Protein 9KQG (pdb70)

Foldseek 3Di:
DVVVVVCVVPPFFWKFFLDKAKFFDDQPFFAAPVNVLVLVCQQPVVDVVLSVLLQVCQQQFLAARAAGAFVQVNDRNGDQDPVSLVVLLCNAQVRRVVLVCVVNVDQLQQAAEEEEEEAQDADPVGSQVVVCVVRVYDPNHHYYYDYNPWQQVLLVRVVVVSVVPRVPDFGKYKYKYFYRCSSAAWSDRDNFQCSCVSFAGGMIMITIMGSDPVSQLSGFWIWDDKFKDFPQVDPCQQLQWDWDADPVGTTGTGGDPCNLVSQLVQVVVRCVVCCVVFPDVVQCVRQPCVRADAEQEQLPTPSNLVVCCVSNVDDPVRCLLSSQLCHNHGRRGNCSSVSSVLLCLAVFPQAAQGKYWYWIATHSRMIMITIIGGHHRHHHDQSHSCNPPSVVDDDDRDSGHDD/DVVCVVDVVPDFFWKFQLDKAKFAPDQPFWQALVNLLVLVCLLPVVCVVLSVLLQVLQQQFLAARRAGAQPQCNDSQRDQDPVSLVVLLCVRQVRGVVVVCVVNVDALAQAAEEEEEEAPDADPVGSQVVVCVVRVHDPNHHYYYHYNPWLQVLLVQVVVVSVVCRVDAFHKYKYKYFYRCSRQQWSDRDNQFCSCVSFEGGMIMIIIMGSDPVSLQSGFWIWDDKFKDFPLVDVVQQLQFDWDADPPGITGTGHDPCNQVSQVVQVVVRCVVVVVVQPCVCLPSFDAEQEQLPTVVNLVVVCVVSVHDCVRSQLSSVLCHNHGRRGNCSSVSSVLLCLQVQNQAAQGKYKYWTATHSRMIMITIIGGSHRHHHDCNHNCNDVSVCPPDDRDSGDD/DKDKDFAFAPDQPPFDKAAQPPVLQQAQLKKKKKKFKFAQLLCVPPDVCLLRVLVNNLCVLQLLQQFFWDADPVDPQHGIITTSRRNGEMEMEAEAADDASVRLVPDFDDCSCCVVADADWCDPPRRNHRQWYWYWYAYPNRMIMTMIIGRCSQADVQQVLLSVQQSLCVSVPDDAPLLDLKDFDAAPHSTSYDDAPFQKGKGKDAADPVVQVVQVVVPVSLVSVVVVVVVQLVCSQKEKEAQPDDDSDYRYYGIAIPVGDDPPPDDSPHHIHRAQSANYEYEYEDGCQQVGGRSHTGTQAMDMDMHRHDAAWYWYWYVGNIMIMTIHGDCVVVRSQVVCCVPVVHD/DLLPLWPDKDKDFAWAPDFPDQDWADFDLVLLQQQAKKKKKKFWFDALLCPPPDPCLLRVLQRVLCVLQLQQQFFWDAPVHDTITGSGRNGAMEMEIERLPDDPVCLVVDFPFCRCCNVADADHQDPPRRNHRQWYWYWYAYNVGITMTIIIGRCSQAHVLLVLQSVQSSLCVSVPDDALDLKDFDDDPRRGSHADPPADWTKGKWKFFPVRQVVQCVVPVSLLSVVVVLVVLQVCAKEWEKDFDNPDHSHHHYYGIDIDIFRVSVSVVHDCPRPGNTHIGRAQSNAYAYEDQSHPNQVRARSNDTTQDMDMDMHRHDQAKYWYWYWARPVSIMIMIIIIGGPVSVVSSQVVCCVRVNID

Radius of gyration: 40.28 Å; Cα contacts (8 Å, |Δi|>4): 3483; chains: 4; bounding box: 106×97×115 Å

Solvent-accessible surface area: 59334 Å² total; per-residue (Å²): 171,117,140,45,15,45,124,139,83,73,92,92,106,55,4,8,0,4,19,4,1,12,9,80,9,62,76,56,9,14,14,0,20,7,9,13,1,3,19,5,91,71,39,20,149,132,50,96,115,0,12,69,49,2,34,103,34,15,23,118,8,6,20,14,62,44,1,3,7,0,61,5,11,37,27,23,88,9,73,41,57,37,146,32,1,27,37,5,0,74,84,1,0,23,44,1,0,70,36,0,28,128,57,10,57,10,117,50,132,19,0,23,1,0,0,0,1,1,7,44,7,20,2,5,0,0,2,0,0,8,0,0,20,105,22,107,3,81,54,84,2,35,0,0,1,0,1,0,0,8,20,0,1,2,1,0,0,0,1,0,0,48,5,0,0,46,35,46,80,96,4,0,0,0,0,0,0,1,9,1,5,2,45,32,36,6,76,4,46,55,126,39,9,2,48,14,8,0,23,35,4,4,2,0,0,0,0,0,0,0,5,35,111,133,0,120,91,90,0,20,0,58,10,41,44,11,14,18,6,8,54,0,35,77,85,118,5,6,118,0,23,15,16,64,55,22,194,113,47,69,63,8,27,17,52,40,217,59,24,81,75,11,1,13,98,0,5,127,26,0,35,89,68,0,4,82,87,28,16,54,95,109,60,131,199,66,56,14,65,102,1,9,70,24,2,0,0,2,0,18,11,34,53,9,0,44,35,2,39,155,92,18,129,5,49,68,126,42,0,18,2,0,46,11,0,3,35,17,3,0,4,0,2,2,0,0,1,2,0,0,0,6,0,6,9,12,77,34,66,2,111,154,32,18,78,0,0,0,0,0,13,7,5,0,5,2,0,1,0,0,2,0,51,0,24,77,75,16,178,86,53,124,70,6,7,0,28,117,13,15,132,152,11,72,47,162,26,51,117,96,45,160,42,175,117,142,35,10,46,113,144,89,71,80,96,95,75,3,12,0,2,21,6,0,12,8,61,6,60,97,45,11,13,14,1,20,18,10,16,7,3,22,7,72,54,65,8,162,136,46,98,140,5,5,73,48,5,46,109,43,11,10,98,7,8,22,12,50,48,1,3,14,0,82,13,11,47,35,26,60,11,69,39,60,28,139,29,2,17,36,7,0,68,77,1,0,31,42,1,0,71,25,0,24,127,70,9,55,23,124,41,139,34,0,29,1,0,0,0,1,2,9,41,9,20,1,5,0,0,0,0,0,7,0,0,14,103,21,110,6,69,43,78,2,36,0,0,0,1,1,0,0,8,20,0,4,2,1,0,0,0,0,0,0,53,0,0,0,30,37,48,81,80,7,2,0,0,0,1,1,2,8,0,4,0,51,16,36,4,63,10,44,57,90,37,7,3,27,7,6,0,21,33,4,4,2,0,1,0,0,1,0,0,11,39,198,151,8,170,84,106,0,26,0,68,8,36,51,16,13,17,8,4,42,0,30,77,84,86,1,15,122,0,25,20,12,48,59,19,194,116,50,84,56,5,17,21,49,27,210,76,35,78,73,15,3,18,90,0,5,117,29,0,21,81,70,0,11,97,95,19,119,141,126,22,112,102,17,4,87,25,2,0,0,4,0,23,8,50,51,13,0,56,66,3,41,156,77,13,122,10,55,75,134,47,0,15,4,0,49,11,0,3,23,15,3,0,6,1,1,2,0,0,1,3,0,0,0,5,1,9,8,13,59,32,84,1,113,140,28,20,66,0,0,0,1,0,14,7,4,1,4,2,0,1,0,0,0,0,87,2,26,82,57,13,160,88,63,122,61,18,4,0,40,90,11,20,117,118,5,69,34,159,23,56,126,84,47,150,118,94,104,26,1,14,1,6,0,25,157,44,22,64,84,91,82,69,104,7,133,63,56,13,16,4,14,15,4,0,8,0,28,2,0,5,0,15,49,134,86,0,12,173,71,36,67,22,112,77,6,15,119,2,0,22,85,1,0,53,50,3,67,10,1,1,0,2,2,44,59,42,159,131,55,74,92,20,72,15,19,0,51,2,12,8,0,0,0,8,2,0,36,16,150,23,106,96,70,29,14,62,74,34,53,90,84,73,23,96,64,28,11,74,82,2,1,96,19,54,42,1,14,102,57,16,31,31,9,13,3,0,10,3,6,10,9,18,5,112,29,23,0,22,0,12,0,5,4,0,2,1,0,6,0,0,1,14,6,0,9,9,3,5,21,22,11,6,37,7,37,68,58,140,128,72,80,121,97,94,2,28,51,124,27,121,93,33,53,75,62,2,78,52,102,91,149,63,91,33,75,54,28,28,9,111,18,91,149,141,49,26,99,85,45,43,101,121,103,96,55,45,100,8,4,34,24,29,9,147,93,27,36,68,178,84,59,7,34,0,94,35,90,68,133,68,129,116,81,64,11,54,28,46,24,48,12,40,149,98,18,102,84,180,54,38,66,88,96,20,18,5,1,4,0,0,1,16,35,0,6,0,9,10,67,146,19,67,2,54,45,11,77,8,84,44,48,119,8,68,26,0,12,3,23,9,51,19,13,2,87,88,0,1,0,5,0,2,38,44,39,2,16,0,7,7,17,2,8,104,118,52,22,90,101,10,48,93,74,8,55,138,122,44,125,29,81,110,27,106,104,65,20,97,55,62,68,17,0,13,2,7,0,26,130,22,32,54,58,88,91,66,119,1,110,70,37,9,12,1,2,14,1,1,8,1,19,1,1,0,0,0,42,58,86,0,30,165,69,41,83,70,132,43,14,22,102,1,0,25,78,0,0,56,29,1,58,2,0,0,0,3,2,55,89,118,125,28,75,5,34,0,47,0,6,5,0,0,0,12,0,0,6,1,96,1,102,98,25,31,9,67,90,0,71,93,27,77,45,69,41,7,25,89,20,0,0,86,19,61,50,2,16,105,66,11,27,48,8,9,2,0,7,4,1,9,0,42,12,123,85,20,2,10,0,3,0,1,3,0,3,1,1,8,0,0,1,9,2,0,6,25,2,2,32,9,4,1,57,17,24,76,52,91,133,64,159,153,29,18,63,165,24,116,113,31,50,61,72,1,68,29,78,110,129,57,88,36,83,56,18,17,5,78,2,60,91,128,34,11,78,102,11,32,102,106,58,92,82,14,47,22,2,0,0,15,4,30,90,41,20,78,180,85,11,2,1,4,0,99,7,67,22,152,40,133,68,88,51,4,41,6,56,24,75,56,43,73,10,146,81,28,98,56,5,67,135,172,189,40,24,88,123,88,23,20,8,0,1,0,0,8,15,30,0,1,0,4,1,44,85,27,98,3,12,34,3,88,3,103,62,53,66,0,65,21,0,10,3,27,7,42,21,20,2,99,55,1,1,0,3,4,2,16,0,41,64,169,93,80,8,5,3,2,10,0,12,1,21,42,86,56,0,86,101,1,32,105,43,2,66,139,78,45,121,32,94

Sequence (1506 aa):
IFIATVYFMSKPRHVYLVDYACYKPPVTCRVPFATFMEHSRLILKNNPKSVEFQMRILERSGLGEETCLPPAIHYIPPTPTMEAARGEAELVIFSAMDSLLQKTGLKPKDIDILIVNCSLFSPTPSLSAMVINKYKLRSNIKSFNLSGMGCSAGLISIDLARDLLQVHPNSNAVVVSTEIITPNYYQGNERAMLLPNCLFRMGGAAILLSNRRRNRSRAKYRLVHVVRTHKGADDKAYRCVFEEEDKEGKVGISLSKDLMAIAGEALKSNITTIGPLVLPASEQIPDFKQAFEHFCIHAGGRAVIDELQKNLQLSAEQVEASRMTLHRFGNTSSSSLWYEMSYIEEKGRMKKGDRVWQIAFGSGFKCNSAVWKCNKTIKTTTDNPWSDCIDRYPVHIPEIVKLIFIATVYFMSKPRHVYLVDYACYKPPVTCRVPFATFMEHSRLILKNNPKSVEFQMRILERSGLGEETCLPPAIHYIPPTPTMEAARGEAELVIFSAMDSLLQKTGLKPKDIDILIVNCSLFSPTPSLSAMVINKYKLRSNIKSFNLSGMGCSAGLISIDLARDLLQVHPNSNAVVVSTEIITPNYYQGNERAMLLPNCLFRMGGAAILLSNRRRNRSRAKYRLVHVVRTHKGADDKAYRCVFEEEDKEGKVGISLSKDLMAIAGEALKSNITTIGPLVLPDFKQAFEHFCIHAGGRAVIDELQKNLQLSAEQVEASRMTLHRFGNTSSSSLWYEMSYIEEKGRMKKGDRVWQIAFGSGFKCNSAVWKCNKTIKTTTDNPWSDCIDRYPVHIPEIVKGIKLSSVVPAKATGNQDYELKNIDLAMKLHYIKGVYFFNREAVRGLTIFDLKRPMFQLLDIFYTASGRIRRPETAGAGRPFIKCNDGGVRIVEAFCDDQTIAEWLAMDHESRDDCLAYGSELGPDLAFSPLVFVQFTSFKCGGMSLGLSWAHVLGDPFSASAFVSMWAQIMAGRVPGNLYPIKRVDPVGDHWQFPNNCNMKTHTFQFTKKQLDQMASNLSHFEVISATIWKLLAKVVTICRYNGQRENETASNDMVLSKDVDEKVLSESSDFIMYGANLTFVDMEEADVYGLKLQGQKPVDVNYSINGVGEQGVVLVLAGGSTVTVVLPENQLEKLMNELNQEWNLANPENRVSGIKLSSVVPAKATGNQDYELKNIDLAMKLHYIKGVYFFNREAVRGLTIFDLKRPMFQLLDIFYTASGRIRRPAGRPFIKCNDGGVRIVEAFCDDQTIAEWLAMDHESRDDCLAYGSELGPDLAFSPLVFVQFTSFKCGGMSLGLSWAHVLGDPFSASAFVSMWAQIMAGRVPLYPIKRVDPVGDHWQFPNNCNMKTHTFQFTKKQLDQMASNLSHFEVISATIWKLLAKGVVTICRYNGQRENETASNDMVLSTAELSTLIADEKVLSESSDFIMYGANLTFVDMEEADVYGLKLQGQKPVDVNYSINGVGEQGVVLVLAGPEEDRGSTVTVVLPENQLEKLMNELNQEWNLA

Organism: Citrus sinensis (NCBI:txid2711)

InterPro domains:
  IPR012392 Very-long-chain 3-ketoacyl-CoA synthase [PIRSF036417] (8-492)
  IPR012392 Very-long-chain 3-ketoacyl-CoA synthase [PTHR31561] (37-489)
  IPR013601 FAE1/Type III polyketide synthase-like protein [PF08392] (80-368)
  IPR013747 Beta-ketoacyl-[acyl-carrier-protein] synthase III, C-terminal [PF08541] (386-466)
  IPR016039 Thiolase-like [G3DSA:3.40.47.10] (114-466)
  IPR016039 Thiolase-like [SSF53901] (74-291)
  IPR016039 Thiolase-like [SSF53901] (297-467)

B-factor: mean 92.41, std 48.66, range [20.07, 189.42]

Secondary structure (DSSP, 8-state):
-HHHHHHHHHSPPPPEEEEEEE----TTSB--HHHHHHHHHHHT-S-HHHHHHHHHHHHTS---S--B--TTTTEES----HHHHHHHHHHHHHHHHHHHHHHHT--GGGEEEEEEE-SS---SS-HHHHHHHHHT--TT-EEEEE-S--TTHHHHHHHHHHHHHTTSSS-EEEEEEE--SGGG---S--TTSSHHHHHB---EEEEEEE--SGGGTS-SEEEEEEEEEETTSSHHHHHSEEEEE-TTS-EEEEE-TTHHHHHHHHHHHHHHHHHHHHS-TTT----GGGT-SEEEE--S-HHHHHHHHHHS---TTTSHHHHHHHHHH-B-GGGHHHHHHHHHHHTT---TT-EEEEEEE-GGGEEEEEEEEE-SPPPP-SSSTTTTTTTTPSP---SS---/--HHHHHTTTPPPPEEEEEEEE----TT-B--HHHHHHHHHHHTTT-HHHHHHHHHHHHTS---S--B--SGGGBSS----HHHHHHHHHHHHHHHHHHHHHHH---GGG--EEEEE-SS---SS-HHHHHHHHHT--TT-EEEEE-S--TTHHHHHHHHHHHHHHHSSS-EEEEEEE---TTT---S--GGGSHHHHHB---EEEEEEE--GGGTTT-SEEEEEEEEEEGGGSHHHHSSEEEEE-TTS-EEEEE-TTHHHHHHHHHHHHHHHSHHHH----TTT-SEEEE--S-HHHHHHHHHHHT--TTTTTHHHHHHHHH-B-GGGHHHHHHHHHHHTT---TT-EEEEEEEEGGGEEEEEEEEESSPPPP-SSSTTTTTTTT-S----SS--/--EEEEE--SS---SEEEE--HHHHHTTT-EEEEEEEE-STTTSS--HHHHHHHHHHHHHHTGGGG-EEE--TT-TT---EEEE----EEEEEEEESS--HHHHHH--SSSTTTTTS----B-S-GGG--SEEEEEEEESSS-EEEEEEEETTT--HHHHHHHHHHHHHHHHT----TT-SSEEE---TT-B----SS--EEEEEEE-HHHHHHHHHH--HHHHHHHHHHHHHH-----EE--S--SS--S----EE-----S-S--SSSEEE-TTTS-B--EEES-TTTT--BTTB--S-EEEEEES--SS-EEEEEE--EEEEEEESSTHHHHHHHHHHHHT---/-GGGSS--EEEEEE--SS---S---B--HHHHHTTT-EEEEEEEE-TGGGTT--HHHHHHHHHHHHHHSTTTT-EEE------EEE-----EEEEEEEETT--HHHHHHS-STTSGGGTS----S-SSGGG--SEEEEEEEESS--EEEEEEEETTT--HHHHHHHHHHHHHHHHT-----SSEEE---TTS------S--EEEEEEE-HHHHHHHTTT--HHHHHHHHHHHHH----EEEE-------S--------EEEE--HHHHH------SS-EEE-TTTS-B--B-TTS-GGG--SSS---SEEEEEEES--SS-EEEEEE-------EEEEEEE-HHHHHHHHHHHHHHH---

Nearest PDB structures (foldseek):
  5wx5-assembly1_A  TM=8.052E-01  e=3.288E-25  Tetradium ruticarpum
  1xes-assembly2_C  TM=7.998E-01  e=2.725E-25  Pinus sylvestris
  6dx9-assembly1_B  TM=7.888E-01  e=6.248E-24  Equisetum arvense
  1ted-assembly2_D  TM=8.311E-01  e=1.411E-23  Mycobacterium tuberculosis H37Rv
  7d41-assembly1_B  TM=7.893E-01  e=1.115E-22  Mycobacterium marinum M

Structure (mmCIF, N/CA/C/O backbone):
data_9KQG
#
_entry.id   9KQG
#
_cell.length_a   1.00
_cell.length_b   1.00
_cell.length_c   1.00
_cell.angle_alpha   90.00
_cell.angle_beta   90.00
_cell.angle_gamma   90.00
#
_symmetry.space_group_name_H-M   'P 1'
#
loop_
_entity.id
_entity.type
_entity.pdbx_description
1 polymer '3-ketoacyl-CoA synthase'
2 polymer CsCER2
3 non-polymer DODECANE
#
loop_
_atom_site.group_PDB
_atom_site.id
_atom_site.type_symbol
_atom_site.label_atom_id
_atom_site.label_alt_id
_atom_site.label_comp_id
_atom_site.label_asym_id
_atom_site.label_entity_id
_atom_site.label_seq_id
_atom_site.pdbx_PDB_ins_code
_atom_site.Cartn_x
_atom_site.Cartn_y
_atom_site.Cartn_z
_atom_site.occupancy
_atom_site.B_iso_or_equiv
_atom_site.auth_seq_id
_atom_site.auth_comp_id
_atom_site.auth_asym_id
_atom_site.auth_atom_id
_atom_site.pdbx_PDB_model_num
ATOM 1 N N . ILE A 1 1 ? 140.374 153.503 184.138 1.00 126.38 74 ILE A N 1
ATOM 2 C CA . ILE A 1 1 ? 139.779 153.824 182.848 1.00 130.14 74 ILE A CA 1
ATOM 3 C C . ILE A 1 1 ? 140.871 154.077 181.814 1.00 132.59 74 ILE A C 1
ATOM 4 O O . ILE A 1 1 ? 140.644 153.932 180.616 1.00 131.92 74 ILE A O 1
ATOM 19 N N . PHE A 1 2 ? 142.061 154.456 182.285 1.00 134.03 75 PHE A N 1
ATOM 20 C CA . PHE A 1 2 ? 143.152 154.780 181.371 1.00 133.78 75 PHE A CA 1
ATOM 21 C C . PHE A 1 2 ? 143.558 153.565 180.543 1.00 133.59 75 PHE A C 1
ATOM 22 O O . PHE A 1 2 ? 143.614 153.629 179.307 1.00 131.66 75 PHE A O 1
ATOM 39 N N . ILE A 1 3 ? 143.841 152.444 181.209 1.00 131.51 76 ILE A N 1
ATOM 40 C CA . ILE A 1 3 ? 144.307 151.258 180.497 1.00 132.54 76 ILE A CA 1
ATOM 41 C C . ILE A 1 3 ? 143.218 150.728 179.574 1.00 131.98 76 ILE A C 1
ATOM 42 O O . ILE A 1 3 ? 143.499 150.279 178.456 1.00 127.95 76 ILE A O 1
ATOM 58 N N . ALA A 1 4 ? 141.963 150.757 180.026 1.00 132.03 77 ALA A N 1
ATOM 59 C CA . ALA A 1 4 ? 140.868 150.296 179.181 1.00 130.23 77 ALA A CA 1
ATOM 60 C C . ALA A 1 4 ? 140.761 151.138 177.918 1.00 129.33 77 ALA A C 1
ATOM 61 O O . ALA A 1 4 ? 140.575 150.602 176.819 1.00 127.76 77 ALA A O 1
ATOM 68 N N . THR A 1 5 ? 140.876 152.461 178.054 1.00 130.41 78 THR A N 1
ATOM 69 C CA . THR A 1 5 ? 140.812 153.331 176.885 1.00 129.50 78 THR A CA 1
ATOM 70 C C . THR A 1 5 ? 141.981 153.070 175.946 1.00 127.30 78 THR A C 1
ATOM 71 O O . THR A 1 5 ? 141.806 153.023 174.723 1.00 126.37 78 THR A O 1
ATOM 82 N N . VAL A 1 6 ? 143.183 152.901 176.498 1.00 125.80 79 VAL A N 1
ATOM 83 C CA . VAL A 1 6 ? 144.340 152.610 175.657 1.00 126.62 79 VAL A CA 1
ATOM 84 C C . VAL A 1 6 ? 144.108 151.324 174.875 1.00 126.63 79 VAL A C 1
ATOM 85 O O . VAL A 1 6 ? 144.330 151.264 173.659 1.00 124.25 79 VAL A O 1
ATOM 98 N N . TYR A 1 7 ? 143.640 150.278 175.560 1.00 125.40 80 TYR A N 1
ATOM 99 C CA . TYR A 1 7 ? 143.415 149.001 174.893 1.00 121.60 80 TYR A CA 1
ATOM 100 C C . TYR A 1 7 ? 142.348 149.123 173.813 1.00 119.91 80 TYR A C 1
ATOM 101 O O . TYR A 1 7 ? 142.509 148.589 172.710 1.00 119.29 80 TYR A O 1
ATOM 119 N N . PHE A 1 8 ? 141.250 149.821 174.110 1.00 119.32 81 PHE A N 1
ATOM 120 C CA . PHE A 1 8 ? 140.173 149.944 173.133 1.00 120.04 81 PHE A CA 1
ATOM 121 C C . PHE A 1 8 ? 140.625 150.722 171.904 1.00 120.25 81 PHE A C 1
ATOM 122 O O . PHE A 1 8 ? 140.297 150.349 170.772 1.00 120.77 81 PHE A O 1
ATOM 139 N N . MET A 1 9 ? 141.378 151.806 172.100 1.00 120.71 82 MET A N 1
ATOM 140 C CA . MET A 1 9 ? 141.850 152.576 170.957 1.00 119.73 82 MET A CA 1
ATOM 141 C C . MET A 1 9 ? 142.965 151.866 170.201 1.00 117.71 82 MET A C 1
ATOM 142 O O . MET A 1 9 ? 143.186 152.171 169.024 1.00 115.69 82 MET A O 1
ATOM 156 N N . SER A 1 10 ? 143.669 150.929 170.839 1.00 115.07 83 SER A N 1
ATOM 157 C CA . SER A 1 10 ? 144.757 150.212 170.188 1.00 112.45 83 SER A CA 1
ATOM 158 C C . SER A 1 10 ? 144.337 148.866 169.614 1.00 108.48 83 SER A C 1
ATOM 159 O O . SER A 1 10 ? 145.105 148.273 168.850 1.00 105.08 83 SER A O 1
ATOM 167 N N . LYS A 1 11 ? 143.155 148.372 169.952 1.00 108.72 84 LYS A N 1
ATOM 168 C CA . LYS A 1 11 ? 142.723 147.070 169.457 1.00 99.86 84 LYS A CA 1
ATOM 169 C C . LYS A 1 11 ? 142.310 147.181 167.993 1.00 92.86 84 LYS A C 1
ATOM 170 O O . LYS A 1 11 ? 141.592 148.117 167.629 1.00 91.73 84 LYS A O 1
ATOM 189 N N . PRO A 1 12 ? 142.739 146.262 167.129 1.00 85.93 85 PRO A N 1
ATOM 190 C CA . PRO A 1 12 ? 142.305 146.317 165.730 1.00 75.43 85 PRO A CA 1
ATOM 191 C C . PRO A 1 12 ? 140.820 146.025 165.593 1.00 67.37 85 PRO A C 1
ATOM 192 O O . PRO A 1 12 ? 140.221 145.325 166.412 1.00 69.21 85 PRO A O 1
ATOM 203 N N . ARG A 1 13 ? 140.227 146.576 164.539 1.00 60.60 86 ARG A N 1
ATOM 204 C CA . ARG A 1 13 ? 138.822 146.328 164.267 1.00 54.90 86 ARG A CA 1
ATOM 205 C C . ARG A 1 13 ? 138.617 144.893 163.798 1.00 55.58 86 ARG A C 1
ATOM 206 O O . ARG A 1 13 ? 139.531 144.234 163.294 1.00 55.16 86 ARG A O 1
ATOM 227 N N . HIS A 1 14 ? 137.393 144.408 163.973 1.00 52.25 87 HIS A N 1
ATOM 228 C CA . HIS A 1 14 ? 137.027 143.068 163.546 1.00 48.00 87 HIS A CA 1
ATOM 229 C C . HIS A 1 14 ? 136.412 143.131 162.157 1.00 46.08 87 HIS A C 1
ATOM 230 O O . HIS A 1 14 ? 135.461 143.884 161.926 1.00 46.26 87 HIS A O 1
ATOM 244 N N . VAL A 1 15 ? 136.959 142.344 161.237 1.00 41.12 88 VAL A N 1
ATOM 245 C CA . VAL A 1 15 ? 136.448 142.240 159.877 1.00 32.80 88 VAL A CA 1
ATOM 246 C C . VAL A 1 15 ? 135.653 140.949 159.777 1.00 34.10 88 VAL A C 1
ATOM 247 O O . VAL A 1 15 ? 136.127 139.884 160.188 1.00 37.25 88 VAL A O 1
ATOM 260 N N . TYR A 1 16 ? 134.440 141.044 159.244 1.00 32.12 89 TYR A N 1
ATOM 261 C CA . TYR A 1 16 ? 133.495 139.939 159.209 1.00 30.22 89 TYR A CA 1
ATOM 262 C C . TYR A 1 16 ? 133.127 139.629 157.769 1.00 36.23 89 TYR A C 1
ATOM 263 O O . TYR A 1 16 ? 132.795 140.537 157.003 1.00 36.33 89 TYR A O 1
ATOM 281 N N . LEU A 1 17 ? 133.173 138.351 157.408 1.00 35.19 90 LEU A N 1
ATOM 282 C CA . LEU A 1 17 ? 132.672 137.892 156.115 1.00 30.50 90 LEU A CA 1
ATOM 283 C C . LEU A 1 17 ? 131.172 137.684 156.256 1.00 31.39 90 LEU A C 1
ATOM 284 O O . LEU A 1 17 ? 130.699 136.598 156.586 1.00 36.53 90 LEU A O 1
ATOM 300 N N . VAL A 1 18 ? 130.413 138.749 155.997 1.00 30.53 91 VAL A N 1
ATOM 301 C CA . VAL A 1 18 ? 128.972 138.707 156.220 1.00 28.68 91 VAL A CA 1
ATOM 302 C C . VAL A 1 18 ? 128.326 137.631 155.358 1.00 30.14 91 VAL A C 1
ATOM 303 O O . VAL A 1 18 ? 127.461 136.881 155.824 1.00 34.29 91 VAL A O 1
ATOM 316 N N . ASP A 1 19 ? 128.720 137.544 154.094 1.00 33.74 92 ASP A N 1
ATOM 317 C CA . ASP A 1 19 ? 128.188 136.533 153.187 1.00 33.26 92 ASP A CA 1
ATOM 318 C C . ASP A 1 19 ? 128.970 136.600 151.882 1.00 32.91 92 ASP A C 1
ATOM 319 O O . ASP A 1 19 ? 129.871 137.425 151.711 1.00 34.90 92 ASP A O 1
ATOM 328 N N . TYR A 1 20 ? 128.615 135.712 150.958 1.00 35.49 93 TYR A N 1
ATOM 329 C CA . TYR A 1 20 ? 129.265 135.651 149.658 1.00 35.54 93 TYR A CA 1
ATOM 330 C C . TYR A 1 20 ? 128.420 134.804 148.720 1.00 35.13 93 TYR A C 1
ATOM 331 O O . TYR A 1 20 ? 127.797 133.830 149.148 1.00 38.84 93 TYR A O 1
ATOM 349 N N . ALA A 1 21 ? 128.406 135.188 147.449 1.00 31.04 94 ALA A N 1
ATOM 350 C CA . ALA A 1 21 ? 127.662 134.498 146.407 1.00 32.29 94 ALA A CA 1
ATOM 351 C C . ALA A 1 21 ? 128.622 134.027 145.327 1.00 33.14 94 ALA A C 1
ATOM 352 O O . ALA A 1 21 ? 129.466 134.798 144.861 1.00 36.62 94 ALA A O 1
ATOM 359 N N . CYS A 1 22 ? 128.483 132.770 144.925 1.00 37.25 95 CYS A N 1
ATOM 360 C CA . CYS A 1 22 ? 129.285 132.194 143.859 1.00 33.07 95 CYS A CA 1
ATOM 361 C C . CYS A 1 22 ? 128.470 132.105 142.577 1.00 34.66 95 CYS A C 1
ATOM 362 O O . CYS A 1 22 ? 127.257 131.887 142.603 1.00 36.81 95 CYS A O 1
ATOM 370 N N . TYR A 1 23 ? 129.152 132.280 141.451 1.00 34.53 96 TYR A N 1
ATOM 371 C CA . TYR A 1 23 ? 128.503 132.133 140.158 1.00 35.37 96 TYR A CA 1
ATOM 372 C C . TYR A 1 23 ? 128.205 130.663 139.896 1.00 37.87 96 TYR A C 1
ATOM 373 O O . TYR A 1 23 ? 129.071 129.803 140.072 1.00 36.32 96 TYR A O 1
ATOM 391 N N . LYS A 1 24 ? 126.973 130.376 139.486 1.00 44.01 97 LYS A N 1
ATOM 392 C CA . LYS A 1 24 ? 126.571 129.024 139.116 1.00 43.74 97 LYS A CA 1
ATOM 393 C C . LYS A 1 24 ? 126.383 128.976 137.607 1.00 47.27 97 LYS A C 1
ATOM 394 O O . LYS A 1 24 ? 125.369 129.475 137.095 1.00 46.39 97 LYS A O 1
ATOM 413 N N . PRO A 1 25 ? 127.313 128.402 136.851 1.00 48.14 98 PRO A N 1
ATOM 414 C CA . PRO A 1 25 ? 127.165 128.380 135.400 1.00 52.79 98 PRO A CA 1
ATOM 415 C C . PRO A 1 25 ? 125.877 127.686 134.998 1.00 58.91 98 PRO A C 1
ATOM 416 O O . PRO A 1 25 ? 125.497 126.673 135.603 1.00 60.27 98 PRO A O 1
ATOM 427 N N . PRO A 1 26 ? 125.178 128.191 133.987 1.00 66.86 99 PRO A N 1
ATOM 428 C CA . PRO A 1 26 ? 123.957 127.519 133.538 1.00 69.12 99 PRO A CA 1
ATOM 429 C C . PRO A 1 26 ? 124.297 126.195 132.881 1.00 74.13 99 PRO A C 1
ATOM 430 O O . PRO A 1 26 ? 125.413 125.982 132.405 1.00 76.13 99 PRO A O 1
ATOM 441 N N . VAL A 1 27 ? 123.321 125.289 132.855 1.00 76.02 100 VAL A N 1
ATOM 442 C CA . VAL A 1 27 ? 123.573 124.024 132.179 1.00 78.30 100 VAL A CA 1
ATOM 443 C C . VAL A 1 27 ? 123.216 124.224 130.714 1.00 75.88 100 VAL A C 1
ATOM 444 O O . VAL A 1 27 ? 122.214 123.699 130.217 1.00 73.51 100 VAL A O 1
ATOM 457 N N . THR A 1 28 ? 124.057 124.989 130.021 1.00 74.49 101 THR A N 1
ATOM 458 C CA . THR A 1 28 ? 124.080 125.080 128.566 1.00 83.57 101 THR A CA 1
ATOM 459 C C . THR A 1 28 ? 125.486 125.194 128.005 1.00 81.40 101 THR A C 1
ATOM 460 O O . THR A 1 28 ? 125.656 125.059 126.789 1.00 85.23 101 THR A O 1
ATOM 471 N N . CYS A 1 29 ? 126.491 125.464 128.836 1.00 73.37 102 CYS A N 1
ATOM 472 C CA . CYS A 1 29 ? 127.855 125.729 128.406 1.00 72.60 102 CYS A CA 1
ATOM 473 C C . CYS A 1 29 ? 128.820 124.613 128.778 1.00 69.86 102 CYS A C 1
ATOM 474 O O . CYS A 1 29 ? 130.015 124.727 128.492 1.00 63.71 102 CYS A O 1
ATOM 481 N N . ARG A 1 30 ? 128.336 123.544 129.406 1.00 63.23 103 ARG A N 1
ATOM 482 C CA . ARG A 1 30 ? 129.229 122.506 129.897 1.00 58.08 103 ARG A CA 1
ATOM 483 C C . ARG A 1 30 ? 129.999 121.874 128.745 1.00 62.37 103 ARG A C 1
ATOM 484 O O . ARG A 1 30 ? 129.487 121.743 127.631 1.00 70.02 103 ARG A O 1
ATOM 505 N N . VAL A 1 31 ? 131.237 121.481 129.021 1.00 60.17 104 VAL A N 1
ATOM 506 C CA . VAL A 1 31 ? 132.157 121.001 127.994 1.00 62.67 104 VAL A CA 1
ATOM 507 C C . VAL A 1 31 ? 132.650 119.609 128.368 1.00 64.22 104 VAL A C 1
ATOM 508 O O . VAL A 1 31 ? 133.677 119.477 129.047 1.00 66.05 104 VAL A O 1
ATOM 521 N N . PRO A 1 32 ? 131.961 118.546 127.958 1.00 61.78 105 PRO A N 1
ATOM 522 C CA . PRO A 1 32 ? 132.454 117.197 128.250 1.00 64.18 105 PRO A CA 1
ATOM 523 C C . PRO A 1 32 ? 133.836 116.978 127.657 1.00 67.92 105 PRO A C 1
ATOM 524 O O . PRO A 1 32 ? 134.319 117.735 126.814 1.00 69.80 105 PRO A O 1
ATOM 535 N N . PHE A 1 33 ? 134.486 115.913 128.126 1.00 69.32 106 PHE A N 1
ATOM 536 C CA . PHE A 1 33 ? 135.839 115.614 127.672 1.00 68.12 106 PHE A CA 1
ATOM 537 C C . PHE A 1 33 ? 135.869 115.338 126.174 1.00 67.25 106 PHE A C 1
ATOM 538 O O . PHE A 1 33 ? 136.737 115.848 125.454 1.00 70.19 106 PHE A O 1
ATOM 555 N N . ALA A 1 34 ? 134.917 114.542 125.683 1.00 63.96 107 ALA A N 1
ATOM 556 C CA . ALA A 1 34 ? 134.918 114.165 124.275 1.00 66.13 107 ALA A CA 1
ATOM 557 C C . ALA A 1 34 ? 134.738 115.378 123.374 1.00 67.22 107 ALA A C 1
ATOM 558 O O . ALA A 1 34 ? 135.408 115.498 122.344 1.00 70.91 107 ALA A O 1
ATOM 565 N N . THR A 1 35 ? 133.826 116.283 123.734 1.00 68.98 108 THR A N 1
ATOM 566 C CA . THR A 1 35 ? 133.607 117.471 122.916 1.00 66.15 108 THR A CA 1
ATOM 567 C C . THR A 1 35 ? 134.845 118.358 122.893 1.00 63.10 108 THR A C 1
ATOM 568 O O . THR A 1 35 ? 135.217 118.895 121.842 1.00 70.68 108 THR A O 1
ATOM 579 N N . PHE A 1 36 ? 135.496 118.522 124.044 1.00 61.86 109 PHE A N 1
ATOM 580 C CA . PHE A 1 36 ? 136.721 119.312 124.098 1.00 63.26 109 PHE A CA 1
ATOM 581 C C . PHE A 1 36 ? 137.794 118.706 123.203 1.00 66.56 109 PHE A C 1
ATOM 582 O O . PHE A 1 36 ? 138.463 119.418 122.446 1.00 68.00 109 PHE A O 1
ATOM 599 N N . MET A 1 37 ? 137.966 117.385 123.268 1.00 66.78 110 MET A N 1
ATOM 600 C CA . MET A 1 37 ? 138.987 116.744 122.446 1.00 66.22 110 MET A CA 1
ATOM 601 C C . MET A 1 37 ? 138.647 116.845 120.965 1.00 70.02 110 MET A C 1
ATOM 602 O O . MET A 1 37 ? 139.540 117.017 120.128 1.00 75.48 110 MET A O 1
ATOM 616 N N . GLU A 1 38 ? 137.366 116.726 120.617 1.00 71.88 111 GLU A N 1
ATOM 617 C CA . GLU A 1 38 ? 136.968 116.839 119.219 1.00 71.24 111 GLU A CA 1
ATOM 618 C C . GLU A 1 38 ? 137.237 118.238 118.682 1.00 70.26 111 GLU A C 1
ATOM 619 O O . GLU A 1 38 ? 137.757 118.397 117.570 1.00 73.95 111 GLU A O 1
ATOM 631 N N . HIS A 1 39 ? 136.894 119.268 119.460 1.00 66.31 112 HIS A N 1
ATOM 632 C CA . HIS A 1 39 ? 137.194 120.632 119.037 1.00 64.63 112 HIS A CA 1
ATOM 633 C C . HIS A 1 39 ? 138.696 120.855 118.934 1.00 69.97 112 HIS A C 1
ATOM 634 O O . HIS A 1 39 ? 139.165 121.560 118.035 1.00 73.86 112 HIS A O 1
ATOM 648 N N . SER A 1 40 ? 139.467 120.270 119.853 1.00 68.96 113 SER A N 1
ATOM 649 C CA . SER A 1 40 ? 140.918 120.391 119.779 1.00 64.49 113 SER A CA 1
ATOM 650 C C . SER A 1 40 ? 141.455 119.761 118.502 1.00 68.46 113 SER A C 1
ATOM 651 O O . SER A 1 40 ? 142.315 120.339 117.830 1.00 74.48 113 SER A O 1
ATOM 659 N N . ARG A 1 41 ? 140.966 118.572 118.154 1.00 69.02 114 ARG A N 1
ATOM 660 C CA . ARG A 1 41 ? 141.406 117.928 116.922 1.00 67.27 114 ARG A CA 1
ATOM 661 C C . ARG A 1 41 ? 141.040 118.769 115.707 1.00 69.16 114 ARG A C 1
ATOM 662 O O . ARG A 1 41 ? 141.846 118.924 114.783 1.00 74.54 114 ARG A O 1
ATOM 683 N N . LEU A 1 42 ? 139.824 119.317 115.686 1.00 70.93 115 LEU A N 1
ATOM 684 C CA . LEU A 1 42 ? 139.413 120.137 114.551 1.00 74.17 115 LEU A CA 1
ATOM 685 C C . LEU A 1 42 ? 140.267 121.393 114.433 1.00 76.49 115 LEU A C 1
ATOM 686 O O . LEU A 1 42 ? 140.649 121.789 113.326 1.00 79.50 115 LEU A O 1
ATOM 702 N N . ILE A 1 43 ? 140.578 122.034 115.559 1.00 72.60 116 ILE A N 1
ATOM 703 C CA . ILE A 1 43 ? 141.309 123.299 115.523 1.00 73.92 116 ILE A CA 1
ATOM 704 C C . ILE A 1 43 ? 142.782 123.063 115.213 1.00 75.08 116 ILE A C 1
ATOM 705 O O . ILE A 1 43 ? 143.309 123.545 114.204 1.00 75.05 116 ILE A O 1
ATOM 721 N N . LEU A 1 44 ? 143.469 122.322 116.080 1.00 74.74 117 LEU A N 1
ATOM 722 C CA . LEU A 1 44 ? 144.891 122.057 115.909 1.00 73.57 117 LEU A CA 1
ATOM 723 C C . LEU A 1 44 ? 145.115 120.861 114.994 1.00 78.00 117 LEU A C 1
ATOM 724 O O . LEU A 1 44 ? 145.825 119.917 115.356 1.00 80.23 117 LEU A O 1
ATOM 740 N N . LYS A 1 45 ? 144.512 120.892 113.806 1.00 82.31 118 LYS A N 1
ATOM 741 C CA . LYS A 1 45 ? 144.703 119.803 112.851 1.00 85.05 118 LYS A CA 1
ATOM 742 C C . LYS A 1 45 ? 146.150 119.730 112.381 1.00 87.88 118 LYS A C 1
ATOM 743 O O . LYS A 1 45 ? 146.696 118.635 112.200 1.00 87.40 118 LYS A O 1
ATOM 762 N N . ASN A 1 46 ? 146.787 120.885 112.179 1.00 88.87 119 ASN A N 1
ATOM 763 C CA . ASN A 1 46 ? 148.113 120.907 111.569 1.00 92.16 119 ASN A CA 1
ATOM 764 C C . ASN A 1 46 ? 149.142 120.185 112.431 1.00 93.57 119 ASN A C 1
ATOM 765 O O . ASN A 1 46 ? 150.026 119.499 111.905 1.00 94.98 119 ASN A O 1
ATOM 776 N N . ASN A 1 47 ? 149.055 120.331 113.755 1.00 87.96 120 ASN A N 1
ATOM 777 C CA . ASN A 1 47 ? 150.049 119.787 114.680 1.00 86.91 120 ASN A CA 1
ATOM 778 C C . ASN A 1 47 ? 149.408 118.696 115.529 1.00 88.48 120 ASN A C 1
ATOM 779 O O . ASN A 1 47 ? 148.793 118.985 116.568 1.00 87.16 120 ASN A O 1
ATOM 790 N N . PRO A 1 48 ? 149.522 117.428 115.128 1.00 91.15 121 PRO A N 1
ATOM 791 C CA . PRO A 1 48 ? 148.971 116.349 115.963 1.00 86.75 121 PRO A CA 1
ATOM 792 C C . PRO A 1 48 ? 149.588 116.272 117.348 1.00 85.02 121 PRO A C 1
ATOM 793 O O . PRO A 1 48 ? 148.894 115.906 118.305 1.00 87.78 121 PRO A O 1
ATOM 804 N N . LYS A 1 49 ? 150.876 116.593 117.485 1.00 83.99 122 LYS A N 1
ATOM 805 C CA . LYS A 1 49 ? 151.542 116.419 118.771 1.00 88.88 122 LYS A CA 1
ATOM 806 C C . LYS A 1 49 ? 150.925 117.312 119.839 1.00 87.53 122 LYS A C 1
ATOM 807 O O . LYS A 1 49 ? 150.818 116.912 121.003 1.00 85.77 122 LYS A O 1
ATOM 826 N N . SER A 1 50 ? 150.521 118.528 119.469 1.00 83.97 123 SER A N 1
ATOM 827 C CA . SER A 1 50 ? 149.868 119.403 120.437 1.00 80.27 123 SER A CA 1
ATOM 828 C C . SER A 1 50 ? 148.540 118.814 120.898 1.00 79.12 123 SER A C 1
ATOM 829 O O . SER A 1 50 ? 148.192 118.895 122.081 1.00 80.21 123 SER A O 1
ATOM 837 N N . VAL A 1 51 ? 147.786 118.212 119.976 1.00 82.44 124 VAL A N 1
ATOM 838 C CA . VAL A 1 51 ? 146.526 117.576 120.348 1.00 78.87 124 VAL A CA 1
ATOM 839 C C . VAL A 1 51 ? 146.780 116.403 121.286 1.00 80.97 124 VAL A C 1
ATOM 840 O O . VAL A 1 51 ? 146.052 116.202 122.267 1.00 82.13 124 VAL A O 1
ATOM 853 N N . GLU A 1 52 ? 147.801 115.598 120.990 1.00 81.81 125 GLU A N 1
ATOM 854 C CA . GLU A 1 52 ? 148.123 114.475 121.864 1.00 83.35 125 GLU A CA 1
ATOM 855 C C . GLU A 1 52 ? 148.544 114.962 123.244 1.00 82.19 125 GLU A C 1
ATOM 856 O O . GLU A 1 52 ? 148.180 114.361 124.261 1.00 84.55 125 GLU A O 1
ATOM 868 N N . PHE A 1 53 ? 149.314 116.050 123.301 1.00 80.65 126 PHE A N 1
ATOM 869 C CA . PHE A 1 53 ? 149.681 116.636 124.585 1.00 82.52 126 PHE A CA 1
ATOM 870 C C . PHE A 1 53 ? 148.449 117.091 125.355 1.00 81.57 126 PHE A C 1
ATOM 871 O O . PHE A 1 53 ? 148.338 116.855 126.565 1.00 84.75 126 PHE A O 1
ATOM 888 N N . GLN A 1 54 ? 147.518 117.758 124.673 1.00 79.74 127 GLN A N 1
ATOM 889 C CA . GLN A 1 54 ? 146.304 118.209 125.341 1.00 74.55 127 GLN A CA 1
ATOM 890 C C . GLN A 1 54 ? 145.514 117.029 125.884 1.00 74.57 127 GLN A C 1
ATOM 891 O O . GLN A 1 54 ? 145.028 117.067 127.019 1.00 76.74 127 GLN A O 1
ATOM 905 N N . MET A 1 55 ? 145.385 115.963 125.094 1.00 78.06 128 MET A N 1
ATOM 906 C CA . MET A 1 55 ? 144.677 114.781 125.575 1.00 79.75 128 MET A CA 1
ATOM 907 C C . MET A 1 55 ? 145.380 114.176 126.782 1.00 80.10 128 MET A C 1
ATOM 908 O O . MET A 1 55 ? 144.730 113.787 127.758 1.00 78.74 128 MET A O 1
ATOM 922 N N . ARG A 1 56 ? 146.711 114.089 126.732 1.00 83.29 129 ARG A N 1
ATOM 923 C CA . ARG A 1 56 ? 147.456 113.481 127.829 1.00 82.74 129 ARG A CA 1
ATOM 924 C C . ARG A 1 56 ? 147.291 114.275 129.116 1.00 79.39 129 ARG A C 1
ATOM 925 O O . ARG A 1 56 ? 147.137 113.692 130.195 1.00 79.04 129 ARG A O 1
ATOM 946 N N . ILE A 1 57 ? 147.325 115.608 129.029 1.00 77.73 130 ILE A N 1
ATOM 947 C CA . ILE A 1 57 ? 147.227 116.429 130.235 1.00 76.42 130 ILE A CA 1
ATOM 948 C C . ILE A 1 57 ? 145.791 116.732 130.637 1.00 74.59 130 ILE A C 1
ATOM 949 O O . ILE A 1 57 ? 145.574 117.319 131.708 1.00 74.05 130 ILE A O 1
ATOM 965 N N . LEU A 1 58 ? 144.803 116.361 129.820 1.00 73.47 131 LEU A N 1
ATOM 966 C CA . LEU A 1 58 ? 143.407 116.527 130.200 1.00 67.51 131 LEU A CA 1
ATOM 967 C C . LEU A 1 58 ? 142.750 115.234 130.658 1.00 69.36 131 LEU A C 1
ATOM 968 O O . LEU A 1 58 ? 141.760 115.293 131.394 1.00 67.51 131 LEU A O 1
ATOM 984 N N . GLU A 1 59 ? 143.269 114.075 130.250 1.00 76.38 132 GLU A N 1
ATOM 985 C CA . GLU A 1 59 ? 142.708 112.815 130.717 1.00 79.15 132 GLU A CA 1
ATOM 986 C C . GLU A 1 59 ? 143.094 112.516 132.158 1.00 78.68 132 GLU A C 1
ATOM 987 O O . GLU A 1 59 ? 142.404 111.736 132.821 1.00 82.40 132 GLU A O 1
ATOM 999 N N . ARG A 1 60 ? 144.174 113.116 132.657 1.00 76.92 133 ARG A N 1
ATOM 1000 C CA . ARG A 1 60 ? 144.584 112.975 134.048 1.00 74.11 133 ARG A CA 1
ATOM 1001 C C . ARG A 1 60 ? 144.578 114.324 134.759 1.00 71.32 133 ARG A C 1
ATOM 1002 O O . ARG A 1 60 ? 145.367 114.555 135.676 1.00 74.63 133 ARG A O 1
ATOM 1023 N N . SER A 1 61 ? 143.693 115.226 134.335 1.00 67.06 134 SER A N 1
ATOM 1024 C CA . SER A 1 61 ? 143.568 116.535 134.960 1.00 62.48 134 SER A CA 1
ATOM 1025 C C . SER A 1 61 ? 142.639 116.535 136.163 1.00 58.68 134 SER A C 1
ATOM 1026 O O . SER A 1 61 ? 142.677 117.484 136.954 1.00 55.94 134 SER A O 1
ATOM 1034 N N . GLY A 1 62 ? 141.812 115.506 136.321 1.00 59.75 135 GLY A N 1
ATOM 1035 C CA . GLY A 1 62 ? 140.895 115.444 137.437 1.00 58.87 135 GLY A CA 1
ATOM 1036 C C . GLY A 1 62 ? 139.645 116.278 137.290 1.00 51.79 135 GLY A C 1
ATOM 1037 O O . GLY A 1 62 ? 138.953 116.500 138.289 1.00 49.02 135 GLY A O 1
ATOM 1041 N N . LEU A 1 63 ? 139.333 116.752 136.088 1.00 50.10 136 LEU A N 1
ATOM 1042 C CA . LEU A 1 63 ? 138.112 117.511 135.868 1.00 47.54 136 LEU A CA 1
ATOM 1043 C C . LEU A 1 63 ? 136.941 116.558 135.651 1.00 50.86 136 LEU A C 1
ATOM 1044 O O . LEU A 1 63 ? 137.072 115.334 135.731 1.00 52.10 136 LEU A O 1
ATOM 1060 N N . GLY A 1 64 ? 135.775 117.132 135.370 1.00 52.30 137 GLY A N 1
ATOM 1061 C CA . GLY A 1 64 ? 134.582 116.348 135.128 1.00 53.16 137 GLY A CA 1
ATOM 1062 C C . GLY A 1 64 ? 133.898 116.731 133.835 1.00 61.26 137 GLY A C 1
ATOM 1063 O O . GLY A 1 64 ? 134.505 117.364 132.967 1.00 62.05 137 GLY A O 1
ATOM 1067 N N . GLU A 1 65 ? 132.629 116.354 133.696 1.00 62.51 138 GLU A N 1
ATOM 1068 C CA . GLU A 1 65 ? 131.863 116.616 132.487 1.00 60.15 138 GLU A CA 1
ATOM 1069 C C . GLU A 1 65 ? 130.923 117.803 132.633 1.00 59.14 138 GLU A C 1
ATOM 1070 O O . GLU A 1 65 ? 130.149 118.077 131.714 1.00 67.50 138 GLU A O 1
ATOM 1082 N N . GLU A 1 66 ? 130.971 118.515 133.757 1.00 52.08 139 GLU A N 1
ATOM 1083 C CA . GLU A 1 66 ? 130.075 119.634 134.008 1.00 51.78 139 GLU A CA 1
ATOM 1084 C C . GLU A 1 66 ? 130.783 120.980 134.015 1.00 49.46 139 GLU A C 1
ATOM 1085 O O . GLU A 1 66 ? 130.127 122.007 134.211 1.00 47.93 139 GLU A O 1
ATOM 1097 N N . THR A 1 67 ? 132.095 121.008 133.806 1.00 44.27 140 THR A N 1
ATOM 1098 C CA . THR A 1 67 ? 132.809 122.273 133.750 1.00 43.82 140 THR A CA 1
ATOM 1099 C C . THR A 1 67 ? 132.302 123.103 132.577 1.00 47.18 140 THR A C 1
ATOM 1100 O O . THR A 1 67 ? 131.863 122.569 131.560 1.00 59.21 140 THR A O 1
ATOM 1111 N N . CYS A 1 68 ? 132.361 124.424 132.723 1.00 41.90 141 CYS A N 1
ATOM 1112 C CA . CYS A 1 68 ? 131.750 125.340 131.771 1.00 44.57 141 CYS A CA 1
ATOM 1113 C C . CYS A 1 68 ? 132.788 126.280 131.172 1.00 47.12 141 CYS A C 1
ATOM 1114 O O . CYS A 1 68 ? 133.765 126.652 131.825 1.00 48.56 141 CYS A O 1
ATOM 1121 N N . LEU A 1 69 ? 132.563 126.655 129.919 1.00 50.67 142 LEU A N 1
ATOM 1122 C CA . LEU A 1 69 ? 133.365 127.617 129.181 1.00 45.12 142 LEU A CA 1
ATOM 1123 C C . LEU A 1 69 ? 132.443 128.665 128.582 1.00 52.48 142 LEU A C 1
ATOM 1124 O O . LEU A 1 69 ? 131.253 128.407 128.374 1.00 64.20 142 LEU A O 1
ATOM 1140 N N . PRO A 1 70 ? 132.954 129.859 128.291 1.00 49.69 143 PRO A N 1
ATOM 1141 C CA . PRO A 1 70 ? 132.088 130.937 127.796 1.00 50.14 143 PRO A CA 1
ATOM 1142 C C . PRO A 1 70 ? 131.596 130.649 126.390 1.00 50.93 143 PRO A C 1
ATOM 1143 O O . PRO A 1 70 ? 132.126 129.760 125.709 1.00 54.35 143 PRO A O 1
ATOM 1154 N N . PRO A 1 71 ? 130.565 131.381 125.914 1.00 53.27 144 PRO A N 1
ATOM 1155 C CA . PRO A 1 71 ? 129.991 131.139 124.584 1.00 54.45 144 PRO A CA 1
ATOM 1156 C C . PRO A 1 71 ? 130.754 131.814 123.444 1.00 58.15 144 PRO A C 1
ATOM 1157 O O . PRO A 1 71 ? 130.162 132.353 122.509 1.00 63.60 144 PRO A O 1
ATOM 1168 N N . ALA A 1 72 ? 132.065 131.778 123.522 1.00 63.80 145 ALA A N 1
ATOM 1169 C CA . ALA A 1 72 ? 132.952 132.159 122.432 1.00 57.47 145 ALA A CA 1
ATOM 1170 C C . ALA A 1 72 ? 133.934 131.052 122.106 1.00 61.49 145 ALA A C 1
ATOM 1171 O O . ALA A 1 72 ? 134.310 130.891 120.944 1.00 67.06 145 ALA A O 1
ATOM 1178 N N . ILE A 1 73 ? 134.355 130.280 123.111 1.00 64.21 146 ILE A N 1
ATOM 1179 C CA . ILE A 1 73 ? 135.166 129.093 122.878 1.00 60.98 146 ILE A CA 1
ATOM 1180 C C . ILE A 1 73 ? 134.354 127.961 122.278 1.00 62.72 146 ILE A C 1
ATOM 1181 O O . ILE A 1 73 ? 134.932 127.003 121.757 1.00 66.22 146 ILE A O 1
ATOM 1197 N N . HIS A 1 74 ? 133.024 128.053 122.328 1.00 64.64 147 HIS A N 1
ATOM 1198 C CA . HIS A 1 74 ? 132.181 127.015 121.751 1.00 67.45 147 HIS A CA 1
ATOM 1199 C C . HIS A 1 74 ? 132.415 126.853 120.257 1.00 67.06 147 HIS A C 1
ATOM 1200 O O . HIS A 1 74 ? 132.150 125.777 119.712 1.00 69.06 147 HIS A O 1
ATOM 1214 N N . TYR A 1 75 ? 132.906 127.891 119.589 1.00 70.19 148 TYR A N 1
ATOM 1215 C CA . TYR A 1 75 ? 132.998 127.899 118.140 1.00 70.02 148 TYR A CA 1
ATOM 1216 C C . TYR A 1 75 ? 134.285 127.221 117.675 1.00 71.93 148 TYR A C 1
ATOM 1217 O O . TYR A 1 75 ? 135.141 126.828 118.472 1.00 73.27 148 TYR A O 1
ATOM 1235 N N . ILE A 1 76 ? 134.409 127.082 116.359 1.00 74.01 149 ILE A N 1
ATOM 1236 C CA . ILE A 1 76 ? 135.531 126.378 115.745 1.00 72.85 149 ILE A CA 1
ATOM 1237 C C . ILE A 1 76 ? 136.008 127.173 114.534 1.00 75.32 149 ILE A C 1
ATOM 1238 O O . ILE A 1 76 ? 135.376 127.104 113.470 1.00 75.77 149 ILE A O 1
ATOM 1254 N N . PRO A 1 77 ? 137.104 127.937 114.634 1.00 70.94 150 PRO A N 1
ATOM 1255 C CA . PRO A 1 77 ? 137.915 128.221 115.827 1.00 70.19 150 PRO A CA 1
ATOM 1256 C C . PRO A 1 77 ? 137.257 129.268 116.717 1.00 71.35 150 PRO A C 1
ATOM 1257 O O . PRO A 1 77 ? 136.385 130.000 116.262 1.00 74.32 150 PRO A O 1
ATOM 1268 N N . PRO A 1 78 ? 137.648 129.369 117.986 1.00 66.52 151 PRO A N 1
ATOM 1269 C CA . PRO A 1 78 ? 137.096 130.425 118.837 1.00 66.48 151 PRO A CA 1
ATOM 1270 C C . PRO A 1 78 ? 137.411 131.806 118.285 1.00 66.92 151 PRO A C 1
ATOM 1271 O O . PRO A 1 78 ? 138.425 132.017 117.616 1.00 68.17 151 PRO A O 1
ATOM 1282 N N . THR A 1 79 ? 136.522 132.753 118.572 1.00 68.13 152 THR A N 1
ATOM 1283 C CA . THR A 1 79 ? 136.659 134.139 118.127 1.00 70.06 152 THR A CA 1
ATOM 1284 C C . THR A 1 79 ? 136.532 135.059 119.334 1.00 69.33 152 THR A C 1
ATOM 1285 O O . THR A 1 79 ? 135.499 135.709 119.534 1.00 67.46 152 THR A O 1
ATOM 1296 N N . PRO A 1 80 ? 137.570 135.136 120.167 1.00 67.10 153 PRO A N 1
ATOM 1297 C CA . PRO A 1 80 ? 137.498 136.005 121.346 1.00 64.29 153 PRO A CA 1
ATOM 1298 C C . PRO A 1 80 ? 137.623 137.474 120.983 1.00 65.74 153 PRO A C 1
ATOM 1299 O O . PRO A 1 80 ? 138.706 137.941 120.620 1.00 63.86 153 PRO A O 1
ATOM 1310 N N . THR A 1 81 ? 136.522 138.207 121.076 1.00 65.85 154 THR A N 1
ATOM 1311 C CA . THR A 1 81 ? 136.498 139.638 120.820 1.00 63.51 154 THR A CA 1
ATOM 1312 C C . THR A 1 81 ? 136.296 140.389 122.129 1.00 58.59 154 THR A C 1
ATOM 1313 O O . THR A 1 81 ? 135.979 139.807 123.167 1.00 53.98 154 THR A O 1
ATOM 1324 N N . MET A 1 82 ? 136.494 141.706 122.070 1.00 58.55 155 MET A N 1
ATOM 1325 C CA . MET A 1 82 ? 136.269 142.530 123.252 1.00 57.19 155 MET A CA 1
ATOM 1326 C C . MET A 1 82 ? 134.809 142.471 123.681 1.00 56.78 155 MET A C 1
ATOM 1327 O O . MET A 1 82 ? 134.507 142.442 124.879 1.00 54.80 155 MET A O 1
ATOM 1341 N N . GLU A 1 83 ? 133.889 142.460 122.715 1.00 55.55 156 GLU A N 1
ATOM 1342 C CA . GLU A 1 83 ? 132.471 142.400 123.051 1.00 54.71 156 GLU A CA 1
ATOM 1343 C C . GLU A 1 83 ? 132.129 141.105 123.774 1.00 54.37 156 GLU A C 1
ATOM 1344 O O . GLU A 1 83 ? 131.362 141.113 124.741 1.00 54.35 156 GLU A O 1
ATOM 1356 N N . ALA A 1 84 ? 132.680 139.980 123.316 1.00 53.15 157 ALA A N 1
ATOM 1357 C CA . ALA A 1 84 ? 132.420 138.710 123.985 1.00 49.07 157 ALA A CA 1
ATOM 1358 C C . ALA A 1 84 ? 132.968 138.714 125.406 1.00 50.52 157 ALA A C 1
ATOM 1359 O O . ALA A 1 84 ? 132.317 138.217 126.333 1.00 54.84 157 ALA A O 1
ATOM 1366 N N . ALA A 1 85 ? 134.168 139.264 125.596 1.00 50.49 158 ALA A N 1
ATOM 1367 C CA . ALA A 1 85 ? 134.745 139.325 126.934 1.00 44.80 158 ALA A CA 1
ATOM 1368 C C . ALA A 1 85 ? 133.906 140.202 127.853 1.00 44.49 158 ALA A C 1
ATOM 1369 O O . ALA A 1 85 ? 133.662 139.844 129.010 1.00 46.57 158 ALA A O 1
ATOM 1376 N N . ARG A 1 86 ? 133.456 141.356 127.357 1.00 44.39 159 ARG A N 1
ATOM 1377 C CA . ARG A 1 86 ? 132.602 142.217 128.167 1.00 42.08 159 ARG A CA 1
ATOM 1378 C C . ARG A 1 86 ? 131.282 141.532 128.492 1.00 42.36 159 ARG A C 1
ATOM 1379 O O . ARG A 1 86 ? 130.773 141.650 129.612 1.00 43.30 159 ARG A O 1
ATOM 1400 N N . GLY A 1 87 ? 130.710 140.814 127.526 1.00 43.64 160 GLY A N 1
ATOM 1401 C CA . GLY A 1 87 ? 129.472 140.100 127.785 1.00 41.11 160 GLY A CA 1
ATOM 1402 C C . GLY A 1 87 ? 129.634 139.025 128.841 1.00 40.81 160 GLY A C 1
ATOM 1403 O O . GLY A 1 87 ? 128.774 138.858 129.706 1.00 44.54 160 GLY A O 1
ATOM 1407 N N . GLU A 1 88 ? 130.741 138.281 128.786 1.00 38.00 161 GLU A N 1
ATOM 1408 C CA . GLU A 1 88 ? 131.001 137.282 129.817 1.00 37.58 161 GLU A CA 1
ATOM 1409 C C . GLU A 1 88 ? 131.212 137.937 131.175 1.00 40.25 161 GLU A C 1
ATOM 1410 O O . GLU A 1 88 ? 130.741 137.428 132.200 1.00 42.75 161 GLU A O 1
ATOM 1422 N N . ALA A 1 89 ? 131.936 139.056 131.207 1.00 41.75 162 ALA A N 1
ATOM 1423 C CA . ALA A 1 89 ? 132.142 139.760 132.466 1.00 36.47 162 ALA A CA 1
ATOM 1424 C C . ALA A 1 89 ? 130.812 140.183 133.067 1.00 36.63 162 ALA A C 1
ATOM 1425 O O . ALA A 1 89 ? 130.575 140.003 134.265 1.00 39.48 162 ALA A O 1
ATOM 1432 N N . GLU A 1 90 ? 129.925 140.747 132.248 1.00 37.24 163 GLU A N 1
ATOM 1433 C CA . GLU A 1 90 ? 128.596 141.088 132.741 1.00 35.03 163 GLU A CA 1
ATOM 1434 C C . GLU A 1 90 ? 127.886 139.846 133.261 1.00 38.07 163 GLU A C 1
ATOM 1435 O O . GLU A 1 90 ? 127.445 139.806 134.414 1.00 43.95 163 GLU A O 1
ATOM 1447 N N . LEU A 1 91 ? 127.823 138.797 132.440 1.00 38.02 164 LEU A N 1
ATOM 1448 C CA . LEU A 1 91 ? 127.079 137.599 132.807 1.00 36.08 164 LEU A CA 1
ATOM 1449 C C . LEU A 1 91 ? 127.527 137.054 134.155 1.00 36.02 164 LEU A C 1
ATOM 1450 O O . LEU A 1 91 ? 126.696 136.683 134.990 1.00 39.82 164 LEU A O 1
ATOM 1466 N N . VAL A 1 92 ? 128.835 137.000 134.388 1.00 36.31 165 VAL A N 1
ATOM 1467 C CA . VAL A 1 92 ? 129.347 136.410 135.622 1.00 36.00 165 VAL A CA 1
ATOM 1468 C C . VAL A 1 92 ? 129.199 137.379 136.790 1.00 37.05 165 VAL A C 1
ATOM 1469 O O . VAL A 1 92 ? 128.617 137.045 137.831 1.00 38.78 165 VAL A O 1
ATOM 1482 N N . ILE A 1 93 ? 129.737 138.591 136.640 1.00 37.64 166 ILE A N 1
ATOM 1483 C CA . ILE A 1 93 ? 129.842 139.503 137.769 1.00 32.43 166 ILE A CA 1
ATOM 1484 C C . ILE A 1 93 ? 128.467 139.977 138.214 1.00 36.30 166 ILE A C 1
ATOM 1485 O O . ILE A 1 93 ? 128.193 140.055 139.415 1.00 41.48 166 ILE A O 1
ATOM 1501 N N . PHE A 1 94 ? 127.587 140.328 137.273 1.00 37.17 167 PHE A N 1
ATOM 1502 C CA . PHE A 1 94 ? 126.267 140.797 137.670 1.00 34.56 167 PHE A CA 1
ATOM 1503 C C . PHE A 1 94 ? 125.462 139.681 138.318 1.00 34.38 167 PHE A C 1
ATOM 1504 O O . PHE A 1 94 ? 124.721 139.925 139.273 1.00 41.16 167 PHE A O 1
ATOM 1521 N N . SER A 1 95 ? 125.598 138.450 137.827 1.00 33.47 168 SER A N 1
ATOM 1522 C CA . SER A 1 95 ? 124.919 137.328 138.466 1.00 34.76 168 SER A CA 1
ATOM 1523 C C . SER A 1 95 ? 125.393 137.150 139.902 1.00 37.33 168 SER A C 1
ATOM 1524 O O . SER A 1 95 ? 124.582 137.027 140.829 1.00 43.31 168 SER A O 1
ATOM 1532 N N . ALA A 1 96 ? 126.713 137.143 140.107 1.00 34.89 169 ALA A N 1
ATOM 1533 C CA . ALA A 1 96 ? 127.244 136.968 141.456 1.00 31.78 169 ALA A CA 1
ATOM 1534 C C . ALA A 1 96 ? 126.828 138.116 142.367 1.00 36.19 169 ALA A C 1
ATOM 1535 O O . ALA A 1 96 ? 126.459 137.897 143.527 1.00 42.51 169 ALA A O 1
ATOM 1542 N N . MET A 1 97 ? 126.883 139.350 141.863 1.00 38.84 170 MET A N 1
ATOM 1543 C CA . MET A 1 97 ? 126.508 140.505 142.671 1.00 37.54 170 MET A CA 1
ATOM 1544 C C . MET A 1 97 ? 125.027 140.480 143.023 1.00 40.64 170 MET A C 1
ATOM 1545 O O . MET A 1 97 ? 124.648 140.826 144.145 1.00 44.18 170 MET A O 1
ATOM 1559 N N . ASP A 1 98 ? 124.171 140.096 142.075 1.00 37.93 171 ASP A N 1
ATOM 1560 C CA . ASP A 1 98 ? 122.748 139.982 142.370 1.00 37.70 171 ASP A CA 1
ATOM 1561 C C . ASP A 1 98 ? 122.498 138.923 143.431 1.00 46.27 171 ASP A C 1
ATOM 1562 O O . ASP A 1 98 ? 121.696 139.130 144.351 1.00 54.17 171 ASP A O 1
ATOM 1571 N N . SER A 1 99 ? 123.178 137.781 143.327 1.00 40.52 172 SER A N 1
ATOM 1572 C CA . SER A 1 99 ? 123.033 136.756 144.353 1.00 41.53 172 SER A CA 1
ATOM 1573 C C . SER A 1 99 ? 123.471 137.282 145.712 1.00 42.09 172 SER A C 1
ATOM 1574 O O . SER A 1 99 ? 122.806 137.036 146.723 1.00 48.23 172 SER A O 1
ATOM 1582 N N . LEU A 1 100 ? 124.585 138.014 145.757 1.00 41.02 173 LEU A N 1
ATOM 1583 C CA . LEU A 1 100 ? 125.061 138.567 147.022 1.00 37.74 173 LEU A CA 1
ATOM 1584 C C . LEU A 1 100 ? 124.052 139.543 147.611 1.00 38.44 173 LEU A C 1
ATOM 1585 O O . LEU A 1 100 ? 123.728 139.479 148.803 1.00 40.90 173 LEU A O 1
ATOM 1601 N N . LEU A 1 101 ? 123.544 140.461 146.787 1.00 42.34 174 LEU A N 1
ATOM 1602 C CA . LEU A 1 101 ? 122.618 141.472 147.285 1.00 41.68 174 LEU A CA 1
ATOM 1603 C C . LEU A 1 101 ? 121.302 140.856 147.731 1.00 43.69 174 LEU A C 1
ATOM 1604 O O . LEU A 1 101 ? 120.664 141.370 148.655 1.00 47.11 174 LEU A O 1
ATOM 1620 N N . GLN A 1 102 ? 120.871 139.768 147.091 1.00 46.58 175 GLN A N 1
ATOM 1621 C CA . GLN A 1 102 ? 119.653 139.100 147.535 1.00 50.76 175 GLN A CA 1
ATOM 1622 C C . GLN A 1 102 ? 119.885 138.280 148.798 1.00 46.68 175 GLN A C 1
ATOM 1623 O O . GLN A 1 102 ? 118.993 138.198 149.649 1.00 43.67 175 GLN A O 1
ATOM 1637 N N . LYS A 1 103 ? 121.065 137.673 148.942 1.00 45.76 176 LYS A N 1
ATOM 1638 C CA . LYS A 1 103 ? 121.363 136.903 150.144 1.00 44.09 176 LYS A CA 1
ATOM 1639 C C . LYS A 1 103 ? 121.469 137.807 151.365 1.00 46.32 176 LYS A C 1
ATOM 1640 O O . LYS A 1 103 ? 120.883 137.519 152.415 1.00 47.37 176 LYS A O 1
ATOM 1659 N N . THR A 1 104 ? 122.216 138.903 151.248 1.00 46.06 177 THR A N 1
ATOM 1660 C CA . THR A 1 104 ? 122.519 139.746 152.396 1.00 40.82 177 THR A CA 1
ATOM 1661 C C . THR A 1 104 ? 121.530 140.886 152.591 1.00 42.14 177 THR A C 1
ATOM 1662 O O . THR A 1 104 ? 121.553 141.525 153.646 1.00 45.66 177 THR A O 1
ATOM 1673 N N . GLY A 1 105 ? 120.666 141.155 151.618 1.00 44.27 178 GLY A N 1
ATOM 1674 C CA . GLY A 1 105 ? 119.795 142.312 151.720 1.00 44.84 178 GLY A CA 1
ATOM 1675 C C . GLY A 1 105 ? 120.552 143.617 151.786 1.00 44.30 178 GLY A C 1
ATOM 1676 O O . GLY A 1 105 ? 120.127 144.542 152.485 1.00 46.89 178 GLY A O 1
ATOM 1680 N N . LEU A 1 106 ? 121.668 143.715 151.070 1.00 46.63 179 LEU A N 1
ATOM 1681 C CA . LEU A 1 106 ? 122.536 144.880 151.151 1.00 48.54 179 LEU A CA 1
ATOM 1682 C C . LEU A 1 106 ? 122.108 145.930 150.136 1.00 53.38 179 LEU A C 1
ATOM 1683 O O . LEU A 1 106 ? 122.012 145.645 148.939 1.00 54.02 179 LEU A O 1
ATOM 1699 N N . LYS A 1 107 ? 121.849 147.141 150.615 1.00 55.99 180 LYS A N 1
ATOM 1700 C CA . LYS A 1 107 ? 121.529 148.234 149.713 1.00 56.70 180 LYS A CA 1
ATOM 1701 C C . LYS A 1 107 ? 122.792 148.686 148.981 1.00 55.04 180 LYS A C 1
ATOM 1702 O O . LYS A 1 107 ? 123.872 148.725 149.577 1.00 53.75 180 LYS A O 1
ATOM 1721 N N . PRO A 1 108 ? 122.697 149.026 147.693 1.00 56.68 181 PRO A N 1
ATOM 1722 C CA . PRO A 1 108 ? 123.905 149.474 146.982 1.00 44.32 181 PRO A CA 1
ATOM 1723 C C . PRO A 1 108 ? 124.573 150.675 147.626 1.00 52.16 181 PRO A C 1
ATOM 1724 O O . PRO A 1 108 ? 125.806 150.771 147.616 1.00 53.24 181 PRO A O 1
ATOM 1735 N N . LYS A 1 109 ? 123.794 151.600 148.188 1.00 58.26 182 LYS A N 1
ATOM 1736 C CA . LYS A 1 109 ? 124.382 152.781 148.809 1.00 56.62 182 LYS A CA 1
ATOM 1737 C C . LYS A 1 109 ? 125.230 152.434 150.024 1.00 52.51 182 LYS A C 1
ATOM 1738 O O . LYS A 1 109 ? 126.118 153.213 150.385 1.00 56.59 182 LYS A O 1
ATOM 1757 N N . ASP A 1 110 ? 124.982 151.290 150.659 1.00 48.46 183 ASP A N 1
ATOM 1758 C CA . ASP A 1 110 ? 125.739 150.891 151.837 1.00 51.33 183 ASP A CA 1
ATOM 1759 C C . ASP A 1 110 ? 127.128 150.367 151.501 1.00 55.08 183 ASP A C 1
ATOM 1760 O O . ASP A 1 110 ? 127.916 150.127 152.420 1.00 57.72 183 ASP A O 1
ATOM 1769 N N . ILE A 1 111 ? 127.445 150.181 150.225 1.00 48.99 184 ILE A N 1
ATOM 1770 C CA . ILE A 1 111 ? 128.763 149.697 149.828 1.00 40.77 184 ILE A CA 1
ATOM 1771 C C . ILE A 1 111 ? 129.732 150.871 149.847 1.00 41.59 184 ILE A C 1
ATOM 1772 O O . ILE A 1 111 ? 129.536 151.864 149.140 1.00 44.67 184 ILE A O 1
ATOM 1788 N N . ASP A 1 112 ? 130.778 150.756 150.659 1.00 42.58 185 ASP A N 1
ATOM 1789 C CA . ASP A 1 112 ? 131.780 151.802 150.811 1.00 38.04 185 ASP A CA 1
ATOM 1790 C C . ASP A 1 112 ? 133.072 151.503 150.072 1.00 34.10 185 ASP A C 1
ATOM 1791 O O . ASP A 1 112 ? 133.749 152.435 149.632 1.00 36.74 185 ASP A O 1
ATOM 1800 N N . ILE A 1 113 ? 133.429 150.230 149.930 1.00 30.46 186 ILE A N 1
ATOM 1801 C CA . ILE A 1 113 ? 134.649 149.808 149.256 1.00 27.07 186 ILE A CA 1
ATOM 1802 C C . ILE A 1 113 ? 134.276 148.738 148.243 1.00 26.69 186 ILE A C 1
ATOM 1803 O O . ILE A 1 113 ? 133.397 147.911 148.502 1.00 29.85 186 ILE A O 1
ATOM 1819 N N . LEU A 1 114 ? 134.936 148.754 147.088 1.00 27.97 187 LEU A N 1
ATOM 1820 C CA . LEU A 1 114 ? 134.661 147.791 146.023 1.00 29.10 187 LEU A CA 1
ATOM 1821 C C . LEU A 1 114 ? 135.978 147.397 145.376 1.00 27.50 187 LEU A C 1
ATOM 1822 O O . LEU A 1 114 ? 136.567 148.192 144.641 1.00 33.63 187 LEU A O 1
ATOM 1838 N N . ILE A 1 115 ? 136.423 146.171 145.618 1.00 25.62 188 ILE A N 1
ATOM 1839 C CA . ILE A 1 115 ? 137.680 145.668 145.076 1.00 26.49 188 ILE A CA 1
ATOM 1840 C C . ILE A 1 115 ? 137.344 144.571 144.078 1.00 26.25 188 ILE A C 1
ATOM 1841 O O . ILE A 1 115 ? 136.824 143.516 144.455 1.00 28.14 188 ILE A O 1
ATOM 1857 N N . VAL A 1 116 ? 137.652 144.805 142.807 1.00 29.68 189 VAL A N 1
ATOM 1858 C CA . VAL A 1 116 ? 137.423 143.816 141.761 1.00 28.54 189 VAL A CA 1
ATOM 1859 C C . VAL A 1 116 ? 138.764 143.231 141.353 1.00 33.83 189 VAL A C 1
ATOM 1860 O O . VAL A 1 116 ? 139.804 143.892 141.420 1.00 32.67 189 VAL A O 1
ATOM 1873 N N . ASN A 1 117 ? 138.739 141.964 140.947 1.00 40.19 190 ASN A N 1
ATOM 1874 C CA . ASN A 1 117 ? 139.950 141.187 140.724 1.00 36.88 190 ASN A CA 1
ATOM 1875 C C . ASN A 1 117 ? 139.734 140.319 139.493 1.00 42.76 190 ASN A C 1
ATOM 1876 O O . ASN A 1 117 ? 138.821 139.485 139.467 1.00 46.61 190 ASN A O 1
ATOM 1887 N N . CYS A 1 118 ? 140.565 140.531 138.475 1.00 37.01 191 CYS A N 1
ATOM 1888 C CA . CYS A 1 118 ? 140.552 139.711 137.267 1.00 41.01 191 CYS A CA 1
ATOM 1889 C C . CYS A 1 118 ? 141.931 139.810 136.638 1.00 48.52 191 CYS A C 1
ATOM 1890 O O . CYS A 1 118 ? 142.420 140.917 136.397 1.00 50.34 191 CYS A O 1
ATOM 1898 N N . SER A 1 119 ? 142.554 138.663 136.368 1.00 50.20 192 SER A N 1
ATOM 1899 C CA . SER A 1 119 ? 143.966 138.660 136.000 1.00 48.22 192 SER A CA 1
ATOM 1900 C C . SER A 1 119 ? 144.191 139.246 134.611 1.00 51.04 192 SER A C 1
ATOM 1901 O O . SER A 1 119 ? 144.856 140.278 134.465 1.00 52.44 192 SER A O 1
ATOM 1909 N N . LEU A 1 120 ? 143.643 138.611 133.574 1.00 53.34 193 LEU A N 1
ATOM 1910 C CA . LEU A 1 120 ? 144.011 138.943 132.205 1.00 55.07 193 LEU A CA 1
ATOM 1911 C C . LEU A 1 120 ? 143.000 139.816 131.476 1.00 51.38 193 LEU A C 1
ATOM 1912 O O . LEU A 1 120 ? 143.284 140.238 130.350 1.00 55.26 193 LEU A O 1
ATOM 1928 N N . PHE A 1 121 ? 141.840 140.096 132.063 1.00 43.62 194 PHE A N 1
ATOM 1929 C CA . PHE A 1 121 ? 140.860 140.988 131.454 1.00 40.43 194 PHE A CA 1
ATOM 1930 C C . PHE A 1 121 ? 140.848 142.295 132.237 1.00 44.71 194 PHE A C 1
ATOM 1931 O O . PHE A 1 121 ? 140.394 142.337 133.384 1.00 46.84 194 PHE A O 1
ATOM 1948 N N . SER A 1 122 ? 141.344 143.359 131.610 1.00 45.12 195 SER A N 1
ATOM 1949 C CA . SER A 1 122 ? 141.433 144.683 132.223 1.00 47.13 195 SER A CA 1
ATOM 1950 C C . SER A 1 122 ? 140.862 145.712 131.257 1.00 47.66 195 SER A C 1
ATOM 1951 O O . SER A 1 122 ? 141.602 146.501 130.658 1.00 49.66 195 SER A O 1
ATOM 1959 N N . PRO A 1 123 ? 139.546 145.730 131.081 1.00 39.91 196 PRO A N 1
ATOM 1960 C CA . PRO A 1 123 ? 138.936 146.726 130.198 1.00 42.52 196 PRO A CA 1
ATOM 1961 C C . PRO A 1 123 ? 139.115 148.131 130.748 1.00 44.64 196 PRO A C 1
ATOM 1962 O O . PRO A 1 123 ? 139.619 148.348 131.851 1.00 47.57 196 PRO A O 1
ATOM 1973 N N . THR A 1 124 ? 138.692 149.102 129.943 1.00 40.81 197 THR A N 1
ATOM 1974 C CA . THR A 1 124 ? 138.665 150.503 130.345 1.00 40.28 197 THR A CA 1
ATOM 1975 C C . THR A 1 124 ? 137.313 151.055 129.917 1.00 40.63 197 THR A C 1
ATOM 1976 O O . THR A 1 124 ? 136.970 150.977 128.723 1.00 47.55 197 THR A O 1
ATOM 1987 N N . PRO A 1 125 ? 136.496 151.588 130.833 1.00 38.11 198 PRO A N 1
ATOM 1988 C CA . PRO A 1 125 ? 136.697 151.716 132.282 1.00 40.72 198 PRO A CA 1
ATOM 1989 C C . PRO A 1 125 ? 136.733 150.358 132.971 1.00 42.62 198 PRO A C 1
ATOM 1990 O O . PRO A 1 125 ? 136.235 149.370 132.445 1.00 45.11 198 PRO A O 1
ATOM 2001 N N . SER A 1 126 ? 137.314 150.295 134.165 1.00 39.04 199 SER A N 1
ATOM 2002 C CA . SER A 1 126 ? 137.570 149.025 134.820 1.00 35.34 199 SER A CA 1
ATOM 2003 C C . SER A 1 126 ? 136.268 148.268 135.070 1.00 34.71 199 SER A C 1
ATOM 2004 O O . SER A 1 126 ? 135.165 148.772 134.854 1.00 34.29 199 SER A O 1
ATOM 2012 N N . LEU A 1 127 ? 136.418 147.019 135.513 1.00 35.34 200 LEU A N 1
ATOM 2013 C CA . LEU A 1 127 ? 135.259 146.224 135.898 1.00 35.00 200 LEU A CA 1
ATOM 2014 C C . LEU A 1 127 ? 134.574 146.803 137.128 1.00 30.73 200 LEU A C 1
ATOM 2015 O O . LEU A 1 127 ? 133.355 146.667 137.284 1.00 33.75 200 LEU A O 1
ATOM 2031 N N . SER A 1 128 ? 135.336 147.454 138.009 1.00 33.22 201 SER A N 1
ATOM 2032 C CA . SER A 1 128 ? 134.729 148.118 139.155 1.00 32.86 201 SER A CA 1
ATOM 2033 C C . SER A 1 128 ? 133.814 149.248 138.705 1.00 31.41 201 SER A C 1
ATOM 2034 O O . SER A 1 128 ? 132.738 149.451 139.278 1.00 35.30 201 SER A O 1
ATOM 2042 N N . ALA A 1 129 ? 134.222 149.996 137.679 1.00 34.54 202 ALA A N 1
ATOM 2043 C CA . ALA A 1 129 ? 133.342 151.015 137.118 1.00 29.80 202 ALA A CA 1
ATOM 2044 C C . ALA A 1 129 ? 132.107 150.382 136.495 1.00 33.59 202 ALA A C 1
ATOM 2045 O O . ALA A 1 129 ? 131.014 150.955 136.545 1.00 38.48 202 ALA A O 1
ATOM 2052 N N . MET A 1 130 ? 132.264 149.199 135.900 1.00 36.04 203 MET A N 1
ATOM 2053 C CA . MET A 1 130 ? 131.115 148.481 135.359 1.00 33.99 203 MET A CA 1
ATOM 2054 C C . MET A 1 130 ? 130.116 148.156 136.460 1.00 35.22 203 MET A C 1
ATOM 2055 O O . MET A 1 130 ? 128.908 148.370 136.306 1.00 38.83 203 MET A O 1
ATOM 2069 N N . VAL A 1 131 ? 130.610 147.657 137.595 1.00 37.58 204 VAL A N 1
ATOM 2070 C CA . VAL A 1 131 ? 129.734 147.361 138.726 1.00 34.69 204 VAL A CA 1
ATOM 2071 C C . VAL A 1 131 ? 129.079 148.635 139.241 1.00 33.86 204 VAL A C 1
ATOM 2072 O O . VAL A 1 131 ? 127.886 148.654 139.566 1.00 36.41 204 VAL A O 1
ATOM 2085 N N . ILE A 1 132 ? 129.853 149.717 139.336 1.00 34.98 205 ILE A N 1
ATOM 2086 C CA . ILE A 1 132 ? 129.327 150.966 139.878 1.00 33.54 205 ILE A CA 1
ATOM 2087 C C . ILE A 1 132 ? 128.220 151.507 138.985 1.00 39.48 205 ILE A C 1
ATOM 2088 O O . ILE A 1 132 ? 127.207 152.022 139.471 1.00 41.08 205 ILE A O 1
ATOM 2104 N N . ASN A 1 133 ? 128.397 151.410 137.667 1.00 39.32 206 ASN A N 1
ATOM 2105 C CA . ASN A 1 133 ? 127.336 151.819 136.754 1.00 40.67 206 ASN A CA 1
ATOM 2106 C C . ASN A 1 133 ? 126.119 150.914 136.884 1.00 44.96 206 ASN A C 1
ATOM 2107 O O . ASN A 1 133 ? 124.980 151.394 136.903 1.00 45.77 206 ASN A O 1
ATOM 2118 N N . LYS A 1 134 ? 126.337 149.600 136.977 1.00 41.92 207 LYS A N 1
ATOM 2119 C CA . LYS A 1 134 ? 125.214 148.670 137.012 1.00 39.25 207 LYS A CA 1
ATOM 2120 C C . LYS A 1 134 ? 124.352 148.887 138.249 1.00 42.74 207 LYS A C 1
ATOM 2121 O O . LYS A 1 134 ? 123.124 148.989 138.151 1.00 45.00 207 LYS A O 1
ATOM 2140 N N . TYR A 1 135 ? 124.975 148.963 139.424 1.00 42.17 208 TYR A N 1
ATOM 2141 C CA . TYR A 1 135 ? 124.244 149.049 140.682 1.00 38.94 208 TYR A CA 1
ATOM 2142 C C . TYR A 1 135 ? 124.180 150.465 141.239 1.00 43.38 208 TYR A C 1
ATOM 2143 O O . TYR A 1 135 ? 123.680 150.658 142.350 1.00 45.45 208 TYR A O 1
ATOM 2161 N N . LYS A 1 136 ? 124.664 151.455 140.494 1.00 43.65 209 LYS A N 1
ATOM 2162 C CA . LYS A 1 136 ? 124.549 152.861 140.875 1.00 44.69 209 LYS A CA 1
ATOM 2163 C C . LYS A 1 136 ? 125.133 153.113 142.263 1.00 43.66 209 LYS A C 1
ATOM 2164 O O . LYS A 1 136 ? 124.526 153.768 143.112 1.00 48.33 209 LYS A O 1
ATOM 2183 N N . LEU A 1 137 ? 126.334 152.591 142.493 1.00 40.21 210 LEU A N 1
ATOM 2184 C CA . LEU A 1 137 ? 127.017 152.849 143.749 1.00 38.02 210 LEU A CA 1
ATOM 2185 C C . LEU A 1 137 ? 127.328 154.341 143.880 1.00 42.97 210 LEU A C 1
ATOM 2186 O O . LEU A 1 137 ? 127.142 155.130 142.952 1.00 45.63 210 LEU A O 1
ATOM 2202 N N . ARG A 1 138 ? 127.809 154.722 145.060 1.00 41.78 211 ARG A N 1
ATOM 2203 C CA . ARG A 1 138 ? 128.007 156.127 145.377 1.00 38.28 211 ARG A CA 1
ATOM 2204 C C . ARG A 1 138 ? 129.217 156.690 144.635 1.00 42.27 211 ARG A C 1
ATOM 2205 O O . ARG A 1 138 ? 130.057 155.960 144.103 1.00 41.80 211 ARG A O 1
ATOM 2226 N N . SER A 1 139 ? 129.303 158.022 144.618 1.00 44.20 212 SER A N 1
ATOM 2227 C CA . SER A 1 139 ? 130.387 158.711 143.933 1.00 41.70 212 SER A CA 1
ATOM 2228 C C . SER A 1 139 ? 131.628 158.886 144.797 1.00 37.39 212 SER A C 1
ATOM 2229 O O . SER A 1 139 ? 132.649 159.357 144.290 1.00 44.39 212 SER A O 1
ATOM 2237 N N . ASN A 1 140 ? 131.575 158.529 146.078 1.00 34.27 213 ASN A N 1
ATOM 2238 C CA . ASN A 1 140 ? 132.754 158.527 146.936 1.00 40.41 213 ASN A CA 1
ATOM 2239 C C . ASN A 1 140 ? 133.116 157.114 147.376 1.00 42.37 213 ASN A C 1
ATOM 2240 O O . ASN A 1 140 ? 133.627 156.908 148.479 1.00 43.80 213 ASN A O 1
ATOM 2251 N N . ILE A 1 141 ? 132.855 156.137 146.518 1.00 39.90 214 ILE A N 1
ATOM 2252 C CA . ILE A 1 141 ? 133.201 154.749 146.790 1.00 35.66 214 ILE A CA 1
ATOM 2253 C C . ILE A 1 141 ? 134.692 154.549 146.563 1.00 36.24 214 ILE A C 1
ATOM 2254 O O . ILE A 1 141 ? 135.262 155.049 145.587 1.00 40.19 214 ILE A O 1
ATOM 2270 N N . LYS A 1 142 ? 135.331 153.819 147.473 1.00 31.99 215 LYS A N 1
ATOM 2271 C CA . LYS A 1 142 ? 136.734 153.438 147.326 1.00 29.21 215 LYS A CA 1
ATOM 2272 C C . LYS A 1 142 ? 136.783 152.219 146.417 1.00 32.80 215 LYS A C 1
ATOM 2273 O O . LYS A 1 142 ? 136.652 151.078 146.855 1.00 32.90 215 LYS A O 1
ATOM 2292 N N . SER A 1 143 ? 136.960 152.469 145.125 1.00 36.58 216 SER A N 1
ATOM 2293 C CA . SER A 1 143 ? 136.922 151.430 144.108 1.00 29.34 216 SER A CA 1
ATOM 2294 C C . SER A 1 143 ? 138.333 151.126 143.630 1.00 29.97 216 SER A C 1
ATOM 2295 O O . SER A 1 143 ? 139.090 152.041 143.293 1.00 31.73 216 SER A O 1
ATOM 2303 N N . PHE A 1 144 ? 138.684 149.843 143.613 1.00 27.37 217 PHE A N 1
ATOM 2304 C CA . PHE A 1 144 ? 139.981 149.385 143.141 1.00 25.24 217 PHE A CA 1
ATOM 2305 C C . PHE A 1 144 ? 139.774 148.208 142.202 1.00 26.84 217 PHE A C 1
ATOM 2306 O O . PHE A 1 144 ? 138.824 147.436 142.352 1.00 32.97 217 PHE A O 1
ATOM 2323 N N . ASN A 1 145 ? 140.670 148.081 141.228 1.00 28.00 218 ASN A N 1
ATOM 2324 C CA . ASN A 1 145 ? 140.630 146.996 140.250 1.00 30.39 218 ASN A CA 1
ATOM 2325 C C . ASN A 1 145 ? 142.036 146.417 140.135 1.00 35.07 218 ASN A C 1
ATOM 2326 O O . ASN A 1 145 ? 142.905 147.005 139.487 1.00 39.33 218 ASN A O 1
ATOM 2337 N N . LEU A 1 146 ? 142.255 145.266 140.762 1.00 36.98 219 LEU A N 1
ATOM 2338 C CA . LEU A 1 146 ? 143.541 144.586 140.719 1.00 38.30 219 LEU A CA 1
ATOM 2339 C C . LEU A 1 146 ? 143.565 143.620 139.543 1.00 39.57 219 LEU A C 1
ATOM 2340 O O . LEU A 1 146 ? 142.629 142.837 139.358 1.00 48.15 219 LEU A O 1
ATOM 2356 N N . SER A 1 147 ? 144.635 143.672 138.756 1.00 35.55 220 SER A N 1
ATOM 2357 C CA . SER A 1 147 ? 144.746 142.825 137.580 1.00 41.88 220 SER A CA 1
ATOM 2358 C C . SER A 1 147 ? 146.202 142.449 137.360 1.00 42.35 220 SER A C 1
ATOM 2359 O O . SER A 1 147 ? 147.114 143.162 137.783 1.00 46.63 220 SER A O 1
ATOM 2367 N N . GLY A 1 148 ? 146.406 141.320 136.690 1.00 39.78 221 GLY A N 1
ATOM 2368 C CA . GLY A 1 148 ? 147.732 140.813 136.425 1.00 38.10 221 GLY A CA 1
ATOM 2369 C C . GLY A 1 148 ? 148.353 140.048 137.568 1.00 37.66 221 GLY A C 1
ATOM 2370 O O . GLY A 1 148 ? 149.471 139.543 137.417 1.00 40.92 221 GLY A O 1
ATOM 2374 N N . MET A 1 149 ? 147.661 139.929 138.699 1.00 36.76 222 MET A N 1
ATOM 2375 C CA . MET A 1 149 ? 148.219 139.342 139.907 1.00 32.76 222 MET A CA 1
ATOM 2376 C C . MET A 1 149 ? 147.926 137.853 140.034 1.00 36.31 222 MET A C 1
ATOM 2377 O O . MET A 1 149 ? 148.248 137.256 141.064 1.00 38.49 222 MET A O 1
ATOM 2391 N N . GLY A 1 150 ? 147.325 137.244 139.019 1.00 38.87 223 GLY A N 1
ATOM 2392 C CA . GLY A 1 150 ? 147.232 135.799 138.969 1.00 42.64 223 GLY A CA 1
ATOM 2393 C C . GLY A 1 150 ? 146.129 135.219 139.837 1.00 34.51 223 GLY A C 1
ATOM 2394 O O . GLY A 1 150 ? 145.150 135.877 140.199 1.00 33.64 223 GLY A O 1
ATOM 2398 N N . CYS A 1 151 ? 146.307 133.937 140.164 1.00 34.13 224 CYS A N 1
ATOM 2399 C CA . CYS A 1 151 ? 145.270 133.192 140.868 1.00 30.49 224 CYS A CA 1
ATOM 2400 C C . CYS A 1 151 ? 145.204 133.558 142.344 1.00 35.73 224 CYS A C 1
ATOM 2401 O O . CYS A 1 151 ? 144.119 133.547 142.933 1.00 39.55 224 CYS A O 1
ATOM 2409 N N . SER A 1 152 ? 146.342 133.879 142.958 1.00 42.15 225 SER A N 1
ATOM 2410 C CA . SER A 1 152 ? 146.352 134.252 144.366 1.00 36.58 225 SER A CA 1
ATOM 2411 C C . SER A 1 152 ? 145.732 135.617 144.616 1.00 34.19 225 SER A C 1
ATOM 2412 O O . SER A 1 152 ? 145.502 135.969 145.778 1.00 35.63 225 SER A O 1
ATOM 2420 N N . ALA A 1 153 ? 145.440 136.382 143.561 1.00 35.32 226 ALA A N 1
ATOM 2421 C CA . ALA A 1 153 ? 144.897 137.721 143.746 1.00 31.35 226 ALA A CA 1
ATOM 2422 C C . ALA A 1 153 ? 143.613 137.697 144.556 1.00 33.19 226 ALA A C 1
ATOM 2423 O O . ALA A 1 153 ? 143.278 138.687 145.210 1.00 36.39 226 ALA A O 1
ATOM 2430 N N . GLY A 1 154 ? 142.888 136.579 144.537 1.00 35.00 227 GLY A N 1
ATOM 2431 C CA . GLY A 1 154 ? 141.672 136.489 145.327 1.00 33.67 227 GLY A CA 1
ATOM 2432 C C . GLY A 1 154 ? 141.918 136.740 146.801 1.00 27.83 227 GLY A C 1
ATOM 2433 O O . GLY A 1 154 ? 141.112 137.387 147.471 1.00 26.68 227 GLY A O 1
ATOM 2437 N N . LEU A 1 155 ? 143.030 136.227 147.329 1.00 28.60 228 LEU A N 1
ATOM 2438 C CA . LEU A 1 155 ? 143.380 136.493 148.717 1.00 30.48 228 LEU A CA 1
ATOM 2439 C C . LEU A 1 155 ? 144.112 137.813 148.888 1.00 30.24 228 LEU A C 1
ATOM 2440 O O . LEU A 1 155 ? 144.231 138.296 150.018 1.00 33.02 228 LEU A O 1
ATOM 2456 N N . ILE A 1 156 ? 144.615 138.404 147.804 1.00 32.17 229 ILE A N 1
ATOM 2457 C CA . ILE A 1 156 ? 145.126 139.767 147.890 1.00 29.05 229 ILE A CA 1
ATOM 2458 C C . ILE A 1 156 ? 143.976 140.736 148.103 1.00 27.07 229 ILE A C 1
ATOM 2459 O O . ILE A 1 156 ? 144.004 141.567 149.017 1.00 33.62 229 ILE A O 1
ATOM 2475 N N . SER A 1 157 ? 142.919 140.601 147.300 1.00 28.83 230 SER A N 1
ATOM 2476 C CA . SER A 1 157 ? 141.820 141.556 147.347 1.00 28.73 230 SER A CA 1
ATOM 2477 C C . SER A 1 157 ? 141.236 141.639 148.747 1.00 28.44 230 SER A C 1
ATOM 2478 O O . SER A 1 157 ? 141.188 142.719 149.345 1.00 29.05 230 SER A O 1
ATOM 2486 N N . ILE A 1 158 ? 140.841 140.497 149.312 1.00 31.11 231 ILE A N 1
ATOM 2487 C CA . ILE A 1 158 ? 140.267 140.516 150.652 1.00 31.01 231 ILE A CA 1
ATOM 2488 C C . ILE A 1 158 ? 141.255 141.132 151.628 1.00 29.52 231 ILE A C 1
ATOM 2489 O O . ILE A 1 158 ? 140.877 141.930 152.491 1.00 33.87 231 ILE A O 1
ATOM 2505 N N . ASP A 1 159 ? 142.542 140.807 151.484 1.00 31.75 232 ASP A N 1
ATOM 2506 C CA . ASP A 1 159 ? 143.543 141.409 152.353 1.00 32.07 232 ASP A CA 1
ATOM 2507 C C . ASP A 1 159 ? 143.439 142.924 152.301 1.00 30.94 232 ASP A C 1
ATOM 2508 O O . ASP A 1 159 ? 143.290 143.587 153.334 1.00 37.07 232 ASP A O 1
ATOM 2517 N N . LEU A 1 160 ? 143.451 143.485 151.091 1.00 26.95 233 LEU A N 1
ATOM 2518 C CA . LEU A 1 160 ? 143.313 144.926 150.952 1.00 26.55 233 LEU A CA 1
ATOM 2519 C C . LEU A 1 160 ? 142.047 145.409 151.642 1.00 27.32 233 LEU A C 1
ATOM 2520 O O . LEU A 1 160 ? 142.075 146.395 152.387 1.00 30.11 233 LEU A O 1
ATOM 2536 N N . ALA A 1 161 ? 140.940 144.689 151.454 1.00 28.78 234 ALA A N 1
ATOM 2537 C CA . ALA A 1 161 ? 139.688 145.093 152.078 1.00 25.29 234 ALA A CA 1
ATOM 2538 C C . ALA A 1 161 ? 139.865 145.217 153.580 1.00 27.58 234 ALA A C 1
ATOM 2539 O O . ALA A 1 161 ? 139.449 146.208 154.188 1.00 33.88 234 ALA A O 1
ATOM 2546 N N . ARG A 1 162 ? 140.522 144.231 154.194 1.00 29.30 235 ARG A N 1
ATOM 2547 C CA . ARG A 1 162 ? 140.772 144.305 155.626 1.00 30.57 235 ARG A CA 1
ATOM 2548 C C . ARG A 1 162 ? 141.530 145.579 155.963 1.00 34.03 235 ARG A C 1
ATOM 2549 O O . ARG A 1 162 ? 141.111 146.357 156.829 1.00 38.92 235 ARG A O 1
ATOM 2570 N N . ASP A 1 163 ? 142.616 145.846 155.234 1.00 32.29 236 ASP A N 1
ATOM 2571 C CA . ASP A 1 163 ? 143.411 147.035 155.499 1.00 29.25 236 ASP A CA 1
ATOM 2572 C C . ASP A 1 163 ? 142.615 148.310 155.285 1.00 29.70 236 ASP A C 1
ATOM 2573 O O . ASP A 1 163 ? 142.982 149.353 155.833 1.00 34.78 236 ASP A O 1
ATOM 2582 N N . LEU A 1 164 ? 141.540 148.258 154.502 1.00 29.76 237 LEU A N 1
ATOM 2583 C CA . LEU A 1 164 ? 140.707 149.432 154.297 1.00 26.09 237 LEU A CA 1
ATOM 2584 C C . LEU A 1 164 ? 139.563 149.514 155.289 1.00 29.75 237 LEU A C 1
ATOM 2585 O O . LEU A 1 164 ? 139.025 150.603 155.503 1.00 34.54 237 LEU A O 1
ATOM 2601 N N . LEU A 1 165 ? 139.181 148.394 155.902 1.00 31.78 238 LEU A N 1
ATOM 2602 C CA . LEU A 1 165 ? 138.116 148.435 156.892 1.00 32.17 238 LEU A CA 1
ATOM 2603 C C . LEU A 1 165 ? 138.637 148.908 158.239 1.00 35.54 238 LEU A C 1
ATOM 2604 O O . LEU A 1 165 ? 137.899 149.546 158.996 1.00 39.42 238 LEU A O 1
ATOM 2620 N N . GLN A 1 166 ? 139.905 148.635 158.538 1.00 37.43 239 GLN A N 1
ATOM 2621 C CA . GLN A 1 166 ? 140.507 149.093 159.780 1.00 37.86 239 GLN A CA 1
ATOM 2622 C C . GLN A 1 166 ? 140.831 150.580 159.764 1.00 38.31 239 GLN A C 1
ATOM 2623 O O . GLN A 1 166 ? 141.226 151.117 160.803 1.00 44.64 239 GLN A O 1
ATOM 2637 N N . VAL A 1 167 ? 140.679 151.253 158.625 1.00 39.21 240 VAL A N 1
ATOM 2638 C CA . VAL A 1 167 ? 140.916 152.689 158.538 1.00 37.91 240 VAL A CA 1
ATOM 2639 C C . VAL A 1 167 ? 139.580 153.418 158.516 1.00 43.13 240 VAL A C 1
ATOM 2640 O O . VAL A 1 167 ? 139.476 154.555 158.988 1.00 43.96 240 VAL A O 1
ATOM 2653 N N . HIS A 1 168 ? 138.550 152.772 157.971 1.00 43.02 241 HIS A N 1
ATOM 2654 C CA . HIS A 1 168 ? 137.229 153.377 157.832 1.00 40.82 241 HIS A CA 1
ATOM 2655 C C . HIS A 1 168 ? 136.224 152.630 158.700 1.00 39.81 241 HIS A C 1
ATOM 2656 O O . HIS A 1 168 ? 135.826 151.507 158.357 1.00 41.15 241 HIS A O 1
ATOM 2670 N N . PRO A 1 169 ? 135.789 153.191 159.826 1.00 44.19 242 PRO A N 1
ATOM 2671 C CA . PRO A 1 169 ? 134.837 152.473 160.679 1.00 43.17 242 PRO A CA 1
ATOM 2672 C C . PRO A 1 169 ? 133.450 152.407 160.064 1.00 46.36 242 PRO A C 1
ATOM 2673 O O . PRO A 1 169 ? 133.036 153.285 159.304 1.00 46.42 242 PRO A O 1
ATOM 2684 N N . ASN A 1 170 ? 132.727 151.346 160.413 1.00 46.41 243 ASN A N 1
ATOM 2685 C CA . ASN A 1 170 ? 131.337 151.163 160.007 1.00 44.62 243 ASN A CA 1
ATOM 2686 C C . ASN A 1 170 ? 131.191 151.272 158.490 1.00 47.52 243 ASN A C 1
ATOM 2687 O O . ASN A 1 170 ? 130.560 152.186 157.958 1.00 54.05 243 ASN A O 1
ATOM 2698 N N . SER A 1 171 ? 131.798 150.317 157.789 1.00 40.11 244 SER A N 1
ATOM 2699 C CA . SER A 1 171 ? 131.799 150.333 156.336 1.00 42.68 244 SER A CA 1
ATOM 2700 C C . SER A 1 171 ? 131.714 148.914 155.795 1.00 37.80 244 SER A C 1
ATOM 2701 O O . SER A 1 171 ? 132.099 147.948 156.455 1.00 37.05 244 SER A O 1
ATOM 2709 N N . ASN A 1 172 ? 131.206 148.809 154.570 1.00 39.31 245 ASN A N 1
ATOM 2710 C CA . ASN A 1 172 ? 131.087 147.548 153.854 1.00 33.51 245 ASN A CA 1
ATOM 2711 C C . ASN A 1 172 ? 132.046 147.536 152.672 1.00 30.47 245 ASN A C 1
ATOM 2712 O O . ASN A 1 172 ? 132.212 148.547 151.984 1.00 35.04 245 ASN A O 1
ATOM 2723 N N . ALA A 1 173 ? 132.680 146.390 152.443 1.00 28.22 246 ALA A N 1
ATOM 2724 C CA . ALA A 1 173 ? 133.601 146.202 151.331 1.00 23.07 246 ALA A CA 1
ATOM 2725 C C . ALA A 1 173 ? 133.152 144.991 150.532 1.00 26.09 246 ALA A C 1
ATOM 2726 O O . ALA A 1 173 ? 133.083 143.883 151.069 1.00 31.44 246 ALA A O 1
ATOM 2733 N N . VAL A 1 174 ? 132.856 145.194 149.256 1.00 27.54 247 VAL A N 1
ATOM 2734 C CA . VAL A 1 174 ? 132.490 144.108 148.359 1.00 25.81 247 VAL A CA 1
ATOM 2735 C C . VAL A 1 174 ? 133.711 143.760 147.521 1.00 24.91 247 VAL A C 1
ATOM 2736 O O . VAL A 1 174 ? 134.279 144.624 146.843 1.00 29.53 247 VAL A O 1
ATOM 2749 N N . VAL A 1 175 ? 134.116 142.497 147.574 1.00 24.94 248 VAL A N 1
ATOM 2750 C CA . VAL A 1 175 ? 135.255 141.988 146.823 1.00 23.29 248 VAL A CA 1
ATOM 2751 C C . VAL A 1 175 ? 134.726 141.017 145.780 1.00 27.30 248 VAL A C 1
ATOM 2752 O O . VAL A 1 175 ? 134.154 139.978 146.124 1.00 31.62 248 VAL A O 1
ATOM 2765 N N . VAL A 1 176 ? 134.915 141.352 144.511 1.00 32.35 249 VAL A N 1
ATOM 2766 C CA . VAL A 1 176 ? 134.560 140.478 143.400 1.00 27.96 249 VAL A CA 1
ATOM 2767 C C . VAL A 1 176 ? 135.843 139.887 142.842 1.00 28.29 249 VAL A C 1
ATOM 2768 O O . VAL A 1 176 ? 136.798 140.618 142.562 1.00 32.88 249 VAL A O 1
ATOM 2781 N N . SER A 1 177 ? 135.881 138.566 142.705 1.00 30.11 250 SER A N 1
ATOM 2782 C CA . SER A 1 177 ? 137.041 137.869 142.164 1.00 37.79 250 SER A CA 1
ATOM 2783 C C . SER A 1 177 ? 136.569 136.943 141.057 1.00 38.00 250 SER A C 1
ATOM 2784 O O . SER A 1 177 ? 135.686 136.107 141.279 1.00 38.57 250 SER A O 1
ATOM 2792 N N . THR A 1 178 ? 137.149 137.091 139.867 1.00 39.50 251 THR A N 1
ATOM 2793 C CA . THR A 1 178 ? 136.739 136.297 138.718 1.00 41.75 251 THR A CA 1
ATOM 2794 C C . THR A 1 178 ? 137.949 136.056 137.825 1.00 42.56 251 THR A C 1
ATOM 2795 O O . THR A 1 178 ? 139.076 136.442 138.146 1.00 43.35 251 THR A O 1
ATOM 2806 N N . GLU A 1 179 ? 137.701 135.396 136.695 1.00 42.55 252 GLU A N 1
ATOM 2807 C CA . GLU A 1 179 ? 138.711 135.223 135.654 1.00 43.05 252 GLU A CA 1
ATOM 2808 C C . GLU A 1 179 ? 137.952 135.033 134.345 1.00 46.79 252 GLU A C 1
ATOM 2809 O O . GLU A 1 179 ? 137.439 133.944 134.077 1.00 49.44 252 GLU A O 1
ATOM 2821 N N . ILE A 1 180 ? 137.881 136.093 133.543 1.00 47.11 253 ILE A N 1
ATOM 2822 C CA . ILE A 1 180 ? 137.156 136.030 132.281 1.00 46.06 253 ILE A CA 1
ATOM 2823 C C . ILE A 1 180 ? 137.970 135.195 131.302 1.00 47.47 253 ILE A C 1
ATOM 2824 O O . ILE A 1 180 ? 139.122 135.521 130.992 1.00 47.51 253 ILE A O 1
ATOM 2840 N N . ILE A 1 181 ? 137.370 134.111 130.809 1.00 46.91 254 ILE A N 1
ATOM 2841 C CA . ILE A 1 181 ? 138.104 133.137 130.012 1.00 48.82 254 ILE A CA 1
ATOM 2842 C C . ILE A 1 181 ? 138.199 133.514 128.539 1.00 50.51 254 ILE A C 1
ATOM 2843 O O . ILE A 1 181 ? 139.115 133.044 127.850 1.00 52.15 254 ILE A O 1
ATOM 2859 N N . THR A 1 182 ? 137.287 134.341 128.032 1.00 48.80 255 THR A N 1
ATOM 2860 C CA . THR A 1 182 ? 137.339 134.699 126.617 1.00 45.93 255 THR A CA 1
ATOM 2861 C C . THR A 1 182 ? 138.653 135.371 126.250 1.00 53.14 255 THR A C 1
ATOM 2862 O O . THR A 1 182 ? 139.292 134.937 125.276 1.00 56.59 255 THR A O 1
ATOM 2873 N N . PRO A 1 183 ? 139.125 136.401 126.964 1.00 55.68 256 PRO A N 1
ATOM 2874 C CA . PRO A 1 183 ? 140.470 136.923 126.694 1.00 53.32 256 PRO A CA 1
ATOM 2875 C C . PRO A 1 183 ? 141.540 136.129 127.423 1.00 56.31 256 PRO A C 1
ATOM 2876 O O . PRO A 1 183 ? 142.447 136.693 128.040 1.00 58.52 256 PRO A O 1
ATOM 2887 N N . ASN A 1 184 ? 141.433 134.806 127.348 1.00 57.73 257 ASN A N 1
ATOM 2888 C CA . ASN A 1 184 ? 142.338 133.912 128.053 1.00 54.25 257 ASN A CA 1
ATOM 2889 C C . ASN A 1 184 ? 142.687 132.681 127.235 1.00 59.11 257 ASN A C 1
ATOM 2890 O O . ASN A 1 184 ? 143.469 131.850 127.707 1.00 61.39 257 ASN A O 1
ATOM 2901 N N . TYR A 1 185 ? 142.134 132.536 126.037 1.00 60.85 258 TYR A N 1
ATOM 2902 C CA . TYR A 1 185 ? 142.284 131.325 125.249 1.00 57.67 258 TYR A CA 1
ATOM 2903 C C . TYR A 1 185 ? 143.497 131.444 124.338 1.00 58.72 258 TYR A C 1
ATOM 2904 O O . TYR A 1 185 ? 143.610 132.398 123.562 1.00 67.62 258 TYR A O 1
ATOM 2922 N N . TYR A 1 186 ? 144.401 130.477 124.442 1.00 53.70 259 TYR A N 1
ATOM 2923 C CA . TYR A 1 186 ? 145.547 130.415 123.548 1.00 59.53 259 TYR A CA 1
ATOM 2924 C C . TYR A 1 186 ? 145.103 129.943 122.171 1.00 66.09 259 TYR A C 1
ATOM 2925 O O . TYR A 1 186 ? 144.443 128.909 122.042 1.00 66.74 259 TYR A O 1
ATOM 2943 N N . GLN A 1 187 ? 145.472 130.698 121.139 1.00 66.08 260 GLN A N 1
ATOM 2944 C CA . GLN A 1 187 ? 145.086 130.386 119.771 1.00 63.95 260 GLN A CA 1
ATOM 2945 C C . GLN A 1 187 ? 146.211 129.745 118.970 1.00 67.53 260 GLN A C 1
ATOM 2946 O O . GLN A 1 187 ? 146.049 129.522 117.767 1.00 71.03 260 GLN A O 1
ATOM 2960 N N . GLY A 1 188 ? 147.340 129.443 119.602 1.00 71.50 261 GLY A N 1
ATOM 2961 C CA . GLY A 1 188 ? 148.450 128.789 118.950 1.00 74.38 261 GLY A CA 1
ATOM 2962 C C . GLY A 1 188 ? 148.420 127.287 119.139 1.00 74.92 261 GLY A C 1
ATOM 2963 O O . GLY A 1 188 ? 147.388 126.694 119.471 1.00 77.11 261 GLY A O 1
ATOM 2967 N N . ASN A 1 189 ? 149.581 126.659 118.926 1.00 74.98 262 ASN A N 1
ATOM 2968 C CA . ASN A 1 189 ? 149.676 125.209 119.041 1.00 74.25 262 ASN A CA 1
ATOM 2969 C C . ASN A 1 189 ? 150.942 124.758 119.762 1.00 72.86 262 ASN A C 1
ATOM 2970 O O . ASN A 1 189 ? 151.285 123.571 119.702 1.00 75.97 262 ASN A O 1
ATOM 2981 N N . GLU A 1 190 ? 151.645 125.660 120.438 1.00 71.42 263 GLU A N 1
ATOM 2982 C CA . GLU A 1 190 ? 152.836 125.281 121.184 1.00 75.29 263 GLU A CA 1
ATOM 2983 C C . GLU A 1 190 ? 152.441 124.507 122.433 1.00 77.17 263 GLU A C 1
ATOM 2984 O O . GLU A 1 190 ? 151.466 124.847 123.107 1.00 79.36 263 GLU A O 1
ATOM 2996 N N . ARG A 1 191 ? 153.206 123.464 122.746 1.00 79.46 264 ARG A N 1
ATOM 2997 C CA . ARG A 1 191 ? 152.923 122.649 123.925 1.00 78.89 264 ARG A CA 1
ATOM 2998 C C . ARG A 1 191 ? 153.480 123.259 125.201 1.00 79.81 264 ARG A C 1
ATOM 2999 O O . ARG A 1 191 ? 154.155 122.582 125.979 1.00 89.50 264 ARG A O 1
ATOM 3020 N N . ALA A 1 192 ? 153.212 124.541 125.433 1.00 71.98 265 ALA A N 1
ATOM 3021 C CA . ALA A 1 192 ? 153.536 125.192 126.693 1.00 73.55 265 ALA A CA 1
ATOM 3022 C C . ALA A 1 192 ? 152.460 126.146 127.173 1.00 68.23 265 ALA A C 1
ATOM 3023 O O . ALA A 1 192 ? 152.386 126.400 128.381 1.00 69.22 265 ALA A O 1
ATOM 3030 N N . MET A 1 193 ? 151.625 126.678 126.281 1.00 65.02 266 MET A N 1
ATOM 3031 C CA . MET A 1 193 ? 150.549 127.588 126.650 1.00 64.36 266 MET A CA 1
ATOM 3032 C C . MET A 1 193 ? 149.181 126.967 126.393 1.00 64.99 266 MET A C 1
ATOM 3033 O O . MET A 1 193 ? 148.181 127.687 126.319 1.00 62.58 266 MET A O 1
ATOM 3047 N N . LEU A 1 194 ? 149.120 125.642 126.249 1.00 65.91 267 LEU A N 1
ATOM 3048 C CA . LEU A 1 194 ? 147.860 124.940 126.051 1.00 66.08 267 LEU A CA 1
ATOM 3049 C C . LEU A 1 194 ? 147.280 124.385 127.342 1.00 64.84 267 LEU A C 1
ATOM 3050 O O . LEU A 1 194 ? 146.061 124.201 127.426 1.00 66.88 267 LEU A O 1
ATOM 3066 N N . LEU A 1 195 ? 148.111 124.107 128.342 1.00 61.28 268 LEU A N 1
ATOM 3067 C CA . LEU A 1 195 ? 147.601 123.639 129.629 1.00 62.86 268 LEU A CA 1
ATOM 3068 C C . LEU A 1 195 ? 146.572 124.586 130.230 1.00 61.39 268 LEU A C 1
ATOM 3069 O O . LEU A 1 195 ? 145.524 124.108 130.697 1.00 61.14 268 LEU A O 1
ATOM 3085 N N . PRO A 1 196 ? 146.791 125.903 130.261 1.00 58.66 269 PRO A N 1
ATOM 3086 C CA . PRO A 1 196 ? 145.730 126.799 130.745 1.00 58.59 269 PRO A CA 1
ATOM 3087 C C . PRO A 1 196 ? 144.442 126.694 129.952 1.00 56.90 269 PRO A C 1
ATOM 3088 O O . PRO A 1 196 ? 143.367 126.944 130.507 1.00 57.78 269 PRO A O 1
ATOM 3099 N N . ASN A 1 197 ? 144.510 126.347 128.665 1.00 54.83 270 ASN A N 1
ATOM 3100 C CA . ASN A 1 197 ? 143.283 126.087 127.920 1.00 52.52 270 ASN A CA 1
ATOM 3101 C C . ASN A 1 197 ? 142.554 124.877 128.482 1.00 52.60 270 ASN A C 1
ATOM 3102 O O . ASN A 1 197 ? 141.329 124.897 128.643 1.00 53.73 270 ASN A O 1
ATOM 3113 N N . CYS A 1 198 ? 143.295 123.814 128.788 1.00 54.24 271 CYS A N 1
ATOM 3114 C CA . CYS A 1 198 ? 142.683 122.584 129.271 1.00 54.34 271 CYS A CA 1
ATOM 3115 C C . CYS A 1 198 ? 142.100 122.736 130.667 1.00 55.72 271 CYS A C 1
ATOM 3116 O O . CYS A 1 198 ? 141.051 122.153 130.958 1.00 56.69 271 CYS A O 1
ATOM 3124 N N . LEU A 1 199 ? 142.750 123.507 131.539 1.00 57.52 272 LEU A N 1
ATOM 3125 C CA . LEU A 1 199 ? 142.339 123.540 132.938 1.00 51.05 272 LEU A CA 1
ATOM 3126 C C . LEU A 1 199 ? 141.321 124.636 133.240 1.00 47.39 272 LEU A C 1
ATOM 3127 O O . LEU A 1 199 ? 140.352 124.396 133.964 1.00 45.04 272 LEU A O 1
ATOM 3143 N N . PHE A 1 200 ? 141.517 125.836 132.702 1.00 46.22 273 PHE A N 1
ATOM 3144 C CA . PHE A 1 200 ? 140.755 126.989 133.167 1.00 46.97 273 PHE A CA 1
ATOM 3145 C C . PHE A 1 200 ? 139.316 126.942 132.674 1.00 47.61 273 PHE A C 1
ATOM 3146 O O . PHE A 1 200 ? 139.056 126.704 131.492 1.00 54.45 273 PHE A O 1
ATOM 3163 N N . ARG A 1 201 ? 138.383 127.188 133.591 1.00 43.02 274 ARG A N 1
ATOM 3164 C CA . ARG A 1 201 ? 136.959 127.216 133.302 1.00 39.78 274 ARG A CA 1
ATOM 3165 C C . ARG A 1 201 ? 136.357 128.455 133.949 1.00 40.27 274 ARG A C 1
ATOM 3166 O O . ARG A 1 201 ? 136.968 129.077 134.820 1.00 40.51 274 ARG A O 1
ATOM 3187 N N . MET A 1 202 ? 135.152 128.821 133.518 1.00 41.14 275 MET A N 1
ATOM 3188 C CA . MET A 1 202 ? 134.576 130.093 133.929 1.00 40.36 275 MET A CA 1
ATOM 3189 C C . MET A 1 202 ? 133.880 129.979 135.280 1.00 38.59 275 MET A C 1
ATOM 3190 O O . MET A 1 202 ? 133.203 128.991 135.571 1.00 40.74 275 MET A O 1
ATOM 3204 N N . GLY A 1 203 ? 134.058 131.010 136.099 1.00 39.44 276 GLY A N 1
ATOM 3205 C CA . GLY A 1 203 ? 133.459 131.078 137.420 1.00 30.44 276 GLY A CA 1
ATOM 3206 C C . GLY A 1 203 ? 133.750 132.429 138.032 1.00 31.59 276 GLY A C 1
ATOM 3207 O O . GLY A 1 203 ? 134.501 133.236 137.481 1.00 36.43 276 GLY A O 1
ATOM 3211 N N . GLY A 1 204 ? 133.146 132.666 139.190 1.00 31.28 277 GLY A N 1
ATOM 3212 C CA . GLY A 1 204 ? 133.340 133.936 139.867 1.00 32.03 277 GLY A CA 1
ATOM 3213 C C . GLY A 1 204 ? 132.819 133.880 141.284 1.00 32.47 277 GLY A C 1
ATOM 3214 O O . GLY A 1 204 ? 132.205 132.898 141.706 1.00 36.72 277 GLY A O 1
ATOM 3218 N N . ALA A 1 205 ? 133.086 134.956 142.022 1.00 31.05 278 ALA A N 1
ATOM 3219 C CA . ALA A 1 205 ? 132.591 135.060 143.387 1.00 28.79 278 ALA A CA 1
ATOM 3220 C C . ALA A 1 205 ? 132.514 136.524 143.790 1.00 30.78 278 ALA A C 1
ATOM 3221 O O . ALA A 1 205 ? 133.343 137.339 143.380 1.00 39.05 278 ALA A O 1
ATOM 3228 N N . ALA A 1 206 ? 131.501 136.846 144.593 1.00 29.46 279 ALA A N 1
ATOM 3229 C CA . ALA A 1 206 ? 131.359 138.153 145.218 1.00 30.16 279 ALA A CA 1
ATOM 3230 C C . ALA A 1 206 ? 131.246 137.951 146.719 1.00 30.20 279 ALA A C 1
ATOM 3231 O O . ALA A 1 206 ? 130.574 137.025 147.175 1.00 37.09 279 ALA A O 1
ATOM 3238 N N . ILE A 1 207 ? 131.914 138.805 147.486 1.00 28.87 280 ILE A N 1
ATOM 3239 C CA . ILE A 1 207 ? 132.076 138.622 148.923 1.00 26.45 280 ILE A CA 1
ATOM 3240 C C . ILE A 1 207 ? 131.780 139.945 149.610 1.00 26.87 280 ILE A C 1
ATOM 3241 O O . ILE A 1 207 ? 132.269 140.990 149.175 1.00 29.66 280 ILE A O 1
ATOM 3257 N N . LEU A 1 208 ? 130.988 139.908 150.679 1.00 28.21 281 LEU A N 1
ATOM 3258 C CA . LEU A 1 208 ? 130.688 141.092 151.476 1.00 28.47 281 LEU A CA 1
ATOM 3259 C C . LEU A 1 208 ? 131.444 140.981 152.793 1.00 29.06 281 LEU A C 1
ATOM 3260 O O . LEU A 1 208 ? 131.171 140.084 153.594 1.00 36.40 281 LEU A O 1
ATOM 3276 N N . LEU A 1 209 ? 132.394 141.883 153.009 1.00 25.60 282 LEU A N 1
ATOM 3277 C CA . LEU A 1 209 ? 133.084 142.024 154.277 1.00 28.58 282 LEU A CA 1
ATOM 3278 C C . LEU A 1 209 ? 132.594 143.295 154.955 1.00 33.67 282 LEU A C 1
ATOM 3279 O O . LEU A 1 209 ? 132.176 144.244 154.291 1.00 39.16 282 LEU A O 1
ATOM 3295 N N . SER A 1 210 ? 132.637 143.312 156.282 1.00 31.83 283 SER A N 1
ATOM 3296 C CA . SER A 1 210 ? 132.104 144.449 157.014 1.00 29.25 283 SER A CA 1
ATOM 3297 C C . SER A 1 210 ? 132.633 144.428 158.436 1.00 31.75 283 SER A C 1
ATOM 3298 O O . SER A 1 210 ? 132.756 143.363 159.042 1.00 41.14 283 SER A O 1
ATOM 3306 N N . ASN A 1 211 ? 132.931 145.611 158.962 1.00 33.08 284 ASN A N 1
ATOM 3307 C CA . ASN A 1 211 ? 133.317 145.775 160.354 1.00 34.63 284 ASN A CA 1
ATOM 3308 C C . ASN A 1 211 ? 132.204 146.383 161.195 1.00 40.32 284 ASN A C 1
ATOM 3309 O O . ASN A 1 211 ? 132.437 146.728 162.356 1.00 49.00 284 ASN A O 1
ATOM 3320 N N . ARG A 1 212 ? 131.003 146.522 160.637 1.00 39.89 285 ARG A N 1
ATOM 3321 C CA . ARG A 1 212 ? 129.876 147.043 161.392 1.00 42.91 285 ARG A CA 1
ATOM 3322 C C . ARG A 1 212 ? 129.475 146.070 162.493 1.00 53.69 285 ARG A C 1
ATOM 3323 O O . ARG A 1 212 ? 129.592 144.851 162.350 1.00 51.79 285 ARG A O 1
ATOM 3344 N N . ARG A 1 213 ? 128.995 146.625 163.607 1.00 58.49 286 ARG A N 1
ATOM 3345 C CA . ARG A 1 213 ? 128.568 145.780 164.716 1.00 55.32 286 ARG A CA 1
ATOM 3346 C C . ARG A 1 213 ? 127.242 145.098 164.413 1.00 55.98 286 ARG A C 1
ATOM 3347 O O . ARG A 1 213 ? 126.991 143.992 164.903 1.00 59.06 286 ARG A O 1
ATOM 3368 N N . ARG A 1 214 ? 126.382 145.737 163.617 1.00 50.47 287 ARG A N 1
ATOM 3369 C CA . ARG A 1 214 ? 125.119 145.108 163.247 1.00 52.40 287 ARG A CA 1
ATOM 3370 C C . ARG A 1 214 ? 125.354 143.849 162.416 1.00 55.38 287 ARG A C 1
ATOM 3371 O O . ARG A 1 214 ? 124.636 142.855 162.570 1.00 56.03 287 ARG A O 1
ATOM 3392 N N . ASN A 1 215 ? 126.347 143.873 161.529 1.00 59.29 288 ASN A N 1
ATOM 3393 C CA . ASN A 1 215 ? 126.778 142.684 160.788 1.00 55.49 288 ASN A CA 1
ATOM 3394 C C . ASN A 1 215 ? 127.797 141.879 161.584 1.00 55.15 288 ASN A C 1
ATOM 3395 O O . ASN A 1 215 ? 128.883 141.575 161.096 1.00 60.92 288 ASN A O 1
ATOM 3406 N N . ARG A 1 216 ? 127.455 141.529 162.821 1.00 50.27 289 ARG A N 1
ATOM 3407 C CA . ARG A 1 216 ? 128.347 140.771 163.689 1.00 48.98 289 ARG A CA 1
ATOM 3408 C C . ARG A 1 216 ? 127.748 139.444 164.119 1.00 53.42 289 ARG A C 1
ATOM 3409 O O . ARG A 1 216 ? 128.454 138.430 164.142 1.00 55.28 289 ARG A O 1
ATOM 3430 N N . SER A 1 217 ? 126.464 139.422 164.476 1.00 56.81 290 SER A N 1
ATOM 3431 C CA . SER A 1 217 ? 125.820 138.158 164.814 1.00 56.83 290 SER A CA 1
ATOM 3432 C C . SER A 1 217 ? 125.530 137.340 163.563 1.00 51.87 290 SER A C 1
ATOM 3433 O O . SER A 1 217 ? 125.686 136.114 163.567 1.00 50.85 290 SER A O 1
ATOM 3441 N N . ARG A 1 218 ? 125.110 138.001 162.484 1.00 46.96 291 ARG A N 1
ATOM 3442 C CA . ARG A 1 218 ? 124.769 137.317 161.245 1.00 47.11 291 ARG A CA 1
ATOM 3443 C C . ARG A 1 218 ? 125.982 137.008 160.380 1.00 41.34 291 ARG A C 1
ATOM 3444 O O . ARG A 1 218 ? 125.846 136.274 159.396 1.00 42.58 291 ARG A O 1
ATOM 3465 N N . ALA A 1 219 ? 127.150 137.549 160.709 1.00 38.17 292 ALA A N 1
ATOM 3466 C CA . ALA A 1 219 ? 128.338 137.281 159.915 1.00 36.97 292 ALA A CA 1
ATOM 3467 C C . ALA A 1 219 ? 128.616 135.786 159.863 1.00 38.97 292 ALA A C 1
ATOM 3468 O O . ALA A 1 219 ? 128.472 135.076 160.860 1.00 42.50 292 ALA A O 1
ATOM 3475 N N . LYS A 1 220 ? 128.997 135.307 158.679 1.00 36.64 293 LYS A N 1
ATOM 3476 C CA . LYS A 1 220 ? 129.313 133.894 158.513 1.00 34.66 293 LYS A CA 1
ATOM 3477 C C . LYS A 1 220 ? 130.668 133.541 159.111 1.00 37.49 293 LYS A C 1
ATOM 3478 O O . LYS A 1 220 ? 130.810 132.492 159.746 1.00 42.12 293 LYS A O 1
ATOM 3497 N N . TYR A 1 221 ? 131.676 134.388 158.905 1.00 35.49 294 TYR A N 1
ATOM 3498 C CA . TYR A 1 221 ? 133.030 134.124 159.372 1.00 32.54 294 TYR A CA 1
ATOM 3499 C C . TYR A 1 221 ? 133.635 135.410 159.912 1.00 35.29 294 TYR A C 1
ATOM 3500 O O . TYR A 1 221 ? 133.129 136.508 159.679 1.00 39.70 294 TYR A O 1
ATOM 3518 N N . ARG A 1 222 ? 134.734 135.257 160.644 1.00 32.62 295 ARG A N 1
ATOM 3519 C CA . ARG A 1 222 ? 135.553 136.372 161.099 1.00 32.61 295 ARG A CA 1
ATOM 3520 C C . ARG A 1 222 ? 136.952 136.162 160.548 1.00 32.44 295 ARG A C 1
ATOM 3521 O O . ARG A 1 222 ? 137.544 135.097 160.748 1.00 36.29 295 ARG A O 1
ATOM 3542 N N . LEU A 1 223 ? 137.478 137.164 159.856 1.00 30.35 296 LEU A N 1
ATOM 3543 C CA . LEU A 1 223 ? 138.799 137.041 159.254 1.00 30.75 296 LEU A CA 1
ATOM 3544 C C . LEU A 1 223 ? 139.855 137.067 160.350 1.00 35.50 296 LEU A C 1
ATOM 3545 O O . LEU A 1 223 ? 140.081 138.103 160.983 1.00 38.61 296 LEU A O 1
ATOM 3561 N N . VAL A 1 224 ? 140.501 135.927 160.578 1.00 36.00 297 VAL A N 1
ATOM 3562 C CA . VAL A 1 224 ? 141.560 135.852 161.579 1.00 28.33 297 VAL A CA 1
ATOM 3563 C C . VAL A 1 224 ? 142.872 136.376 161.010 1.00 30.08 297 VAL A C 1
ATOM 3564 O O . VAL A 1 224 ? 143.429 137.364 161.500 1.00 33.58 297 VAL A O 1
ATOM 3577 N N . HIS A 1 225 ? 143.379 135.731 159.960 1.00 35.20 298 HIS A N 1
ATOM 3578 C CA . HIS A 1 225 ? 144.719 136.018 159.462 1.00 34.14 298 HIS A CA 1
ATOM 3579 C C . HIS A 1 225 ? 144.730 136.091 157.943 1.00 30.91 298 HIS A C 1
ATOM 3580 O O . HIS A 1 225 ? 143.918 135.456 157.272 1.00 35.76 298 HIS A O 1
ATOM 3594 N N . VAL A 1 226 ? 145.680 136.861 157.412 1.00 31.75 299 VAL A N 1
ATOM 3595 C CA . VAL A 1 226 ? 146.034 136.839 155.995 1.00 32.96 299 VAL A CA 1
ATOM 3596 C C . VAL A 1 226 ? 147.547 136.976 155.900 1.00 37.29 299 VAL A C 1
ATOM 3597 O O . VAL A 1 226 ? 148.108 137.987 156.336 1.00 40.39 299 VAL A O 1
ATOM 3610 N N . VAL A 1 227 ? 148.206 135.972 155.328 1.00 35.09 300 VAL A N 1
ATOM 3611 C CA . VAL A 1 227 ? 149.659 135.921 155.224 1.00 34.00 300 VAL A CA 1
ATOM 3612 C C . VAL A 1 227 ? 150.033 135.851 153.751 1.00 35.35 300 VAL A C 1
ATOM 3613 O O . VAL A 1 227 ? 149.600 134.939 153.042 1.00 37.99 300 VAL A O 1
ATOM 3626 N N . ARG A 1 228 ? 150.853 136.792 153.299 1.00 35.61 301 ARG A N 1
ATOM 3627 C CA . ARG A 1 228 ? 151.238 136.887 151.899 1.00 31.91 301 ARG A CA 1
ATOM 3628 C C . ARG A 1 228 ? 152.713 136.555 151.729 1.00 32.44 301 ARG A C 1
ATOM 3629 O O . ARG A 1 228 ? 153.544 136.936 152.558 1.00 39.39 301 ARG A O 1
ATOM 3650 N N . THR A 1 229 ? 153.032 135.846 150.649 1.00 32.24 302 THR A N 1
ATOM 3651 C CA . THR A 1 229 ? 154.403 135.550 150.272 1.00 34.22 302 THR A CA 1
ATOM 3652 C C . THR A 1 229 ? 154.553 135.820 148.784 1.00 40.15 302 THR A C 1
ATOM 3653 O O . THR A 1 229 ? 153.636 135.548 148.005 1.00 44.02 302 THR A O 1
ATOM 3664 N N . HIS A 1 230 ? 155.709 136.351 148.391 1.00 34.47 303 HIS A N 1
ATOM 3665 C CA . HIS A 1 230 ? 155.969 136.718 146.997 1.00 36.53 303 HIS A CA 1
ATOM 3666 C C . HIS A 1 230 ? 157.382 136.258 146.649 1.00 41.02 303 HIS A C 1
ATOM 3667 O O . HIS A 1 230 ? 158.352 136.984 146.876 1.00 48.33 303 HIS A O 1
ATOM 3681 N N . LYS A 1 231 ? 157.494 135.045 146.107 1.00 39.43 304 LYS A N 1
ATOM 3682 C CA . LYS A 1 231 ? 158.764 134.549 145.583 1.00 38.08 304 LYS A CA 1
ATOM 3683 C C . LYS A 1 231 ? 158.981 135.160 144.200 1.00 41.19 304 LYS A C 1
ATOM 3684 O O . LYS A 1 231 ? 158.852 134.514 143.158 1.00 47.55 304 LYS A O 1
ATOM 3703 N N . GLY A 1 232 ? 159.288 136.453 144.208 1.00 40.67 305 GLY A N 1
ATOM 3704 C CA . GLY A 1 232 ? 159.490 137.203 142.987 1.00 38.34 305 GLY A CA 1
ATOM 3705 C C . GLY A 1 232 ? 160.935 137.611 142.816 1.00 44.37 305 GLY A C 1
ATOM 3706 O O . GLY A 1 232 ? 161.395 137.840 141.695 1.00 48.10 305 GLY A O 1
ATOM 3710 N N . ALA A 1 233 ? 161.665 137.700 143.928 1.00 46.59 306 ALA A N 1
ATOM 3711 C CA . ALA A 1 233 ? 163.083 138.030 143.854 1.00 46.74 306 ALA A CA 1
ATOM 3712 C C . ALA A 1 233 ? 163.844 136.984 143.053 1.00 50.48 306 ALA A C 1
ATOM 3713 O O . ALA A 1 233 ? 164.742 137.320 142.274 1.00 52.20 306 ALA A O 1
ATOM 3720 N N . ASP A 1 234 ? 163.508 135.711 143.237 1.00 49.55 307 ASP A N 1
ATOM 3721 C CA . ASP A 1 234 ? 164.113 134.656 142.438 1.00 51.87 307 ASP A CA 1
ATOM 3722 C C . ASP A 1 234 ? 163.667 134.775 140.988 1.00 50.36 307 ASP A C 1
ATOM 3723 O O . ASP A 1 234 ? 162.491 135.010 140.701 1.00 53.42 307 ASP A O 1
ATOM 3732 N N . ASP A 1 235 ? 164.617 134.616 140.066 1.00 49.41 308 ASP A N 1
ATOM 3733 C CA . ASP A 1 235 ? 164.280 134.687 138.648 1.00 50.37 308 ASP A CA 1
ATOM 3734 C C . ASP A 1 235 ? 163.464 133.477 138.215 1.00 50.21 308 ASP A C 1
ATOM 3735 O O . ASP A 1 235 ? 162.513 133.607 137.435 1.00 51.86 308 ASP A O 1
ATOM 3744 N N . LYS A 1 236 ? 163.825 132.289 138.704 1.00 52.43 309 LYS A N 1
ATOM 3745 C CA . LYS A 1 236 ? 163.079 131.088 138.344 1.00 55.56 309 LYS A CA 1
ATOM 3746 C C . LYS A 1 236 ? 161.644 131.165 138.843 1.00 52.36 309 LYS A C 1
ATOM 3747 O O . LYS A 1 236 ? 160.706 130.819 138.116 1.00 55.59 309 LYS A O 1
ATOM 3766 N N . ALA A 1 237 ? 161.450 131.616 140.082 1.00 49.92 310 ALA A N 1
ATOM 3767 C CA . ALA A 1 237 ? 160.105 131.767 140.615 1.00 46.83 310 ALA A CA 1
ATOM 3768 C C . ALA A 1 237 ? 159.334 132.877 139.921 1.00 44.23 310 ALA A C 1
ATOM 3769 O O . ALA A 1 237 ? 158.101 132.858 139.933 1.00 48.64 310 ALA A O 1
ATOM 3776 N N . TYR A 1 238 ? 160.027 133.845 139.328 1.00 42.16 311 TYR A N 1
ATOM 3777 C CA . TYR A 1 238 ? 159.366 134.919 138.601 1.00 41.26 311 TYR A CA 1
ATOM 3778 C C . TYR A 1 238 ? 158.928 134.479 137.208 1.00 48.89 311 TYR A C 1
ATOM 3779 O O . TYR A 1 238 ? 157.848 134.864 136.749 1.00 50.37 311 TYR A O 1
ATOM 3797 N N . ARG A 1 239 ? 159.737 133.665 136.535 1.00 51.25 312 ARG A N 1
ATOM 3798 C CA . ARG A 1 239 ? 159.466 133.238 135.169 1.00 44.46 312 ARG A CA 1
ATOM 3799 C C . ARG A 1 239 ? 158.652 131.953 135.086 1.00 52.22 312 ARG A C 1
ATOM 3800 O O . ARG A 1 239 ? 158.364 131.495 133.976 1.00 55.26 312 ARG A O 1
ATOM 3821 N N . CYS A 1 240 ? 158.274 131.360 136.220 1.00 54.91 313 CYS A N 1
ATOM 3822 C CA . CYS A 1 240 ? 157.628 130.050 136.186 1.00 51.34 313 CYS A CA 1
ATOM 3823 C C . CYS A 1 240 ? 156.316 130.096 135.413 1.00 55.38 313 CYS A C 1
ATOM 3824 O O . CYS A 1 240 ? 156.019 129.186 134.632 1.00 60.08 313 CYS A O 1
ATOM 3832 N N . VAL A 1 241 ? 155.517 131.138 135.616 1.00 55.18 314 VAL A N 1
ATOM 3833 C CA . VAL A 1 241 ? 154.253 131.324 134.909 1.00 50.40 314 VAL A CA 1
ATOM 3834 C C . VAL A 1 241 ? 154.348 132.677 134.219 1.00 50.33 314 VAL A C 1
ATOM 3835 O O . VAL A 1 241 ? 154.080 133.714 134.836 1.00 48.62 314 VAL A O 1
ATOM 3848 N N . PHE A 1 242 ? 154.723 132.680 132.941 1.00 52.77 315 PHE A N 1
ATOM 3849 C CA . PHE A 1 242 ? 155.046 133.912 132.231 1.00 49.55 315 PHE A CA 1
ATOM 3850 C C . PHE A 1 242 ? 154.139 134.077 131.022 1.00 46.81 315 PHE A C 1
ATOM 3851 O O . PHE A 1 242 ? 153.979 133.147 130.232 1.00 53.00 315 PHE A O 1
ATOM 3868 N N . GLU A 1 243 ? 153.579 135.270 130.864 1.00 49.64 316 GLU A N 1
ATOM 3869 C CA . GLU A 1 243 ? 152.716 135.581 129.733 1.00 53.42 316 GLU A CA 1
ATOM 3870 C C . GLU A 1 243 ? 153.573 136.150 128.612 1.00 53.49 316 GLU A C 1
ATOM 3871 O O . GLU A 1 243 ? 154.255 137.163 128.800 1.00 55.58 316 GLU A O 1
ATOM 3883 N N . GLU A 1 244 ? 153.536 135.507 127.451 1.00 53.72 317 GLU A N 1
ATOM 3884 C CA . GLU A 1 244 ? 154.416 135.893 126.358 1.00 57.35 317 GLU A CA 1
ATOM 3885 C C . GLU A 1 244 ? 153.836 135.391 125.045 1.00 61.36 317 GLU A C 1
ATOM 3886 O O . GLU A 1 244 ? 152.916 134.572 125.019 1.00 61.56 317 GLU A O 1
ATOM 3898 N N . GLU A 1 245 ? 154.388 135.907 123.952 1.00 65.77 318 GLU A N 1
ATOM 3899 C CA . GLU A 1 245 ? 153.995 135.501 122.613 1.00 68.01 318 GLU A CA 1
ATOM 3900 C C . GLU A 1 245 ? 154.805 134.290 122.167 1.00 70.74 318 GLU A C 1
ATOM 3901 O O . GLU A 1 245 ? 155.943 134.088 122.596 1.00 68.92 318 GLU A O 1
ATOM 3913 N N . ASP A 1 246 ? 154.203 133.483 121.300 1.00 73.19 319 ASP A N 1
ATOM 3914 C CA . ASP A 1 246 ? 154.871 132.315 120.749 1.00 76.98 319 ASP A CA 1
ATOM 3915 C C . ASP A 1 246 ? 155.579 132.700 119.451 1.00 81.25 319 ASP A C 1
ATOM 3916 O O . ASP A 1 246 ? 155.723 133.879 119.117 1.00 77.65 319 ASP A O 1
ATOM 3925 N N . LYS A 1 247 ? 156.026 131.695 118.698 1.00 84.03 320 LYS A N 1
ATOM 3926 C CA . LYS A 1 247 ? 156.732 131.935 117.448 1.00 83.38 320 LYS A CA 1
ATOM 3927 C C . LYS A 1 247 ? 155.836 132.506 116.357 1.00 82.82 320 LYS A C 1
ATOM 3928 O O . LYS A 1 247 ? 156.359 132.989 115.347 1.00 87.73 320 LYS A O 1
ATOM 3947 N N . GLU A 1 248 ? 154.514 132.469 116.530 1.00 80.68 321 GLU A N 1
ATOM 3948 C CA . GLU A 1 248 ? 153.586 132.933 115.509 1.00 79.89 321 GLU A CA 1
ATOM 3949 C C . GLU A 1 248 ? 152.923 134.263 115.847 1.00 81.28 321 GLU A C 1
ATOM 3950 O O . GLU A 1 248 ? 152.317 134.872 114.958 1.00 84.27 321 GLU A O 1
ATOM 3962 N N . GLY A 1 249 ? 153.033 134.740 117.084 1.00 77.67 322 GLY A N 1
ATOM 3963 C CA . GLY A 1 249 ? 152.451 136.015 117.457 1.00 74.62 322 GLY A CA 1
ATOM 3964 C C . GLY A 1 249 ? 151.149 135.887 118.221 1.00 74.94 322 GLY A C 1
ATOM 3965 O O . GLY A 1 249 ? 150.224 136.680 118.024 1.00 74.54 322 GLY A O 1
ATOM 3969 N N . LYS A 1 250 ? 151.070 134.891 119.099 1.00 74.86 323 LYS A N 1
ATOM 3970 C CA . LYS A 1 250 ? 149.895 134.631 119.919 1.00 70.90 323 LYS A CA 1
ATOM 3971 C C . LYS A 1 250 ? 150.306 134.652 121.381 1.00 69.88 323 LYS A C 1
ATOM 3972 O O . LYS A 1 250 ? 151.258 133.969 121.770 1.00 70.52 323 LYS A O 1
ATOM 3991 N N . VAL A 1 251 ? 149.582 135.417 122.187 1.00 68.90 324 VAL A N 1
ATOM 3992 C CA . VAL A 1 251 ? 149.903 135.548 123.603 1.00 64.58 324 VAL A CA 1
ATOM 3993 C C . VAL A 1 251 ? 149.333 134.358 124.360 1.00 60.83 324 VAL A C 1
ATOM 3994 O O . VAL A 1 251 ? 148.196 133.933 124.126 1.00 62.69 324 VAL A O 1
ATOM 4007 N N . GLY A 1 252 ? 150.133 133.812 125.270 1.00 55.90 325 GLY A N 1
ATOM 4008 C CA . GLY A 1 252 ? 149.703 132.709 126.105 1.00 52.88 325 GLY A CA 1
ATOM 4009 C C . GLY A 1 252 ? 150.527 132.681 127.372 1.00 50.90 325 GLY A C 1
ATOM 4010 O O . GLY A 1 252 ? 151.414 133.510 127.582 1.00 60.27 325 GLY A O 1
ATOM 4014 N N . ILE A 1 253 ? 150.221 131.710 128.224 1.00 49.06 326 ILE A N 1
ATOM 4015 C CA . ILE A 1 253 ? 150.856 131.576 129.528 1.00 50.97 326 ILE A CA 1
ATOM 4016 C C . ILE A 1 253 ? 151.774 130.363 129.458 1.00 52.93 326 ILE A C 1
ATOM 4017 O O . ILE A 1 253 ? 151.319 129.217 129.531 1.00 61.82 326 ILE A O 1
ATOM 4033 N N . SER A 1 254 ? 153.072 130.610 129.317 1.00 49.90 327 SER A N 1
ATOM 4034 C CA . SER A 1 254 ? 154.059 129.546 129.343 1.00 55.82 327 SER A CA 1
ATOM 4035 C C . SER A 1 254 ? 154.373 129.156 130.779 1.00 59.28 327 SER A C 1
ATOM 4036 O O . SER A 1 254 ? 154.566 130.014 131.649 1.00 62.18 327 SER A O 1
ATOM 4044 N N . LEU A 1 255 ? 154.423 127.849 131.017 1.00 58.51 328 LEU A N 1
ATOM 4045 C CA . LEU A 1 255 ? 154.734 127.279 132.318 1.00 59.77 328 LEU A CA 1
ATOM 4046 C C . LEU A 1 255 ? 156.059 126.539 132.225 1.00 63.08 328 LEU A C 1
ATOM 4047 O O . LEU A 1 255 ? 156.243 125.697 131.340 1.00 65.51 328 LEU A O 1
ATOM 4063 N N . SER A 1 256 ? 156.977 126.854 133.133 1.00 61.67 329 SER A N 1
ATOM 4064 C CA . SER A 1 256 ? 158.290 126.232 133.114 1.00 61.60 329 SER A CA 1
ATOM 4065 C C . SER A 1 256 ? 158.204 124.792 133.601 1.00 67.86 329 SER A C 1
ATOM 4066 O O . SER A 1 256 ? 157.290 124.412 134.335 1.00 68.42 329 SER A O 1
ATOM 4074 N N . LYS A 1 257 ? 159.173 123.981 133.176 1.00 73.06 330 LYS A N 1
ATOM 4075 C CA . LYS A 1 257 ? 159.207 122.592 133.616 1.00 77.36 330 LYS A CA 1
ATOM 4076 C C . LYS A 1 257 ? 159.403 122.504 135.123 1.00 78.25 330 LYS A C 1
ATOM 4077 O O . LYS A 1 257 ? 158.809 121.646 135.787 1.00 82.34 330 LYS A O 1
ATOM 4096 N N . ASP A 1 258 ? 160.229 123.383 135.680 1.00 76.66 331 ASP A N 1
ATOM 4097 C CA . ASP A 1 258 ? 160.482 123.416 137.120 1.00 78.14 331 ASP A CA 1
ATOM 4098 C C . ASP A 1 258 ? 159.479 124.310 137.840 1.00 75.79 331 ASP A C 1
ATOM 4099 O O . ASP A 1 258 ? 159.843 125.222 138.579 1.00 72.73 331 ASP A O 1
ATOM 4108 N N . LEU A 1 259 ? 158.192 124.047 137.618 1.00 72.71 332 LEU A N 1
ATOM 4109 C CA . LEU A 1 259 ? 157.133 124.808 138.267 1.00 68.20 332 LEU A CA 1
ATOM 4110 C C . LEU A 1 259 ? 156.640 124.123 139.532 1.00 69.42 332 LEU A C 1
ATOM 4111 O O . LEU A 1 259 ? 156.293 124.799 140.504 1.00 70.79 332 LEU A O 1
ATOM 4127 N N . MET A 1 260 ? 156.609 122.790 139.546 1.00 72.27 333 MET A N 1
ATOM 4128 C CA . MET A 1 260 ? 156.173 122.083 140.744 1.00 74.03 333 MET A CA 1
ATOM 4129 C C . MET A 1 260 ? 157.102 122.375 141.914 1.00 70.59 333 MET A C 1
ATOM 4130 O O . MET A 1 260 ? 156.643 122.602 143.038 1.00 69.65 333 MET A O 1
ATOM 4144 N N . ALA A 1 261 ? 158.413 122.382 141.669 1.00 68.38 334 ALA A N 1
ATOM 4145 C CA . ALA A 1 261 ? 159.360 122.684 142.737 1.00 71.30 334 ALA A CA 1
ATOM 4146 C C . ALA A 1 261 ? 159.177 124.105 143.254 1.00 67.13 334 ALA A C 1
ATOM 4147 O O . ALA A 1 261 ? 159.211 124.343 144.467 1.00 67.76 334 ALA A O 1
ATOM 4154 N N . ILE A 1 262 ? 158.983 125.064 142.349 1.00 65.34 335 ILE A N 1
ATOM 4155 C CA . ILE A 1 262 ? 158.811 126.455 142.759 1.00 63.67 335 ILE A CA 1
ATOM 4156 C C . ILE A 1 262 ? 157.539 126.614 143.583 1.00 65.77 335 ILE A C 1
ATOM 4157 O O . ILE A 1 262 ? 157.528 127.287 144.621 1.00 66.14 335 ILE A O 1
ATOM 4173 N N . ALA A 1 263 ? 156.442 126.010 143.122 1.00 65.00 336 ALA A N 1
ATOM 4174 C CA . ALA A 1 263 ? 155.190 126.093 143.864 1.00 60.17 336 ALA A CA 1
ATOM 4175 C C . ALA A 1 263 ? 155.319 125.427 145.226 1.00 63.32 336 ALA A C 1
ATOM 4176 O O . ALA A 1 263 ? 154.792 125.930 146.224 1.00 65.25 336 ALA A O 1
ATOM 4183 N N . GLY A 1 264 ? 156.015 124.291 145.289 1.00 64.46 337 GLY A N 1
ATOM 4184 C CA . GLY A 1 264 ? 156.229 123.643 146.570 1.00 62.20 337 GLY A CA 1
ATOM 4185 C C . GLY A 1 264 ? 157.032 124.503 147.523 1.00 58.74 337 GLY A C 1
ATOM 4186 O O . GLY A 1 264 ? 156.716 124.590 148.710 1.00 58.54 337 GLY A O 1
ATOM 4190 N N . GLU A 1 265 ? 158.081 125.154 147.017 1.00 60.86 338 GLU A N 1
ATOM 4191 C CA . GLU A 1 265 ? 158.874 126.042 147.861 1.00 61.01 338 GLU A CA 1
ATOM 4192 C C . GLU A 1 265 ? 158.043 127.219 148.353 1.00 60.54 338 GLU A C 1
ATOM 4193 O O . GLU A 1 265 ? 158.148 127.618 149.520 1.00 62.00 338 GLU A O 1
ATOM 4205 N N . ALA A 1 266 ? 157.217 127.795 147.477 1.00 57.27 339 ALA A N 1
ATOM 4206 C CA . ALA A 1 266 ? 156.377 128.915 147.888 1.00 53.77 339 ALA A CA 1
ATOM 4207 C C . ALA A 1 266 ? 155.374 128.488 148.952 1.00 54.61 339 ALA A C 1
ATOM 4208 O O . ALA A 1 266 ? 155.170 129.194 149.947 1.00 54.48 339 ALA A O 1
ATOM 4215 N N . LEU A 1 267 ? 154.745 127.326 148.766 1.00 54.50 340 LEU A N 1
ATOM 4216 C CA . LEU A 1 267 ? 153.821 126.819 149.774 1.00 52.13 340 LEU A CA 1
ATOM 4217 C C . LEU A 1 267 ? 154.542 126.555 151.088 1.00 52.99 340 LEU A C 1
ATOM 4218 O O . LEU A 1 267 ? 154.012 126.848 152.164 1.00 53.75 340 LEU A O 1
ATOM 4234 N N . LYS A 1 268 ? 155.751 125.995 151.022 1.00 56.06 341 LYS A N 1
ATOM 4235 C CA . LYS A 1 268 ? 156.502 125.707 152.237 1.00 55.17 341 LYS A CA 1
ATOM 4236 C C . LYS A 1 268 ? 156.825 126.987 152.993 1.00 53.13 341 LYS A C 1
ATOM 4237 O O . LYS A 1 268 ? 156.657 127.060 154.215 1.00 55.02 341 LYS A O 1
ATOM 4256 N N . SER A 1 269 ? 157.284 128.015 152.279 1.00 53.03 342 SER A N 1
ATOM 4257 C CA . SER A 1 269 ? 157.602 129.275 152.941 1.00 55.10 342 SER A CA 1
ATOM 4258 C C . SER A 1 269 ? 156.350 129.912 153.532 1.00 53.25 342 SER A C 1
ATOM 4259 O O . SER A 1 269 ? 156.387 130.459 154.640 1.00 55.71 342 SER A O 1
ATOM 4267 N N . ASN A 1 270 ? 155.228 129.843 152.815 1.00 49.94 343 ASN A N 1
ATOM 4268 C CA . ASN A 1 270 ? 153.996 130.430 153.331 1.00 46.83 343 ASN A CA 1
ATOM 4269 C C . ASN A 1 270 ? 153.531 129.716 154.595 1.00 51.06 343 ASN A C 1
ATOM 4270 O O . ASN A 1 270 ? 153.147 130.358 155.580 1.00 56.52 343 ASN A O 1
ATOM 4281 N N . ILE A 1 271 ? 153.553 128.381 154.588 1.00 50.77 344 ILE A N 1
ATOM 4282 C CA . ILE A 1 271 ? 153.104 127.656 155.771 1.00 50.03 344 ILE A CA 1
ATOM 4283 C C . ILE A 1 271 ? 154.076 127.865 156.923 1.00 52.53 344 ILE A C 1
ATOM 4284 O O . ILE A 1 271 ? 153.664 127.910 158.084 1.00 56.50 344 ILE A O 1
ATOM 4300 N N . THR A 1 272 ? 155.370 128.007 156.637 1.00 55.17 345 THR A N 1
ATOM 4301 C CA . THR A 1 272 ? 156.317 128.331 157.697 1.00 59.03 345 THR A CA 1
ATOM 4302 C C . THR A 1 272 ? 156.009 129.693 158.304 1.00 59.12 345 THR A C 1
ATOM 4303 O O . THR A 1 272 ? 156.076 129.868 159.525 1.00 61.94 345 THR A O 1
ATOM 4314 N N . THR A 1 273 ? 155.670 130.673 157.464 1.00 56.04 346 THR A N 1
ATOM 4315 C CA . THR A 1 273 ? 155.367 132.004 157.977 1.00 57.33 346 THR A CA 1
ATOM 4316 C C . THR A 1 273 ? 154.059 132.027 158.755 1.00 56.23 346 THR A C 1
ATOM 4317 O O . THR A 1 273 ? 153.903 132.839 159.673 1.00 58.30 346 THR A O 1
ATOM 4328 N N . ILE A 1 274 ? 153.107 131.158 158.402 1.00 58.04 347 ILE A N 1
ATOM 4329 C CA . ILE A 1 274 ? 151.807 131.155 159.073 1.00 55.49 347 ILE A CA 1
ATOM 4330 C C . ILE A 1 274 ? 151.741 130.205 160.261 1.00 57.20 347 ILE A C 1
ATOM 4331 O O . ILE A 1 274 ? 150.804 130.308 161.066 1.00 59.65 347 ILE A O 1
ATOM 4347 N N . GLY A 1 275 ? 152.694 129.288 160.401 1.00 57.70 348 GLY A N 1
ATOM 4348 C CA . GLY A 1 275 ? 152.667 128.318 161.469 1.00 60.35 348 GLY A CA 1
ATOM 4349 C C . GLY A 1 275 ? 152.668 128.934 162.852 1.00 62.61 348 GLY A C 1
ATOM 4350 O O . GLY A 1 275 ? 151.880 128.550 163.720 1.00 68.13 348 GLY A O 1
ATOM 4354 N N . PRO A 1 276 ? 153.557 129.898 163.093 1.00 63.65 349 PRO A N 1
ATOM 4355 C CA . PRO A 1 276 ? 153.589 130.530 164.420 1.00 63.55 349 PRO A CA 1
ATOM 4356 C C . PRO A 1 276 ? 152.266 131.148 164.825 1.00 64.32 349 PRO A C 1
ATOM 4357 O O . PRO A 1 276 ? 151.939 131.165 166.018 1.00 71.42 349 PRO A O 1
ATOM 4368 N N . LEU A 1 277 ? 151.491 131.656 163.868 1.00 62.55 350 LEU A N 1
ATOM 4369 C CA . LEU A 1 277 ? 150.298 132.428 164.186 1.00 59.95 350 LEU A CA 1
ATOM 4370 C C . LEU A 1 277 ? 149.100 131.569 164.567 1.00 60.69 350 LEU A C 1
ATOM 4371 O O . LEU A 1 277 ? 148.187 132.074 165.228 1.00 60.93 350 LEU A O 1
ATOM 4387 N N . VAL A 1 278 ? 149.071 130.295 164.174 1.00 63.77 351 VAL A N 1
ATOM 4388 C CA . VAL A 1 278 ? 147.856 129.495 164.311 1.00 65.91 351 VAL A CA 1
ATOM 4389 C C . VAL A 1 278 ? 148.108 128.221 165.107 1.00 74.81 351 VAL A C 1
ATOM 4390 O O . VAL A 1 278 ? 147.193 127.690 165.746 1.00 79.12 351 VAL A O 1
ATOM 4403 N N . LEU A 1 279 ? 149.336 127.723 165.081 1.00 79.16 352 LEU A N 1
ATOM 4404 C CA . LEU A 1 279 ? 149.614 126.447 165.722 1.00 83.52 352 LEU A CA 1
ATOM 4405 C C . LEU A 1 279 ? 149.453 126.574 167.236 1.00 87.77 352 LEU A C 1
ATOM 4406 O O . LEU A 1 279 ? 149.895 127.563 167.827 1.00 88.75 352 LEU A O 1
ATOM 4422 N N . PRO A 1 280 ? 148.826 125.599 167.890 1.00 95.92 353 PRO A N 1
ATOM 4423 C CA . PRO A 1 280 ? 148.706 125.655 169.349 1.00 99.46 353 PRO A CA 1
ATOM 4424 C C . PRO A 1 280 ? 150.056 125.466 170.023 1.00 105.67 353 PRO A C 1
ATOM 4425 O O . PRO A 1 280 ? 151.005 124.932 169.445 1.00 107.43 353 PRO A O 1
ATOM 4436 N N . ALA A 1 281 ? 150.128 125.917 171.276 1.00 107.11 354 ALA A N 1
ATOM 4437 C CA . ALA A 1 281 ? 151.384 125.844 172.013 1.00 111.47 354 ALA A CA 1
ATOM 4438 C C . ALA A 1 281 ? 151.902 124.415 172.102 1.00 113.74 354 ALA A C 1
ATOM 4439 O O . ALA A 1 281 ? 153.110 124.202 172.255 1.00 109.32 354 ALA A O 1
ATOM 4446 N N . SER A 1 282 ? 151.012 123.425 172.009 1.00 115.98 355 SER A N 1
ATOM 4447 C CA . SER A 1 282 ? 151.446 122.035 172.084 1.00 116.98 355 SER A CA 1
ATOM 4448 C C . SER A 1 282 ? 152.414 121.697 170.957 1.00 114.87 355 SER A C 1
ATOM 4449 O O . SER A 1 282 ? 153.442 121.049 171.184 1.00 111.90 355 SER A O 1
ATOM 4457 N N . GLU A 1 283 ? 152.101 122.126 169.732 1.00 112.60 356 GLU A N 1
ATOM 4458 C CA . GLU A 1 283 ? 152.967 121.812 168.600 1.00 112.17 356 GLU A CA 1
ATOM 4459 C C . GLU A 1 283 ? 154.250 122.633 168.639 1.00 112.87 356 GLU A C 1
ATOM 4460 O O . GLU A 1 283 ? 155.329 122.124 168.311 1.00 111.70 356 GLU A O 1
ATOM 4472 N N . GLN A 1 284 ? 154.156 123.898 169.035 1.00 116.00 357 GLN A N 1
ATOM 4473 C CA . GLN A 1 284 ? 155.324 124.770 169.093 1.00 115.32 357 GLN A CA 1
ATOM 4474 C C . GLN A 1 284 ? 156.210 124.407 170.280 1.00 111.19 357 GLN A C 1
ATOM 4475 O O . GLN A 1 284 ? 157.437 124.402 170.174 1.00 108.10 357 GLN A O 1
ATOM 4489 N N . ILE A 1 305 ? 158.411 118.598 162.754 1.00 113.54 378 ILE A N 1
ATOM 4490 C CA . ILE A 1 305 ? 157.308 118.869 161.842 1.00 120.39 378 ILE A CA 1
ATOM 4491 C C . ILE A 1 305 ? 156.008 119.010 162.629 1.00 118.32 378 ILE A C 1
ATOM 4492 O O . ILE A 1 305 ? 155.275 118.035 162.792 1.00 116.60 378 ILE A O 1
ATOM 4507 N N . PRO A 1 306 ? 155.718 120.211 163.130 1.00 118.69 379 PRO A N 1
ATOM 4508 C CA . PRO A 1 306 ? 154.436 120.417 163.813 1.00 113.81 379 PRO A CA 1
ATOM 4509 C C . PRO A 1 306 ? 153.272 120.159 162.869 1.00 110.11 379 PRO A C 1
ATOM 4510 O O . PRO A 1 306 ? 153.317 120.504 161.687 1.00 103.71 379 PRO A O 1
ATOM 4521 N N . ASP A 1 307 ? 152.221 119.547 163.406 1.00 107.35 380 ASP A N 1
ATOM 4522 C CA . ASP A 1 307 ? 151.089 119.121 162.594 1.00 100.18 380 ASP A CA 1
ATOM 4523 C C . ASP A 1 307 ? 150.177 120.307 162.309 1.00 91.86 380 ASP A C 1
ATOM 4524 O O . ASP A 1 307 ? 149.604 120.895 163.232 1.00 87.66 380 ASP A O 1
ATOM 4533 N N . PHE A 1 308 ? 150.050 120.658 161.028 1.00 86.34 381 PHE A N 1
ATOM 4534 C CA . PHE A 1 308 ? 149.088 121.680 160.634 1.00 81.19 381 PHE A CA 1
ATOM 4535 C C . PHE A 1 308 ? 147.665 121.141 160.665 1.00 75.30 381 PHE A C 1
ATOM 4536 O O . PHE A 1 308 ? 146.717 121.910 160.853 1.00 70.02 381 PHE A O 1
ATOM 4553 N N . LYS A 1 309 ? 147.497 119.831 160.480 1.00 78.88 382 LYS A N 1
ATOM 4554 C CA . LYS A 1 309 ? 146.167 119.238 160.530 1.00 81.46 382 LYS A CA 1
ATOM 4555 C C . LYS A 1 309 ? 145.558 119.298 161.925 1.00 82.31 382 LYS A C 1
ATOM 4556 O O . LYS A 1 309 ? 144.349 119.088 162.068 1.00 78.26 382 LYS A O 1
ATOM 4575 N N . GLN A 1 310 ? 146.359 119.577 162.951 1.00 83.49 383 GLN A N 1
ATOM 4576 C CA . GLN A 1 310 ? 145.865 119.704 164.315 1.00 85.58 383 GLN A CA 1
ATOM 4577 C C . GLN A 1 310 ? 145.587 121.148 164.712 1.00 79.44 383 GLN A C 1
ATOM 4578 O O . GLN A 1 310 ? 145.215 121.396 165.863 1.00 75.30 383 GLN A O 1
ATOM 4592 N N . ALA A 1 311 ? 145.758 122.100 163.793 1.00 74.26 384 ALA A N 1
ATOM 4593 C CA . ALA A 1 311 ? 145.479 123.503 164.062 1.00 69.64 384 ALA A CA 1
ATOM 4594 C C . ALA A 1 311 ? 144.276 124.037 163.304 1.00 66.01 384 ALA A C 1
ATOM 4595 O O . ALA A 1 311 ? 143.758 125.095 163.672 1.00 62.53 384 ALA A O 1
ATOM 4602 N N . PHE A 1 312 ? 143.823 123.340 162.265 1.00 62.29 385 PHE A N 1
ATOM 4603 C CA . PHE A 1 312 ? 142.711 123.783 161.441 1.00 50.98 385 PHE A CA 1
ATOM 4604 C C . PHE A 1 312 ? 141.662 122.688 161.366 1.00 53.56 385 PHE A C 1
ATOM 4605 O O . PHE A 1 312 ? 141.974 121.498 161.456 1.00 59.66 385 PHE A O 1
ATOM 4622 N N . GLU A 1 313 ? 140.410 123.106 161.199 1.00 49.80 386 GLU A N 1
ATOM 4623 C CA . GLU A 1 313 ? 139.315 122.169 160.994 1.00 44.83 386 GLU A CA 1
ATOM 4624 C C . GLU A 1 313 ? 139.074 121.890 159.517 1.00 47.59 386 GLU A C 1
ATOM 4625 O O . GLU A 1 313 ? 138.849 120.736 159.139 1.00 47.62 386 GLU A O 1
ATOM 4637 N N . HIS A 1 314 ? 139.127 122.920 158.672 1.00 45.94 387 HIS A N 1
ATOM 4638 C CA . HIS A 1 314 ? 138.859 122.769 157.250 1.00 40.44 387 HIS A CA 1
ATOM 4639 C C . HIS A 1 314 ? 139.952 123.434 156.426 1.00 41.48 387 HIS A C 1
ATOM 4640 O O . HIS A 1 314 ? 140.517 124.458 156.820 1.00 47.43 387 HIS A O 1
ATOM 4654 N N . PHE A 1 315 ? 140.229 122.841 155.267 1.00 43.24 388 PHE A N 1
ATOM 4655 C CA . PHE A 1 315 ? 141.255 123.311 154.349 1.00 40.79 388 PHE A CA 1
ATOM 4656 C C . PHE A 1 315 ? 140.636 123.583 152.986 1.00 46.69 388 PHE A C 1
ATOM 4657 O O . PHE A 1 315 ? 139.785 122.822 152.517 1.00 49.97 388 PHE A O 1
ATOM 4674 N N . CYS A 1 316 ? 141.069 124.674 152.355 1.00 43.23 389 CYS A N 1
ATOM 4675 C CA . CYS A 1 316 ? 140.635 125.060 151.014 1.00 35.87 389 CYS A CA 1
ATOM 4676 C C . CYS A 1 316 ? 141.901 125.317 150.204 1.00 36.41 389 CYS A C 1
ATOM 4677 O O . CYS A 1 316 ? 142.423 126.436 150.177 1.00 38.05 389 CYS A O 1
ATOM 4685 N N . ILE A 1 317 ? 142.406 124.269 149.567 1.00 37.28 390 ILE A N 1
ATOM 4686 C CA . ILE A 1 317 ? 143.569 124.387 148.700 1.00 37.39 390 ILE A CA 1
ATOM 4687 C C . ILE A 1 317 ? 143.103 124.823 147.320 1.00 39.76 390 ILE A C 1
ATOM 4688 O O . ILE A 1 317 ? 142.131 124.285 146.780 1.00 43.59 390 ILE A O 1
ATOM 4704 N N . HIS A 1 318 ? 143.793 125.804 146.748 1.00 39.59 391 HIS A N 1
ATOM 4705 C CA . HIS A 1 318 ? 143.416 126.317 145.441 1.00 41.00 391 HIS A CA 1
ATOM 4706 C C . HIS A 1 318 ? 143.408 125.191 144.417 1.00 48.01 391 HIS A C 1
ATOM 4707 O O . HIS A 1 318 ? 144.300 124.339 144.397 1.00 55.12 391 HIS A O 1
ATOM 4721 N N . ALA A 1 319 ? 142.382 125.185 143.569 1.00 45.89 392 ALA A N 1
ATOM 4722 C CA . ALA A 1 319 ? 142.191 124.120 142.587 1.00 45.53 392 ALA A CA 1
ATOM 4723 C C . ALA A 1 319 ? 142.971 124.424 141.307 1.00 50.84 392 ALA A C 1
ATOM 4724 O O . ALA A 1 319 ? 142.434 124.454 140.202 1.00 49.71 392 ALA A O 1
ATOM 4731 N N . GLY A 1 320 ? 144.274 124.655 141.482 1.00 56.60 393 GLY A N 1
ATOM 4732 C CA . GLY A 1 320 ? 145.136 124.897 140.339 1.00 57.71 393 GLY A CA 1
ATOM 4733 C C . GLY A 1 320 ? 145.449 123.645 139.552 1.00 61.41 393 GLY A C 1
ATOM 4734 O O . GLY A 1 320 ? 145.790 123.726 138.368 1.00 60.52 393 GLY A O 1
ATOM 4738 N N . GLY A 1 321 ? 145.338 122.485 140.182 1.00 58.32 394 GLY A N 1
ATOM 4739 C CA . GLY A 1 321 ? 145.580 121.232 139.497 1.00 58.02 394 GLY A CA 1
ATOM 4740 C C . GLY A 1 321 ? 145.675 120.105 140.496 1.00 61.03 394 GLY A C 1
ATOM 4741 O O . GLY A 1 321 ? 145.730 120.314 141.710 1.00 67.12 394 GLY A O 1
ATOM 4745 N N . ARG A 1 322 ? 145.690 118.885 139.957 1.00 56.39 395 ARG A N 1
ATOM 4746 C CA . ARG A 1 322 ? 145.809 117.711 140.812 1.00 62.11 395 ARG A CA 1
ATOM 4747 C C . ARG A 1 322 ? 147.204 117.587 141.409 1.00 69.38 395 ARG A C 1
ATOM 4748 O O . ARG A 1 322 ? 147.354 117.088 142.530 1.00 73.14 395 ARG A O 1
ATOM 4769 N N . ALA A 1 323 ? 148.232 118.029 140.684 1.00 69.05 396 ALA A N 1
ATOM 4770 C CA . ALA A 1 323 ? 149.599 117.875 141.169 1.00 69.96 396 ALA A CA 1
ATOM 4771 C C . ALA A 1 323 ? 149.806 118.624 142.479 1.00 69.74 396 ALA A C 1
ATOM 4772 O O . ALA A 1 323 ? 150.393 118.090 143.426 1.00 71.13 396 ALA A O 1
ATOM 4779 N N . VAL A 1 324 ? 149.326 119.866 142.555 1.00 67.78 397 VAL A N 1
ATOM 4780 C CA . VAL A 1 324 ? 149.556 120.664 143.755 1.00 70.91 397 VAL A CA 1
ATOM 4781 C C . VAL A 1 324 ? 148.771 120.101 144.930 1.00 64.33 397 VAL A C 1
ATOM 4782 O O . VAL A 1 324 ? 149.254 120.092 146.068 1.00 68.12 397 VAL A O 1
ATOM 4795 N N . ILE A 1 325 ? 147.544 119.638 144.686 1.00 59.25 398 ILE A N 1
ATOM 4796 C CA . ILE A 1 325 ? 146.757 119.051 145.765 1.00 64.21 398 ILE A CA 1
ATOM 4797 C C . ILE A 1 325 ? 147.434 117.789 146.282 1.00 66.52 398 ILE A C 1
ATOM 4798 O O . ILE A 1 325 ? 147.504 117.558 147.495 1.00 70.65 398 ILE A O 1
ATOM 4814 N N . ASP A 1 326 ? 147.945 116.953 145.376 1.00 65.35 399 ASP A N 1
ATOM 4815 C CA . ASP A 1 326 ? 148.677 115.767 145.809 1.00 68.23 399 ASP A CA 1
ATOM 4816 C C . ASP A 1 326 ? 149.909 116.152 146.616 1.00 69.90 399 ASP A C 1
ATOM 4817 O O . ASP A 1 326 ? 150.203 115.538 147.649 1.00 71.41 399 ASP A O 1
ATOM 4826 N N . GLU A 1 327 ? 150.643 117.168 146.159 1.00 70.48 400 GLU A N 1
ATOM 4827 C CA . GLU A 1 327 ? 151.844 117.596 146.868 1.00 71.34 400 GLU A CA 1
ATOM 4828 C C . GLU A 1 327 ? 151.508 118.069 148.276 1.00 67.91 400 GLU A C 1
ATOM 4829 O O . GLU A 1 327 ? 152.185 117.707 149.244 1.00 66.66 400 GLU A O 1
ATOM 4841 N N . LEU A 1 328 ? 150.463 118.887 148.409 1.00 62.15 401 LEU A N 1
ATOM 4842 C CA . LEU A 1 328 ? 150.085 119.384 149.728 1.00 61.59 401 LEU A CA 1
ATOM 4843 C C . LEU A 1 328 ? 149.587 118.256 150.620 1.00 62.09 401 LEU A C 1
ATOM 4844 O O . LEU A 1 328 ? 149.894 118.226 151.816 1.00 67.64 401 LEU A O 1
ATOM 4860 N N . GLN A 1 329 ? 148.819 117.318 150.065 1.00 62.19 402 GLN A N 1
ATOM 4861 C CA . GLN A 1 329 ? 148.343 116.200 150.871 1.00 63.47 402 GLN A CA 1
ATOM 4862 C C . GLN A 1 329 ? 149.503 115.335 151.341 1.00 68.02 402 GLN A C 1
ATOM 4863 O O . GLN A 1 329 ? 149.460 114.768 152.439 1.00 68.74 402 GLN A O 1
ATOM 4877 N N . LYS A 1 330 ? 150.548 115.214 150.520 1.00 74.38 403 LYS A N 1
ATOM 4878 C CA . LYS A 1 330 ? 151.698 114.404 150.909 1.00 72.15 403 LYS A CA 1
ATOM 4879 C C . LYS A 1 330 ? 152.565 115.127 151.933 1.00 70.02 403 LYS A C 1
ATOM 4880 O O . LYS A 1 330 ? 153.113 114.497 152.845 1.00 69.63 403 LYS A O 1
ATOM 4899 N N . ASN A 1 331 ? 152.702 116.447 151.802 1.00 67.09 404 ASN A N 1
ATOM 4900 C CA . ASN A 1 331 ? 153.536 117.207 152.728 1.00 69.87 404 ASN A CA 1
ATOM 4901 C C . ASN A 1 331 ? 152.843 117.390 154.074 1.00 68.52 404 ASN A C 1
ATOM 4902 O O . ASN A 1 331 ? 153.339 116.931 155.108 1.00 68.67 404 ASN A O 1
ATOM 4913 N N . LEU A 1 332 ? 151.687 118.054 154.078 1.00 62.88 405 LEU A N 1
ATOM 4914 C CA . LEU A 1 332 ? 150.959 118.296 155.316 1.00 56.74 405 LEU A CA 1
ATOM 4915 C C . LEU A 1 332 ? 150.333 117.032 155.884 1.00 62.78 405 LEU A C 1
ATOM 4916 O O . LEU A 1 332 ? 149.800 117.076 156.997 1.00 69.66 405 LEU A O 1
ATOM 4932 N N . GLN A 1 333 ? 150.373 115.921 155.150 1.00 67.84 406 GLN A N 1
ATOM 4933 C CA . GLN A 1 333 ? 149.777 114.662 155.591 1.00 70.34 406 GLN A CA 1
ATOM 4934 C C . GLN A 1 333 ? 148.267 114.788 155.760 1.00 66.20 406 GLN A C 1
ATOM 4935 O O . GLN A 1 333 ? 147.663 114.097 156.582 1.00 68.57 406 GLN A O 1
ATOM 4949 N N . LEU A 1 334 ? 147.648 115.673 154.983 1.00 64.04 407 LEU A N 1
ATOM 4950 C CA . LEU A 1 334 ? 146.202 115.822 155.036 1.00 61.92 407 LEU A CA 1
ATOM 4951 C C . LEU A 1 334 ? 145.527 114.511 154.660 1.00 65.33 407 LEU A C 1
ATOM 4952 O O . LEU A 1 334 ? 145.919 113.843 153.701 1.00 69.60 407 LEU A O 1
ATOM 4968 N N . SER A 1 335 ? 144.511 114.137 155.430 1.00 65.99 408 SER A N 1
ATOM 4969 C CA . SER A 1 335 ? 143.742 112.949 155.106 1.00 68.16 408 SER A CA 1
ATOM 4970 C C . SER A 1 335 ? 142.904 113.192 153.855 1.00 67.85 408 SER A C 1
ATOM 4971 O O . SER A 1 335 ? 142.686 114.329 153.430 1.00 69.48 408 SER A O 1
ATOM 4979 N N . ALA A 1 336 ? 142.434 112.096 153.259 1.00 69.65 409 ALA A N 1
ATOM 4980 C CA . ALA A 1 336 ? 141.626 112.207 152.052 1.00 68.06 409 ALA A CA 1
ATOM 4981 C C . ALA A 1 336 ? 140.320 112.945 152.306 1.00 64.28 409 ALA A C 1
ATOM 4982 O O . ALA A 1 336 ? 139.685 113.403 151.351 1.00 59.68 409 ALA A O 1
ATOM 4989 N N . GLU A 1 337 ? 139.907 113.071 153.565 1.00 64.75 410 GLU A N 1
ATOM 4990 C CA . GLU A 1 337 ? 138.662 113.737 153.903 1.00 65.51 410 GLU A CA 1
ATOM 4991 C C . GLU A 1 337 ? 138.823 115.241 154.082 1.00 62.82 410 GLU A C 1
ATOM 4992 O O . GLU A 1 337 ? 137.813 115.949 154.160 1.00 59.46 410 GLU A O 1
ATOM 5004 N N . GLN A 1 338 ? 140.056 115.747 154.143 1.00 61.83 411 GLN A N 1
ATOM 5005 C CA . GLN A 1 338 ? 140.299 117.173 154.305 1.00 58.66 411 GLN A CA 1
ATOM 5006 C C . GLN A 1 338 ? 140.644 117.872 153.000 1.00 55.61 411 GLN A C 1
ATOM 5007 O O . GLN A 1 338 ? 140.490 119.095 152.914 1.00 54.39 411 GLN A O 1
ATOM 5021 N N . VAL A 1 339 ? 141.103 117.134 151.991 1.00 53.46 412 VAL A N 1
ATOM 5022 C CA . VAL A 1 339 ? 141.323 117.697 150.665 1.00 50.49 412 VAL A CA 1
ATOM 5023 C C . VAL A 1 339 ? 140.115 117.383 149.795 1.00 49.38 412 VAL A C 1
ATOM 5024 O O . VAL A 1 339 ? 140.164 117.533 148.570 1.00 51.15 412 VAL A O 1
ATOM 5037 N N . GLU A 1 340 ? 139.021 116.942 150.419 1.00 49.34 413 GLU A N 1
ATOM 5038 C CA . GLU A 1 340 ? 137.836 116.570 149.655 1.00 41.85 413 GLU A CA 1
ATOM 5039 C C . GLU A 1 340 ? 137.231 117.776 148.952 1.00 38.51 413 GLU A C 1
ATOM 5040 O O . GLU A 1 340 ? 136.825 117.684 147.789 1.00 45.91 413 GLU A O 1
ATOM 5052 N N . ALA A 1 341 ? 137.158 118.916 149.638 1.00 36.26 414 ALA A N 1
ATOM 5053 C CA . ALA A 1 341 ? 136.590 120.106 149.016 1.00 33.34 414 ALA A CA 1
ATOM 5054 C C . ALA A 1 341 ? 137.398 120.528 147.798 1.00 33.16 414 ALA A C 1
ATOM 5055 O O . ALA A 1 341 ? 136.829 120.863 146.755 1.00 39.07 414 ALA A O 1
ATOM 5062 N N . SER A 1 342 ? 138.728 120.507 147.906 1.00 35.54 415 SER A N 1
ATOM 5063 C CA . SER A 1 342 ? 139.573 120.910 146.786 1.00 35.04 415 SER A CA 1
ATOM 5064 C C . SER A 1 342 ? 139.376 119.989 145.589 1.00 38.97 415 SER A C 1
ATOM 5065 O O . SER A 1 342 ? 139.150 120.449 144.464 1.00 43.68 415 SER A O 1
ATOM 5073 N N . ARG A 1 343 ? 139.464 118.676 145.816 1.00 38.93 416 ARG A N 1
ATOM 5074 C CA . ARG A 1 343 ? 139.316 117.722 144.724 1.00 40.38 416 ARG A CA 1
ATOM 5075 C C . ARG A 1 343 ? 137.941 117.828 144.085 1.00 39.77 416 ARG A C 1
ATOM 5076 O O . ARG A 1 343 ? 137.812 117.795 142.856 1.00 43.14 416 ARG A O 1
ATOM 5097 N N . MET A 1 344 ? 136.898 117.946 144.903 1.00 33.23 417 MET A N 1
ATOM 5098 C CA . MET A 1 344 ? 135.548 117.960 144.361 1.00 33.42 417 MET A CA 1
ATOM 5099 C C . MET A 1 344 ? 135.266 119.258 143.621 1.00 35.93 417 MET A C 1
ATOM 5100 O O . MET A 1 344 ? 134.566 119.251 142.605 1.00 45.76 417 MET A O 1
ATOM 5114 N N . THR A 1 345 ? 135.804 120.383 144.097 1.00 29.82 418 THR A N 1
ATOM 5115 C CA . THR A 1 345 ? 135.654 121.625 143.348 1.00 28.51 418 THR A CA 1
ATOM 5116 C C . THR A 1 345 ? 136.397 121.553 142.023 1.00 34.74 418 THR A C 1
ATOM 5117 O O . THR A 1 345 ? 135.881 121.990 140.990 1.00 42.62 418 THR A O 1
ATOM 5128 N N . LEU A 1 346 ? 137.607 120.991 142.028 1.00 37.92 419 LEU A N 1
ATOM 5129 C CA . LEU A 1 346 ? 138.334 120.814 140.777 1.00 35.94 419 LEU A CA 1
ATOM 5130 C C . LEU A 1 346 ? 137.533 119.965 139.801 1.00 36.92 419 LEU A C 1
ATOM 5131 O O . LEU A 1 346 ? 137.419 120.302 138.618 1.00 43.27 419 LEU A O 1
ATOM 5147 N N . HIS A 1 347 ? 136.961 118.861 140.283 1.00 40.00 420 HIS A N 1
ATOM 5148 C CA . HIS A 1 347 ? 136.172 117.994 139.415 1.00 41.38 420 HIS A CA 1
ATOM 5149 C C . HIS A 1 347 ? 134.939 118.711 138.880 1.00 40.24 420 HIS A C 1
ATOM 5150 O O . HIS A 1 347 ? 134.647 118.646 137.681 1.00 42.86 420 HIS A O 1
ATOM 5164 N N . ARG A 1 348 ? 134.209 119.410 139.747 1.00 36.91 421 ARG A N 1
ATOM 5165 C CA . ARG A 1 348 ? 132.916 119.959 139.358 1.00 35.14 421 ARG A CA 1
ATOM 5166 C C . ARG A 1 348 ? 133.073 121.207 138.498 1.00 41.91 421 ARG A C 1
ATOM 5167 O O . ARG A 1 348 ? 132.584 121.257 137.366 1.00 46.78 421 ARG A O 1
ATOM 5188 N N . PHE A 1 349 ? 133.753 122.228 139.018 1.00 40.36 422 PHE A N 1
ATOM 5189 C CA . PHE A 1 349 ? 133.840 123.513 138.340 1.00 33.56 422 PHE A CA 1
ATOM 5190 C C . PHE A 1 349 ? 135.148 123.718 137.594 1.00 33.49 422 PHE A C 1
ATOM 5191 O O . PHE A 1 349 ? 135.245 124.656 136.798 1.00 42.98 422 PHE A O 1
ATOM 5208 N N . GLY A 1 350 ? 136.143 122.877 137.822 1.00 33.49 423 GLY A N 1
ATOM 5209 C CA . GLY A 1 350 ? 137.416 123.053 137.164 1.00 35.63 423 GLY A CA 1
ATOM 5210 C C . GLY A 1 350 ? 138.265 124.113 137.841 1.00 37.56 423 GLY A C 1
ATOM 5211 O O . GLY A 1 350 ? 138.080 124.458 139.011 1.00 41.93 423 GLY A O 1
ATOM 5215 N N . ASN A 1 351 ? 139.221 124.634 137.075 1.00 37.24 424 ASN A N 1
ATOM 5216 C CA . ASN A 1 351 ? 140.153 125.640 137.578 1.00 37.00 424 ASN A CA 1
ATOM 5217 C C . ASN A 1 351 ? 139.555 127.020 137.325 1.00 36.38 424 ASN A C 1
ATOM 5218 O O . ASN A 1 351 ? 139.862 127.703 136.348 1.00 43.74 424 ASN A O 1
ATOM 5229 N N . THR A 1 352 ? 138.681 127.433 138.237 1.00 36.93 425 THR A N 1
ATOM 5230 C CA . THR A 1 352 ? 138.023 128.729 138.156 1.00 35.94 425 THR A CA 1
ATOM 5231 C C . THR A 1 352 ? 138.908 129.875 138.632 1.00 38.58 425 THR A C 1
ATOM 5232 O O . THR A 1 352 ? 138.405 130.990 138.805 1.00 39.04 425 THR A O 1
ATOM 5243 N N . SER A 1 353 ? 140.201 129.627 138.845 1.00 41.98 426 SER A N 1
ATOM 5244 C CA . SER A 1 353 ? 141.155 130.671 139.205 1.00 38.98 426 SER A CA 1
ATOM 5245 C C . SER A 1 353 ? 140.925 131.178 140.626 1.00 36.52 426 SER A C 1
ATOM 5246 O O . SER A 1 353 ? 140.647 130.387 141.531 1.00 35.01 426 SER A O 1
ATOM 5254 N N . SER A 1 354 ? 141.042 132.492 140.834 1.00 34.58 427 SER A N 1
ATOM 5255 C CA . SER A 1 354 ? 141.040 133.036 142.188 1.00 34.98 427 SER A CA 1
ATOM 5256 C C . SER A 1 354 ? 139.759 132.704 142.941 1.00 38.87 427 SER A C 1
ATOM 5257 O O . SER A 1 354 ? 139.786 132.550 144.167 1.00 43.18 427 SER A O 1
ATOM 5265 N N . SER A 1 355 ? 138.632 132.599 142.239 1.00 37.47 428 SER A N 1
ATOM 5266 C CA . SER A 1 355 ? 137.360 132.328 142.894 1.00 30.18 428 SER A CA 1
ATOM 5267 C C . SER A 1 355 ? 137.207 130.875 143.318 1.00 32.22 428 SER A C 1
ATOM 5268 O O . SER A 1 355 ? 136.246 130.556 144.026 1.00 38.43 428 SER A O 1
ATOM 5276 N N . SER A 1 356 ? 138.126 129.994 142.917 1.00 33.88 429 SER A N 1
ATOM 5277 C CA . SER A 1 356 ? 137.983 128.582 143.248 1.00 30.51 429 SER A CA 1
ATOM 5278 C C . SER A 1 356 ? 137.823 128.385 144.747 1.00 31.14 429 SER A C 1
ATOM 5279 O O . SER A 1 356 ? 136.979 127.600 145.188 1.00 36.34 429 SER A O 1
ATOM 5287 N N . LEU A 1 357 ? 138.612 129.105 145.546 1.00 31.57 430 LEU A N 1
ATOM 5288 C CA . LEU A 1 357 ? 138.511 128.977 146.996 1.00 27.45 430 LEU A CA 1
ATOM 5289 C C . LEU A 1 357 ? 137.078 129.165 147.465 1.00 28.95 430 LEU A C 1
ATOM 5290 O O . LEU A 1 357 ? 136.584 128.400 148.299 1.00 32.71 430 LEU A O 1
ATOM 5306 N N . TRP A 1 358 ? 136.385 130.165 146.921 1.00 31.75 431 TRP A N 1
ATOM 5307 C CA . TRP A 1 358 ? 135.038 130.468 147.382 1.00 29.63 431 TRP A CA 1
ATOM 5308 C C . TRP A 1 358 ? 134.026 129.425 146.938 1.00 27.28 431 TRP A C 1
ATOM 5309 O O . TRP A 1 358 ? 132.941 129.349 147.520 1.00 34.40 431 TRP A O 1
ATOM 5330 N N . TYR A 1 359 ? 134.350 128.624 145.922 1.00 27.10 432 TYR A N 1
ATOM 5331 C CA . TYR A 1 359 ? 133.555 127.431 145.657 1.00 29.54 432 TYR A CA 1
ATOM 5332 C C . TYR A 1 359 ? 133.835 126.362 146.701 1.00 31.19 432 TYR A C 1
ATOM 5333 O O . TYR A 1 359 ? 132.909 125.717 147.205 1.00 35.07 432 TYR A O 1
ATOM 5351 N N . GLU A 1 360 ? 135.107 126.189 147.064 1.00 33.67 433 GLU A N 1
ATOM 5352 C CA . GLU A 1 360 ? 135.479 125.133 147.998 1.00 30.95 433 GLU A CA 1
ATOM 5353 C C . GLU A 1 360 ? 134.817 125.341 149.350 1.00 32.28 433 GLU A C 1
ATOM 5354 O O . GLU A 1 360 ? 134.305 124.391 149.951 1.00 37.02 433 GLU A O 1
ATOM 5366 N N . MET A 1 361 ? 134.806 126.580 149.840 1.00 34.38 434 MET A N 1
ATOM 5367 C CA . MET A 1 361 ? 134.063 126.882 151.056 1.00 33.15 434 MET A CA 1
ATOM 5368 C C . MET A 1 361 ? 132.620 126.420 150.927 1.00 34.21 434 MET A C 1
ATOM 5369 O O . MET A 1 361 ? 132.086 125.752 151.817 1.00 44.78 434 MET A O 1
ATOM 5383 N N . SER A 1 362 ? 131.979 126.743 149.804 1.00 33.61 435 SER A N 1
ATOM 5384 C CA . SER A 1 362 ? 130.580 126.380 149.642 1.00 35.91 435 SER A CA 1
ATOM 5385 C C . SER A 1 362 ? 130.387 124.872 149.620 1.00 37.25 435 SER A C 1
ATOM 5386 O O . SER A 1 362 ? 129.260 124.401 149.800 1.00 45.36 435 SER A O 1
ATOM 5394 N N . TYR A 1 363 ? 131.453 124.104 149.394 1.00 34.41 436 TYR A N 1
ATOM 5395 C CA . TYR A 1 363 ? 131.328 122.655 149.471 1.00 34.90 436 TYR A CA 1
ATOM 5396 C C . TYR A 1 363 ? 131.276 122.186 150.918 1.00 40.69 436 TYR A C 1
ATOM 5397 O O . TYR A 1 363 ? 130.540 121.248 151.242 1.00 47.87 436 TYR A O 1
ATOM 5415 N N . ILE A 1 364 ? 132.048 122.824 151.802 1.00 44.49 437 ILE A N 1
ATOM 5416 C CA . ILE A 1 364 ? 132.062 122.423 153.207 1.00 38.18 437 ILE A CA 1
ATOM 5417 C C . ILE A 1 364 ? 130.916 123.031 153.995 1.00 40.08 437 ILE A C 1
ATOM 5418 O O . ILE A 1 364 ? 130.712 122.659 155.155 1.00 51.53 437 ILE A O 1
ATOM 5434 N N . GLU A 1 365 ? 130.164 123.956 153.401 1.00 38.76 438 GLU A N 1
ATOM 5435 C CA . GLU A 1 365 ? 128.959 124.483 154.024 1.00 38.54 438 GLU A CA 1
ATOM 5436 C C . GLU A 1 365 ? 127.705 123.731 153.612 1.00 44.73 438 GLU A C 1
ATOM 5437 O O . GLU A 1 365 ? 126.686 123.833 154.303 1.00 50.59 438 GLU A O 1
ATOM 5449 N N . GLU A 1 366 ? 127.751 122.985 152.510 1.00 49.00 439 GLU A N 1
ATOM 5450 C CA . GLU A 1 366 ? 126.578 122.315 151.964 1.00 48.91 439 GLU A CA 1
ATOM 5451 C C . GLU A 1 366 ? 126.486 120.851 152.364 1.00 51.40 439 GLU A C 1
ATOM 5452 O O . GLU A 1 366 ? 125.403 120.385 152.726 1.00 53.46 439 GLU A O 1
ATOM 5464 N N . LYS A 1 367 ? 127.590 120.106 152.304 1.00 46.79 440 LYS A N 1
ATOM 5465 C CA . LYS A 1 367 ? 127.604 118.795 152.940 1.00 48.92 440 LYS A CA 1
ATOM 5466 C C . LYS A 1 367 ? 127.214 118.931 154.402 1.00 49.66 440 LYS A C 1
ATOM 5467 O O . LYS A 1 367 ? 126.553 118.056 154.972 1.00 56.21 440 LYS A O 1
ATOM 5486 N N . GLY A 1 368 ? 127.628 120.029 155.017 1.00 48.56 441 GLY A N 1
ATOM 5487 C CA . GLY A 1 368 ? 127.280 120.407 156.368 1.00 48.08 441 GLY A CA 1
ATOM 5488 C C . GLY A 1 368 ? 128.421 120.055 157.290 1.00 49.96 441 GLY A C 1
ATOM 5489 O O . GLY A 1 368 ? 128.471 118.957 157.850 1.00 59.19 441 GLY A O 1
ATOM 5493 N N . ARG A 1 369 ? 129.339 120.991 157.453 1.00 48.00 442 ARG A N 1
ATOM 5494 C CA . ARG A 1 369 ? 130.461 120.803 158.360 1.00 49.01 442 ARG A CA 1
ATOM 5495 C C . ARG A 1 369 ? 130.891 122.094 159.034 1.00 50.44 442 ARG A C 1
ATOM 5496 O O . ARG A 1 369 ? 131.873 122.074 159.779 1.00 52.09 442 ARG A O 1
ATOM 5517 N N . MET A 1 370 ? 130.205 123.210 158.801 1.00 48.35 443 MET A N 1
ATOM 5518 C CA . MET A 1 370 ? 130.631 124.508 159.314 1.00 47.35 443 MET A CA 1
ATOM 5519 C C . MET A 1 370 ? 130.009 124.697 160.689 1.00 54.02 443 MET A C 1
ATOM 5520 O O . MET A 1 370 ? 128.899 125.210 160.832 1.00 58.42 443 MET A O 1
ATOM 5534 N N . LYS A 1 371 ? 130.732 124.265 161.714 1.00 47.55 444 LYS A N 1
ATOM 5535 C CA . LYS A 1 371 ? 130.310 124.464 163.088 1.00 50.56 444 LYS A CA 1
ATOM 5536 C C . LYS A 1 371 ? 130.901 125.762 163.620 1.00 50.83 444 LYS A C 1
ATOM 5537 O O . LYS A 1 371 ? 131.924 126.246 163.131 1.00 48.54 444 LYS A O 1
ATOM 5556 N N . LYS A 1 372 ? 130.241 126.328 164.625 1.00 54.08 445 LYS A N 1
ATOM 5557 C CA . LYS A 1 372 ? 130.743 127.549 165.237 1.00 47.92 445 LYS A CA 1
ATOM 5558 C C . LYS A 1 372 ? 132.101 127.293 165.875 1.00 47.29 445 LYS A C 1
ATOM 5559 O O . LYS A 1 372 ? 132.309 126.284 166.554 1.00 48.96 445 LYS A O 1
ATOM 5578 N N . GLY A 1 373 ? 133.033 128.216 165.650 1.00 48.92 446 GLY A N 1
ATOM 5579 C CA . GLY A 1 373 ? 134.375 128.099 166.169 1.00 50.44 446 GLY A CA 1
ATOM 5580 C C . GLY A 1 373 ? 135.336 127.329 165.292 1.00 48.98 446 GLY A C 1
ATOM 5581 O O . GLY A 1 373 ? 136.525 127.257 165.623 1.00 49.14 446 GLY A O 1
ATOM 5585 N N . ASP A 1 374 ? 134.866 126.751 164.191 1.00 49.56 447 ASP A N 1
ATOM 5586 C CA . ASP A 1 374 ? 135.752 126.044 163.280 1.00 48.18 447 ASP A CA 1
ATOM 5587 C C . ASP A 1 374 ? 136.728 127.018 162.632 1.00 47.45 447 ASP A C 1
ATOM 5588 O O . ASP A 1 374 ? 136.463 128.216 162.527 1.00 46.87 447 ASP A O 1
ATOM 5597 N N . ARG A 1 375 ? 137.871 126.494 162.206 1.00 46.27 448 ARG A N 1
ATOM 5598 C CA . ARG A 1 375 ? 138.903 127.286 161.551 1.00 40.68 448 ARG A CA 1
ATOM 5599 C C . ARG A 1 375 ? 139.088 126.799 160.122 1.00 38.74 448 ARG A C 1
ATOM 5600 O O . ARG A 1 375 ? 139.214 125.594 159.880 1.00 40.62 448 ARG A O 1
ATOM 5621 N N . VAL A 1 376 ? 139.100 127.741 159.184 1.00 35.70 449 VAL A N 1
ATOM 5622 C CA . VAL A 1 376 ? 139.238 127.457 157.761 1.00 35.63 449 VAL A CA 1
ATOM 5623 C C . VAL A 1 376 ? 140.550 128.057 157.286 1.00 36.79 449 VAL A C 1
ATOM 5624 O O . VAL A 1 376 ? 140.817 129.239 157.526 1.00 41.14 449 VAL A O 1
ATOM 5637 N N . TRP A 1 377 ? 141.361 127.249 156.612 1.00 34.45 450 TRP A N 1
ATOM 5638 C CA . TRP A 1 377 ? 142.639 127.689 156.063 1.00 30.73 450 TRP A CA 1
ATOM 5639 C C . TRP A 1 377 ? 142.561 127.623 154.545 1.00 33.32 450 TRP A C 1
ATOM 5640 O O . TRP A 1 377 ? 142.519 126.531 153.973 1.00 40.38 450 TRP A O 1
ATOM 5661 N N . GLN A 1 378 ? 142.557 128.782 153.894 1.00 30.82 451 GLN A N 1
ATOM 5662 C CA . GLN A 1 378 ? 142.532 128.877 152.441 1.00 29.10 451 GLN A CA 1
ATOM 5663 C C . GLN A 1 378 ? 143.927 129.214 151.940 1.00 26.98 451 GLN A C 1
ATOM 5664 O O . GLN A 1 378 ? 144.525 130.193 152.389 1.00 35.83 451 GLN A O 1
ATOM 5678 N N . ILE A 1 379 ? 144.440 128.416 151.008 1.00 30.31 452 ILE A N 1
ATOM 5679 C CA . ILE A 1 379 ? 145.774 128.622 150.451 1.00 34.34 452 ILE A CA 1
ATOM 5680 C C . ILE A 1 379 ? 145.644 128.768 148.943 1.00 33.85 452 ILE A C 1
ATOM 5681 O O . ILE A 1 379 ? 145.144 127.862 148.269 1.00 39.38 452 ILE A O 1
ATOM 5697 N N . ALA A 1 380 ? 146.097 129.905 148.413 1.00 31.59 453 ALA A N 1
ATOM 5698 C CA . ALA A 1 380 ? 145.999 130.204 146.990 1.00 31.96 453 ALA A CA 1
ATOM 5699 C C . ALA A 1 380 ? 147.377 130.549 146.452 1.00 34.73 453 ALA A C 1
ATOM 5700 O O . ALA A 1 380 ? 148.032 131.464 146.957 1.00 44.57 453 ALA A O 1
ATOM 5707 N N . PHE A 1 381 ? 147.796 129.841 145.414 1.00 35.69 454 PHE A N 1
ATOM 5708 C CA . PHE A 1 381 ? 149.067 130.071 144.749 1.00 37.37 454 PHE A CA 1
ATOM 5709 C C . PHE A 1 381 ? 148.808 130.652 143.367 1.00 36.82 454 PHE A C 1
ATOM 5710 O O . PHE A 1 381 ? 147.716 130.509 142.813 1.00 42.02 454 PHE A O 1
ATOM 5727 N N . GLY A 1 382 ? 149.813 131.313 142.814 1.00 38.06 455 GLY A N 1
ATOM 5728 C CA . GLY A 1 382 ? 149.637 131.925 141.517 1.00 40.35 455 GLY A CA 1
ATOM 5729 C C . GLY A 1 382 ? 150.925 132.523 141.007 1.00 40.13 455 GLY A C 1
ATOM 5730 O O . GLY A 1 382 ? 151.998 132.311 141.568 1.00 45.38 455 GLY A O 1
ATOM 5734 N N . SER A 1 383 ? 150.796 133.285 139.928 1.00 39.95 456 SER A N 1
ATOM 5735 C CA . SER A 1 383 ? 151.952 133.871 139.274 1.00 39.53 456 SER A CA 1
ATOM 5736 C C . SER A 1 383 ? 152.599 134.927 140.163 1.00 44.21 456 SER A C 1
ATOM 5737 O O . SER A 1 383 ? 151.955 135.539 141.018 1.00 45.18 456 SER A O 1
ATOM 5745 N N . GLY A 1 384 ? 153.893 135.150 139.935 1.00 42.19 457 GLY A N 1
ATOM 5746 C CA . GLY A 1 384 ? 154.626 136.186 140.638 1.00 36.22 457 GLY A CA 1
ATOM 5747 C C . GLY A 1 384 ? 155.995 135.857 141.208 1.00 39.52 457 GLY A C 1
ATOM 5748 O O . GLY A 1 384 ? 156.882 136.702 141.078 1.00 48.12 457 GLY A O 1
ATOM 5752 N N . PHE A 1 385 ? 156.236 134.694 141.819 1.00 37.93 458 PHE A N 1
ATOM 5753 C CA . PHE A 1 385 ? 155.241 133.693 142.192 1.00 37.03 458 PHE A CA 1
ATOM 5754 C C . PHE A 1 385 ? 154.616 134.040 143.539 1.00 42.51 458 PHE A C 1
ATOM 5755 O O . PHE A 1 385 ? 155.281 133.988 144.568 1.00 44.92 458 PHE A O 1
ATOM 5772 N N . LYS A 1 386 ? 153.342 134.412 143.531 1.00 41.65 459 LYS A N 1
ATOM 5773 C CA . LYS A 1 386 ? 152.637 134.761 144.752 1.00 33.55 459 LYS A CA 1
ATOM 5774 C C . LYS A 1 386 ? 152.074 133.513 145.420 1.00 33.79 459 LYS A C 1
ATOM 5775 O O . LYS A 1 386 ? 151.791 132.509 144.765 1.00 40.28 459 LYS A O 1
ATOM 5794 N N . CYS A 1 387 ? 151.922 133.585 146.739 1.00 34.58 460 CYS A N 1
ATOM 5795 C CA . CYS A 1 387 ? 151.284 132.519 147.506 1.00 34.67 460 CYS A CA 1
ATOM 5796 C C . CYS A 1 387 ? 150.713 133.127 148.775 1.00 35.00 460 CYS A C 1
ATOM 5797 O O . CYS A 1 387 ? 151.463 133.647 149.605 1.00 40.85 460 CYS A O 1
ATOM 5805 N N . ASN A 1 388 ? 149.396 133.066 148.931 1.00 28.27 461 ASN A N 1
ATOM 5806 C CA . ASN A 1 388 ? 148.722 133.747 150.022 1.00 29.41 461 ASN A CA 1
ATOM 5807 C C . ASN A 1 388 ? 147.821 132.781 150.773 1.00 30.35 461 ASN A C 1
ATOM 5808 O O . ASN A 1 388 ? 147.116 131.969 150.170 1.00 39.57 461 ASN A O 1
ATOM 5819 N N . SER A 1 389 ? 147.853 132.881 152.094 1.00 28.54 462 SER A N 1
ATOM 5820 C CA . SER A 1 389 ? 147.005 132.105 152.977 1.00 27.33 462 SER A CA 1
ATOM 5821 C C . SER A 1 389 ? 146.063 133.040 153.714 1.00 29.35 462 SER A C 1
ATOM 5822 O O . SER A 1 389 ? 146.395 134.194 153.987 1.00 35.23 462 SER A O 1
ATOM 5830 N N . ALA A 1 390 ? 144.880 132.533 154.019 1.00 27.48 463 ALA A N 1
ATOM 5831 C CA . ALA A 1 390 ? 143.923 133.220 154.866 1.00 21.88 463 ALA A CA 1
ATOM 5832 C C . ALA A 1 390 ? 143.380 132.222 155.869 1.00 24.15 463 ALA A C 1
ATOM 5833 O O . ALA A 1 390 ? 143.181 131.050 155.546 1.00 30.19 463 ALA A O 1
ATOM 5840 N N . VAL A 1 391 ? 143.166 132.683 157.092 1.00 29.76 464 VAL A N 1
ATOM 5841 C CA . VAL A 1 391 ? 142.567 131.878 158.144 1.00 29.02 464 VAL A CA 1
ATOM 5842 C C . VAL A 1 391 ? 141.310 132.596 158.595 1.00 30.67 464 VAL A C 1
ATOM 5843 O O . VAL A 1 391 ? 141.375 133.753 159.027 1.00 35.60 464 VAL A O 1
ATOM 5856 N N . TRP A 1 392 ? 140.176 131.914 158.474 1.00 30.82 465 TRP A N 1
ATOM 5857 C CA . TRP A 1 392 ? 138.883 132.387 158.938 1.00 27.83 465 TRP A CA 1
ATOM 5858 C C . TRP A 1 392 ? 138.434 131.548 160.124 1.00 30.48 465 TRP A C 1
ATOM 5859 O O . TRP A 1 392 ? 138.874 130.410 160.307 1.00 36.20 465 TRP A O 1
ATOM 5880 N N . LYS A 1 393 ? 137.534 132.115 160.921 1.00 28.99 466 LYS A N 1
ATOM 5881 C CA . LYS A 1 393 ? 136.911 131.410 162.032 1.00 33.11 466 LYS A CA 1
ATOM 5882 C C . LYS A 1 393 ? 135.403 131.485 161.864 1.00 38.28 466 LYS A C 1
ATOM 5883 O O . LYS A 1 393 ? 134.831 132.579 161.858 1.00 45.33 466 LYS A O 1
ATOM 5902 N N . CYS A 1 394 ? 134.762 130.327 161.730 1.00 42.09 467 CYS A N 1
ATOM 5903 C CA . CYS A 1 394 ? 133.316 130.269 161.578 1.00 42.35 467 CYS A CA 1
ATOM 5904 C C . CYS A 1 394 ? 132.622 131.031 162.699 1.00 40.13 467 CYS A C 1
ATOM 5905 O O . CYS A 1 394 ? 132.680 130.634 163.866 1.00 43.98 467 CYS A O 1
ATOM 5913 N N . ASN A 1 395 ? 131.965 132.135 162.347 1.00 39.61 468 ASN A N 1
ATOM 5914 C CA . ASN A 1 395 ? 131.268 132.939 163.343 1.00 38.61 468 ASN A CA 1
ATOM 5915 C C . ASN A 1 395 ? 130.020 132.232 163.855 1.00 40.34 468 ASN A C 1
ATOM 5916 O O . ASN A 1 395 ? 129.780 132.186 165.066 1.00 47.70 468 ASN A O 1
ATOM 5927 N N . LYS A 1 396 ? 129.214 131.681 162.950 1.00 45.29 469 LYS A N 1
ATOM 5928 C CA . LYS A 1 396 ? 127.972 131.013 163.303 1.00 46.52 469 LYS A CA 1
ATOM 5929 C C . LYS A 1 396 ? 127.878 129.701 162.543 1.00 48.51 469 LYS A C 1
ATOM 5930 O O . LYS A 1 396 ? 128.340 129.596 161.405 1.00 48.12 469 LYS A O 1
ATOM 5949 N N . THR A 1 397 ? 127.258 128.704 163.169 1.00 47.59 470 THR A N 1
ATOM 5950 C CA . THR A 1 397 ? 126.978 127.462 162.463 1.00 50.92 470 THR A CA 1
ATOM 5951 C C . THR A 1 397 ? 126.131 127.760 161.234 1.00 52.01 470 THR A C 1
ATOM 5952 O O . THR A 1 397 ? 125.080 128.400 161.329 1.00 52.65 470 THR A O 1
ATOM 5963 N N . ILE A 1 398 ? 126.588 127.291 160.077 1.00 54.31 471 ILE A N 1
ATOM 5964 C CA . ILE A 1 398 ? 125.992 127.640 158.794 1.00 52.93 471 ILE A CA 1
ATOM 5965 C C . ILE A 1 398 ? 125.100 126.495 158.342 1.00 59.30 471 ILE A C 1
ATOM 5966 O O . ILE A 1 398 ? 125.513 125.329 158.359 1.00 61.79 471 ILE A O 1
ATOM 5982 N N . LYS A 1 399 ? 123.881 126.830 157.936 1.00 63.15 472 LYS A N 1
ATOM 5983 C CA . LYS A 1 399 ? 122.877 125.855 157.546 1.00 64.93 472 LYS A CA 1
ATOM 5984 C C . LYS A 1 399 ? 122.837 125.710 156.030 1.00 65.79 472 LYS A C 1
ATOM 5985 O O . LYS A 1 399 ? 123.089 126.662 155.288 1.00 63.78 472 LYS A O 1
ATOM 6004 N N . THR A 1 400 ? 122.513 124.502 155.577 1.00 68.78 473 THR A N 1
ATOM 6005 C CA . THR A 1 400 ? 122.446 124.232 154.148 1.00 69.56 473 THR A CA 1
ATOM 6006 C C . THR A 1 400 ? 121.359 125.077 153.493 1.00 70.74 473 THR A C 1
ATOM 6007 O O . THR A 1 400 ? 120.320 125.368 154.090 1.00 68.79 473 THR A O 1
ATOM 6018 N N . THR A 1 401 ? 121.612 125.472 152.247 1.00 72.37 474 THR A N 1
ATOM 6019 C CA . THR A 1 401 ? 120.687 126.291 151.477 1.00 75.09 474 THR A CA 1
ATOM 6020 C C . THR A 1 401 ? 120.598 125.727 150.065 1.00 73.34 474 THR A C 1
ATOM 6021 O O . THR A 1 401 ? 121.323 124.796 149.700 1.00 72.89 474 THR A O 1
ATOM 6032 N N . THR A 1 402 ? 119.695 126.293 149.264 1.00 74.19 475 THR A N 1
ATOM 6033 C CA . THR A 1 402 ? 119.480 125.848 147.891 1.00 77.19 475 THR A CA 1
ATOM 6034 C C . THR A 1 402 ? 119.819 126.923 146.865 1.00 75.50 475 THR A C 1
ATOM 6035 O O . THR A 1 402 ? 119.458 126.778 145.691 1.00 71.72 475 THR A O 1
ATOM 6046 N N . ASP A 1 403 ? 120.501 127.991 147.270 1.00 72.31 476 ASP A N 1
ATOM 6047 C CA . ASP A 1 403 ? 120.921 129.060 146.370 1.00 72.48 476 ASP A CA 1
ATOM 6048 C C . ASP A 1 403 ? 122.441 129.122 146.264 1.00 69.89 476 ASP A C 1
ATOM 6049 O O . ASP A 1 403 ? 123.041 130.198 146.245 1.00 68.98 476 ASP A O 1
ATOM 6058 N N . ASN A 1 404 ? 123.071 127.959 146.180 1.00 63.23 477 ASN A N 1
ATOM 6059 C CA . ASN A 1 404 ? 124.513 127.804 146.148 1.00 55.44 477 ASN A CA 1
ATOM 6060 C C . ASN A 1 404 ? 124.938 127.187 144.822 1.00 52.03 477 ASN A C 1
ATOM 6061 O O . ASN A 1 404 ? 124.120 126.585 144.117 1.00 56.24 477 ASN A O 1
ATOM 6072 N N . PRO A 1 405 ? 126.210 127.325 144.444 1.00 43.56 478 PRO A N 1
ATOM 6073 C CA . PRO A 1 405 ? 126.672 126.692 143.201 1.00 42.27 478 PRO A CA 1
ATOM 6074 C C . PRO A 1 405 ? 126.592 125.176 143.223 1.00 46.47 478 PRO A C 1
ATOM 6075 O O . PRO A 1 405 ? 126.609 124.555 142.154 1.00 42.72 478 PRO A O 1
ATOM 6086 N N . TRP A 1 406 ? 126.508 124.560 144.401 1.00 46.53 479 TRP A N 1
ATOM 6087 C CA . TRP A 1 406 ? 126.472 123.111 144.540 1.00 38.68 479 TRP A CA 1
ATOM 6088 C C . TRP A 1 406 ? 125.061 122.571 144.721 1.00 53.76 479 TRP A C 1
ATOM 6089 O O . TRP A 1 406 ? 124.899 121.387 145.025 1.00 64.27 479 TRP A O 1
ATOM 6110 N N . SER A 1 407 ? 124.038 123.406 144.535 1.00 61.07 480 SER A N 1
ATOM 6111 C CA . SER A 1 407 ? 122.693 123.038 144.965 1.00 59.60 480 SER A CA 1
ATOM 6112 C C . SER A 1 407 ? 122.205 121.767 144.281 1.00 58.64 480 SER A C 1
ATOM 6113 O O . SER A 1 407 ? 121.635 120.885 144.932 1.00 63.63 480 SER A O 1
ATOM 6121 N N . ASP A 1 408 ? 122.418 121.652 142.974 1.00 61.18 481 ASP A N 1
ATOM 6122 C CA . ASP A 1 408 ? 121.827 120.574 142.192 1.00 66.55 481 ASP A CA 1
ATOM 6123 C C . ASP A 1 408 ? 122.693 119.322 142.127 1.00 68.73 481 ASP A C 1
ATOM 6124 O O . ASP A 1 408 ? 122.260 118.327 141.537 1.00 71.44 481 ASP A O 1
ATOM 6133 N N . CYS A 1 409 ? 123.892 119.336 142.710 1.00 66.62 482 CYS A N 1
ATOM 6134 C CA . CYS A 1 409 ? 124.796 118.199 142.588 1.00 65.96 482 CYS A CA 1
ATOM 6135 C C . CYS A 1 409 ? 125.491 117.812 143.885 1.00 61.86 482 CYS A C 1
ATOM 6136 O O . CYS A 1 409 ? 126.261 116.846 143.878 1.00 61.09 482 CYS A O 1
ATOM 6144 N N . ILE A 1 410 ? 125.251 118.516 144.992 1.00 60.44 483 ILE A N 1
ATOM 6145 C CA . ILE A 1 410 ? 125.964 118.203 146.227 1.00 59.85 483 ILE A CA 1
ATOM 6146 C C . ILE A 1 410 ? 125.562 116.834 146.755 1.00 63.64 483 ILE A C 1
ATOM 6147 O O . ILE A 1 410 ? 126.323 116.199 147.494 1.00 64.82 483 ILE A O 1
ATOM 6163 N N . ASP A 1 411 ? 124.369 116.355 146.398 1.00 67.01 484 ASP A N 1
ATOM 6164 C CA . ASP A 1 411 ? 123.923 115.055 146.887 1.00 66.88 484 ASP A CA 1
ATOM 6165 C C . ASP A 1 411 ? 124.743 113.917 146.295 1.00 62.81 484 ASP A C 1
ATOM 6166 O O . ASP A 1 411 ? 124.979 112.910 146.971 1.00 61.86 484 ASP A O 1
ATOM 6175 N N . ARG A 1 412 ? 125.182 114.053 145.044 1.00 63.09 485 ARG A N 1
ATOM 6176 C CA . ARG A 1 412 ? 125.945 113.002 144.385 1.00 67.57 485 ARG A CA 1
ATOM 6177 C C . ARG A 1 412 ? 127.408 112.973 144.805 1.00 64.06 485 ARG A C 1
ATOM 6178 O O . ARG A 1 412 ? 128.091 111.980 144.534 1.00 59.32 485 ARG A O 1
ATOM 6199 N N . TYR A 1 413 ? 127.902 114.023 145.452 1.00 61.57 486 TYR A N 1
ATOM 6200 C CA . TYR A 1 413 ? 129.294 114.102 145.861 1.00 56.16 486 TYR A CA 1
ATOM 6201 C C . TYR A 1 413 ? 129.466 113.577 147.278 1.00 56.86 486 TYR A C 1
ATOM 6202 O O . TYR A 1 413 ? 128.515 113.550 148.063 1.00 61.01 486 TYR A O 1
ATOM 6220 N N . PRO A 1 414 ? 130.681 113.146 147.643 1.00 59.74 487 PRO A N 1
ATOM 6221 C CA . PRO A 1 414 ? 131.907 113.107 146.837 1.00 54.74 487 PRO A CA 1
ATOM 6222 C C . PRO A 1 414 ? 131.916 111.958 145.841 1.00 58.52 487 PRO A C 1
ATOM 6223 O O . PRO A 1 414 ? 131.413 110.875 146.124 1.00 61.99 487 PRO A O 1
ATOM 6234 N N . VAL A 1 415 ? 132.496 112.172 144.666 1.00 60.82 488 VAL A N 1
ATOM 6235 C CA . VAL A 1 415 ? 132.576 111.152 143.633 1.00 60.93 488 VAL A CA 1
ATOM 6236 C C . VAL A 1 415 ? 133.978 110.561 143.645 1.00 65.15 488 VAL A C 1
ATOM 6237 O O . VAL A 1 415 ? 134.921 111.131 144.201 1.00 69.91 488 VAL A O 1
ATOM 6250 N N . HIS A 1 416 ? 134.109 109.393 143.023 1.00 69.93 489 HIS A N 1
ATOM 6251 C CA . HIS A 1 416 ? 135.404 108.742 142.862 1.00 74.27 489 HIS A CA 1
ATOM 6252 C C . HIS A 1 416 ? 136.049 109.276 141.590 1.00 74.75 489 HIS A C 1
ATOM 6253 O O . HIS A 1 416 ? 135.565 109.014 140.484 1.00 78.15 489 HIS A O 1
ATOM 6267 N N . ILE A 1 417 ? 137.138 110.022 141.745 1.00 69.14 490 ILE A N 1
ATOM 6268 C CA . ILE A 1 417 ? 137.846 110.621 140.617 1.00 69.81 490 ILE A CA 1
ATOM 6269 C C . ILE A 1 417 ? 138.867 109.598 140.120 1.00 77.22 490 ILE A C 1
ATOM 6270 O O . ILE A 1 417 ? 139.839 109.316 140.840 1.00 79.61 490 ILE A O 1
ATOM 6286 N N . PRO A 1 418 ? 138.693 109.028 138.930 1.00 80.38 491 PRO A N 1
ATOM 6287 C CA . PRO A 1 418 ? 139.667 108.045 138.446 1.00 80.14 491 PRO A CA 1
ATOM 6288 C C . PRO A 1 418 ? 140.979 108.702 138.057 1.00 80.28 491 PRO A C 1
ATOM 6289 O O . PRO A 1 418 ? 141.028 109.875 137.677 1.00 79.71 491 PRO A O 1
ATOM 6300 N N . GLU A 1 419 ? 142.058 107.923 138.157 1.00 79.78 492 GLU A N 1
ATOM 6301 C CA . GLU A 1 419 ? 143.372 108.438 137.789 1.00 84.44 492 GLU A CA 1
ATOM 6302 C C . GLU A 1 419 ? 143.423 108.804 136.312 1.00 84.59 492 GLU A C 1
ATOM 6303 O O . GLU A 1 419 ? 143.971 109.849 135.943 1.00 82.23 492 GLU A O 1
ATOM 6315 N N . ILE A 1 420 ? 142.859 107.958 135.453 1.00 85.41 493 ILE A N 1
ATOM 6316 C CA . ILE A 1 420 ? 142.835 108.180 134.013 1.00 81.93 493 ILE A CA 1
ATOM 6317 C C . ILE A 1 420 ? 141.390 108.112 133.544 1.00 81.86 493 ILE A C 1
ATOM 6318 O O . ILE A 1 420 ? 140.661 107.180 133.901 1.00 86.82 493 ILE A O 1
ATOM 6334 N N . VAL A 1 421 ? 140.981 109.091 132.742 1.00 82.55 494 VAL A N 1
ATOM 6335 C CA . VAL A 1 421 ? 139.638 109.151 132.176 1.00 84.24 494 VAL A CA 1
ATOM 6336 C C . VAL A 1 421 ? 139.753 108.850 130.689 1.00 89.05 494 VAL A C 1
ATOM 6337 O O . VAL A 1 421 ? 140.362 109.620 129.937 1.00 88.92 494 VAL A O 1
ATOM 6350 N N . LYS A 1 422 ? 139.169 107.734 130.265 1.00 94.08 495 LYS A N 1
ATOM 6351 C CA . LYS A 1 422 ? 139.244 107.340 128.867 1.00 96.39 495 LYS A CA 1
ATOM 6352 C C . LYS A 1 422 ? 138.482 108.329 127.994 1.00 94.98 495 LYS A C 1
ATOM 6353 O O . LYS A 1 422 ? 137.429 108.842 128.381 1.00 91.35 495 LYS A O 1
ATOM 6372 N N . LEU A 1 423 ? 139.023 108.596 126.811 1.00 92.03 496 LEU A N 1
ATOM 6373 C CA . LEU A 1 423 ? 138.394 109.520 125.876 1.00 90.58 496 LEU A CA 1
ATOM 6374 C C . LEU A 1 423 ? 137.274 108.830 125.108 1.00 92.75 496 LEU A C 1
ATOM 6375 O O . LEU A 1 423 ? 137.207 107.603 125.048 1.00 94.10 496 LEU A O 1
ATOM 6392 N N . ILE B 1 1 ? 144.351 162.208 183.046 1.00 122.48 74 ILE B N 1
ATOM 6393 C CA . ILE B 1 1 ? 144.511 162.523 181.633 1.00 125.05 74 ILE B CA 1
ATOM 6394 C C . ILE B 1 1 ? 143.598 161.628 180.804 1.00 126.24 74 ILE B C 1
ATOM 6395 O O . ILE B 1 1 ? 143.768 160.409 180.775 1.00 125.20 74 ILE B O 1
ATOM 6410 N N . PHE B 1 2 ? 142.627 162.243 180.131 1.00 127.14 75 PHE B N 1
ATOM 6411 C CA . PHE B 1 2 ? 141.692 161.507 179.289 1.00 128.57 75 PHE B CA 1
ATOM 6412 C C . PHE B 1 2 ? 141.648 162.108 177.890 1.00 128.89 75 PHE B C 1
ATOM 6413 O O . PHE B 1 2 ? 141.385 161.402 176.912 1.00 127.51 75 PHE B O 1
ATOM 6430 N N . ILE B 1 3 ? 141.902 163.414 177.788 1.00 128.50 76 ILE B N 1
ATOM 6431 C CA . ILE B 1 3 ? 141.904 164.068 176.482 1.00 127.60 76 ILE B CA 1
ATOM 6432 C C . ILE B 1 3 ? 143.027 163.517 175.613 1.00 126.80 76 ILE B C 1
ATOM 6433 O O . ILE B 1 3 ? 142.834 163.240 174.423 1.00 126.30 76 ILE B O 1
ATOM 6449 N N . ALA B 1 4 ? 144.221 163.356 176.189 1.00 126.10 77 ALA B N 1
ATOM 6450 C CA . ALA B 1 4 ? 145.336 162.804 175.429 1.00 124.92 77 ALA B CA 1
ATOM 6451 C C . ALA B 1 4 ? 145.063 161.363 175.016 1.00 125.09 77 ALA B C 1
ATOM 6452 O O . ALA B 1 4 ? 145.375 160.962 173.889 1.00 120.83 77 ALA B O 1
ATOM 6459 N N . THR B 1 5 ? 144.479 160.570 175.916 1.00 127.51 78 THR B N 1
ATOM 6460 C CA . THR B 1 5 ? 144.221 159.167 175.614 1.00 126.48 78 THR B CA 1
ATOM 6461 C C . THR B 1 5 ? 143.207 158.994 174.493 1.00 125.39 78 THR B C 1
ATOM 6462 O O . THR B 1 5 ? 143.153 157.920 173.884 1.00 124.14 78 THR B O 1
ATOM 6473 N N . VAL B 1 6 ? 142.400 160.018 174.210 1.00 123.80 79 VAL B N 1
ATOM 6474 C CA . VAL B 1 6 ? 141.425 159.950 173.126 1.00 124.56 79 VAL B CA 1
ATOM 6475 C C . VAL B 1 6 ? 141.858 160.741 171.901 1.00 121.99 79 VAL B C 1
ATOM 6476 O O . VAL B 1 6 ? 141.257 160.572 170.828 1.00 117.17 79 VAL B O 1
ATOM 6489 N N . TYR B 1 7 ? 142.870 161.600 172.022 1.00 121.66 80 TYR B N 1
ATOM 6490 C CA . TYR B 1 7 ? 143.344 162.402 170.899 1.00 117.89 80 TYR B CA 1
ATOM 6491 C C . TYR B 1 7 ? 144.520 161.743 170.184 1.00 115.04 80 TYR B C 1
ATOM 6492 O O . TYR B 1 7 ? 144.430 161.426 168.995 1.00 113.31 80 TYR B O 1
ATOM 6510 N N . PHE B 1 8 ? 145.627 161.520 170.897 1.00 115.83 81 PHE B N 1
ATOM 6511 C CA . PHE B 1 8 ? 146.812 160.954 170.260 1.00 116.05 81 PHE B CA 1
ATOM 6512 C C . PHE B 1 8 ? 146.559 159.532 169.777 1.00 115.28 81 PHE B C 1
ATOM 6513 O O . PHE B 1 8 ? 147.020 159.148 168.695 1.00 114.30 81 PHE B O 1
ATOM 6530 N N . MET B 1 9 ? 145.835 158.733 170.563 1.00 114.05 82 MET B N 1
ATOM 6531 C CA . MET B 1 9 ? 145.598 157.343 170.183 1.00 112.73 82 MET B CA 1
ATOM 6532 C C . MET B 1 9 ? 144.804 157.252 168.886 1.00 110.09 82 MET B C 1
ATOM 6533 O O . MET B 1 9 ? 145.089 156.401 168.035 1.00 107.83 82 MET B O 1
ATOM 6547 N N . SER B 1 10 ? 143.805 158.119 168.715 1.00 109.02 83 SER B N 1
ATOM 6548 C CA . SER B 1 10 ? 142.931 158.094 167.549 1.00 108.24 83 SER B CA 1
ATOM 6549 C C . SER B 1 10 ? 143.265 159.195 166.549 1.00 104.82 83 SER B C 1
ATOM 6550 O O . SER B 1 10 ? 142.394 159.626 165.787 1.00 98.75 83 SER B O 1
ATOM 6558 N N . LYS B 1 11 ? 144.511 159.663 166.537 1.00 103.68 84 LYS B N 1
ATOM 6559 C CA . LYS B 1 11 ? 144.930 160.687 165.590 1.00 95.09 84 LYS B CA 1
ATOM 6560 C C . LYS B 1 11 ? 145.439 160.032 164.317 1.00 88.56 84 LYS B C 1
ATOM 6561 O O . LYS B 1 11 ? 146.242 159.092 164.398 1.00 84.80 84 LYS B O 1
ATOM 6580 N N . PRO B 1 12 ? 145.008 160.469 163.133 1.00 81.26 85 PRO B N 1
ATOM 6581 C CA . PRO B 1 12 ? 145.544 159.875 161.903 1.00 67.89 85 PRO B CA 1
ATOM 6582 C C . PRO B 1 12 ? 147.040 160.117 161.778 1.00 58.78 85 PRO B C 1
ATOM 6583 O O . PRO B 1 12 ? 147.555 161.162 162.178 1.00 61.05 85 PRO B O 1
ATOM 6594 N N . ARG B 1 13 ? 147.738 159.133 161.221 1.00 49.35 86 ARG B N 1
ATOM 6595 C CA . ARG B 1 13 ? 149.162 159.282 160.973 1.00 47.61 86 ARG B CA 1
ATOM 6596 C C . ARG B 1 13 ? 149.402 160.275 159.844 1.00 50.54 86 ARG B C 1
ATOM 6597 O O . ARG B 1 13 ? 148.547 160.491 158.982 1.00 49.14 86 ARG B O 1
ATOM 6618 N N . HIS B 1 14 ? 150.581 160.888 159.857 1.00 46.96 87 HIS B N 1
ATOM 6619 C CA . HIS B 1 14 ? 150.976 161.815 158.809 1.00 44.31 87 HIS B CA 1
ATOM 6620 C C . HIS B 1 14 ? 151.719 161.057 157.720 1.00 40.55 87 HIS B C 1
ATOM 6621 O O . HIS B 1 14 ? 152.666 160.320 158.006 1.00 42.61 87 HIS B O 1
ATOM 6635 N N . VAL B 1 15 ? 151.284 161.237 156.478 1.00 37.77 88 VAL B N 1
ATOM 6636 C CA . VAL B 1 15 ? 151.889 160.583 155.325 1.00 34.75 88 VAL B CA 1
ATOM 6637 C C . VAL B 1 15 ? 152.700 161.622 154.568 1.00 34.13 88 VAL B C 1
ATOM 6638 O O . VAL B 1 15 ? 152.180 162.683 154.204 1.00 31.94 88 VAL B O 1
ATOM 6651 N N . TYR B 1 16 ? 153.971 161.317 154.337 1.00 32.73 89 TYR B N 1
ATOM 6652 C CA . TYR B 1 16 ? 154.932 162.253 153.778 1.00 31.38 89 TYR B CA 1
ATOM 6653 C C . TYR B 1 16 ? 155.332 161.813 152.380 1.00 33.89 89 TYR B C 1
ATOM 6654 O O . TYR B 1 16 ? 155.581 160.629 152.143 1.00 35.46 89 TYR B O 1
ATOM 6672 N N . LEU B 1 17 ? 155.395 162.769 151.457 1.00 31.76 90 LEU B N 1
ATOM 6673 C CA . LEU B 1 17 ? 155.942 162.522 150.125 1.00 32.66 90 LEU B CA 1
ATOM 6674 C C . LEU B 1 17 ? 157.447 162.719 150.218 1.00 33.80 90 LEU B C 1
ATOM 6675 O O . LEU B 1 17 ? 157.969 163.813 150.010 1.00 39.45 90 LEU B O 1
ATOM 6691 N N . VAL B 1 18 ? 158.156 161.637 150.539 1.00 33.47 91 VAL B N 1
ATOM 6692 C CA . VAL B 1 18 ? 159.586 161.742 150.812 1.00 34.22 91 VAL B CA 1
ATOM 6693 C C . VAL B 1 18 ? 160.325 162.257 149.585 1.00 34.81 91 VAL B C 1
ATOM 6694 O O . VAL B 1 18 ? 161.179 163.145 149.680 1.00 39.19 91 VAL B O 1
ATOM 6707 N N . ASP B 1 19 ? 160.010 161.712 148.417 1.00 35.40 92 ASP B N 1
ATOM 6708 C CA . ASP B 1 19 ? 160.652 162.122 147.173 1.00 35.72 92 ASP B CA 1
ATOM 6709 C C . ASP B 1 19 ? 159.917 161.453 146.019 1.00 33.96 92 ASP B C 1
ATOM 6710 O O . ASP B 1 19 ? 159.003 160.648 146.219 1.00 35.09 92 ASP B O 1
ATOM 6719 N N . TYR B 1 20 ? 160.319 161.804 144.803 1.00 35.41 93 TYR B N 1
ATOM 6720 C CA . TYR B 1 20 ? 159.786 161.159 143.615 1.00 40.06 93 TYR B CA 1
ATOM 6721 C C . TYR B 1 20 ? 160.742 161.409 142.462 1.00 41.39 93 TYR B C 1
ATOM 6722 O O . TYR B 1 20 ? 161.458 162.412 142.435 1.00 45.84 93 TYR B O 1
ATOM 6740 N N . ALA B 1 21 ? 160.744 160.478 141.515 1.00 34.29 94 ALA B N 1
ATOM 6741 C CA . ALA B 1 21 ? 161.573 160.557 140.324 1.00 33.63 94 ALA B CA 1
ATOM 6742 C C . ALA B 1 21 ? 160.678 160.424 139.106 1.00 37.19 94 ALA B C 1
ATOM 6743 O O . ALA B 1 21 ? 159.958 159.430 138.969 1.00 36.94 94 ALA B O 1
ATOM 6750 N N . CYS B 1 22 ? 160.722 161.422 138.231 1.00 38.38 95 CYS B N 1
ATOM 6751 C CA . CYS B 1 22 ? 160.029 161.365 136.957 1.00 28.98 95 CYS B CA 1
ATOM 6752 C C . CYS B 1 22 ? 160.965 160.815 135.889 1.00 34.65 95 CYS B C 1
ATOM 6753 O O . CYS B 1 22 ? 162.159 161.122 135.873 1.00 36.26 95 CYS B O 1
ATOM 6761 N N . TYR B 1 23 ? 160.414 159.989 135.008 1.00 37.35 96 TYR B N 1
ATOM 6762 C CA . TYR B 1 23 ? 161.180 159.451 133.894 1.00 33.85 96 TYR B CA 1
ATOM 6763 C C . TYR B 1 23 ? 161.513 160.560 132.905 1.00 35.77 96 TYR B C 1
ATOM 6764 O O . TYR B 1 23 ? 160.659 161.387 132.575 1.00 34.66 96 TYR B O 1
ATOM 6782 N N . LYS B 1 24 ? 162.758 160.584 132.440 1.00 42.50 97 LYS B N 1
ATOM 6783 C CA . LYS B 1 24 ? 163.177 161.529 131.411 1.00 40.45 97 LYS B CA 1
ATOM 6784 C C . LYS B 1 24 ? 163.346 160.770 130.104 1.00 42.94 97 LYS B C 1
ATOM 6785 O O . LYS B 1 24 ? 164.314 160.007 129.962 1.00 42.32 97 LYS B O 1
ATOM 6804 N N . PRO B 1 25 ? 162.453 160.935 129.130 1.00 45.71 98 PRO B N 1
ATOM 6805 C CA . PRO B 1 25 ? 162.583 160.172 127.896 1.00 43.47 98 PRO B CA 1
ATOM 6806 C C . PRO B 1 25 ? 163.888 160.499 127.202 1.00 49.01 98 PRO B C 1
ATOM 6807 O O . PRO B 1 25 ? 164.419 161.618 127.335 1.00 51.35 98 PRO B O 1
ATOM 6818 N N . PRO B 1 26 ? 164.449 159.552 126.450 1.00 58.14 99 PRO B N 1
ATOM 6819 C CA . PRO B 1 26 ? 165.742 159.805 125.805 1.00 56.75 99 PRO B CA 1
ATOM 6820 C C . PRO B 1 26 ? 165.682 161.035 124.913 1.00 66.50 99 PRO B C 1
ATOM 6821 O O . PRO B 1 26 ? 164.680 161.294 124.244 1.00 68.51 99 PRO B O 1
ATOM 6832 N N . VAL B 1 27 ? 166.778 161.791 124.902 1.00 70.33 100 VAL B N 1
ATOM 6833 C CA . VAL B 1 27 ? 166.864 163.030 124.136 1.00 71.62 100 VAL B CA 1
ATOM 6834 C C . VAL B 1 27 ? 166.919 162.726 122.643 1.00 74.33 100 VAL B C 1
ATOM 6835 O O . VAL B 1 27 ? 166.957 163.643 121.815 1.00 72.94 100 VAL B O 1
ATOM 6848 N N . THR B 1 28 ? 166.929 161.443 122.290 1.00 74.27 101 THR B N 1
ATOM 6849 C CA . THR B 1 28 ? 166.953 160.988 120.908 1.00 71.26 101 THR B CA 1
ATOM 6850 C C . THR B 1 28 ? 165.682 160.217 120.570 1.00 64.33 101 THR B C 1
ATOM 6851 O O . THR B 1 28 ? 165.720 159.176 119.913 1.00 72.98 101 THR B O 1
ATOM 6862 N N . CYS B 1 29 ? 164.534 160.722 121.024 1.00 52.84 102 CYS B N 1
ATOM 6863 C CA . CYS B 1 29 ? 163.255 160.069 120.782 1.00 60.70 102 CYS B CA 1
ATOM 6864 C C . CYS B 1 29 ? 162.160 161.018 120.316 1.00 57.50 102 CYS B C 1
ATOM 6865 O O . CYS B 1 29 ? 161.095 160.542 119.910 1.00 52.22 102 CYS B O 1
ATOM 6872 N N . ARG B 1 30 ? 162.396 162.328 120.321 1.00 50.24 103 ARG B N 1
ATOM 6873 C CA . ARG B 1 30 ? 161.335 163.286 120.043 1.00 43.89 103 ARG B CA 1
ATOM 6874 C C . ARG B 1 30 ? 160.566 162.903 118.786 1.00 43.44 103 ARG B C 1
ATOM 6875 O O . ARG B 1 30 ? 161.090 162.243 117.886 1.00 48.09 103 ARG B O 1
ATOM 6896 N N . VAL B 1 31 ? 159.305 163.321 118.738 1.00 42.28 104 VAL B N 1
ATOM 6897 C CA . VAL B 1 31 ? 158.412 163.023 117.623 1.00 46.80 104 VAL B CA 1
ATOM 6898 C C . VAL B 1 31 ? 157.855 164.341 117.099 1.00 48.32 104 VAL B C 1
ATOM 6899 O O . VAL B 1 31 ? 156.750 164.744 117.488 1.00 48.47 104 VAL B O 1
ATOM 6912 N N . PRO B 1 32 ? 158.575 165.048 116.231 1.00 45.18 105 PRO B N 1
ATOM 6913 C CA . PRO B 1 32 ? 158.083 166.339 115.745 1.00 48.07 105 PRO B CA 1
ATOM 6914 C C . PRO B 1 32 ? 156.739 166.198 115.048 1.00 51.96 105 PRO B C 1
ATOM 6915 O O . PRO B 1 32 ? 156.282 165.105 114.712 1.00 56.63 105 PRO B O 1
ATOM 6926 N N . PHE B 1 33 ? 156.092 167.345 114.842 1.00 55.06 106 PHE B N 1
ATOM 6927 C CA . PHE B 1 33 ? 154.788 167.353 114.189 1.00 52.10 106 PHE B CA 1
ATOM 6928 C C . PHE B 1 33 ? 154.885 166.832 112.761 1.00 52.91 106 PHE B C 1
ATOM 6929 O O . PHE B 1 33 ? 154.050 166.029 112.323 1.00 56.34 106 PHE B O 1
ATOM 6946 N N . ALA B 1 34 ? 155.902 167.274 112.020 1.00 48.49 107 ALA B N 1
ATOM 6947 C CA . ALA B 1 34 ? 156.025 166.881 110.621 1.00 45.33 107 ALA B CA 1
ATOM 6948 C C . ALA B 1 34 ? 156.233 165.380 110.483 1.00 52.81 107 ALA B C 1
ATOM 6949 O O . ALA B 1 34 ? 155.639 164.745 109.606 1.00 59.18 107 ALA B O 1
ATOM 6956 N N . THR B 1 35 ? 157.085 164.795 111.327 1.00 57.07 108 THR B N 1
ATOM 6957 C CA . THR B 1 35 ? 157.301 163.352 111.275 1.00 53.27 108 THR B CA 1
ATOM 6958 C C . THR B 1 35 ? 156.028 162.596 111.621 1.00 51.71 108 THR B C 1
ATOM 6959 O O . THR B 1 35 ? 155.706 161.580 110.991 1.00 57.77 108 THR B O 1
ATOM 6970 N N . PHE B 1 36 ? 155.295 163.071 112.627 1.00 52.23 109 PHE B N 1
ATOM 6971 C CA . PHE B 1 36 ? 154.032 162.436 112.979 1.00 52.08 109 PHE B CA 1
ATOM 6972 C C . PHE B 1 36 ? 153.074 162.451 111.798 1.00 54.13 109 PHE B C 1
ATOM 6973 O O . PHE B 1 36 ? 152.446 161.434 111.491 1.00 56.34 109 PHE B O 1
ATOM 6990 N N . MET B 1 37 ? 152.962 163.589 111.110 1.00 51.54 110 MET B N 1
ATOM 6991 C CA . MET B 1 37 ? 152.023 163.670 109.995 1.00 53.45 110 MET B CA 1
ATOM 6992 C C . MET B 1 37 ? 152.493 162.839 108.807 1.00 59.10 110 MET B C 1
ATOM 6993 O O . MET B 1 37 ? 151.675 162.244 108.098 1.00 64.86 110 MET B O 1
ATOM 7007 N N . GLU B 1 38 ? 153.803 162.782 108.571 1.00 58.17 111 GLU B N 1
ATOM 7008 C CA . GLU B 1 38 ? 154.324 161.942 107.499 1.00 59.79 111 GLU B CA 1
ATOM 7009 C C . GLU B 1 38 ? 154.003 160.476 107.754 1.00 56.61 111 GLU B C 1
ATOM 7010 O O . GLU B 1 38 ? 153.481 159.773 106.877 1.00 60.77 111 GLU B O 1
ATOM 7022 N N . HIS B 1 39 ? 154.293 159.999 108.964 1.00 55.35 112 HIS B N 1
ATOM 7023 C CA . HIS B 1 39 ? 153.958 158.621 109.293 1.00 55.86 112 HIS B CA 1
ATOM 7024 C C . HIS B 1 39 ? 152.457 158.393 109.205 1.00 57.47 112 HIS B C 1
ATOM 7025 O O . HIS B 1 39 ? 152.013 157.362 108.693 1.00 62.45 112 HIS B O 1
ATOM 7039 N N . SER B 1 40 ? 151.657 159.354 109.671 1.00 57.08 113 SER B N 1
ATOM 7040 C CA . SER B 1 40 ? 150.208 159.198 109.624 1.00 54.99 113 SER B CA 1
ATOM 7041 C C . SER B 1 40 ? 149.718 159.057 108.191 1.00 57.30 113 SER B C 1
ATOM 7042 O O . SER B 1 40 ? 148.856 158.221 107.901 1.00 61.20 113 SER B O 1
ATOM 7050 N N . ARG B 1 41 ? 150.251 159.871 107.281 1.00 61.68 114 ARG B N 1
ATOM 7051 C CA . ARG B 1 41 ? 149.916 159.719 105.870 1.00 59.19 114 ARG B CA 1
ATOM 7052 C C . ARG B 1 41 ? 150.332 158.349 105.356 1.00 59.54 114 ARG B C 1
ATOM 7053 O O . ARG B 1 41 ? 149.642 157.755 104.521 1.00 65.25 114 ARG B O 1
ATOM 7074 N N . LEU B 1 42 ? 151.465 157.833 105.835 1.00 62.21 115 LEU B N 1
ATOM 7075 C CA . LEU B 1 42 ? 151.916 156.526 105.365 1.00 62.08 115 LEU B CA 1
ATOM 7076 C C . LEU B 1 42 ? 151.017 155.400 105.875 1.00 66.46 115 LEU B C 1
ATOM 7077 O O . LEU B 1 42 ? 150.764 154.432 105.149 1.00 71.91 115 LEU B O 1
ATOM 7093 N N . ILE B 1 43 ? 150.530 155.496 107.115 1.00 64.62 116 ILE B N 1
ATOM 7094 C CA . ILE B 1 43 ? 149.696 154.424 107.658 1.00 62.72 116 ILE B CA 1
ATOM 7095 C C . ILE B 1 43 ? 148.276 154.503 107.120 1.00 64.83 116 ILE B C 1
ATOM 7096 O O . ILE B 1 43 ? 147.614 153.472 106.958 1.00 69.63 116 ILE B O 1
ATOM 7112 N N . LEU B 1 44 ? 147.785 155.704 106.837 1.00 63.93 117 LEU B N 1
ATOM 7113 C CA . LEU B 1 44 ? 146.378 155.900 106.520 1.00 65.68 117 LEU B CA 1
ATOM 7114 C C . LEU B 1 44 ? 146.237 156.356 105.076 1.00 68.81 117 LEU B C 1
ATOM 7115 O O . LEU B 1 44 ? 145.504 157.304 104.778 1.00 70.49 117 LEU B O 1
ATOM 7131 N N . LYS B 1 45 ? 146.959 155.684 104.177 1.00 71.98 118 LYS B N 1
ATOM 7132 C CA . LYS B 1 45 ? 146.924 156.055 102.765 1.00 74.06 118 LYS B CA 1
ATOM 7133 C C . LYS B 1 45 ? 145.498 156.055 102.233 1.00 77.43 118 LYS B C 1
ATOM 7134 O O . LYS B 1 45 ? 145.095 156.974 101.511 1.00 78.28 118 LYS B O 1
ATOM 7153 N N . ASN B 1 46 ? 144.719 155.035 102.581 1.00 78.26 119 ASN B N 1
ATOM 7154 C CA . ASN B 1 46 ? 143.382 154.847 102.036 1.00 80.55 119 ASN B CA 1
ATOM 7155 C C . ASN B 1 46 ? 142.313 155.630 102.786 1.00 76.21 119 ASN B C 1
ATOM 7156 O O . ASN B 1 46 ? 141.140 155.564 102.405 1.00 76.95 119 ASN B O 1
ATOM 7167 N N . ASN B 1 47 ? 142.681 156.363 103.832 1.00 71.70 120 ASN B N 1
ATOM 7168 C CA . ASN B 1 47 ? 141.734 157.126 104.644 1.00 71.10 120 ASN B CA 1
ATOM 7169 C C . ASN B 1 47 ? 142.235 158.558 104.772 1.00 73.14 120 ASN B C 1
ATOM 7170 O O . ASN B 1 47 ? 142.674 158.986 105.845 1.00 72.61 120 ASN B O 1
ATOM 7181 N N . PRO B 1 48 ? 142.182 159.331 103.686 1.00 77.50 121 PRO B N 1
ATOM 7182 C CA . PRO B 1 48 ? 142.614 160.735 103.776 1.00 79.02 121 PRO B CA 1
ATOM 7183 C C . PRO B 1 48 ? 141.827 161.537 104.795 1.00 73.57 121 PRO B C 1
ATOM 7184 O O . PRO B 1 48 ? 142.383 162.451 105.417 1.00 74.14 121 PRO B O 1
ATOM 7195 N N . LYS B 1 49 ? 140.545 161.224 104.982 1.00 71.28 122 LYS B N 1
ATOM 7196 C CA . LYS B 1 49 ? 139.746 161.948 105.965 1.00 75.25 122 LYS B CA 1
ATOM 7197 C C . LYS B 1 49 ? 140.283 161.726 107.373 1.00 73.73 122 LYS B C 1
ATOM 7198 O O . LYS B 1 49 ? 140.333 162.660 108.183 1.00 72.90 122 LYS B O 1
ATOM 7217 N N . SER B 1 50 ? 140.701 160.496 107.681 1.00 70.44 123 SER B N 1
ATOM 7218 C CA . SER B 1 50 ? 141.306 160.228 108.980 1.00 67.14 123 SER B CA 1
ATOM 7219 C C . SER B 1 50 ? 142.595 161.019 109.156 1.00 66.91 123 SER B C 1
ATOM 7220 O O . SER B 1 50 ? 142.871 161.535 110.243 1.00 69.12 123 SER B O 1
ATOM 7228 N N . VAL B 1 51 ? 143.402 161.117 108.098 1.00 70.10 124 VAL B N 1
ATOM 7229 C CA . VAL B 1 51 ? 144.643 161.883 108.178 1.00 66.23 124 VAL B CA 1
ATOM 7230 C C . VAL B 1 51 ? 144.344 163.350 108.450 1.00 66.46 124 VAL B C 1
ATOM 7231 O O . VAL B 1 51 ? 145.006 163.996 109.271 1.00 67.78 124 VAL B O 1
ATOM 7244 N N . GLU B 1 52 ? 143.359 163.907 107.744 1.00 67.56 125 GLU B N 1
ATOM 7245 C CA . GLU B 1 52 ? 143.008 165.307 107.959 1.00 69.04 125 GLU B CA 1
ATOM 7246 C C . GLU B 1 52 ? 142.497 165.525 109.377 1.00 67.16 125 GLU B C 1
ATOM 7247 O O . GLU B 1 52 ? 142.830 166.528 110.020 1.00 70.41 125 GLU B O 1
ATOM 7259 N N . PHE B 1 53 ? 141.696 164.587 109.888 1.00 64.63 126 PHE B N 1
ATOM 7260 C CA . PHE B 1 53 ? 141.220 164.690 111.263 1.00 64.94 126 PHE B CA 1
ATOM 7261 C C . PHE B 1 53 ? 142.379 164.663 112.248 1.00 64.08 126 PHE B C 1
ATOM 7262 O O . PHE B 1 53 ? 142.414 165.450 113.201 1.00 65.12 126 PHE B O 1
ATOM 7279 N N . GLN B 1 54 ? 143.334 163.755 112.042 1.00 63.18 127 GLN B N 1
ATOM 7280 C CA . GLN B 1 54 ? 144.481 163.672 112.938 1.00 57.02 127 GLN B CA 1
ATOM 7281 C C . GLN B 1 54 ? 145.303 164.950 112.889 1.00 56.48 127 GLN B C 1
ATOM 7282 O O . GLN B 1 54 ? 145.774 165.433 113.923 1.00 61.03 127 GLN B O 1
ATOM 7296 N N . MET B 1 55 ? 145.490 165.510 111.694 1.00 60.18 128 MET B N 1
ATOM 7297 C CA . MET B 1 55 ? 146.237 166.758 111.575 1.00 62.80 128 MET B CA 1
ATOM 7298 C C . MET B 1 55 ? 145.532 167.892 112.308 1.00 64.09 128 MET B C 1
ATOM 7299 O O . MET B 1 55 ? 146.173 168.671 113.022 1.00 64.19 128 MET B O 1
ATOM 7313 N N . ARG B 1 56 ? 144.209 167.995 112.156 1.00 67.61 129 ARG B N 1
ATOM 7314 C CA . ARG B 1 56 ? 143.474 169.043 112.857 1.00 65.79 129 ARG B CA 1
ATOM 7315 C C . ARG B 1 56 ? 143.550 168.854 114.366 1.00 66.09 129 ARG B C 1
ATOM 7316 O O . ARG B 1 56 ? 143.686 169.827 115.115 1.00 68.98 129 ARG B O 1
ATOM 7337 N N . ILE B 1 57 ? 143.455 167.609 114.834 1.00 64.13 130 ILE B N 1
ATOM 7338 C CA . ILE B 1 57 ? 143.479 167.353 116.270 1.00 58.46 130 ILE B CA 1
ATOM 7339 C C . ILE B 1 57 ? 144.860 167.646 116.844 1.00 61.85 130 ILE B C 1
ATOM 7340 O O . ILE B 1 57 ? 144.983 168.141 117.970 1.00 60.09 130 ILE B O 1
ATOM 7356 N N . LEU B 1 58 ? 145.918 167.334 116.094 1.00 60.25 131 LEU B N 1
ATOM 7357 C CA . LEU B 1 58 ? 147.272 167.489 116.607 1.00 56.54 131 LEU B CA 1
ATOM 7358 C C . LEU B 1 58 ? 147.813 168.903 116.452 1.00 61.26 131 LEU B C 1
ATOM 7359 O O . LEU B 1 58 ? 148.724 169.283 117.195 1.00 63.86 131 LEU B O 1
ATOM 7375 N N . GLU B 1 59 ? 147.289 169.690 115.513 1.00 62.73 132 GLU B N 1
ATOM 7376 C CA . GLU B 1 59 ? 147.804 171.039 115.316 1.00 68.58 132 GLU B CA 1
ATOM 7377 C C . GLU B 1 59 ? 147.258 172.036 116.327 1.00 70.48 132 GLU B C 1
ATOM 7378 O O . GLU B 1 59 ? 147.749 173.167 116.378 1.00 76.07 132 GLU B O 1
ATOM 7390 N N . ARG B 1 60 ? 146.260 171.655 117.122 1.00 65.05 133 ARG B N 1
ATOM 7391 C CA . ARG B 1 60 ? 145.701 172.526 118.148 1.00 62.44 133 ARG B CA 1
ATOM 7392 C C . ARG B 1 60 ? 145.695 171.827 119.501 1.00 60.07 133 ARG B C 1
ATOM 7393 O O . ARG B 1 60 ? 144.876 172.141 120.367 1.00 65.01 133 ARG B O 1
ATOM 7414 N N . SER B 1 61 ? 146.604 170.875 119.693 1.00 55.72 134 SER B N 1
ATOM 7415 C CA . SER B 1 61 ? 146.676 170.104 120.925 1.00 53.28 134 SER B CA 1
ATOM 7416 C C . SER B 1 61 ? 147.568 170.738 121.981 1.00 50.17 134 SER B C 1
ATOM 7417 O O . SER B 1 61 ? 147.493 170.340 123.147 1.00 49.03 134 SER B O 1
ATOM 7425 N N . GLY B 1 62 ? 148.404 171.704 121.611 1.00 51.62 135 GLY B N 1
ATOM 7426 C CA . GLY B 1 62 ? 149.317 172.315 122.550 1.00 49.77 135 GLY B CA 1
ATOM 7427 C C . GLY B 1 62 ? 150.599 171.549 122.786 1.00 43.29 135 GLY B C 1
ATOM 7428 O O . GLY B 1 62 ? 151.418 171.991 123.599 1.00 44.57 135 GLY B O 1
ATOM 7432 N N . LEU B 1 63 ? 150.802 170.423 122.109 1.00 40.41 136 LEU B N 1
ATOM 7433 C CA . LEU B 1 63 ? 152.025 169.655 122.272 1.00 39.24 136 LEU B CA 1
ATOM 7434 C C . LEU B 1 63 ? 153.201 170.369 121.612 1.00 44.07 136 LEU B C 1
ATOM 7435 O O . LEU B 1 63 ? 153.035 171.283 120.802 1.00 46.10 136 LEU B O 1
ATOM 7451 N N . GLY B 1 64 ? 154.409 169.933 121.973 1.00 43.73 137 GLY B N 1
ATOM 7452 C CA . GLY B 1 64 ? 155.628 170.491 121.457 1.00 41.98 137 GLY B CA 1
ATOM 7453 C C . GLY B 1 64 ? 156.320 169.576 120.469 1.00 47.83 137 GLY B C 1
ATOM 7454 O O . GLY B 1 64 ? 155.718 168.664 119.887 1.00 52.26 137 GLY B O 1
ATOM 7458 N N . GLU B 1 65 ? 157.615 169.824 120.275 1.00 51.81 138 GLU B N 1
ATOM 7459 C CA . GLU B 1 65 ? 158.436 169.049 119.354 1.00 48.87 138 GLU B CA 1
ATOM 7460 C C . GLU B 1 65 ? 159.397 168.114 120.073 1.00 46.96 138 GLU B C 1
ATOM 7461 O O . GLU B 1 65 ? 160.284 167.544 119.431 1.00 50.63 138 GLU B O 1
ATOM 7473 N N . GLU B 1 66 ? 159.249 167.945 121.386 1.00 40.85 139 GLU B N 1
ATOM 7474 C CA . GLU B 1 66 ? 160.138 167.100 122.169 1.00 38.97 139 GLU B CA 1
ATOM 7475 C C . GLU B 1 66 ? 159.431 165.916 122.808 1.00 37.39 139 GLU B C 1
ATOM 7476 O O . GLU B 1 66 ? 160.062 165.177 123.570 1.00 38.08 139 GLU B O 1
ATOM 7488 N N . THR B 1 67 ? 158.148 165.715 122.526 1.00 34.64 140 THR B N 1
ATOM 7489 C CA . THR B 1 67 ? 157.431 164.574 123.071 1.00 32.71 140 THR B CA 1
ATOM 7490 C C . THR B 1 67 ? 158.008 163.276 122.518 1.00 38.45 140 THR B C 1
ATOM 7491 O O . THR B 1 67 ? 158.492 163.220 121.388 1.00 47.96 140 THR B O 1
ATOM 7502 N N . CYS B 1 68 ? 157.948 162.219 123.324 1.00 35.87 141 CYS B N 1
ATOM 7503 C CA . CYS B 1 68 ? 158.602 160.953 123.019 1.00 40.15 141 CYS B CA 1
ATOM 7504 C C . CYS B 1 68 ? 157.569 159.843 122.872 1.00 36.74 141 CYS B C 1
ATOM 7505 O O . CYS B 1 68 ? 156.552 159.834 123.569 1.00 38.89 141 CYS B O 1
ATOM 7512 N N . LEU B 1 69 ? 157.832 158.921 121.953 1.00 41.13 142 LEU B N 1
ATOM 7513 C CA . LEU B 1 69 ? 157.026 157.734 121.716 1.00 38.74 142 LEU B CA 1
ATOM 7514 C C . LEU B 1 69 ? 157.916 156.506 121.802 1.00 43.27 142 LEU B C 1
ATOM 7515 O O . LEU B 1 69 ? 159.131 156.598 121.604 1.00 52.16 142 LEU B O 1
ATOM 7531 N N . PRO B 1 70 ? 157.346 155.339 122.087 1.00 40.98 143 PRO B N 1
ATOM 7532 C CA . PRO B 1 70 ? 158.163 154.130 122.228 1.00 41.12 143 PRO B CA 1
ATOM 7533 C C . PRO B 1 70 ? 158.876 153.796 120.932 1.00 43.88 143 PRO B C 1
ATOM 7534 O O . PRO B 1 70 ? 158.454 154.233 119.852 1.00 49.48 143 PRO B O 1
ATOM 7545 N N . PRO B 1 71 ? 159.971 153.036 120.995 1.00 44.86 144 PRO B N 1
ATOM 7546 C CA . PRO B 1 71 ? 160.621 152.603 119.749 1.00 44.85 144 PRO B CA 1
ATOM 7547 C C . PRO B 1 71 ? 159.721 151.768 118.858 1.00 51.59 144 PRO B C 1
ATOM 7548 O O . PRO B 1 71 ? 159.807 151.877 117.629 1.00 53.24 144 PRO B O 1
ATOM 7559 N N . ALA B 1 72 ? 158.849 150.940 119.436 1.00 53.74 145 ALA B N 1
ATOM 7560 C CA . ALA B 1 72 ? 157.994 150.086 118.620 1.00 48.39 145 ALA B CA 1
ATOM 7561 C C . ALA B 1 72 ? 157.084 150.904 117.717 1.00 47.14 145 ALA B C 1
ATOM 7562 O O . ALA B 1 72 ? 156.777 150.479 116.598 1.00 50.81 145 ALA B O 1
ATOM 7569 N N . ILE B 1 73 ? 156.641 152.076 118.182 1.00 49.20 146 ILE B N 1
ATOM 7570 C CA . ILE B 1 73 ? 155.772 152.937 117.382 1.00 51.22 146 ILE B CA 1
ATOM 7571 C C . ILE B 1 73 ? 156.541 153.730 116.340 1.00 50.96 146 ILE B C 1
ATOM 7572 O O . ILE B 1 73 ? 155.934 154.510 115.596 1.00 51.53 146 ILE B O 1
ATOM 7588 N N . HIS B 1 74 ? 157.860 153.549 116.251 1.00 52.12 147 HIS B N 1
ATOM 7589 C CA . HIS B 1 74 ? 158.647 154.335 115.308 1.00 54.40 147 HIS B CA 1
ATOM 7590 C C . HIS B 1 74 ? 158.442 153.872 113.873 1.00 55.96 147 HIS B C 1
ATOM 7591 O O . HIS B 1 74 ? 158.482 154.692 112.951 1.00 60.17 147 HIS B O 1
ATOM 7605 N N . TYR B 1 75 ? 158.227 152.577 113.662 1.00 55.25 148 TYR B N 1
ATOM 7606 C CA . TYR B 1 75 ? 158.114 152.051 112.309 1.00 55.19 148 TYR B CA 1
ATOM 7607 C C . TYR B 1 75 ? 156.804 152.495 111.673 1.00 58.54 148 TYR B C 1
ATOM 7608 O O . TYR B 1 75 ? 155.781 152.621 112.350 1.00 61.91 148 TYR B O 1
ATOM 7626 N N . ILE B 1 76 ? 156.831 152.742 110.365 1.00 58.95 149 ILE B N 1
ATOM 7627 C CA . ILE B 1 76 ? 155.667 153.328 109.707 1.00 60.08 149 ILE B CA 1
ATOM 7628 C C . ILE B 1 76 ? 154.539 152.301 109.698 1.00 69.82 149 ILE B C 1
ATOM 7629 O O . ILE B 1 76 ? 153.372 152.706 109.760 1.00 75.50 149 ILE B O 1
ATOM 7645 N N . PRO B 1 77 ? 154.786 150.992 109.624 1.00 68.83 150 PRO B N 1
ATOM 7646 C CA . PRO B 1 77 ? 153.841 150.064 110.237 1.00 61.40 150 PRO B CA 1
ATOM 7647 C C . PRO B 1 77 ? 154.174 149.884 111.705 1.00 63.54 150 PRO B C 1
ATOM 7648 O O . PRO B 1 77 ? 155.130 149.171 112.043 1.00 70.24 150 PRO B O 1
ATOM 7659 N N . PRO B 1 78 ? 153.419 150.492 112.612 1.00 60.82 151 PRO B N 1
ATOM 7660 C CA . PRO B 1 78 ? 153.700 150.301 114.040 1.00 60.02 151 PRO B CA 1
ATOM 7661 C C . PRO B 1 78 ? 153.162 148.960 114.509 1.00 62.44 151 PRO B C 1
ATOM 7662 O O . PRO B 1 78 ? 151.947 148.750 114.578 1.00 64.84 151 PRO B O 1
ATOM 7673 N N . THR B 1 79 ? 154.072 148.035 114.817 1.00 64.15 152 THR B N 1
ATOM 7674 C CA . THR B 1 79 ? 153.717 146.680 115.229 1.00 68.71 152 THR B CA 1
ATOM 7675 C C . THR B 1 79 ? 154.014 146.516 116.713 1.00 70.58 152 THR B C 1
ATOM 7676 O O . THR B 1 79 ? 155.127 146.120 117.090 1.00 68.28 152 THR B O 1
ATOM 7687 N N . PRO B 1 80 ? 153.060 146.804 117.599 1.00 71.09 153 PRO B N 1
ATOM 7688 C CA . PRO B 1 80 ? 153.297 146.641 119.038 1.00 67.92 153 PRO B CA 1
ATOM 7689 C C . PRO B 1 80 ? 153.120 145.191 119.457 1.00 69.42 153 PRO B C 1
ATOM 7690 O O . PRO B 1 80 ? 152.039 144.612 119.312 1.00 72.12 153 PRO B O 1
ATOM 7701 N N . THR B 1 81 ? 154.187 144.597 119.975 1.00 66.99 154 THR B N 1
ATOM 7702 C CA . THR B 1 81 ? 154.168 143.224 120.451 1.00 65.90 154 THR B CA 1
ATOM 7703 C C . THR B 1 81 ? 154.165 143.198 121.975 1.00 59.93 154 THR B C 1
ATOM 7704 O O . THR B 1 81 ? 154.285 144.226 122.643 1.00 54.72 154 THR B O 1
ATOM 7715 N N . MET B 1 82 ? 154.004 141.994 122.526 1.00 60.08 155 MET B N 1
ATOM 7716 C CA . MET B 1 82 ? 154.111 141.829 123.971 1.00 57.64 155 MET B CA 1
ATOM 7717 C C . MET B 1 82 ? 155.528 142.119 124.443 1.00 59.07 155 MET B C 1
ATOM 7718 O O . MET B 1 82 ? 155.729 142.765 125.477 1.00 57.02 155 MET B O 1
ATOM 7732 N N . GLU B 1 83 ? 156.526 141.644 123.695 1.00 60.00 156 GLU B N 1
ATOM 7733 C CA . GLU B 1 83 ? 157.913 141.885 124.073 1.00 58.88 156 GLU B CA 1
ATOM 7734 C C . GLU B 1 83 ? 158.242 143.370 124.038 1.00 55.92 156 GLU B C 1
ATOM 7735 O O . GLU B 1 83 ? 158.943 143.877 124.918 1.00 57.20 156 GLU B O 1
ATOM 7747 N N . ALA B 1 84 ? 157.755 144.085 123.023 1.00 54.48 157 ALA B N 1
ATOM 7748 C CA . ALA B 1 84 ? 158.010 145.520 122.948 1.00 49.56 157 ALA B CA 1
ATOM 7749 C C . ALA B 1 84 ? 157.378 146.255 124.122 1.00 47.01 157 ALA B C 1
ATOM 7750 O O . ALA B 1 84 ? 157.996 147.149 124.712 1.00 52.31 157 ALA B O 1
ATOM 7757 N N . ALA B 1 85 ? 156.139 145.901 124.468 1.00 49.08 158 ALA B N 1
ATOM 7758 C CA . ALA B 1 85 ? 155.481 146.542 125.600 1.00 43.02 158 ALA B CA 1
ATOM 7759 C C . ALA B 1 85 ? 156.222 146.254 126.897 1.00 45.38 158 ALA B C 1
ATOM 7760 O O . ALA B 1 85 ? 156.413 147.153 127.723 1.00 47.93 158 ALA B O 1
ATOM 7767 N N . ARG B 1 86 ? 156.651 145.006 127.093 1.00 48.30 159 ARG B N 1
ATOM 7768 C CA . ARG B 1 86 ? 157.412 144.668 128.291 1.00 43.38 159 ARG B CA 1
ATOM 7769 C C . ARG B 1 86 ? 158.732 145.424 128.333 1.00 45.52 159 ARG B C 1
ATOM 7770 O O . ARG B 1 86 ? 159.171 145.862 129.401 1.00 45.43 159 ARG B O 1
ATOM 7791 N N . GLY B 1 87 ? 159.387 145.577 127.182 1.00 52.33 160 GLY B N 1
ATOM 7792 C CA . GLY B 1 87 ? 160.639 146.314 127.146 1.00 46.71 160 GLY B CA 1
ATOM 7793 C C . GLY B 1 87 ? 160.460 147.780 127.485 1.00 43.19 160 GLY B C 1
ATOM 7794 O O . GLY B 1 87 ? 161.255 148.355 128.230 1.00 46.05 160 GLY B O 1
ATOM 7798 N N . GLU B 1 88 ? 159.414 148.406 126.944 1.00 41.82 161 GLU B N 1
ATOM 7799 C CA . GLU B 1 88 ? 159.131 149.793 127.297 1.00 39.87 161 GLU B CA 1
ATOM 7800 C C . GLU B 1 88 ? 158.795 149.922 128.777 1.00 42.64 161 GLU B C 1
ATOM 7801 O O . GLU B 1 88 ? 159.217 150.880 129.439 1.00 43.64 161 GLU B O 1
ATOM 7813 N N . ALA B 1 89 ? 158.016 148.979 129.310 1.00 42.52 162 ALA B N 1
ATOM 7814 C CA . ALA B 1 89 ? 157.685 149.013 130.729 1.00 39.14 162 ALA B CA 1
ATOM 7815 C C . ALA B 1 89 ? 158.943 148.916 131.576 1.00 39.81 162 ALA B C 1
ATOM 7816 O O . ALA B 1 89 ? 159.136 149.696 132.513 1.00 38.85 162 ALA B O 1
ATOM 7823 N N . GLU B 1 90 ? 159.820 147.965 131.255 1.00 41.28 163 GLU B N 1
ATOM 7824 C CA . GLU B 1 90 ? 161.083 147.860 131.971 1.00 41.06 163 GLU B CA 1
ATOM 7825 C C . GLU B 1 90 ? 161.854 149.166 131.887 1.00 37.87 163 GLU B C 1
ATOM 7826 O O . GLU B 1 90 ? 162.254 149.729 132.908 1.00 40.78 163 GLU B O 1
ATOM 7838 N N . LEU B 1 91 ? 162.046 149.681 130.674 1.00 37.77 164 LEU B N 1
ATOM 7839 C CA . LEU B 1 91 ? 162.765 150.935 130.495 1.00 37.51 164 LEU B CA 1
ATOM 7840 C C . LEU B 1 91 ? 162.239 152.010 131.438 1.00 35.53 164 LEU B C 1
ATOM 7841 O O . LEU B 1 91 ? 162.954 152.484 132.328 1.00 38.56 164 LEU B O 1
ATOM 7857 N N . VAL B 1 92 ? 160.968 152.378 131.276 1.00 35.86 165 VAL B N 1
ATOM 7858 C CA . VAL B 1 92 ? 160.427 153.527 131.999 1.00 34.76 165 VAL B CA 1
ATOM 7859 C C . VAL B 1 92 ? 160.409 153.265 133.500 1.00 33.43 165 VAL B C 1
ATOM 7860 O O . VAL B 1 92 ? 160.880 154.088 134.298 1.00 37.01 165 VAL B O 1
ATOM 7873 N N . ILE B 1 93 ? 159.852 152.123 133.912 1.00 35.50 166 ILE B N 1
ATOM 7874 C CA . ILE B 1 93 ? 159.669 151.857 135.334 1.00 36.46 166 ILE B CA 1
ATOM 7875 C C . ILE B 1 93 ? 161.013 151.752 136.034 1.00 38.50 166 ILE B C 1
ATOM 7876 O O . ILE B 1 93 ? 161.198 152.299 137.126 1.00 42.85 166 ILE B O 1
ATOM 7892 N N . PHE B 1 94 ? 161.970 151.041 135.435 1.00 36.24 167 PHE B N 1
ATOM 7893 C CA . PHE B 1 94 ? 163.263 150.866 136.079 1.00 33.68 167 PHE B CA 1
ATOM 7894 C C . PHE B 1 94 ? 164.053 152.165 136.094 1.00 35.38 167 PHE B C 1
ATOM 7895 O O . PHE B 1 94 ? 164.780 152.431 137.053 1.00 42.47 167 PHE B O 1
ATOM 7912 N N . SER B 1 95 ? 163.917 153.001 135.062 1.00 31.66 168 SER B N 1
ATOM 7913 C CA . SER B 1 95 ? 164.571 154.305 135.106 1.00 33.76 168 SER B CA 1
ATOM 7914 C C . SER B 1 95 ? 164.031 155.142 136.258 1.00 34.74 168 SER B C 1
ATOM 7915 O O . SER B 1 95 ? 164.798 155.694 137.060 1.00 38.96 168 SER B O 1
ATOM 7923 N N . ALA B 1 96 ? 162.703 155.229 136.370 1.00 34.19 169 ALA B N 1
ATOM 7924 C CA . ALA B 1 96 ? 162.115 156.016 137.448 1.00 34.09 169 ALA B CA 1
ATOM 7925 C C . ALA B 1 96 ? 162.486 155.445 138.811 1.00 40.45 169 ALA B C 1
ATOM 7926 O O . ALA B 1 96 ? 162.806 156.193 139.741 1.00 47.56 169 ALA B O 1
ATOM 7933 N N . MET B 1 97 ? 162.457 154.118 138.948 1.00 41.32 170 MET B N 1
ATOM 7934 C CA . MET B 1 97 ? 162.760 153.495 140.229 1.00 37.91 170 MET B CA 1
ATOM 7935 C C . MET B 1 97 ? 164.221 153.690 140.612 1.00 41.14 170 MET B C 1
ATOM 7936 O O . MET B 1 97 ? 164.528 153.944 141.780 1.00 43.03 170 MET B O 1
ATOM 7950 N N . ASP B 1 98 ? 165.138 153.561 139.652 1.00 41.94 171 ASP B N 1
ATOM 7951 C CA . ASP B 1 98 ? 166.547 153.795 139.940 1.00 42.34 171 ASP B CA 1
ATOM 7952 C C . ASP B 1 98 ? 166.782 155.235 140.367 1.00 49.09 171 ASP B C 1
ATOM 7953 O O . ASP B 1 98 ? 167.519 155.496 141.328 1.00 53.94 171 ASP B O 1
ATOM 7962 N N . SER B 1 99 ? 166.160 156.186 139.669 1.00 43.93 172 SER B N 1
ATOM 7963 C CA . SER B 1 99 ? 166.309 157.581 140.063 1.00 43.80 172 SER B CA 1
ATOM 7964 C C . SER B 1 99 ? 165.775 157.807 141.470 1.00 44.92 172 SER B C 1
ATOM 7965 O O . SER B 1 99 ? 166.408 158.492 142.280 1.00 49.15 172 SER B O 1
ATOM 7973 N N . LEU B 1 100 ? 164.615 157.228 141.784 1.00 41.52 173 LEU B N 1
ATOM 7974 C CA . LEU B 1 100 ? 164.046 157.380 143.120 1.00 41.80 173 LEU B CA 1
ATOM 7975 C C . LEU B 1 100 ? 164.968 156.792 144.182 1.00 41.06 173 LEU B C 1
ATOM 7976 O O . LEU B 1 100 ? 165.204 157.408 145.228 1.00 41.18 173 LEU B O 1
ATOM 7992 N N . LEU B 1 101 ? 165.499 155.596 143.927 1.00 43.61 174 LEU B N 1
ATOM 7993 C CA . LEU B 1 101 ? 166.321 154.925 144.926 1.00 43.35 174 LEU B CA 1
ATOM 7994 C C . LEU B 1 101 ? 167.633 155.662 145.146 1.00 45.21 174 LEU B C 1
ATOM 7995 O O . LEU B 1 101 ? 168.154 155.687 146.266 1.00 46.75 174 LEU B O 1
ATOM 8011 N N . GLN B 1 102 ? 168.192 156.263 144.093 1.00 47.76 175 GLN B N 1
ATOM 8012 C CA . GLN B 1 102 ? 169.420 157.030 144.276 1.00 47.43 175 GLN B CA 1
ATOM 8013 C C . GLN B 1 102 ? 169.139 158.358 144.969 1.00 46.03 175 GLN B C 1
ATOM 8014 O O . GLN B 1 102 ? 169.944 158.818 145.785 1.00 46.57 175 GLN B O 1
ATOM 8028 N N . LYS B 1 103 ? 168.003 158.988 144.662 1.00 47.63 176 LYS B N 1
ATOM 8029 C CA . LYS B 1 103 ? 167.654 160.241 145.322 1.00 43.46 176 LYS B CA 1
ATOM 8030 C C . LYS B 1 103 ? 167.458 160.037 146.817 1.00 41.84 176 LYS B C 1
ATOM 8031 O O . LYS B 1 103 ? 168.059 160.739 147.637 1.00 43.94 176 LYS B O 1
ATOM 8050 N N . THR B 1 104 ? 166.621 159.071 147.193 1.00 46.50 177 THR B N 1
ATOM 8051 C CA . THR B 1 104 ? 166.234 158.894 148.585 1.00 45.68 177 THR B CA 1
ATOM 8052 C C . THR B 1 104 ? 167.196 158.021 149.376 1.00 46.08 177 THR B C 1
ATOM 8053 O O . THR B 1 104 ? 167.063 157.938 150.601 1.00 50.57 177 THR B O 1
ATOM 8064 N N . GLY B 1 105 ? 168.150 157.366 148.721 1.00 44.95 178 GLY B N 1
ATOM 8065 C CA . GLY B 1 105 ? 169.012 156.444 149.432 1.00 46.43 178 GLY B CA 1
ATOM 8066 C C . GLY B 1 105 ? 168.273 155.274 150.031 1.00 49.32 178 GLY B C 1
ATOM 8067 O O . GLY B 1 105 ? 168.823 154.569 150.880 1.00 55.23 178 GLY B O 1
ATOM 8071 N N . LEU B 1 106 ? 167.033 155.046 149.608 1.00 50.18 179 LEU B N 1
ATOM 8072 C CA . LEU B 1 106 ? 166.233 153.965 150.158 1.00 53.12 179 LEU B CA 1
ATOM 8073 C C . LEU B 1 106 ? 166.791 152.615 149.734 1.00 55.39 179 LEU B C 1
ATOM 8074 O O . LEU B 1 106 ? 167.200 152.427 148.585 1.00 52.43 179 LEU B O 1
ATOM 8090 N N . LYS B 1 107 ? 166.809 151.688 150.656 1.00 58.85 180 LYS B N 1
ATOM 8091 C CA . LYS B 1 107 ? 167.204 150.334 150.312 1.00 58.01 180 LYS B CA 1
ATOM 8092 C C . LYS B 1 107 ? 165.993 149.538 149.836 1.00 55.94 180 LYS B C 1
ATOM 8093 O O . LYS B 1 107 ? 164.870 149.782 150.283 1.00 58.28 180 LYS B O 1
ATOM 8112 N N . PRO B 1 108 ? 166.175 148.591 148.915 1.00 55.73 181 PRO B N 1
ATOM 8113 C CA . PRO B 1 108 ? 165.029 147.772 148.493 1.00 48.36 181 PRO B CA 1
ATOM 8114 C C . PRO B 1 108 ? 164.381 147.007 149.632 1.00 49.31 181 PRO B C 1
ATOM 8115 O O . PRO B 1 108 ? 163.173 146.747 149.582 1.00 51.65 181 PRO B O 1
ATOM 8126 N N . LYS B 1 109 ? 165.143 146.634 150.660 1.00 55.16 182 LYS B N 1
ATOM 8127 C CA . LYS B 1 109 ? 164.573 145.899 151.781 1.00 57.38 182 LYS B CA 1
ATOM 8128 C C . LYS B 1 109 ? 163.703 146.771 152.676 1.00 54.82 182 LYS B C 1
ATOM 8129 O O . LYS B 1 109 ? 163.028 146.236 153.561 1.00 59.06 182 LYS B O 1
ATOM 8148 N N . ASP B 1 110 ? 163.707 148.086 152.478 1.00 53.17 183 ASP B N 1
ATOM 8149 C CA . ASP B 1 110 ? 162.904 149.004 153.273 1.00 51.52 183 ASP B CA 1
ATOM 8150 C C . ASP B 1 110 ? 161.525 149.262 152.683 1.00 55.44 183 ASP B C 1
ATOM 8151 O O . ASP B 1 110 ? 160.709 149.926 153.326 1.00 57.27 183 ASP B O 1
ATOM 8160 N N . ILE B 1 111 ? 161.241 148.758 151.485 1.00 49.22 184 ILE B N 1
ATOM 8161 C CA . ILE B 1 111 ? 159.974 149.028 150.814 1.00 41.16 184 ILE B CA 1
ATOM 8162 C C . ILE B 1 111 ? 158.936 148.058 151.363 1.00 42.89 184 ILE B C 1
ATOM 8163 O O . ILE B 1 111 ? 159.033 146.848 151.150 1.00 49.51 184 ILE B O 1
ATOM 8179 N N . ASP B 1 112 ? 157.931 148.589 152.059 1.00 38.66 185 ASP B N 1
ATOM 8180 C CA . ASP B 1 112 ? 156.899 147.774 152.686 1.00 36.57 185 ASP B CA 1
ATOM 8181 C C . ASP B 1 112 ? 155.625 147.673 151.861 1.00 35.22 185 ASP B C 1
ATOM 8182 O O . ASP B 1 112 ? 154.939 146.651 151.930 1.00 36.25 185 ASP B O 1
ATOM 8191 N N . ILE B 1 113 ? 155.294 148.705 151.089 1.00 31.20 186 ILE B N 1
ATOM 8192 C CA . ILE B 1 113 ? 154.123 148.723 150.222 1.00 27.78 186 ILE B CA 1
ATOM 8193 C C . ILE B 1 113 ? 154.586 149.107 148.826 1.00 26.83 186 ILE B C 1
ATOM 8194 O O . ILE B 1 113 ? 155.481 149.943 148.671 1.00 31.92 186 ILE B O 1
ATOM 8210 N N . LEU B 1 114 ? 153.980 148.503 147.807 1.00 26.79 187 LEU B N 1
ATOM 8211 C CA . LEU B 1 114 ? 154.360 148.761 146.421 1.00 28.70 187 LEU B CA 1
ATOM 8212 C C . LEU B 1 114 ? 153.102 148.730 145.567 1.00 29.57 187 LEU B C 1
ATOM 8213 O O . LEU B 1 114 ? 152.544 147.658 145.327 1.00 32.94 187 LEU B O 1
ATOM 8229 N N . ILE B 1 115 ? 152.668 149.895 145.095 1.00 26.85 188 ILE B N 1
ATOM 8230 C CA . ILE B 1 115 ? 151.462 150.026 144.287 1.00 28.99 188 ILE B CA 1
ATOM 8231 C C . ILE B 1 115 ? 151.873 150.523 142.910 1.00 29.53 188 ILE B C 1
ATOM 8232 O O . ILE B 1 115 ? 152.438 151.614 142.785 1.00 32.85 188 ILE B O 1
ATOM 8248 N N . VAL B 1 116 ? 151.576 149.738 141.880 1.00 30.84 189 VAL B N 1
ATOM 8249 C CA . VAL B 1 116 ? 151.874 150.097 140.498 1.00 30.69 189 VAL B CA 1
ATOM 8250 C C . VAL B 1 116 ? 150.557 150.289 139.765 1.00 34.38 189 VAL B C 1
ATOM 8251 O O . VAL B 1 116 ? 149.703 149.397 139.774 1.00 37.66 189 VAL B O 1
ATOM 8264 N N . ASN B 1 117 ? 150.390 151.445 139.127 1.00 35.25 190 ASN B N 1
ATOM 8265 C CA . ASN B 1 117 ? 149.207 151.725 138.328 1.00 29.99 190 ASN B CA 1
ATOM 8266 C C . ASN B 1 117 ? 149.618 152.007 136.890 1.00 35.90 190 ASN B C 1
ATOM 8267 O O . ASN B 1 117 ? 150.501 152.839 136.634 1.00 41.92 190 ASN B O 1
ATOM 8278 N N . CYS B 1 118 ? 148.993 151.277 135.969 1.00 36.96 191 CYS B N 1
ATOM 8279 C CA . CYS B 1 118 ? 149.191 151.439 134.533 1.00 34.09 191 CYS B CA 1
ATOM 8280 C C . CYS B 1 118 ? 147.960 150.870 133.851 1.00 40.54 191 CYS B C 1
ATOM 8281 O O . CYS B 1 118 ? 147.697 149.669 133.959 1.00 43.32 191 CYS B O 1
ATOM 8289 N N . SER B 1 119 ? 147.209 151.722 133.154 1.00 41.36 192 SER B N 1
ATOM 8290 C CA . SER B 1 119 ? 145.868 151.347 132.719 1.00 38.87 192 SER B CA 1
ATOM 8291 C C . SER B 1 119 ? 145.899 150.200 131.716 1.00 43.99 192 SER B C 1
ATOM 8292 O O . SER B 1 119 ? 145.355 149.120 131.972 1.00 43.50 192 SER B O 1
ATOM 8300 N N . LEU B 1 120 ? 146.537 150.411 130.564 1.00 46.48 193 LEU B N 1
ATOM 8301 C CA . LEU B 1 120 ? 146.361 149.487 129.448 1.00 43.96 193 LEU B CA 1
ATOM 8302 C C . LEU B 1 120 ? 147.222 148.237 129.585 1.00 43.99 193 LEU B C 1
ATOM 8303 O O . LEU B 1 120 ? 146.739 147.125 129.351 1.00 51.02 193 LEU B O 1
ATOM 8319 N N . PHE B 1 121 ? 148.490 148.386 129.952 1.00 41.19 194 PHE B N 1
ATOM 8320 C CA . PHE B 1 121 ? 149.414 147.258 129.996 1.00 38.66 194 PHE B CA 1
ATOM 8321 C C . PHE B 1 121 ? 149.254 146.549 131.336 1.00 43.09 194 PHE B C 1
ATOM 8322 O O . PHE B 1 121 ? 149.572 147.112 132.387 1.00 45.97 194 PHE B O 1
ATOM 8339 N N . SER B 1 122 ? 148.761 145.314 131.295 1.00 44.47 195 SER B N 1
ATOM 8340 C CA . SER B 1 122 ? 148.514 144.506 132.489 1.00 46.16 195 SER B CA 1
ATOM 8341 C C . SER B 1 122 ? 149.081 143.109 132.270 1.00 46.68 195 SER B C 1
ATOM 8342 O O . SER B 1 122 ? 148.334 142.134 132.130 1.00 52.65 195 SER B O 1
ATOM 8350 N N . PRO B 1 123 ? 150.405 142.976 132.241 1.00 43.84 196 PRO B N 1
ATOM 8351 C CA . PRO B 1 123 ? 151.007 141.666 131.959 1.00 46.14 196 PRO B CA 1
ATOM 8352 C C . PRO B 1 123 ? 150.829 140.676 133.098 1.00 45.48 196 PRO B C 1
ATOM 8353 O O . PRO B 1 123 ? 150.180 140.983 134.102 1.00 50.89 196 PRO B O 1
ATOM 8364 N N . THR B 1 124 ? 151.394 139.482 132.943 1.00 44.61 197 THR B N 1
ATOM 8365 C CA . THR B 1 124 ? 151.377 138.459 133.981 1.00 44.61 197 THR B CA 1
ATOM 8366 C C . THR B 1 124 ? 152.719 137.735 133.986 1.00 43.48 197 THR B C 1
ATOM 8367 O O . THR B 1 124 ? 153.041 137.048 133.013 1.00 49.81 197 THR B O 1
ATOM 8378 N N . PRO B 1 125 ? 153.530 137.845 135.049 1.00 40.90 198 PRO B N 1
ATOM 8379 C CA . PRO B 1 125 ? 153.293 138.527 136.332 1.00 39.96 198 PRO B CA 1
ATOM 8380 C C . PRO B 1 125 ? 153.080 140.028 136.184 1.00 40.33 198 PRO B C 1
ATOM 8381 O O . PRO B 1 125 ? 153.470 140.633 135.192 1.00 46.33 198 PRO B O 1
ATOM 8392 N N . SER B 1 126 ? 152.461 140.651 137.180 1.00 33.83 199 SER B N 1
ATOM 8393 C CA . SER B 1 126 ? 152.101 142.054 137.089 1.00 34.22 199 SER B CA 1
ATOM 8394 C C . SER B 1 126 ? 153.353 142.924 136.990 1.00 37.91 199 SER B C 1
ATOM 8395 O O . SER B 1 126 ? 154.486 142.447 137.051 1.00 38.80 199 SER B O 1
ATOM 8403 N N . LEU B 1 127 ? 153.128 144.227 136.814 1.00 41.25 200 LEU B N 1
ATOM 8404 C CA . LEU B 1 127 ? 154.231 145.179 136.812 1.00 36.33 200 LEU B CA 1
ATOM 8405 C C . LEU B 1 127 ? 154.901 145.276 138.176 1.00 35.91 200 LEU B C 1
ATOM 8406 O O . LEU B 1 127 ? 156.132 145.372 138.253 1.00 37.20 200 LEU B O 1
ATOM 8422 N N . SER B 1 128 ? 154.122 145.247 139.255 1.00 36.62 201 SER B N 1
ATOM 8423 C CA . SER B 1 128 ? 154.715 145.191 140.582 1.00 36.08 201 SER B CA 1
ATOM 8424 C C . SER B 1 128 ? 155.580 143.951 140.752 1.00 36.23 201 SER B C 1
ATOM 8425 O O . SER B 1 128 ? 156.599 144.003 141.447 1.00 36.84 201 SER B O 1
ATOM 8433 N N . ALA B 1 129 ? 155.204 142.839 140.120 1.00 37.95 202 ALA B N 1
ATOM 8434 C CA . ALA B 1 129 ? 156.021 141.634 140.202 1.00 32.46 202 ALA B CA 1
ATOM 8435 C C . ALA B 1 129 ? 157.378 141.841 139.546 1.00 39.14 202 ALA B C 1
ATOM 8436 O O . ALA B 1 129 ? 158.402 141.386 140.068 1.00 42.74 202 ALA B O 1
ATOM 8443 N N . MET B 1 130 ? 157.413 142.525 138.398 1.00 42.53 203 MET B N 1
ATOM 8444 C CA . MET B 1 130 ? 158.697 142.752 137.743 1.00 39.19 203 MET B CA 1
ATOM 8445 C C . MET B 1 130 ? 159.535 143.745 138.533 1.00 38.65 203 MET B C 1
ATOM 8446 O O . MET B 1 130 ? 160.761 143.617 138.587 1.00 43.89 203 MET B O 1
ATOM 8460 N N . VAL B 1 131 ? 158.900 144.731 139.172 1.00 36.87 204 VAL B N 1
ATOM 8461 C CA . VAL B 1 131 ? 159.655 145.626 140.048 1.00 37.34 204 VAL B CA 1
ATOM 8462 C C . VAL B 1 131 ? 160.263 144.844 141.207 1.00 39.61 204 VAL B C 1
ATOM 8463 O O . VAL B 1 131 ? 161.443 145.014 141.547 1.00 42.72 204 VAL B O 1
ATOM 8476 N N . ILE B 1 132 ? 159.471 143.964 141.825 1.00 39.70 205 ILE B N 1
ATOM 8477 C CA . ILE B 1 132 ? 159.963 143.162 142.941 1.00 36.60 205 ILE B CA 1
ATOM 8478 C C . ILE B 1 132 ? 161.132 142.299 142.497 1.00 37.29 205 ILE B C 1
ATOM 8479 O O . ILE B 1 132 ? 162.145 142.190 143.195 1.00 42.58 205 ILE B O 1
ATOM 8495 N N . ASN B 1 133 ? 161.005 141.658 141.337 1.00 37.94 206 ASN B N 1
ATOM 8496 C CA . ASN B 1 133 ? 162.087 140.817 140.842 1.00 44.06 206 ASN B CA 1
ATOM 8497 C C . ASN B 1 133 ? 163.326 141.643 140.531 1.00 46.49 206 ASN B C 1
ATOM 8498 O O . ASN B 1 133 ? 164.454 141.206 140.787 1.00 50.65 206 ASN B O 1
ATOM 8509 N N . LYS B 1 134 ? 163.138 142.838 139.969 1.00 41.02 207 LYS B N 1
ATOM 8510 C CA . LYS B 1 134 ? 164.273 143.677 139.609 1.00 41.47 207 LYS B CA 1
ATOM 8511 C C . LYS B 1 134 ? 165.052 144.108 140.842 1.00 47.30 207 LYS B C 1
ATOM 8512 O O . LYS B 1 134 ? 166.289 144.089 140.839 1.00 49.04 207 LYS B O 1
ATOM 8531 N N . TYR B 1 135 ? 164.352 144.499 141.906 1.00 44.89 208 TYR B N 1
ATOM 8532 C CA . TYR B 1 135 ? 165.001 145.039 143.093 1.00 41.87 208 TYR B CA 1
ATOM 8533 C C . TYR B 1 135 ? 165.042 144.057 144.257 1.00 44.80 208 TYR B C 1
ATOM 8534 O O . TYR B 1 135 ? 165.441 144.442 145.359 1.00 47.43 208 TYR B O 1
ATOM 8552 N N . LYS B 1 136 ? 164.658 142.801 144.038 1.00 42.13 209 LYS B N 1
ATOM 8553 C CA . LYS B 1 136 ? 164.710 141.770 145.073 1.00 41.58 209 LYS B CA 1
ATOM 8554 C C . LYS B 1 136 ? 164.068 142.258 146.370 1.00 43.67 209 LYS B C 1
ATOM 8555 O O . LYS B 1 136 ? 164.672 142.228 147.444 1.00 49.42 209 LYS B O 1
ATOM 8574 N N . LEU B 1 137 ? 162.823 142.712 146.265 1.00 42.19 210 LEU B N 1
ATOM 8575 C CA . LEU B 1 137 ? 162.123 143.230 147.428 1.00 39.83 210 LEU B CA 1
ATOM 8576 C C . LEU B 1 137 ? 161.754 142.091 148.378 1.00 43.77 210 LEU B C 1
ATOM 8577 O O . LEU B 1 137 ? 161.887 140.906 148.060 1.00 46.29 210 LEU B O 1
ATOM 8593 N N . ARG B 1 138 ? 161.287 142.468 149.565 1.00 42.18 211 ARG B N 1
ATOM 8594 C CA . ARG B 1 138 ? 160.999 141.490 150.604 1.00 39.89 211 ARG B CA 1
ATOM 8595 C C . ARG B 1 138 ? 159.859 140.571 150.183 1.00 46.50 211 ARG B C 1
ATOM 8596 O O . ARG B 1 138 ? 158.979 140.948 149.406 1.00 44.06 211 ARG B O 1
ATOM 8617 N N . SER B 1 139 ? 159.882 139.347 150.714 1.00 51.40 212 SER B N 1
ATOM 8618 C CA . SER B 1 139 ? 158.877 138.351 150.366 1.00 46.33 212 SER B CA 1
ATOM 8619 C C . SER B 1 139 ? 157.529 138.615 151.019 1.00 41.19 212 SER B C 1
ATOM 8620 O O . SER B 1 139 ? 156.551 137.954 150.661 1.00 46.68 212 SER B O 1
ATOM 8628 N N . ASN B 1 140 ? 157.447 139.555 151.955 1.00 36.20 213 ASN B N 1
ATOM 8629 C CA . ASN B 1 140 ? 156.196 139.918 152.610 1.00 41.88 213 ASN B CA 1
ATOM 8630 C C . ASN B 1 140 ? 155.812 141.358 152.289 1.00 43.73 213 ASN B C 1
ATOM 8631 O O . ASN B 1 140 ? 155.383 142.117 153.159 1.00 44.92 213 ASN B O 1
ATOM 8642 N N . ILE B 1 141 ? 155.965 141.742 151.032 1.00 44.50 214 ILE B N 1
ATOM 8643 C CA . ILE B 1 141 ? 155.640 143.084 150.565 1.00 42.12 214 ILE B CA 1
ATOM 8644 C C . ILE B 1 141 ? 154.166 143.142 150.194 1.00 40.40 214 ILE B C 1
ATOM 8645 O O . ILE B 1 141 ? 153.602 142.172 149.675 1.00 42.66 214 ILE B O 1
ATOM 8661 N N . LYS B 1 142 ? 153.534 144.282 150.469 1.00 35.53 215 LYS B N 1
ATOM 8662 C CA . LYS B 1 142 ? 152.143 144.524 150.087 1.00 31.11 215 LYS B CA 1
ATOM 8663 C C . LYS B 1 142 ? 152.154 145.056 148.663 1.00 32.59 215 LYS B C 1
ATOM 8664 O O . LYS B 1 142 ? 152.258 146.258 148.427 1.00 34.73 215 LYS B O 1
ATOM 8683 N N . SER B 1 143 ? 152.052 144.146 147.701 1.00 33.69 216 SER B N 1
ATOM 8684 C CA . SER B 1 143 ? 152.194 144.467 146.288 1.00 28.60 216 SER B CA 1
ATOM 8685 C C . SER B 1 143 ? 150.820 144.523 145.631 1.00 30.89 216 SER B C 1
ATOM 8686 O O . SER B 1 143 ? 150.099 143.522 145.605 1.00 36.31 216 SER B O 1
ATOM 8694 N N . PHE B 1 144 ? 150.468 145.687 145.092 1.00 28.41 217 PHE B N 1
ATOM 8695 C CA . PHE B 1 144 ? 149.207 145.889 144.396 1.00 28.87 217 PHE B CA 1
ATOM 8696 C C . PHE B 1 144 ? 149.477 146.418 142.997 1.00 32.74 217 PHE B C 1
ATOM 8697 O O . PHE B 1 144 ? 150.371 147.245 142.796 1.00 40.02 217 PHE B O 1
ATOM 8714 N N . ASN B 1 145 ? 148.704 145.928 142.032 1.00 30.39 218 ASN B N 1
ATOM 8715 C CA . ASN B 1 145 ? 148.801 146.362 140.643 1.00 30.37 218 ASN B CA 1
ATOM 8716 C C . ASN B 1 145 ? 147.404 146.734 140.170 1.00 37.09 218 ASN B C 1
ATOM 8717 O O . ASN B 1 145 ? 146.563 145.856 139.957 1.00 41.04 218 ASN B O 1
ATOM 8728 N N . LEU B 1 146 ? 147.161 148.030 140.010 1.00 36.55 219 LEU B N 1
ATOM 8729 C CA . LEU B 1 146 ? 145.885 148.543 139.534 1.00 34.87 219 LEU B CA 1
ATOM 8730 C C . LEU B 1 146 ? 145.969 148.781 138.034 1.00 37.35 219 LEU B C 1
ATOM 8731 O O . LEU B 1 146 ? 146.955 149.341 137.547 1.00 45.20 219 LEU B O 1
ATOM 8747 N N . SER B 1 147 ? 144.941 148.355 137.304 1.00 32.81 220 SER B N 1
ATOM 8748 C CA . SER B 1 147 ? 144.897 148.570 135.865 1.00 38.92 220 SER B CA 1
ATOM 8749 C C . SER B 1 147 ? 143.460 148.812 135.437 1.00 38.57 220 SER B C 1
ATOM 8750 O O . SER B 1 147 ? 142.513 148.439 136.131 1.00 39.01 220 SER B O 1
ATOM 8758 N N . GLY B 1 148 ? 143.311 149.446 134.278 1.00 41.09 221 GLY B N 1
ATOM 8759 C CA . GLY B 1 148 ? 142.008 149.759 133.738 1.00 37.71 221 GLY B CA 1
ATOM 8760 C C . GLY B 1 148 ? 141.328 150.951 134.366 1.00 34.96 221 GLY B C 1
ATOM 8761 O O . GLY B 1 148 ? 140.183 151.247 134.011 1.00 38.66 221 GLY B O 1
ATOM 8765 N N . MET B 1 149 ? 141.995 151.651 135.278 1.00 31.29 222 MET B N 1
ATOM 8766 C CA . MET B 1 149 ? 141.370 152.700 136.068 1.00 30.69 222 MET B CA 1
ATOM 8767 C C . MET B 1 149 ? 141.642 154.102 135.535 1.00 31.04 222 MET B C 1
ATOM 8768 O O . MET B 1 149 ? 141.240 155.078 136.173 1.00 31.94 222 MET B O 1
ATOM 8782 N N . GLY B 1 150 ? 142.314 154.229 134.399 1.00 30.09 223 GLY B N 1
ATOM 8783 C CA . GLY B 1 150 ? 142.378 155.496 133.700 1.00 32.10 223 GLY B CA 1
ATOM 8784 C C . GLY B 1 150 ? 143.505 156.405 134.145 1.00 30.61 223 GLY B C 1
ATOM 8785 O O . GLY B 1 150 ? 144.460 156.014 134.820 1.00 30.92 223 GLY B O 1
ATOM 8789 N N . CYS B 1 151 ? 143.376 157.668 133.730 1.00 31.60 224 CYS B N 1
ATOM 8790 C CA . CYS B 1 151 ? 144.399 158.669 134.005 1.00 26.55 224 CYS B CA 1
ATOM 8791 C C . CYS B 1 151 ? 144.344 159.175 135.440 1.00 29.38 224 CYS B C 1
ATOM 8792 O O . CYS B 1 151 ? 145.347 159.687 135.946 1.00 34.94 224 CYS B O 1
ATOM 8800 N N . SER B 1 152 ? 143.194 159.062 136.104 1.00 34.12 225 SER B N 1
ATOM 8801 C CA . SER B 1 152 ? 143.104 159.451 137.505 1.00 30.05 225 SER B CA 1
ATOM 8802 C C . SER B 1 152 ? 143.682 158.400 138.436 1.00 28.01 225 SER B C 1
ATOM 8803 O O . SER B 1 152 ? 143.923 158.702 139.610 1.00 29.97 225 SER B O 1
ATOM 8811 N N . ALA B 1 153 ? 143.944 157.192 137.934 1.00 29.23 226 ALA B N 1
ATOM 8812 C CA . ALA B 1 153 ? 144.405 156.116 138.797 1.00 25.90 226 ALA B CA 1
ATOM 8813 C C . ALA B 1 153 ? 145.640 156.522 139.578 1.00 27.12 226 ALA B C 1
ATOM 8814 O O . ALA B 1 153 ? 145.857 156.029 140.687 1.00 32.79 226 ALA B O 1
ATOM 8821 N N . GLY B 1 154 ? 146.454 157.417 139.029 1.00 26.50 227 GLY B N 1
ATOM 8822 C CA . GLY B 1 154 ? 147.586 157.939 139.765 1.00 29.46 227 GLY B CA 1
ATOM 8823 C C . GLY B 1 154 ? 147.186 158.340 141.167 1.00 27.17 227 GLY B C 1
ATOM 8824 O O . GLY B 1 154 ? 147.660 157.756 142.147 1.00 26.59 227 GLY B O 1
ATOM 8828 N N . LEU B 1 155 ? 146.271 159.303 141.277 1.00 28.94 228 LEU B N 1
ATOM 8829 C CA . LEU B 1 155 ? 145.846 159.744 142.599 1.00 27.78 228 LEU B CA 1
ATOM 8830 C C . LEU B 1 155 ? 145.212 158.599 143.375 1.00 26.37 228 LEU B C 1
ATOM 8831 O O . LEU B 1 155 ? 145.402 158.490 144.590 1.00 30.46 228 LEU B O 1
ATOM 8847 N N . ILE B 1 156 ? 144.496 157.704 142.687 1.00 23.60 229 ILE B N 1
ATOM 8848 C CA . ILE B 1 156 ? 143.930 156.548 143.378 1.00 23.90 229 ILE B CA 1
ATOM 8849 C C . ILE B 1 156 ? 145.035 155.806 144.109 1.00 22.80 229 ILE B C 1
ATOM 8850 O O . ILE B 1 156 ? 144.921 155.503 145.301 1.00 30.10 229 ILE B O 1
ATOM 8866 N N . SER B 1 157 ? 146.148 155.554 143.417 1.00 21.73 230 SER B N 1
ATOM 8867 C CA . SER B 1 157 ? 147.260 154.864 144.053 1.00 24.58 230 SER B CA 1
ATOM 8868 C C . SER B 1 157 ? 147.660 155.590 145.322 1.00 26.58 230 SER B C 1
ATOM 8869 O O . SER B 1 157 ? 147.758 154.984 146.392 1.00 28.76 230 SER B O 1
ATOM 8877 N N . ILE B 1 158 ? 147.823 156.912 145.235 1.00 30.20 231 ILE B N 1
ATOM 8878 C CA . ILE B 1 158 ? 148.221 157.674 146.413 1.00 28.22 231 ILE B CA 1
ATOM 8879 C C . ILE B 1 158 ? 147.245 157.397 147.543 1.00 26.57 231 ILE B C 1
ATOM 8880 O O . ILE B 1 158 ? 147.642 157.019 148.650 1.00 31.97 231 ILE B O 1
ATOM 8896 N N . ASP B 1 159 ? 145.947 157.495 147.252 1.00 27.33 232 ASP B N 1
ATOM 8897 C CA . ASP B 1 159 ? 144.944 157.233 148.274 1.00 26.05 232 ASP B CA 1
ATOM 8898 C C . ASP B 1 159 ? 145.194 155.880 148.916 1.00 25.58 232 ASP B C 1
ATOM 8899 O O . ASP B 1 159 ? 145.330 155.773 150.140 1.00 33.75 232 ASP B O 1
ATOM 8908 N N . LEU B 1 160 ? 145.330 154.841 148.092 1.00 24.00 233 LEU B N 1
ATOM 8909 C CA . LEU B 1 160 ? 145.568 153.511 148.628 1.00 23.35 233 LEU B CA 1
ATOM 8910 C C . LEU B 1 160 ? 146.760 153.532 149.568 1.00 27.02 233 LEU B C 1
ATOM 8911 O O . LEU B 1 160 ? 146.656 153.126 150.731 1.00 31.17 233 LEU B O 1
ATOM 8927 N N . ALA B 1 161 ? 147.885 154.080 149.102 1.00 30.88 234 ALA B N 1
ATOM 8928 C CA . ALA B 1 161 ? 149.070 154.136 149.943 1.00 24.97 234 ALA B CA 1
ATOM 8929 C C . ALA B 1 161 ? 148.729 154.763 151.281 1.00 22.94 234 ALA B C 1
ATOM 8930 O O . ALA B 1 161 ? 148.975 154.172 152.336 1.00 28.65 234 ALA B O 1
ATOM 8937 N N . ARG B 1 162 ? 148.081 155.929 151.249 1.00 23.12 235 ARG B N 1
ATOM 8938 C CA . ARG B 1 162 ? 147.744 156.619 152.485 1.00 27.03 235 ARG B CA 1
ATOM 8939 C C . ARG B 1 162 ? 147.018 155.679 153.432 1.00 30.29 235 ARG B C 1
ATOM 8940 O O . ARG B 1 162 ? 147.421 155.508 154.588 1.00 36.68 235 ARG B O 1
ATOM 8961 N N . ASP B 1 163 ? 145.982 155.005 152.935 1.00 25.85 236 ASP B N 1
ATOM 8962 C CA . ASP B 1 163 ? 145.204 154.133 153.802 1.00 26.61 236 ASP B CA 1
ATOM 8963 C C . ASP B 1 163 ? 146.092 153.062 154.412 1.00 28.40 236 ASP B C 1
ATOM 8964 O O . ASP B 1 163 ? 146.077 152.845 155.628 1.00 36.08 236 ASP B O 1
ATOM 8973 N N . LEU B 1 164 ? 146.918 152.419 153.587 1.00 29.76 237 LEU B N 1
ATOM 8974 C CA . LEU B 1 164 ? 147.790 151.376 154.109 1.00 26.83 237 LEU B CA 1
ATOM 8975 C C . LEU B 1 164 ? 148.737 151.947 155.150 1.00 27.36 237 LEU B C 1
ATOM 8976 O O . LEU B 1 164 ? 149.016 151.304 156.168 1.00 34.90 237 LEU B O 1
ATOM 8992 N N . LEU B 1 165 ? 149.207 153.174 154.932 1.00 26.67 238 LEU B N 1
ATOM 8993 C CA . LEU B 1 165 ? 150.141 153.782 155.862 1.00 26.73 238 LEU B CA 1
ATOM 8994 C C . LEU B 1 165 ? 149.479 154.080 157.195 1.00 29.32 238 LEU B C 1
ATOM 8995 O O . LEU B 1 165 ? 150.174 154.198 158.207 1.00 34.28 238 LEU B O 1
ATOM 9011 N N . GLN B 1 166 ? 148.152 154.187 157.225 1.00 32.16 239 GLN B N 1
ATOM 9012 C CA . GLN B 1 166 ? 147.465 154.351 158.496 1.00 29.96 239 GLN B CA 1
ATOM 9013 C C . GLN B 1 166 ? 147.410 153.047 159.276 1.00 32.43 239 GLN B C 1
ATOM 9014 O O . GLN B 1 166 ? 147.331 153.070 160.508 1.00 35.30 239 GLN B O 1
ATOM 9028 N N . VAL B 1 167 ? 147.457 151.910 158.587 1.00 35.02 240 VAL B N 1
ATOM 9029 C CA . VAL B 1 167 ? 147.344 150.619 159.256 1.00 33.71 240 VAL B CA 1
ATOM 9030 C C . VAL B 1 167 ? 148.704 150.106 159.706 1.00 40.90 240 VAL B C 1
ATOM 9031 O O . VAL B 1 167 ? 148.816 149.476 160.759 1.00 46.02 240 VAL B O 1
ATOM 9044 N N . HIS B 1 168 ? 149.746 150.364 158.923 1.00 37.90 241 HIS B N 1
ATOM 9045 C CA . HIS B 1 168 ? 151.078 149.840 159.198 1.00 36.75 241 HIS B CA 1
ATOM 9046 C C . HIS B 1 168 ? 151.990 150.967 159.657 1.00 37.18 241 HIS B C 1
ATOM 9047 O O . HIS B 1 168 ? 152.319 151.852 158.852 1.00 36.68 241 HIS B O 1
ATOM 9061 N N . PRO B 1 169 ? 152.418 150.996 160.917 1.00 42.68 242 PRO B N 1
ATOM 9062 C CA . PRO B 1 169 ? 153.350 152.043 161.346 1.00 45.65 242 PRO B CA 1
ATOM 9063 C C . PRO B 1 169 ? 154.752 151.807 160.809 1.00 45.52 242 PRO B C 1
ATOM 9064 O O . PRO B 1 169 ? 155.165 150.674 160.553 1.00 45.50 242 PRO B O 1
ATOM 9075 N N . ASN B 1 170 ? 155.487 152.905 160.645 1.00 45.79 243 ASN B N 1
ATOM 9076 C CA . ASN B 1 170 ? 156.877 152.874 160.199 1.00 43.90 243 ASN B CA 1
ATOM 9077 C C . ASN B 1 170 ? 157.027 152.038 158.928 1.00 43.48 243 ASN B C 1
ATOM 9078 O O . ASN B 1 170 ? 157.692 151.002 158.902 1.00 44.95 243 ASN B O 1
ATOM 9089 N N . SER B 1 171 ? 156.391 152.514 157.860 1.00 38.34 244 SER B N 1
ATOM 9090 C CA . SER B 1 171 ? 156.390 151.825 156.579 1.00 40.33 244 SER B CA 1
ATOM 9091 C C . SER B 1 171 ? 156.684 152.805 155.454 1.00 38.57 244 SER B C 1
ATOM 9092 O O . SER B 1 171 ? 156.404 154.001 155.559 1.00 35.54 244 SER B O 1
ATOM 9100 N N . ASN B 1 172 ? 157.256 152.277 154.376 1.00 40.08 245 ASN B N 1
ATOM 9101 C CA . ASN B 1 172 ? 157.482 153.013 153.141 1.00 33.40 245 ASN B CA 1
ATOM 9102 C C . ASN B 1 172 ? 156.610 152.427 152.041 1.00 31.23 245 ASN B C 1
ATOM 9103 O O . ASN B 1 172 ? 156.469 151.208 151.936 1.00 35.01 245 ASN B O 1
ATOM 9114 N N . ALA B 1 173 ? 156.026 153.299 151.226 1.00 29.40 246 ALA B N 1
ATOM 9115 C CA . ALA B 1 173 ? 155.171 152.900 150.117 1.00 25.05 246 ALA B CA 1
ATOM 9116 C C . ALA B 1 173 ? 155.716 153.506 148.834 1.00 28.12 246 ALA B C 1
ATOM 9117 O O . ALA B 1 173 ? 155.822 154.729 148.718 1.00 34.93 246 ALA B O 1
ATOM 9124 N N . VAL B 1 174 ? 156.052 152.655 147.874 1.00 32.11 247 VAL B N 1
ATOM 9125 C CA . VAL B 1 174 ? 156.489 153.092 146.555 1.00 29.30 247 VAL B CA 1
ATOM 9126 C C . VAL B 1 174 ? 155.293 153.002 145.619 1.00 28.73 247 VAL B C 1
ATOM 9127 O O . VAL B 1 174 ? 154.651 151.951 145.520 1.00 32.53 247 VAL B O 1
ATOM 9140 N N . VAL B 1 175 ? 154.988 154.103 144.942 1.00 25.89 248 VAL B N 1
ATOM 9141 C CA . VAL B 1 175 ? 153.875 154.182 144.004 1.00 24.86 248 VAL B CA 1
ATOM 9142 C C . VAL B 1 175 ? 154.449 154.474 142.627 1.00 27.26 248 VAL B C 1
ATOM 9143 O O . VAL B 1 175 ? 155.073 155.518 142.420 1.00 32.36 248 VAL B O 1
ATOM 9156 N N . VAL B 1 176 ? 154.231 153.565 141.687 1.00 29.28 249 VAL B N 1
ATOM 9157 C CA . VAL B 1 176 ? 154.750 153.692 140.331 1.00 30.30 249 VAL B CA 1
ATOM 9158 C C . VAL B 1 176 ? 153.573 153.975 139.410 1.00 31.81 249 VAL B C 1
ATOM 9159 O O . VAL B 1 176 ? 152.787 153.073 139.097 1.00 33.33 249 VAL B O 1
ATOM 9172 N N . SER B 1 177 ? 153.454 155.223 138.965 1.00 32.15 250 SER B N 1
ATOM 9173 C CA . SER B 1 177 ? 152.404 155.631 138.042 1.00 35.13 250 SER B CA 1
ATOM 9174 C C . SER B 1 177 ? 152.992 155.684 136.640 1.00 33.95 250 SER B C 1
ATOM 9175 O O . SER B 1 177 ? 154.006 156.353 136.416 1.00 37.44 250 SER B O 1
ATOM 9183 N N . THR B 1 178 ? 152.363 154.989 135.696 1.00 34.57 251 THR B N 1
ATOM 9184 C CA . THR B 1 178 ? 152.880 155.002 134.335 1.00 36.72 251 THR B CA 1
ATOM 9185 C C . THR B 1 178 ? 151.768 154.623 133.371 1.00 37.91 251 THR B C 1
ATOM 9186 O O . THR B 1 178 ? 150.679 154.209 133.773 1.00 38.69 251 THR B O 1
ATOM 9197 N N . GLU B 1 179 ? 152.057 154.792 132.083 1.00 38.14 252 GLU B N 1
ATOM 9198 C CA . GLU B 1 179 ? 151.164 154.362 131.009 1.00 39.13 252 GLU B CA 1
ATOM 9199 C C . GLU B 1 179 ? 152.042 153.885 129.859 1.00 44.22 252 GLU B C 1
ATOM 9200 O O . GLU B 1 179 ? 152.593 154.698 129.113 1.00 46.90 252 GLU B O 1
ATOM 9212 N N . ILE B 1 180 ? 152.175 152.568 129.728 1.00 46.70 253 ILE B N 1
ATOM 9213 C CA . ILE B 1 180 ? 152.907 151.979 128.613 1.00 45.44 253 ILE B CA 1
ATOM 9214 C C . ILE B 1 180 ? 152.045 152.151 127.368 1.00 44.72 253 ILE B C 1
ATOM 9215 O O . ILE B 1 180 ? 150.960 151.571 127.272 1.00 48.00 253 ILE B O 1
ATOM 9231 N N . ILE B 1 181 ? 152.518 152.955 126.414 1.00 41.42 254 ILE B N 1
ATOM 9232 C CA . ILE B 1 181 ? 151.693 153.350 125.282 1.00 47.25 254 ILE B CA 1
ATOM 9233 C C . ILE B 1 181 ? 151.928 152.489 124.052 1.00 47.03 254 ILE B C 1
ATOM 9234 O O . ILE B 1 181 ? 151.298 152.728 123.015 1.00 48.81 254 ILE B O 1
ATOM 9250 N N . THR B 1 182 ? 152.820 151.503 124.123 1.00 45.74 255 THR B N 1
ATOM 9251 C CA . THR B 1 182 ? 152.965 150.577 123.003 1.00 44.94 255 THR B CA 1
ATOM 9252 C C . THR B 1 182 ? 151.699 149.767 122.772 1.00 47.39 255 THR B C 1
ATOM 9253 O O . THR B 1 182 ? 151.219 149.724 121.626 1.00 53.85 255 THR B O 1
ATOM 9264 N N . PRO B 1 183 ? 151.109 149.111 123.777 1.00 49.59 256 PRO B N 1
ATOM 9265 C CA . PRO B 1 183 ? 149.836 148.410 123.549 1.00 53.10 256 PRO B CA 1
ATOM 9266 C C . PRO B 1 183 ? 148.645 149.339 123.403 1.00 52.04 256 PRO B C 1
ATOM 9267 O O . PRO B 1 183 ? 147.595 148.898 122.921 1.00 51.87 256 PRO B O 1
ATOM 9278 N N . ASN B 1 184 ? 148.773 150.602 123.801 1.00 51.24 257 ASN B N 1
ATOM 9279 C CA . ASN B 1 184 ? 147.673 151.553 123.740 1.00 51.97 257 ASN B CA 1
ATOM 9280 C C . ASN B 1 184 ? 147.518 152.182 122.361 1.00 53.16 257 ASN B C 1
ATOM 9281 O O . ASN B 1 184 ? 146.518 152.865 122.117 1.00 58.08 257 ASN B O 1
ATOM 9292 N N . TYR B 1 185 ? 148.454 151.942 121.448 1.00 53.63 258 TYR B N 1
ATOM 9293 C CA . TYR B 1 185 ? 148.351 152.511 120.112 1.00 55.74 258 TYR B CA 1
ATOM 9294 C C . TYR B 1 185 ? 147.221 151.854 119.329 1.00 55.39 258 TYR B C 1
ATOM 9295 O O . TYR B 1 185 ? 147.085 150.628 119.312 1.00 62.72 258 TYR B O 1
ATOM 9313 N N . TYR B 1 186 ? 146.417 152.682 118.668 1.00 49.94 259 TYR B N 1
ATOM 9314 C CA . TYR B 1 186 ? 145.243 152.220 117.939 1.00 53.98 259 TYR B CA 1
ATOM 9315 C C . TYR B 1 186 ? 145.616 151.936 116.489 1.00 62.13 259 TYR B C 1
ATOM 9316 O O . TYR B 1 186 ? 146.017 152.844 115.755 1.00 61.85 259 TYR B O 1
ATOM 9334 N N . GLN B 1 187 ? 145.472 150.680 116.079 1.00 66.45 260 GLN B N 1
ATOM 9335 C CA . GLN B 1 187 ? 145.864 150.232 114.742 1.00 62.03 260 GLN B CA 1
ATOM 9336 C C . GLN B 1 187 ? 144.671 150.262 113.789 1.00 63.52 260 GLN B C 1
ATOM 9337 O O . GLN B 1 187 ? 144.287 149.253 113.202 1.00 69.86 260 GLN B O 1
ATOM 9351 N N . GLY B 1 188 ? 144.084 151.441 113.628 1.00 62.54 261 GLY B N 1
ATOM 9352 C CA . GLY B 1 188 ? 142.912 151.564 112.786 1.00 61.84 261 GLY B CA 1
ATOM 9353 C C . GLY B 1 188 ? 142.721 152.953 112.223 1.00 63.72 261 GLY B C 1
ATOM 9354 O O . GLY B 1 188 ? 143.601 153.808 112.350 1.00 68.59 261 GLY B O 1
ATOM 9358 N N . ASN B 1 189 ? 141.568 153.188 111.596 1.00 61.42 262 ASN B N 1
ATOM 9359 C CA . ASN B 1 189 ? 141.277 154.458 110.945 1.00 59.37 262 ASN B CA 1
ATOM 9360 C C . ASN B 1 189 ? 139.971 155.079 111.421 1.00 59.47 262 ASN B C 1
ATOM 9361 O O . ASN B 1 189 ? 139.526 156.074 110.839 1.00 62.13 262 ASN B O 1
ATOM 9372 N N . GLU B 1 190 ? 139.343 154.527 112.455 1.00 58.93 263 GLU B N 1
ATOM 9373 C CA . GLU B 1 190 ? 138.154 155.152 113.014 1.00 60.24 263 GLU B CA 1
ATOM 9374 C C . GLU B 1 190 ? 138.541 156.469 113.674 1.00 64.76 263 GLU B C 1
ATOM 9375 O O . GLU B 1 190 ? 139.446 156.513 114.512 1.00 67.22 263 GLU B O 1
ATOM 9387 N N . ARG B 1 191 ? 137.848 157.544 113.299 1.00 64.45 264 ARG B N 1
ATOM 9388 C CA . ARG B 1 191 ? 138.254 158.873 113.742 1.00 63.20 264 ARG B CA 1
ATOM 9389 C C . ARG B 1 191 ? 138.157 159.015 115.255 1.00 61.58 264 ARG B C 1
ATOM 9390 O O . ARG B 1 191 ? 139.037 159.610 115.886 1.00 64.68 264 ARG B O 1
ATOM 9411 N N . ALA B 1 192 ? 137.096 158.477 115.856 1.00 64.74 265 ALA B N 1
ATOM 9412 C CA . ALA B 1 192 ? 136.878 158.680 117.285 1.00 63.59 265 ALA B CA 1
ATOM 9413 C C . ALA B 1 192 ? 138.010 158.103 118.122 1.00 58.50 265 ALA B C 1
ATOM 9414 O O . ALA B 1 192 ? 138.307 158.622 119.203 1.00 59.00 265 ALA B O 1
ATOM 9421 N N . MET B 1 193 ? 138.652 157.039 117.646 1.00 55.45 266 MET B N 1
ATOM 9422 C CA . MET B 1 193 ? 139.660 156.320 118.411 1.00 56.87 266 MET B CA 1
ATOM 9423 C C . MET B 1 193 ? 141.086 156.735 118.067 1.00 58.78 266 MET B C 1
ATOM 9424 O O . MET B 1 193 ? 142.032 156.123 118.571 1.00 55.62 266 MET B O 1
ATOM 9438 N N . LEU B 1 194 ? 141.266 157.755 117.230 1.00 62.81 267 LEU B N 1
ATOM 9439 C CA . LEU B 1 194 ? 142.598 158.206 116.848 1.00 57.22 267 LEU B CA 1
ATOM 9440 C C . LEU B 1 194 ? 143.140 159.316 117.742 1.00 55.63 267 LEU B C 1
ATOM 9441 O O . LEU B 1 194 ? 144.315 159.671 117.610 1.00 58.85 267 LEU B O 1
ATOM 9457 N N . LEU B 1 195 ? 142.326 159.870 118.640 1.00 53.01 268 LEU B N 1
ATOM 9458 C CA . LEU B 1 195 ? 142.825 160.888 119.564 1.00 55.76 268 LEU B CA 1
ATOM 9459 C C . LEU B 1 195 ? 143.952 160.372 120.445 1.00 52.10 268 LEU B C 1
ATOM 9460 O O . LEU B 1 195 ? 144.976 161.067 120.576 1.00 53.39 268 LEU B O 1
ATOM 9476 N N . PRO B 1 196 ? 143.839 159.203 121.082 1.00 53.00 269 PRO B N 1
ATOM 9477 C CA . PRO B 1 196 ? 144.952 158.716 121.909 1.00 49.81 269 PRO B CA 1
ATOM 9478 C C . PRO B 1 196 ? 146.261 158.629 121.154 1.00 44.96 269 PRO B C 1
ATOM 9479 O O . PRO B 1 196 ? 147.323 158.844 121.747 1.00 48.44 269 PRO B O 1
ATOM 9490 N N . ASN B 1 197 ? 146.223 158.308 119.862 1.00 44.51 270 ASN B N 1
ATOM 9491 C CA . ASN B 1 197 ? 147.448 158.301 119.075 1.00 46.63 270 ASN B CA 1
ATOM 9492 C C . ASN B 1 197 ? 148.061 159.692 119.009 1.00 48.65 270 ASN B C 1
ATOM 9493 O O . ASN B 1 197 ? 149.280 159.849 119.141 1.00 49.49 270 ASN B O 1
ATOM 9504 N N . CYS B 1 198 ? 147.229 160.714 118.810 1.00 45.56 271 CYS B N 1
ATOM 9505 C CA . CYS B 1 198 ? 147.740 162.071 118.665 1.00 45.51 271 CYS B CA 1
ATOM 9506 C C . CYS B 1 198 ? 148.252 162.636 119.982 1.00 42.94 271 CYS B C 1
ATOM 9507 O O . CYS B 1 198 ? 149.228 163.393 119.987 1.00 43.70 271 CYS B O 1
ATOM 9515 N N . LEU B 1 199 ? 147.618 162.291 121.101 1.00 47.69 272 LEU B N 1
ATOM 9516 C CA . LEU B 1 199 ? 147.846 163.010 122.350 1.00 42.04 272 LEU B CA 1
ATOM 9517 C C . LEU B 1 199 ? 148.757 162.281 123.329 1.00 38.22 272 LEU B C 1
ATOM 9518 O O . LEU B 1 199 ? 149.530 162.930 124.038 1.00 36.96 272 LEU B O 1
ATOM 9534 N N . PHE B 1 200 ? 148.696 160.956 123.395 1.00 36.69 273 PHE B N 1
ATOM 9535 C CA . PHE B 1 200 ? 149.380 160.227 124.454 1.00 36.24 273 PHE B CA 1
ATOM 9536 C C . PHE B 1 200 ? 150.849 160.015 124.120 1.00 40.64 273 PHE B C 1
ATOM 9537 O O . PHE B 1 200 ? 151.200 159.639 122.999 1.00 47.11 273 PHE B O 1
ATOM 9554 N N . ARG B 1 201 ? 151.707 160.252 125.112 1.00 38.27 274 ARG B N 1
ATOM 9555 C CA . ARG B 1 201 ? 153.150 160.156 124.955 1.00 32.72 274 ARG B CA 1
ATOM 9556 C C . ARG B 1 201 ? 153.729 159.424 126.156 1.00 33.36 274 ARG B C 1
ATOM 9557 O O . ARG B 1 201 ? 153.030 159.135 127.128 1.00 33.24 274 ARG B O 1
ATOM 9578 N N . MET B 1 202 ? 155.024 159.127 126.087 1.00 37.15 275 MET B N 1
ATOM 9579 C CA . MET B 1 202 ? 155.662 158.310 127.108 1.00 36.55 275 MET B CA 1
ATOM 9580 C C . MET B 1 202 ? 155.975 159.130 128.354 1.00 34.79 275 MET B C 1
ATOM 9581 O O . MET B 1 202 ? 156.221 160.337 128.290 1.00 33.77 275 MET B O 1
ATOM 9595 N N . GLY B 1 203 ? 155.975 158.450 129.493 1.00 33.87 276 GLY B N 1
ATOM 9596 C CA . GLY B 1 203 ? 156.219 159.099 130.767 1.00 27.77 276 GLY B CA 1
ATOM 9597 C C . GLY B 1 203 ? 156.100 158.091 131.887 1.00 29.98 276 GLY B C 1
ATOM 9598 O O . GLY B 1 203 ? 155.829 156.908 131.665 1.00 38.48 276 GLY B O 1
ATOM 9602 N N . GLY B 1 204 ? 156.303 158.578 133.102 1.00 28.13 277 GLY B N 1
ATOM 9603 C CA . GLY B 1 204 ? 156.236 157.723 134.270 1.00 26.97 277 GLY B CA 1
ATOM 9604 C C . GLY B 1 204 ? 156.773 158.449 135.478 1.00 28.63 277 GLY B C 1
ATOM 9605 O O . GLY B 1 204 ? 157.421 159.492 135.373 1.00 36.75 277 GLY B O 1
ATOM 9609 N N . ALA B 1 205 ? 156.482 157.880 136.647 1.00 29.36 278 ALA B N 1
ATOM 9610 C CA . ALA B 1 205 ? 156.918 158.487 137.897 1.00 27.04 278 ALA B CA 1
ATOM 9611 C C . ALA B 1 205 ? 156.933 157.438 138.995 1.00 31.33 278 ALA B C 1
ATOM 9612 O O . ALA B 1 205 ? 155.999 156.638 139.104 1.00 36.03 278 ALA B O 1
ATOM 9619 N N . ALA B 1 206 ? 157.994 157.441 139.796 1.00 31.09 279 ALA B N 1
ATOM 9620 C CA . ALA B 1 206 ? 158.099 156.605 140.985 1.00 30.04 279 ALA B CA 1
ATOM 9621 C C . ALA B 1 206 ? 158.113 157.517 142.201 1.00 30.84 279 ALA B C 1
ATOM 9622 O O . ALA B 1 206 ? 158.974 158.391 142.310 1.00 41.81 279 ALA B O 1
ATOM 9629 N N . ILE B 1 207 ? 157.177 157.303 143.116 1.00 29.74 280 ILE B N 1
ATOM 9630 C CA . ILE B 1 207 ? 156.954 158.172 144.261 1.00 29.97 280 ILE B CA 1
ATOM 9631 C C . ILE B 1 207 ? 157.231 157.372 145.523 1.00 27.25 280 ILE B C 1
ATOM 9632 O O . ILE B 1 207 ? 156.872 156.194 145.605 1.00 29.05 280 ILE B O 1
ATOM 9648 N N . LEU B 1 208 ? 157.871 158.003 146.501 1.00 27.60 281 LEU B N 1
ATOM 9649 C CA . LEU B 1 208 ? 158.111 157.400 147.803 1.00 29.22 281 LEU B CA 1
ATOM 9650 C C . LEU B 1 208 ? 157.271 158.130 148.839 1.00 30.88 281 LEU B C 1
ATOM 9651 O O . LEU B 1 208 ? 157.322 159.360 148.927 1.00 39.10 281 LEU B O 1
ATOM 9667 N N . LEU B 1 209 ? 156.497 157.375 149.609 1.00 27.07 282 LEU B N 1
ATOM 9668 C CA . LEU B 1 209 ? 155.683 157.908 150.685 1.00 26.56 282 LEU B CA 1
ATOM 9669 C C . LEU B 1 209 ? 156.064 157.190 151.969 1.00 28.29 282 LEU B C 1
ATOM 9670 O O . LEU B 1 209 ? 156.503 156.041 151.940 1.00 35.24 282 LEU B O 1
ATOM 9686 N N . SER B 1 210 ? 155.900 157.866 153.101 1.00 28.76 283 SER B N 1
ATOM 9687 C CA . SER B 1 210 ? 156.327 157.277 154.359 1.00 28.64 283 SER B CA 1
ATOM 9688 C C . SER B 1 210 ? 155.710 158.034 155.520 1.00 30.65 283 SER B C 1
ATOM 9689 O O . SER B 1 210 ? 155.647 159.263 155.505 1.00 38.15 283 SER B O 1
ATOM 9697 N N . ASN B 1 211 ? 155.269 157.289 156.525 1.00 30.89 284 ASN B N 1
ATOM 9698 C CA . ASN B 1 211 ? 154.810 157.860 157.782 1.00 33.89 284 ASN B CA 1
ATOM 9699 C C . ASN B 1 211 ? 155.899 157.883 158.845 1.00 37.84 284 ASN B C 1
ATOM 9700 O O . ASN B 1 211 ? 155.650 158.364 159.955 1.00 45.06 284 ASN B O 1
ATOM 9711 N N . ARG B 1 212 ? 157.091 157.380 158.532 1.00 37.29 285 ARG B N 1
ATOM 9712 C CA . ARG B 1 212 ? 158.179 157.362 159.498 1.00 40.46 285 ARG B CA 1
ATOM 9713 C C . ARG B 1 212 ? 158.476 158.771 159.993 1.00 49.09 285 ARG B C 1
ATOM 9714 O O . ARG B 1 212 ? 158.507 159.727 159.215 1.00 50.45 285 ARG B O 1
ATOM 9735 N N . ARG B 1 213 ? 158.695 158.896 161.303 1.00 51.13 286 ARG B N 1
ATOM 9736 C CA . ARG B 1 213 ? 158.999 160.199 161.881 1.00 53.88 286 ARG B CA 1
ATOM 9737 C C . ARG B 1 213 ? 160.393 160.683 161.510 1.00 54.19 286 ARG B C 1
ATOM 9738 O O . ARG B 1 213 ? 160.651 161.889 161.570 1.00 55.51 286 ARG B O 1
ATOM 9759 N N . ARG B 1 214 ? 161.294 159.777 161.127 1.00 54.03 287 ARG B N 1
ATOM 9760 C CA . ARG B 1 214 ? 162.622 160.184 160.687 1.00 54.82 287 ARG B CA 1
ATOM 9761 C C . ARG B 1 214 ? 162.591 160.942 159.369 1.00 57.47 287 ARG B C 1
ATOM 9762 O O . ARG B 1 214 ? 163.608 161.532 158.990 1.00 59.58 287 ARG B O 1
ATOM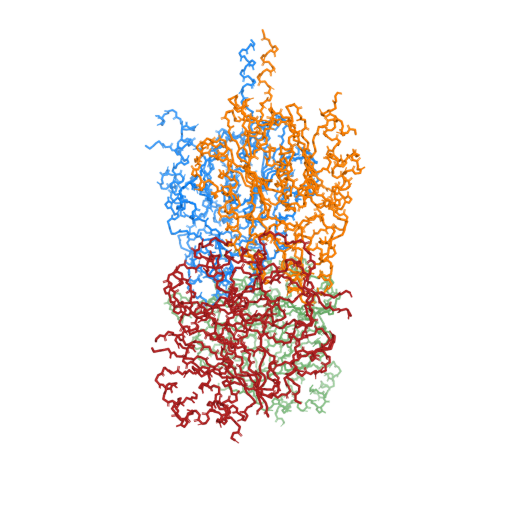 9783 N N . ASN B 1 215 ? 161.461 160.938 158.665 1.00 58.16 288 ASN B N 1
ATOM 9784 C CA . ASN B 1 215 ? 161.307 161.647 157.404 1.00 56.22 288 ASN B CA 1
ATOM 9785 C C . ASN B 1 215 ? 160.561 162.965 157.563 1.00 53.90 288 ASN B C 1
ATOM 9786 O O . ASN B 1 215 ? 160.178 163.572 156.561 1.00 57.93 288 ASN B O 1
ATOM 9797 N N . ARG B 1 216 ? 160.346 163.421 158.796 1.00 51.89 289 ARG B N 1
ATOM 9798 C CA . ARG B 1 216 ? 159.668 164.691 159.008 1.00 53.88 289 ARG B CA 1
ATOM 9799 C C . ARG B 1 216 ? 160.522 165.883 158.602 1.00 56.55 289 ARG B C 1
ATOM 9800 O O . ARG B 1 216 ? 160.007 167.004 158.560 1.00 63.85 289 ARG B O 1
ATOM 9821 N N . SER B 1 217 ? 161.807 165.676 158.318 1.00 55.77 290 SER B N 1
ATOM 9822 C CA . SER B 1 217 ? 162.681 166.735 157.831 1.00 59.05 290 SER B CA 1
ATOM 9823 C C . SER B 1 217 ? 163.139 166.525 156.398 1.00 59.31 290 SER B C 1
ATOM 9824 O O . SER B 1 217 ? 163.322 167.505 155.674 1.00 60.94 290 SER B O 1
ATOM 9832 N N . ARG B 1 218 ? 163.331 165.275 155.976 1.00 56.28 291 ARG B N 1
ATOM 9833 C CA . ARG B 1 218 ? 163.702 164.994 154.595 1.00 52.72 291 ARG B CA 1
ATOM 9834 C C . ARG B 1 218 ? 162.527 165.149 153.642 1.00 49.99 291 ARG B C 1
ATOM 9835 O O . ARG B 1 218 ? 162.729 165.459 152.464 1.00 54.57 291 ARG B O 1
ATOM 9856 N N . ALA B 1 219 ? 161.307 164.938 154.126 1.00 43.55 292 ALA B N 1
ATOM 9857 C CA . ALA B 1 219 ? 160.152 164.878 153.245 1.00 39.51 292 ALA B CA 1
ATOM 9858 C C . ALA B 1 219 ? 159.982 166.178 152.473 1.00 43.69 292 ALA B C 1
ATOM 9859 O O . ALA B 1 219 ? 160.210 167.269 153.000 1.00 47.34 292 ALA B O 1
ATOM 9866 N N . LYS B 1 220 ? 159.590 166.049 151.205 1.00 38.39 293 LYS B N 1
ATOM 9867 C CA . LYS B 1 220 ? 159.311 167.225 150.390 1.00 34.89 293 LYS B CA 1
ATOM 9868 C C . LYS B 1 220 ? 157.945 167.812 150.714 1.00 33.98 293 LYS B C 1
ATOM 9869 O O . LYS B 1 220 ? 157.809 169.030 150.866 1.00 37.90 293 LYS B O 1
ATOM 9888 N N . TYR B 1 221 ? 156.923 166.964 150.818 1.00 32.23 294 TYR B N 1
ATOM 9889 C CA . TYR B 1 221 ? 155.548 167.382 151.053 1.00 30.19 294 TYR B CA 1
ATOM 9890 C C . TYR B 1 221 ? 154.953 166.525 152.161 1.00 33.15 294 TYR B C 1
ATOM 9891 O O . TYR B 1 221 ? 155.570 165.570 152.636 1.00 38.84 294 TYR B O 1
ATOM 9909 N N . ARG B 1 222 ? 153.739 166.876 152.579 1.00 29.45 295 ARG B N 1
ATOM 9910 C CA . ARG B 1 222 ? 152.972 166.073 153.528 1.00 30.88 295 ARG B CA 1
ATOM 9911 C C . ARG B 1 222 ? 151.544 165.995 153.011 1.00 31.91 295 ARG B C 1
ATOM 9912 O O . ARG B 1 222 ? 150.845 167.011 152.969 1.00 35.97 295 ARG B O 1
ATOM 9933 N N . LEU B 1 223 ? 151.114 164.801 152.617 1.00 28.30 296 LEU B N 1
ATOM 9934 C CA . LEU B 1 223 ? 149.776 164.635 152.068 1.00 26.75 296 LEU B CA 1
ATOM 9935 C C . LEU B 1 223 ? 148.736 165.131 153.058 1.00 29.47 296 LEU B C 1
ATOM 9936 O O . LEU B 1 223 ? 148.667 164.657 154.195 1.00 31.91 296 LEU B O 1
ATOM 9952 N N . VAL B 1 224 ? 147.931 166.093 152.621 1.00 33.04 297 VAL B N 1
ATOM 9953 C CA . VAL B 1 224 ? 146.838 166.624 153.423 1.00 31.49 297 VAL B CA 1
ATOM 9954 C C . VAL B 1 224 ? 145.557 165.868 153.103 1.00 32.15 297 VAL B C 1
ATOM 9955 O O . VAL B 1 224 ? 144.947 165.265 153.992 1.00 38.03 297 VAL B O 1
ATOM 9968 N N . HIS B 1 225 ? 145.140 165.887 151.837 1.00 32.45 298 HIS B N 1
ATOM 9969 C CA . HIS B 1 225 ? 143.836 165.349 151.467 1.00 30.94 298 HIS B CA 1
ATOM 9970 C C . HIS B 1 225 ? 143.921 164.552 150.176 1.00 30.16 298 HIS B C 1
ATOM 9971 O O . HIS B 1 225 ? 144.772 164.811 149.325 1.00 33.58 298 HIS B O 1
ATOM 9985 N N . VAL B 1 226 ? 143.008 163.590 150.036 1.00 28.73 299 VAL B N 1
ATOM 9986 C CA . VAL B 1 226 ? 142.757 162.919 148.765 1.00 27.95 299 VAL B CA 1
ATOM 9987 C C . VAL B 1 226 ? 141.256 162.720 148.603 1.00 33.97 299 VAL B C 1
ATOM 9988 O O . VAL B 1 226 ? 140.675 161.804 149.193 1.00 45.74 299 VAL B O 1
ATOM 10001 N N . VAL B 1 227 ? 140.622 163.569 147.803 1.00 29.81 300 VAL B N 1
ATOM 10002 C CA . VAL B 1 227 ? 139.197 163.463 147.512 1.00 33.45 300 VAL B CA 1
ATOM 10003 C C . VAL B 1 227 ? 139.023 162.700 146.209 1.00 35.68 300 VAL B C 1
ATOM 10004 O O . VAL B 1 227 ? 139.848 162.791 145.295 1.00 39.43 300 VAL B O 1
ATOM 10017 N N . ARG B 1 228 ? 137.938 161.936 146.122 1.00 36.76 301 ARG B N 1
ATOM 10018 C CA . ARG B 1 228 ? 137.663 161.090 144.973 1.00 34.19 301 ARG B CA 1
ATOM 10019 C C . ARG B 1 228 ? 136.218 161.275 144.532 1.00 34.86 301 ARG B C 1
ATOM 10020 O O . ARG B 1 228 ? 135.329 161.520 145.350 1.00 41.11 301 ARG B O 1
ATOM 10041 N N . THR B 1 229 ? 135.994 161.157 143.225 1.00 32.41 302 THR B N 1
ATOM 10042 C CA . THR B 1 229 ? 134.659 161.200 142.654 1.00 34.01 302 THR B CA 1
ATOM 10043 C C . THR B 1 229 ? 134.571 160.142 141.568 1.00 38.86 302 THR B C 1
ATOM 10044 O O . THR B 1 229 ? 135.503 159.979 140.780 1.00 41.41 302 THR B O 1
ATOM 10055 N N . HIS B 1 230 ? 133.450 159.428 141.529 1.00 35.39 303 HIS B N 1
ATOM 10056 C CA . HIS B 1 230 ? 133.205 158.388 140.533 1.00 31.52 303 HIS B CA 1
ATOM 10057 C C . HIS B 1 230 ? 131.822 158.641 139.947 1.00 38.43 303 HIS B C 1
ATOM 10058 O O . HIS B 1 230 ? 130.809 158.315 140.569 1.00 47.92 303 HIS B O 1
ATOM 10072 N N . LYS B 1 231 ? 131.782 159.234 138.757 1.00 40.17 304 LYS B N 1
ATOM 10073 C CA . LYS B 1 231 ? 130.538 159.469 138.041 1.00 36.90 304 LYS B CA 1
ATOM 10074 C C . LYS B 1 231 ? 130.114 158.267 137.209 1.00 41.35 304 LYS B C 1
ATOM 10075 O O . LYS B 1 231 ? 129.334 158.421 136.265 1.00 44.19 304 LYS B O 1
ATOM 10094 N N . GLY B 1 232 ? 130.611 157.074 137.540 1.00 38.35 305 GLY B N 1
ATOM 10095 C CA . GLY B 1 232 ? 130.222 155.876 136.823 1.00 35.35 305 GLY B CA 1
ATOM 10096 C C . GLY B 1 232 ? 128.756 155.537 136.961 1.00 38.98 305 GLY B C 1
ATOM 10097 O O . GLY B 1 232 ? 128.217 154.808 136.123 1.00 46.74 305 GLY B O 1
ATOM 10101 N N . ALA B 1 233 ? 128.092 156.051 137.997 1.00 46.46 306 ALA B N 1
ATOM 10102 C CA . ALA B 1 233 ? 126.669 155.781 138.163 1.00 46.16 306 ALA B CA 1
ATOM 10103 C C . ALA B 1 233 ? 125.870 156.313 136.983 1.00 49.44 306 ALA B C 1
ATOM 10104 O O . ALA B 1 233 ? 124.961 155.640 136.486 1.00 54.47 306 ALA B O 1
ATOM 10111 N N . ASP B 1 234 ? 126.190 157.520 136.523 1.00 51.94 307 ASP B N 1
ATOM 10112 C CA . ASP B 1 234 ? 125.535 158.071 135.346 1.00 55.18 307 ASP B CA 1
ATOM 10113 C C . ASP B 1 234 ? 125.931 157.270 134.114 1.00 52.79 307 ASP B C 1
ATOM 10114 O O . ASP B 1 234 ? 127.115 157.009 133.884 1.00 53.27 307 ASP B O 1
ATOM 10123 N N . ASP B 1 235 ? 124.936 156.873 133.318 1.00 50.56 308 ASP B N 1
ATOM 10124 C CA . ASP B 1 235 ? 125.221 156.050 132.147 1.00 53.74 308 ASP B CA 1
ATOM 10125 C C . ASP B 1 235 ? 125.999 156.832 131.097 1.00 56.64 308 ASP B C 1
ATOM 10126 O O . ASP B 1 235 ? 126.920 156.295 130.471 1.00 53.15 308 ASP B O 1
ATOM 10135 N N . LYS B 1 236 ? 125.643 158.100 130.885 1.00 59.44 309 LYS B N 1
ATOM 10136 C CA . LYS B 1 236 ? 126.358 158.911 129.907 1.00 59.22 309 LYS B CA 1
ATOM 10137 C C . LYS B 1 236 ? 127.809 159.108 130.324 1.00 59.08 309 LYS B C 1
ATOM 10138 O O . LYS B 1 236 ? 128.718 159.042 129.490 1.00 60.19 309 LYS B O 1
ATOM 10157 N N . ALA B 1 237 ? 128.048 159.340 131.614 1.00 53.90 310 ALA B N 1
ATOM 10158 C CA . ALA B 1 237 ? 129.397 159.558 132.114 1.00 46.13 310 ALA B CA 1
ATOM 10159 C C . ALA B 1 237 ? 130.197 158.272 132.248 1.00 44.34 310 ALA B C 1
ATOM 10160 O O . ALA B 1 237 ? 131.392 158.338 132.547 1.00 50.40 310 ALA B O 1
ATOM 10167 N N . TYR B 1 238 ? 129.574 157.114 132.047 1.00 45.71 311 TYR B N 1
ATOM 10168 C CA . TYR B 1 238 ? 130.310 155.857 132.094 1.00 43.17 311 TYR B CA 1
ATOM 10169 C C . TYR B 1 238 ? 130.914 155.525 130.735 1.00 45.34 311 TYR B C 1
ATOM 10170 O O . TYR B 1 238 ? 132.066 155.085 130.654 1.00 44.12 311 TYR B O 1
ATOM 10188 N N . ARG B 1 239 ? 130.162 155.753 129.662 1.00 50.28 312 ARG B N 1
ATOM 10189 C CA . ARG B 1 239 ? 130.597 155.449 128.307 1.00 47.31 312 ARG B CA 1
ATOM 10190 C C . ARG B 1 239 ? 131.487 156.531 127.710 1.00 52.92 312 ARG B C 1
ATOM 10191 O O . ARG B 1 239 ? 131.893 156.403 126.551 1.00 53.80 312 ARG B O 1
ATOM 10212 N N . CYS B 1 240 ? 131.788 157.593 128.461 1.00 56.31 313 CYS B N 1
ATOM 10213 C CA . CYS B 1 240 ? 132.566 158.704 127.922 1.00 53.01 313 CYS B CA 1
ATOM 10214 C C . CYS B 1 240 ? 133.850 158.216 127.261 1.00 55.29 313 CYS B C 1
ATOM 10215 O O . CYS B 1 240 ? 134.039 158.365 126.050 1.00 58.18 313 CYS B O 1
ATOM 10223 N N . VAL B 1 241 ? 134.739 157.613 128.044 1.00 50.11 314 VAL B N 1
ATOM 10224 C CA . VAL B 1 241 ? 136.001 157.095 127.529 1.00 43.53 314 VAL B CA 1
ATOM 10225 C C . VAL B 1 241 ? 135.925 155.577 127.555 1.00 46.65 314 VAL B C 1
ATOM 10226 O O . VAL B 1 241 ? 136.254 154.952 128.568 1.00 51.89 314 VAL B O 1
ATOM 10239 N N . PHE B 1 242 ? 135.499 154.971 126.450 1.00 48.66 315 PHE B N 1
ATOM 10240 C CA . PHE B 1 242 ? 135.178 153.549 126.427 1.00 44.62 315 PHE B CA 1
ATOM 10241 C C . PHE B 1 242 ? 136.120 152.826 125.479 1.00 46.32 315 PHE B C 1
ATOM 10242 O O . PHE B 1 242 ? 136.174 153.144 124.290 1.00 51.58 315 PHE B O 1
ATOM 10259 N N . GLU B 1 243 ? 136.866 151.863 126.007 1.00 46.35 316 GLU B N 1
ATOM 10260 C CA . GLU B 1 243 ? 137.639 150.965 125.164 1.00 50.10 316 GLU B CA 1
ATOM 10261 C C . GLU B 1 243 ? 136.700 149.985 124.478 1.00 50.89 316 GLU B C 1
ATOM 10262 O O . GLU B 1 243 ? 135.822 149.402 125.119 1.00 59.22 316 GLU B O 1
ATOM 10274 N N . GLU B 1 244 ? 136.879 149.801 123.176 1.00 51.60 317 GLU B N 1
ATOM 10275 C CA . GLU B 1 244 ? 135.986 148.947 122.403 1.00 55.43 317 GLU B CA 1
ATOM 10276 C C . GLU B 1 244 ? 136.683 148.582 121.099 1.00 57.62 317 GLU B C 1
ATOM 10277 O O . GLU B 1 244 ? 137.886 148.801 120.938 1.00 60.01 317 GLU B O 1
ATOM 10289 N N . GLU B 1 245 ? 135.925 148.005 120.172 1.00 59.56 318 GLU B N 1
ATOM 10290 C CA . GLU B 1 245 ? 136.431 147.622 118.864 1.00 64.28 318 GLU B CA 1
ATOM 10291 C C . GLU B 1 245 ? 135.713 148.415 117.783 1.00 68.13 318 GLU B C 1
ATOM 10292 O O . GLU B 1 245 ? 134.526 148.730 117.905 1.00 64.22 318 GLU B O 1
ATOM 10304 N N . ASP B 1 246 ? 136.446 148.742 116.724 1.00 70.66 319 ASP B N 1
ATOM 10305 C CA . ASP B 1 246 ? 135.859 149.402 115.568 1.00 73.85 319 ASP B CA 1
ATOM 10306 C C . ASP B 1 246 ? 135.247 148.337 114.661 1.00 79.21 319 ASP B C 1
ATOM 10307 O O . ASP B 1 246 ? 135.145 147.162 115.022 1.00 78.12 319 ASP B O 1
ATOM 10316 N N . LYS B 1 247 ? 134.839 148.734 113.459 1.00 83.45 320 LYS B N 1
ATOM 10317 C CA . LYS B 1 247 ? 134.201 147.823 112.520 1.00 83.00 320 LYS B CA 1
ATOM 10318 C C . LYS B 1 247 ? 135.198 146.932 111.790 1.00 82.41 320 LYS B C 1
ATOM 10319 O O . LYS B 1 247 ? 134.833 146.316 110.783 1.00 84.96 320 LYS B O 1
ATOM 10338 N N . GLU B 1 248 ? 136.442 146.850 112.270 1.00 83.84 321 GLU B N 1
ATOM 10339 C CA . GLU B 1 248 ? 137.461 146.020 111.647 1.00 84.27 321 GLU B CA 1
ATOM 10340 C C . GLU B 1 248 ? 138.203 145.125 112.631 1.00 81.62 321 GLU B C 1
ATOM 10341 O O . GLU B 1 248 ? 139.198 144.505 112.243 1.00 84.16 321 GLU B O 1
ATOM 10353 N N . GLY B 1 249 ? 137.758 145.037 113.882 1.00 73.35 322 GLY B N 1
ATOM 10354 C CA . GLY B 1 249 ? 138.399 144.173 114.852 1.00 72.25 322 GLY B CA 1
ATOM 10355 C C . GLY B 1 249 ? 139.595 144.768 115.557 1.00 74.35 322 GLY B C 1
ATOM 10356 O O . GLY B 1 249 ? 140.420 144.014 116.086 1.00 74.18 322 GLY B O 1
ATOM 10360 N N . LYS B 1 250 ? 139.718 146.090 115.584 1.00 76.12 323 LYS B N 1
ATOM 10361 C CA . LYS B 1 250 ? 140.825 146.782 116.226 1.00 68.09 323 LYS B CA 1
ATOM 10362 C C . LYS B 1 250 ? 140.347 147.440 117.512 1.00 65.77 323 LYS B C 1
ATOM 10363 O O . LYS B 1 250 ? 139.311 148.111 117.528 1.00 67.01 323 LYS B O 1
ATOM 10382 N N . VAL B 1 251 ? 141.111 147.256 118.583 1.00 61.69 324 VAL B N 1
ATOM 10383 C CA . VAL B 1 251 ? 140.741 147.758 119.901 1.00 56.04 324 VAL B CA 1
ATOM 10384 C C . VAL B 1 251 ? 141.294 149.166 120.071 1.00 56.49 324 VAL B C 1
ATOM 10385 O O . VAL B 1 251 ? 142.483 149.410 119.839 1.00 62.07 324 VAL B O 1
ATOM 10398 N N . GLY B 1 252 ? 140.428 150.092 120.478 1.00 56.48 325 GLY B N 1
ATOM 10399 C CA . GLY B 1 252 ? 140.830 151.464 120.710 1.00 52.99 325 GLY B CA 1
ATOM 10400 C C . GLY B 1 252 ? 139.905 152.141 121.697 1.00 50.13 325 GLY B C 1
ATOM 10401 O O . GLY B 1 252 ? 138.829 151.635 122.024 1.00 55.51 325 GLY B O 1
ATOM 10405 N N . ILE B 1 253 ? 140.335 153.313 122.157 1.00 47.10 326 ILE B N 1
ATOM 10406 C CA . ILE B 1 253 ? 139.607 154.075 123.167 1.00 51.28 326 ILE B CA 1
ATOM 10407 C C . ILE B 1 253 ? 138.730 155.086 122.435 1.00 49.27 326 ILE B C 1
ATOM 10408 O O . ILE B 1 253 ? 139.207 156.127 121.983 1.00 56.40 326 ILE B O 1
ATOM 10424 N N . SER B 1 254 ? 137.441 154.782 122.319 1.00 49.03 327 SER B N 1
ATOM 10425 C CA . SER B 1 254 ? 136.489 155.725 121.756 1.00 52.06 327 SER B CA 1
ATOM 10426 C C . SER B 1 254 ? 136.159 156.800 122.783 1.00 53.98 327 SER B C 1
ATOM 10427 O O . SER B 1 254 ? 135.865 156.497 123.946 1.00 62.04 327 SER B O 1
ATOM 10435 N N . LEU B 1 255 ? 136.209 158.055 122.347 1.00 54.66 328 LEU B N 1
ATOM 10436 C CA . LEU B 1 255 ? 135.905 159.206 123.184 1.00 56.19 328 LEU B CA 1
ATOM 10437 C C . LEU B 1 255 ? 134.578 159.804 122.742 1.00 60.91 328 LEU B C 1
ATOM 10438 O O . LEU B 1 255 ? 134.390 160.104 121.559 1.00 66.32 328 LEU B O 1
ATOM 10454 N N . SER B 1 256 ? 133.666 159.980 123.691 1.00 64.10 329 SER B N 1
ATOM 10455 C CA . SER B 1 256 ? 132.343 160.486 123.370 1.00 67.65 329 SER B CA 1
ATOM 10456 C C . SER B 1 256 ? 132.417 161.947 122.943 1.00 75.90 329 SER B C 1
ATOM 10457 O O . SER B 1 256 ? 133.332 162.688 123.311 1.00 77.73 329 SER B O 1
ATOM 10465 N N . LYS B 1 257 ? 131.430 162.358 122.146 1.00 81.52 330 LYS B N 1
ATOM 10466 C CA . LYS B 1 257 ? 131.370 163.750 121.716 1.00 85.98 330 LYS B CA 1
ATOM 10467 C C . LYS B 1 257 ? 131.177 164.679 122.906 1.00 86.35 330 LYS B C 1
ATOM 10468 O O . LYS B 1 257 ? 131.787 165.752 122.973 1.00 89.47 330 LYS B O 1
ATOM 10487 N N . ASP B 1 258 ? 130.336 164.283 123.857 1.00 81.88 331 ASP B N 1
ATOM 10488 C CA . ASP B 1 258 ? 130.058 165.093 125.035 1.00 82.56 331 ASP B CA 1
ATOM 10489 C C . ASP B 1 258 ? 131.129 164.962 126.110 1.00 81.10 331 ASP B C 1
ATOM 10490 O O . ASP B 1 258 ? 130.935 165.477 127.216 1.00 80.16 331 ASP B O 1
ATOM 10499 N N . LEU B 1 259 ? 132.265 164.328 125.805 1.00 80.01 332 LEU B N 1
ATOM 10500 C CA . LEU B 1 259 ? 133.282 164.095 126.824 1.00 73.75 332 LEU B CA 1
ATOM 10501 C C . LEU B 1 259 ? 133.629 165.381 127.558 1.00 75.58 332 LEU B C 1
ATOM 10502 O O . LEU B 1 259 ? 133.965 165.356 128.747 1.00 75.90 332 LEU B O 1
ATOM 10518 N N . MET B 1 260 ? 133.558 166.517 126.865 1.00 77.65 333 MET B N 1
ATOM 10519 C CA . MET B 1 260 ? 133.793 167.795 127.523 1.00 80.40 333 MET B CA 1
ATOM 10520 C C . MET B 1 260 ? 132.811 168.000 128.671 1.00 76.95 333 MET B C 1
ATOM 10521 O O . MET B 1 260 ? 133.204 168.033 129.842 1.00 75.67 333 MET B O 1
ATOM 10535 N N . ALA B 1 261 ? 131.517 168.094 128.354 1.00 73.25 334 ALA B N 1
ATOM 10536 C CA . ALA B 1 261 ? 130.536 168.498 129.357 1.00 76.30 334 ALA B CA 1
ATOM 10537 C C . ALA B 1 261 ? 130.605 167.606 130.589 1.00 74.10 334 ALA B C 1
ATOM 10538 O O . ALA B 1 261 ? 130.773 168.093 131.714 1.00 69.47 334 ALA B O 1
ATOM 10545 N N . ILE B 1 262 ? 130.527 166.289 130.391 1.00 75.98 335 ILE B N 1
ATOM 10546 C CA . ILE B 1 262 ? 130.591 165.372 131.528 1.00 73.14 335 ILE B CA 1
ATOM 10547 C C . ILE B 1 262 ? 131.844 165.637 132.346 1.00 72.91 335 ILE B C 1
ATOM 10548 O O . ILE B 1 262 ? 131.783 165.776 133.574 1.00 69.83 335 ILE B O 1
ATOM 10564 N N . ALA B 1 263 ? 132.996 165.747 131.681 1.00 73.55 336 ALA B N 1
ATOM 10565 C CA . ALA B 1 263 ? 134.220 166.021 132.420 1.00 67.19 336 ALA B CA 1
ATOM 10566 C C . ALA B 1 263 ? 134.015 167.222 133.329 1.00 67.93 336 ALA B C 1
ATOM 10567 O O . ALA B 1 263 ? 134.234 167.143 134.543 1.00 68.02 336 ALA B O 1
ATOM 10574 N N . GLY B 1 264 ? 133.512 168.318 132.765 1.00 72.65 337 GLY B N 1
ATOM 10575 C CA . GLY B 1 264 ? 133.223 169.503 133.540 1.00 66.99 337 GLY B CA 1
ATOM 10576 C C . GLY B 1 264 ? 132.467 169.143 134.797 1.00 66.28 337 GLY B C 1
ATOM 10577 O O . GLY B 1 264 ? 132.941 169.404 135.907 1.00 65.94 337 GLY B O 1
ATOM 10581 N N . GLU B 1 265 ? 131.320 168.483 134.632 1.00 67.92 338 GLU B N 1
ATOM 10582 C CA . GLU B 1 265 ? 130.497 168.146 135.786 1.00 66.84 338 GLU B CA 1
ATOM 10583 C C . GLU B 1 265 ? 131.330 167.449 136.848 1.00 68.11 338 GLU B C 1
ATOM 10584 O O . GLU B 1 265 ? 131.356 167.871 138.010 1.00 71.87 338 GLU B O 1
ATOM 10596 N N . ALA B 1 266 ? 132.071 166.412 136.451 1.00 65.34 339 ALA B N 1
ATOM 10597 C CA . ALA B 1 266 ? 132.865 165.675 137.424 1.00 60.57 339 ALA B CA 1
ATOM 10598 C C . ALA B 1 266 ? 133.757 166.626 138.201 1.00 58.34 339 ALA B C 1
ATOM 10599 O O . ALA B 1 266 ? 133.717 166.669 139.437 1.00 59.74 339 ALA B O 1
ATOM 10606 N N . LEU B 1 267 ? 134.519 167.453 137.484 1.00 57.46 340 LEU B N 1
ATOM 10607 C CA . LEU B 1 267 ? 135.420 168.382 138.148 1.00 57.68 340 LEU B CA 1
ATOM 10608 C C . LEU B 1 267 ? 134.657 169.222 139.159 1.00 58.09 340 LEU B C 1
ATOM 10609 O O . LEU B 1 267 ? 135.063 169.339 140.320 1.00 58.81 340 LEU B O 1
ATOM 10625 N N . LYS B 1 268 ? 133.509 169.765 138.748 1.00 61.26 341 LYS B N 1
ATOM 10626 C CA . LYS B 1 268 ? 132.721 170.588 139.656 1.00 59.99 341 LYS B CA 1
ATOM 10627 C C . LYS B 1 268 ? 132.446 169.832 140.946 1.00 62.16 341 LYS B C 1
ATOM 10628 O O . LYS B 1 268 ? 132.730 170.326 142.045 1.00 64.69 341 LYS B O 1
ATOM 10647 N N . SER B 1 269 ? 131.952 168.599 140.827 1.00 62.89 342 SER B N 1
ATOM 10648 C CA . SER B 1 269 ? 131.647 167.810 142.013 1.00 66.51 342 SER B CA 1
ATOM 10649 C C . SER B 1 269 ? 132.857 167.744 142.931 1.00 65.30 342 SER B C 1
ATOM 10650 O O . SER B 1 269 ? 132.748 167.960 144.144 1.00 65.74 342 SER B O 1
ATOM 10658 N N . ASN B 1 270 ? 134.034 167.490 142.359 1.00 55.85 343 ASN B N 1
ATOM 10659 C CA . ASN B 1 270 ? 135.231 167.373 143.179 1.00 49.02 343 ASN B CA 1
ATOM 10660 C C . ASN B 1 270 ? 135.495 168.668 143.934 1.00 59.54 343 ASN B C 1
ATOM 10661 O O . ASN B 1 270 ? 135.767 168.652 145.140 1.00 64.28 343 ASN B O 1
ATOM 10672 N N . ILE B 1 271 ? 135.380 169.810 143.250 1.00 63.82 344 ILE B N 1
ATOM 10673 C CA . ILE B 1 271 ? 135.641 171.085 143.908 1.00 64.46 344 ILE B CA 1
ATOM 10674 C C . ILE B 1 271 ? 134.519 171.475 144.853 1.00 70.25 344 ILE B C 1
ATOM 10675 O O . ILE B 1 271 ? 134.647 172.471 145.574 1.00 74.21 344 ILE B O 1
ATOM 10691 N N . THR B 1 272 ? 133.417 170.723 144.862 1.00 68.31 345 THR B N 1
ATOM 10692 C CA . THR B 1 272 ? 132.404 170.915 145.891 1.00 72.43 345 THR B CA 1
ATOM 10693 C C . THR B 1 272 ? 132.713 170.086 147.130 1.00 72.71 345 THR B C 1
ATOM 10694 O O . THR B 1 272 ? 132.229 170.404 148.221 1.00 76.86 345 THR B O 1
ATOM 10705 N N . THR B 1 273 ? 133.521 169.035 146.985 1.00 68.38 346 THR B N 1
ATOM 10706 C CA . THR B 1 273 ? 133.901 168.209 148.122 1.00 69.39 346 THR B CA 1
ATOM 10707 C C . THR B 1 273 ? 135.225 168.638 148.735 1.00 71.39 346 THR B C 1
ATOM 10708 O O . THR B 1 273 ? 135.475 168.354 149.913 1.00 74.73 346 THR B O 1
ATOM 10719 N N . ILE B 1 274 ? 136.079 169.317 147.964 1.00 70.15 347 ILE B N 1
ATOM 10720 C CA . ILE B 1 274 ? 137.354 169.809 148.477 1.00 68.54 347 ILE B CA 1
ATOM 10721 C C . ILE B 1 274 ? 137.259 171.236 148.998 1.00 74.74 347 ILE B C 1
ATOM 10722 O O . ILE B 1 274 ? 138.198 171.709 149.656 1.00 77.96 347 ILE B O 1
ATOM 10738 N N . GLY B 1 275 ? 136.160 171.936 148.730 1.00 77.03 348 GLY B N 1
ATOM 10739 C CA . GLY B 1 275 ? 136.015 173.316 149.126 1.00 81.15 348 GLY B CA 1
ATOM 10740 C C . GLY B 1 275 ? 135.933 173.490 150.628 1.00 84.52 348 GLY B C 1
ATOM 10741 O O . GLY B 1 275 ? 136.782 174.138 151.247 1.00 85.96 348 GLY B O 1
ATOM 10745 N N . PRO B 1 276 ? 134.899 172.917 151.245 1.00 86.49 349 PRO B N 1
ATOM 10746 C CA . PRO B 1 276 ? 134.752 173.066 152.702 1.00 88.85 349 PRO B CA 1
ATOM 10747 C C . PRO B 1 276 ? 135.957 172.578 153.484 1.00 85.25 349 PRO B C 1
ATOM 10748 O O . PRO B 1 276 ? 136.271 173.146 154.537 1.00 86.35 349 PRO B O 1
ATOM 10759 N N . LEU B 1 277 ? 136.643 171.538 153.004 1.00 84.39 350 LEU B N 1
ATOM 10760 C CA . LEU B 1 277 ? 137.793 171.015 153.733 1.00 81.27 350 LEU B CA 1
ATOM 10761 C C . LEU B 1 277 ? 138.901 172.055 153.839 1.00 88.60 350 LEU B C 1
ATOM 10762 O O . LEU B 1 277 ? 139.511 172.216 154.903 1.00 86.58 350 LEU B O 1
ATOM 10778 N N . VAL B 1 278 ? 139.174 172.774 152.748 1.00 90.19 351 VAL B N 1
ATOM 10779 C CA . VAL B 1 278 ? 140.250 173.759 152.717 1.00 88.75 351 VAL B CA 1
ATOM 10780 C C . VAL B 1 278 ? 139.755 175.171 152.983 1.00 92.18 351 VAL B C 1
ATOM 10781 O O . VAL B 1 278 ? 140.565 176.108 152.999 1.00 90.84 351 VAL B O 1
ATOM 10794 N N . LEU B 1 279 ? 138.461 175.356 153.193 1.00 95.63 352 LEU B N 1
ATOM 10795 C CA . LEU B 1 279 ? 137.923 176.686 153.444 1.00 100.98 352 LEU B CA 1
ATOM 10796 C C . LEU B 1 279 ? 138.460 177.214 154.770 1.00 106.26 352 LEU B C 1
ATOM 10797 O O . LEU B 1 279 ? 138.285 176.553 155.801 1.00 104.52 352 LEU B O 1
ATOM 10813 N N . PRO B 1 280 ? 139.121 178.385 154.799 1.00 110.57 353 PRO B N 1
ATOM 10814 C CA . PRO B 1 280 ? 139.605 178.934 156.073 1.00 107.50 353 PRO B CA 1
ATOM 10815 C C . PRO B 1 280 ? 138.493 179.112 157.103 1.00 97.64 353 P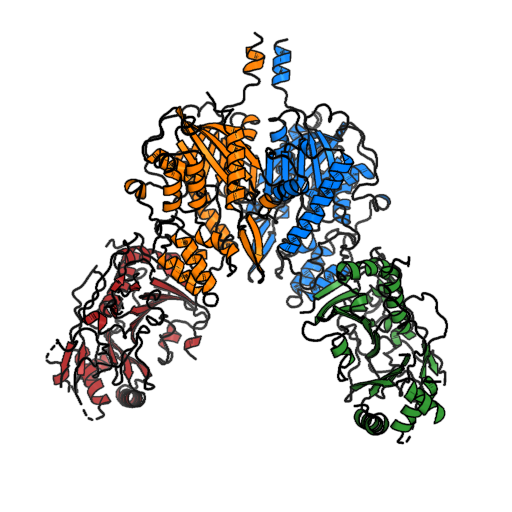RO B C 1
ATOM 10816 O O . PRO B 1 280 ? 137.422 179.602 156.747 1.00 95.11 353 PRO B O 1
ATOM 10827 N N . ASP B 1 307 ? 136.039 179.986 144.498 1.00 87.27 380 ASP B N 1
ATOM 10828 C CA . ASP B 1 307 ? 136.846 180.737 145.451 1.00 94.28 380 ASP B CA 1
ATOM 10829 C C . ASP B 1 307 ? 138.062 179.920 145.872 1.00 90.12 380 ASP B C 1
ATOM 10830 O O . ASP B 1 307 ? 138.368 179.810 147.060 1.00 89.47 380 ASP B O 1
ATOM 10838 N N . PHE B 1 308 ? 138.757 179.352 144.884 1.00 85.69 381 PHE B N 1
ATOM 10839 C CA . PHE B 1 308 ? 139.890 178.473 145.133 1.00 85.07 381 PHE B CA 1
ATOM 10840 C C . PHE B 1 308 ? 141.230 179.061 144.721 1.00 82.01 381 PHE B C 1
ATOM 10841 O O . PHE B 1 308 ? 142.264 178.569 145.183 1.00 76.30 381 PHE B O 1
ATOM 10858 N N . LYS B 1 309 ? 141.244 180.098 143.881 1.00 82.58 382 LYS B N 1
ATOM 10859 C CA . LYS B 1 309 ? 142.510 180.690 143.468 1.00 81.40 382 LYS B CA 1
ATOM 10860 C C . LYS B 1 309 ? 143.282 181.263 144.650 1.00 84.43 382 LYS B C 1
ATOM 10861 O O . LYS B 1 309 ? 144.488 181.506 144.529 1.00 83.72 382 LYS B O 1
ATOM 10880 N N . GLN B 1 310 ? 142.616 181.485 145.784 1.00 84.89 383 GLN B N 1
ATOM 10881 C CA . GLN B 1 310 ? 143.279 181.948 146.997 1.00 85.71 383 GLN B CA 1
ATOM 10882 C C . GLN B 1 310 ? 143.413 180.859 148.052 1.00 83.10 383 GLN B C 1
ATOM 10883 O O . GLN B 1 310 ? 144.184 181.032 149.001 1.00 76.73 383 GLN B O 1
ATOM 10897 N N . ALA B 1 311 ? 142.686 179.749 147.912 1.00 81.74 384 ALA B N 1
ATOM 10898 C CA . ALA B 1 311 ? 142.811 178.664 148.878 1.00 78.60 384 ALA B CA 1
ATOM 10899 C C . ALA B 1 311 ? 144.155 177.959 148.748 1.00 71.58 384 ALA B C 1
ATOM 10900 O O . ALA B 1 311 ? 144.784 177.620 149.757 1.00 61.22 384 ALA B O 1
ATOM 10907 N N . PHE B 1 312 ? 144.610 177.731 147.520 1.00 71.18 385 PHE B N 1
ATOM 10908 C CA . PHE B 1 312 ? 145.861 177.039 147.254 1.00 62.36 385 PHE B CA 1
ATOM 10909 C C . PHE B 1 312 ? 146.869 177.990 146.627 1.00 61.93 385 PHE B C 1
ATOM 10910 O O . PHE B 1 312 ? 146.514 179.023 146.054 1.00 67.06 385 PHE B O 1
ATOM 10927 N N . GLU B 1 313 ? 148.142 177.622 146.742 1.00 54.68 386 GLU B N 1
ATOM 10928 C CA . GLU B 1 313 ? 149.221 178.375 146.119 1.00 48.21 386 GLU B CA 1
ATOM 10929 C C . GLU B 1 313 ? 149.623 177.828 144.760 1.00 51.48 386 GLU B C 1
ATOM 10930 O O . GLU B 1 313 ? 150.096 178.595 143.916 1.00 54.38 386 GLU B O 1
ATOM 10942 N N . HIS B 1 314 ? 149.450 176.528 144.524 1.00 47.87 387 HIS B N 1
ATOM 10943 C CA . HIS B 1 314 ? 149.843 175.916 143.264 1.00 43.95 387 HIS B CA 1
ATOM 10944 C C . HIS B 1 314 ? 148.778 174.935 142.804 1.00 44.27 387 HIS B C 1
ATOM 10945 O O . HIS B 1 314 ? 148.171 174.237 143.620 1.00 54.20 387 HIS B O 1
ATOM 10959 N N . PHE B 1 315 ? 148.570 174.878 141.492 1.00 43.89 388 PHE B N 1
ATOM 10960 C CA . PHE B 1 315 ? 147.602 173.985 140.874 1.00 43.60 388 PHE B CA 1
ATOM 10961 C C . PHE B 1 315 ? 148.304 173.093 139.862 1.00 43.66 388 PHE B C 1
ATOM 10962 O O . PHE B 1 315 ? 149.120 173.565 139.065 1.00 46.30 388 PHE B O 1
ATOM 10979 N N . CYS B 1 316 ? 147.979 171.805 139.893 1.00 39.52 389 CYS B N 1
ATOM 10980 C CA . CYS B 1 316 ? 148.481 170.820 138.940 1.00 34.45 389 CYS B CA 1
ATOM 10981 C C . CYS B 1 316 ? 147.263 170.176 138.288 1.00 35.43 389 CYS B C 1
ATOM 10982 O O . CYS B 1 316 ? 146.765 169.148 138.751 1.00 38.94 389 CYS B O 1
ATOM 10990 N N . ILE B 1 317 ? 146.773 170.796 137.223 1.00 37.05 390 ILE B N 1
ATOM 10991 C CA . ILE B 1 317 ? 145.661 170.244 136.460 1.00 36.47 390 ILE B CA 1
ATOM 10992 C C . ILE B 1 317 ? 146.202 169.178 135.520 1.00 37.79 390 ILE B C 1
ATOM 10993 O O . ILE B 1 317 ? 147.191 169.403 134.815 1.00 39.21 390 ILE B O 1
ATOM 11009 N N . HIS B 1 318 ? 145.557 168.017 135.505 1.00 39.81 391 HIS B N 1
ATOM 11010 C CA . HIS B 1 318 ? 146.009 166.931 134.647 1.00 37.57 391 HIS B CA 1
ATOM 11011 C C . HIS B 1 318 ? 146.041 167.388 133.194 1.00 45.59 391 HIS B C 1
ATOM 11012 O O . HIS B 1 318 ? 145.089 167.998 132.700 1.00 46.91 391 HIS B O 1
ATOM 11026 N N . ALA B 1 319 ? 147.149 167.095 132.512 1.00 46.26 392 ALA B N 1
ATOM 11027 C CA . ALA B 1 319 ? 147.364 167.536 131.135 1.00 43.07 392 ALA B CA 1
ATOM 11028 C C . ALA B 1 319 ? 146.676 166.565 130.176 1.00 49.71 392 ALA B C 1
ATOM 11029 O O . ALA B 1 319 ? 147.300 165.738 129.509 1.00 49.93 392 ALA B O 1
ATOM 11036 N N . GLY B 1 320 ? 145.352 166.682 130.117 1.00 53.56 393 GLY B N 1
ATOM 11037 C CA . GLY B 1 320 ? 144.545 165.808 129.289 1.00 52.55 393 GLY B CA 1
ATOM 11038 C C . GLY B 1 320 ? 144.112 166.446 127.986 1.00 57.14 393 GLY B C 1
ATOM 11039 O O . GLY B 1 320 ? 143.173 165.974 127.340 1.00 59.83 393 GLY B O 1
ATOM 11043 N N . GLY B 1 321 ? 144.792 167.517 127.588 1.00 55.65 394 GLY B N 1
ATOM 11044 C CA . GLY B 1 321 ? 144.411 168.270 126.410 1.00 50.37 394 GLY B CA 1
ATOM 11045 C C . GLY B 1 321 ? 144.127 169.713 126.760 1.00 51.16 394 GLY B C 1
ATOM 11046 O O . GLY B 1 321 ? 143.534 169.992 127.804 1.00 55.98 394 GLY B O 1
ATOM 11050 N N . ARG B 1 322 ? 144.543 170.646 125.904 1.00 51.41 395 ARG B N 1
ATOM 11051 C CA . ARG B 1 322 ? 144.421 172.055 126.249 1.00 55.12 395 ARG B CA 1
ATOM 11052 C C . ARG B 1 322 ? 142.972 172.477 126.445 1.00 60.64 395 ARG B C 1
ATOM 11053 O O . ARG B 1 322 ? 142.719 173.479 127.120 1.00 67.35 395 ARG B O 1
ATOM 11074 N N . ALA B 1 323 ? 142.015 171.737 125.884 1.00 57.65 396 ALA B N 1
ATOM 11075 C CA . ALA B 1 323 ? 140.613 172.116 126.022 1.00 58.95 396 ALA B CA 1
ATOM 11076 C C . ALA B 1 323 ? 140.151 172.004 127.470 1.00 60.75 396 ALA B C 1
ATOM 11077 O O . ALA B 1 323 ? 139.509 172.918 128.000 1.00 66.24 396 ALA B O 1
ATOM 11084 N N . VAL B 1 324 ? 140.466 170.888 128.127 1.00 60.74 397 VAL B N 1
ATOM 11085 C CA . VAL B 1 324 ? 140.049 170.706 129.514 1.00 59.71 397 VAL B CA 1
ATOM 11086 C C . VAL B 1 324 ? 140.763 171.700 130.420 1.00 56.73 397 VAL B C 1
ATOM 11087 O O . VAL B 1 324 ? 140.179 172.215 131.381 1.00 60.45 397 VAL B O 1
ATOM 11100 N N . ILE B 1 325 ? 142.034 171.987 130.136 1.00 53.89 398 ILE B N 1
ATOM 11101 C CA . ILE B 1 325 ? 142.759 172.974 130.929 1.00 54.62 398 ILE B CA 1
ATOM 11102 C C . ILE B 1 325 ? 142.119 174.346 130.777 1.00 55.08 398 ILE B C 1
ATOM 11103 O O . ILE B 1 325 ? 141.972 175.088 131.753 1.00 59.30 398 ILE B O 1
ATOM 11119 N N . ASP B 1 326 ? 141.731 174.710 129.552 1.00 57.02 399 ASP B N 1
ATOM 11120 C CA . ASP B 1 326 ? 141.056 175.988 129.347 1.00 61.24 399 ASP B CA 1
ATOM 11121 C C . ASP B 1 326 ? 139.728 176.028 130.088 1.00 63.03 399 ASP B C 1
ATOM 11122 O O . ASP B 1 326 ? 139.369 177.049 130.688 1.00 65.12 399 ASP B O 1
ATOM 11131 N N . GLU B 1 327 ? 138.979 174.925 130.050 1.00 62.60 400 GLU B N 1
ATOM 11132 C CA . GLU B 1 327 ? 137.703 174.872 130.755 1.00 66.49 400 GLU B CA 1
ATOM 11133 C C . GLU B 1 327 ? 137.901 175.077 132.252 1.00 67.00 400 GLU B C 1
ATOM 11134 O O . GLU B 1 327 ? 137.187 175.863 132.885 1.00 64.05 400 GLU B O 1
ATOM 11146 N N . LEU B 1 328 ? 138.876 174.378 132.836 1.00 63.93 401 LEU B N 1
ATOM 11147 C CA . LEU B 1 328 ? 139.129 174.522 134.265 1.00 57.25 401 LEU B CA 1
ATOM 11148 C C . LEU B 1 328 ? 139.605 175.929 134.601 1.00 57.06 401 LEU B C 1
ATOM 11149 O O . LEU B 1 328 ? 139.213 176.494 135.627 1.00 65.63 401 LEU B O 1
ATOM 11165 N N . GLN B 1 329 ? 140.459 176.509 133.757 1.00 58.67 402 GLN B N 1
ATOM 11166 C CA . GLN B 1 329 ? 140.925 177.867 134.008 1.00 60.26 402 GLN B CA 1
ATOM 11167 C C . GLN B 1 329 ? 139.766 178.851 134.002 1.00 65.71 402 GLN B C 1
ATOM 11168 O O . GLN B 1 329 ? 139.696 179.745 134.853 1.00 68.73 402 GLN B O 1
ATOM 11182 N N . LYS B 1 330 ? 138.846 178.708 133.046 1.00 67.27 403 LYS B N 1
ATOM 11183 C CA . LYS B 1 330 ? 137.716 179.629 132.983 1.00 68.16 403 LYS B CA 1
ATOM 11184 C C . LYS B 1 330 ? 136.718 179.373 134.105 1.00 71.53 403 LYS B C 1
ATOM 11185 O O . LYS B 1 330 ? 136.001 180.294 134.513 1.00 70.61 403 LYS B O 1
ATOM 11204 N N . ASN B 1 331 ? 136.651 178.141 134.613 1.00 70.04 404 ASN B N 1
ATOM 11205 C CA . ASN B 1 331 ? 135.733 177.841 135.707 1.00 67.26 404 ASN B CA 1
ATOM 11206 C C . ASN B 1 331 ? 136.262 178.363 137.037 1.00 66.01 404 ASN B C 1
ATOM 11207 O O . ASN B 1 331 ? 135.587 179.139 137.720 1.00 70.62 404 ASN B O 1
ATOM 11218 N N . LEU B 1 332 ? 137.464 177.943 137.423 1.00 63.25 405 LEU B N 1
ATOM 11219 C CA . LEU B 1 332 ? 138.052 178.341 138.695 1.00 61.80 405 LEU B CA 1
ATOM 11220 C C . LEU B 1 332 ? 138.632 179.749 138.666 1.00 65.38 405 LEU B C 1
ATOM 11221 O O . LEU B 1 332 ? 139.095 180.229 139.706 1.00 70.58 405 LEU B O 1
ATOM 11237 N N . GLN B 1 333 ? 138.626 180.417 137.513 1.00 68.75 406 GLN B N 1
ATOM 11238 C CA . GLN B 1 333 ? 139.173 181.767 137.380 1.00 69.87 406 GLN B CA 1
ATOM 11239 C C . GLN B 1 333 ? 140.649 181.800 137.773 1.00 68.94 406 GLN B C 1
ATOM 11240 O O . GLN B 1 333 ? 141.094 182.648 138.548 1.00 73.75 406 GLN B O 1
ATOM 11254 N N . LEU B 1 334 ? 141.415 180.861 137.229 1.00 63.57 407 LEU B N 1
ATOM 11255 C CA . LEU B 1 334 ? 142.853 180.835 137.442 1.00 61.92 407 LEU B CA 1
ATOM 11256 C C . LEU B 1 334 ? 143.543 181.786 136.475 1.00 63.07 407 LEU B C 1
ATOM 11257 O O . LEU B 1 334 ? 143.083 182.005 135.352 1.00 60.92 407 LEU B O 1
ATOM 11273 N N . SER B 1 335 ? 144.656 182.353 136.927 1.00 63.63 408 SER B N 1
ATOM 11274 C CA . SER B 1 335 ? 145.436 183.252 136.096 1.00 65.25 408 SER B CA 1
ATOM 11275 C C . SER B 1 335 ? 146.315 182.455 135.137 1.00 66.43 408 SER B C 1
ATOM 11276 O O . SER B 1 335 ? 146.412 181.228 135.209 1.00 67.00 408 SER B O 1
ATOM 11284 N N . ALA B 1 336 ? 146.964 183.175 134.221 1.00 67.68 409 ALA B N 1
ATOM 11285 C CA . ALA B 1 336 ? 147.871 182.520 133.286 1.00 64.80 409 ALA B CA 1
ATOM 11286 C C . ALA B 1 336 ? 149.016 181.841 134.023 1.00 61.94 409 ALA B C 1
ATOM 11287 O O . ALA B 1 336 ? 149.421 180.729 133.667 1.00 60.34 409 ALA B O 1
ATOM 11294 N N . GLU B 1 337 ? 149.552 182.496 135.053 1.00 61.10 410 GLU B N 1
ATOM 11295 C CA . GLU B 1 337 ? 150.688 181.932 135.771 1.00 61.53 410 GLU B CA 1
ATOM 11296 C C . GLU B 1 337 ? 150.274 180.783 136.678 1.00 57.27 410 GLU B C 1
ATOM 11297 O O . GLU B 1 337 ? 151.081 179.885 136.942 1.00 55.81 410 GLU B O 1
ATOM 11309 N N . GLN B 1 338 ? 149.036 180.792 137.174 1.00 55.18 411 GLN B N 1
ATOM 11310 C CA . GLN B 1 338 ? 148.588 179.705 138.038 1.00 55.20 411 GLN B CA 1
ATOM 11311 C C . GLN B 1 338 ? 148.418 178.416 137.248 1.00 51.67 411 GLN B C 1
ATOM 11312 O O . GLN B 1 338 ? 148.907 177.356 137.657 1.00 49.32 411 GLN B O 1
ATOM 11326 N N . VAL B 1 339 ? 147.719 178.480 136.119 1.00 54.06 412 VAL B N 1
ATOM 11327 C CA . VAL B 1 339 ? 147.654 177.338 135.192 1.00 51.97 412 VAL B CA 1
ATOM 11328 C C . VAL B 1 339 ? 148.771 177.559 134.179 1.00 48.04 412 VAL B C 1
ATOM 11329 O O . VAL B 1 339 ? 148.564 177.991 133.043 1.00 51.09 412 VAL B O 1
ATOM 11342 N N . GLU B 1 340 ? 149.982 177.244 134.596 1.00 42.85 413 GLU B N 1
ATOM 11343 C CA . GLU B 1 340 ? 151.151 177.338 133.733 1.00 35.82 413 GLU B CA 1
ATOM 11344 C C . GLU B 1 340 ? 151.978 176.067 133.742 1.00 34.01 413 GLU B C 1
ATOM 11345 O O . GLU B 1 340 ? 152.565 175.718 132.719 1.00 41.15 413 GLU B O 1
ATOM 11357 N N . ALA B 1 341 ? 152.060 175.378 134.879 1.00 32.04 414 ALA B N 1
ATOM 11358 C CA . ALA B 1 341 ? 152.753 174.098 134.907 1.00 27.66 414 ALA B CA 1
ATOM 11359 C C . ALA B 1 341 ? 152.020 173.070 134.061 1.00 30.08 414 ALA B C 1
ATOM 11360 O O . ALA B 1 341 ? 152.646 172.207 133.440 1.00 33.62 414 ALA B O 1
ATOM 11367 N N . SER B 1 342 ? 150.689 173.151 134.019 1.00 33.68 415 SER B N 1
ATOM 11368 C CA . SER B 1 342 ? 149.909 172.194 133.243 1.00 32.65 415 SER B CA 1
ATOM 11369 C C . SER B 1 342 ? 150.094 172.417 131.747 1.00 32.18 415 SER B C 1
ATOM 11370 O O . SER B 1 342 ? 150.324 171.466 130.990 1.00 34.14 415 SER B O 1
ATOM 11378 N N . ARG B 1 343 ? 149.999 173.671 131.302 1.00 32.41 416 ARG B N 1
ATOM 11379 C CA . ARG B 1 343 ? 150.201 173.970 129.889 1.00 32.80 416 ARG B CA 1
ATOM 11380 C C . ARG B 1 343 ? 151.605 173.588 129.449 1.00 32.88 416 ARG B C 1
ATOM 11381 O O . ARG B 1 343 ? 151.797 172.982 128.390 1.00 39.31 416 ARG B O 1
ATOM 11402 N N . MET B 1 344 ? 152.605 173.935 130.257 1.00 28.03 417 MET B N 1
ATOM 11403 C CA . MET B 1 344 ? 153.980 173.680 129.857 1.00 27.52 417 MET B CA 1
ATOM 11404 C C . MET B 1 344 ? 154.309 172.200 129.937 1.00 29.67 417 MET B C 1
ATOM 11405 O O . MET B 1 344 ? 155.133 171.710 129.162 1.00 37.32 417 MET B O 1
ATOM 11419 N N . THR B 1 345 ? 153.666 171.468 130.847 1.00 26.80 418 THR B N 1
ATOM 11420 C CA . THR B 1 345 ? 153.851 170.024 130.894 1.00 22.98 418 THR B CA 1
ATOM 11421 C C . THR B 1 345 ? 153.213 169.350 129.688 1.00 29.77 418 THR B C 1
ATOM 11422 O O . THR B 1 345 ? 153.794 168.424 129.112 1.00 36.60 418 THR B O 1
ATOM 11433 N N . LEU B 1 346 ? 152.025 169.802 129.282 1.00 28.10 419 LEU B N 1
ATOM 11434 C CA . LEU B 1 346 ? 151.434 169.286 128.052 1.00 27.83 419 LEU B CA 1
ATOM 11435 C C . LEU B 1 346 ? 152.325 169.592 126.857 1.00 30.01 419 LEU B C 1
ATOM 11436 O O . LEU B 1 346 ? 152.490 168.755 125.963 1.00 36.36 419 LEU B O 1
ATOM 11452 N N . HIS B 1 347 ? 152.903 170.792 126.821 1.00 32.50 420 HIS B N 1
ATOM 11453 C CA . HIS B 1 347 ? 153.797 171.159 125.728 1.00 34.95 420 HIS B CA 1
ATOM 11454 C C . HIS B 1 347 ? 155.028 170.260 125.694 1.00 36.94 420 HIS B C 1
ATOM 11455 O O . HIS B 1 347 ? 155.358 169.677 124.656 1.00 38.95 420 HIS B O 1
ATOM 11469 N N . ARG B 1 348 ? 155.719 170.130 126.827 1.00 31.21 421 ARG B N 1
ATOM 11470 C CA . ARG B 1 348 ? 157.011 169.453 126.835 1.00 28.94 421 ARG B CA 1
ATOM 11471 C C . ARG B 1 348 ? 156.861 167.941 126.717 1.00 33.56 421 ARG B C 1
ATOM 11472 O O . ARG B 1 348 ? 157.625 167.297 125.992 1.00 39.11 421 ARG B O 1
ATOM 11493 N N . PHE B 1 349 ? 155.892 167.353 127.421 1.00 32.54 422 PHE B N 1
ATOM 11494 C CA . PHE B 1 349 ? 155.777 165.905 127.506 1.00 28.31 422 PHE B CA 1
ATOM 11495 C C . PHE B 1 349 ? 154.503 165.347 126.894 1.00 30.78 422 PHE B C 1
ATOM 11496 O O . PHE B 1 349 ? 154.431 164.135 126.667 1.00 35.50 422 PHE B O 1
ATOM 11513 N N . GLY B 1 350 ? 153.508 166.179 126.618 1.00 31.45 423 GLY B N 1
ATOM 11514 C CA . GLY B 1 350 ? 152.247 165.687 126.115 1.00 29.05 423 GLY B CA 1
ATOM 11515 C C . GLY B 1 350 ? 151.393 165.103 127.226 1.00 31.59 423 GLY B C 1
ATOM 11516 O O . GLY B 1 350 ? 151.536 165.430 128.408 1.00 38.06 423 GLY B O 1
ATOM 11520 N N . ASN B 1 351 ? 150.484 164.218 126.828 1.00 34.71 424 ASN B N 1
ATOM 11521 C CA . ASN B 1 351 ? 149.583 163.558 127.770 1.00 35.90 424 ASN B CA 1
ATOM 11522 C C . ASN B 1 351 ? 150.265 162.295 128.275 1.00 31.47 424 ASN B C 1
ATOM 11523 O O . ASN B 1 351 ? 150.059 161.200 127.755 1.00 31.62 424 ASN B O 1
ATOM 11534 N N . THR B 1 352 ? 151.088 162.448 129.308 1.00 31.13 425 THR B N 1
ATOM 11535 C CA . THR B 1 352 ? 151.772 161.319 129.925 1.00 31.66 425 THR B CA 1
ATOM 11536 C C . THR B 1 352 ? 150.870 160.521 130.859 1.00 37.22 425 THR B C 1
ATOM 11537 O O . THR B 1 352 ? 151.374 159.678 131.609 1.00 36.08 425 THR B O 1
ATOM 11548 N N . SER B 1 353 ? 149.561 160.768 130.828 1.00 36.85 426 SER B N 1
ATOM 11549 C CA . SER B 1 353 ? 148.598 160.014 131.620 1.00 31.19 426 SER B CA 1
ATOM 11550 C C . SER B 1 353 ? 148.704 160.353 133.102 1.00 33.74 426 SER B C 1
ATOM 11551 O O . SER B 1 353 ? 148.991 161.498 133.465 1.00 33.78 426 SER B O 1
ATOM 11559 N N . SER B 1 354 ? 148.474 159.362 133.967 1.00 32.19 427 SER B N 1
ATOM 11560 C CA . SER B 1 354 ? 148.348 159.626 135.394 1.00 31.74 427 SER B CA 1
ATOM 11561 C C . SER B 1 354 ? 149.619 160.203 135.999 1.00 36.56 427 SER B C 1
ATOM 11562 O O . SER B 1 354 ? 149.554 160.837 137.057 1.00 40.80 427 SER B O 1
ATOM 11570 N N . SER B 1 355 ? 150.768 160.000 135.361 1.00 35.59 428 SER B N 1
ATOM 11571 C CA . SER B 1 355 ? 152.022 160.519 135.886 1.00 29.33 428 SER B CA 1
ATOM 11572 C C . SER B 1 355 ? 152.228 161.994 135.576 1.00 29.90 428 SER B C 1
ATOM 11573 O O . SER B 1 355 ? 153.149 162.602 136.131 1.00 38.36 428 SER B O 1
ATOM 11581 N N . SER B 1 356 ? 151.393 162.590 134.724 1.00 27.89 429 SER B N 1
ATOM 11582 C CA . SER B 1 356 ? 151.593 163.990 134.372 1.00 27.16 429 SER B CA 1
ATOM 11583 C C . SER B 1 356 ? 151.562 164.875 135.608 1.00 28.16 429 SER B C 1
ATOM 11584 O O . SER B 1 356 ? 152.341 165.827 135.718 1.00 33.80 429 SER B O 1
ATOM 11592 N N . LEU B 1 357 ? 150.680 164.563 136.562 1.00 29.37 430 LEU B N 1
ATOM 11593 C CA . LEU B 1 357 ? 150.588 165.358 137.782 1.00 27.05 430 LEU B CA 1
ATOM 11594 C C . LEU B 1 357 ? 151.949 165.581 138.415 1.00 25.14 430 LEU B C 1
ATOM 11595 O O . LEU B 1 357 ? 152.157 166.586 139.100 1.00 28.93 430 LEU B O 1
ATOM 11611 N N . TRP B 1 358 ? 152.887 164.661 138.202 1.00 23.76 431 TRP B N 1
ATOM 11612 C CA . TRP B 1 358 ? 154.193 164.781 138.831 1.00 26.72 431 TRP B CA 1
ATOM 11613 C C . TRP B 1 358 ? 155.149 165.625 138.004 1.00 30.08 431 TRP B C 1
ATOM 11614 O O . TRP B 1 358 ? 155.922 166.403 138.568 1.00 37.26 431 TRP B O 1
ATOM 11635 N N . TYR B 1 359 ? 155.093 165.521 136.676 1.00 28.93 432 TYR B N 1
ATOM 11636 C CA . TYR B 1 359 ? 155.889 166.418 135.849 1.00 26.50 432 TYR B CA 1
ATOM 11637 C C . TYR B 1 359 ? 155.575 167.863 136.195 1.00 26.60 432 TYR B C 1
ATOM 11638 O O . TYR B 1 359 ? 156.478 168.668 136.443 1.00 28.15 432 TYR B O 1
ATOM 11656 N N . GLU B 1 360 ? 154.286 168.195 136.257 1.00 30.65 433 GLU B N 1
ATOM 11657 C CA . GLU B 1 360 ? 153.875 169.522 136.694 1.00 29.27 433 GLU B CA 1
ATOM 11658 C C . GLU B 1 360 ? 154.545 169.883 138.009 1.00 32.19 433 GLU B C 1
ATOM 11659 O O . GLU B 1 360 ? 155.131 170.962 138.145 1.00 38.99 433 GLU B O 1
ATOM 11671 N N . MET B 1 361 ? 154.514 168.963 138.976 1.00 32.95 434 MET B N 1
ATOM 11672 C CA . MET B 1 361 ? 155.170 169.226 140.249 1.00 32.10 434 MET B CA 1
ATOM 11673 C C . MET B 1 361 ? 156.608 169.657 140.019 1.00 35.21 434 MET B C 1
ATOM 11674 O O . MET B 1 361 ? 157.028 170.729 140.469 1.00 40.11 434 MET B O 1
ATOM 11688 N N . SER B 1 362 ? 157.356 168.865 139.249 1.00 33.47 435 SER B N 1
ATOM 11689 C CA . SER B 1 362 ? 158.752 169.191 138.998 1.00 31.72 435 SER B CA 1
ATOM 11690 C C . SER B 1 362 ? 158.873 170.606 138.463 1.00 34.05 435 SER B C 1
ATOM 11691 O O . SER B 1 362 ? 159.690 171.396 138.944 1.00 43.96 435 SER B O 1
ATOM 11699 N N . TYR B 1 363 ? 158.020 170.965 137.504 1.00 33.03 436 TYR B N 1
ATOM 11700 C CA . TYR B 1 363 ? 158.092 172.301 136.933 1.00 30.81 436 TYR B CA 1
ATOM 11701 C C . TYR B 1 363 ? 158.049 173.345 138.037 1.00 35.48 436 TYR B C 1
ATOM 11702 O O . TYR B 1 363 ? 158.952 174.182 138.155 1.00 42.26 436 TYR B O 1
ATOM 11720 N N . ILE B 1 364 ? 157.046 173.255 138.912 1.00 38.25 437 ILE B N 1
ATOM 11721 C CA . ILE B 1 364 ? 156.883 174.265 139.952 1.00 34.00 437 ILE B CA 1
ATOM 11722 C C . ILE B 1 364 ? 158.111 174.296 140.847 1.00 36.47 437 ILE B C 1
ATOM 11723 O O . ILE B 1 364 ? 158.532 175.360 141.313 1.00 44.69 437 ILE B O 1
ATOM 11739 N N . GLU B 1 365 ? 158.703 173.131 141.101 1.00 34.08 438 GLU B N 1
ATOM 11740 C CA . GLU B 1 365 ? 159.886 173.080 141.947 1.00 34.91 438 GLU B CA 1
ATOM 11741 C C . GLU B 1 365 ? 161.088 173.725 141.275 1.00 40.49 438 GLU B C 1
ATOM 11742 O O . GLU B 1 365 ? 161.900 174.366 141.951 1.00 46.65 438 GLU B O 1
ATOM 11754 N N . GLU B 1 366 ? 161.220 173.578 139.958 1.00 43.02 439 GLU B N 1
ATOM 11755 C CA . GLU B 1 366 ? 162.440 173.974 139.269 1.00 46.72 439 GLU B CA 1
ATOM 11756 C C . GLU B 1 366 ? 162.448 175.440 138.871 1.00 49.09 439 GLU B C 1
ATOM 11757 O O . GLU B 1 366 ? 163.501 175.954 138.482 1.00 50.97 439 GLU B O 1
ATOM 11769 N N . LYS B 1 367 ? 161.312 176.119 138.956 1.00 43.55 440 LYS B N 1
ATOM 11770 C CA . LYS B 1 367 ? 161.255 177.560 138.778 1.00 43.43 440 LYS B CA 1
ATOM 11771 C C . LYS B 1 367 ? 161.512 178.308 140.076 1.00 50.60 440 LYS B C 1
ATOM 11772 O O . LYS B 1 367 ? 161.458 179.542 140.087 1.00 56.46 440 LYS B O 1
ATOM 11791 N N . GLY B 1 368 ? 161.796 177.596 141.161 1.00 48.43 441 GLY B N 1
ATOM 11792 C CA . GLY B 1 368 ? 161.976 178.226 142.455 1.00 49.97 441 GLY B CA 1
ATOM 11793 C C . GLY B 1 368 ? 160.706 178.834 143.004 1.00 52.10 441 GLY B C 1
ATOM 11794 O O . GLY B 1 368 ? 160.740 179.943 143.552 1.00 60.55 441 GLY B O 1
ATOM 11798 N N . ARG B 1 369 ? 159.581 178.135 142.867 1.00 46.11 442 ARG B N 1
ATOM 11799 C CA . ARG B 1 369 ? 158.299 178.615 143.354 1.00 47.48 442 ARG B CA 1
ATOM 11800 C C . ARG B 1 369 ? 157.713 177.730 144.441 1.00 48.12 442 ARG B C 1
ATOM 11801 O O . ARG B 1 369 ? 156.599 177.999 144.901 1.00 52.54 442 ARG B O 1
ATOM 11822 N N . MET B 1 370 ? 158.432 176.696 144.874 1.00 43.85 443 MET B N 1
ATOM 11823 C CA . MET B 1 370 ? 157.938 175.754 145.875 1.00 42.15 443 MET B CA 1
ATOM 11824 C C . MET B 1 370 ? 158.490 176.162 147.239 1.00 48.75 443 MET B C 1
ATOM 11825 O O . MET B 1 370 ? 159.462 175.603 147.743 1.00 52.70 443 MET B O 1
ATOM 11839 N N . LYS B 1 371 ? 157.853 177.160 147.839 1.00 51.67 444 LYS B N 1
ATOM 11840 C CA . LYS B 1 371 ? 158.235 177.633 149.159 1.00 48.92 444 LYS B CA 1
ATOM 11841 C C . LYS B 1 371 ? 157.608 176.756 150.237 1.00 45.17 444 LYS B C 1
ATOM 11842 O O . LYS B 1 371 ? 156.657 176.012 149.991 1.00 44.30 444 LYS B O 1
ATOM 11861 N N . LYS B 1 372 ? 158.160 176.847 151.444 1.00 46.75 445 LYS B N 1
ATOM 11862 C CA . LYS B 1 372 ? 157.668 176.037 152.549 1.00 41.27 445 LYS B CA 1
ATOM 11863 C C . LYS B 1 372 ? 156.274 176.489 152.960 1.00 41.32 445 LYS B C 1
ATOM 11864 O O . LYS B 1 372 ? 155.989 177.687 153.047 1.00 42.97 445 LYS B O 1
ATOM 11883 N N . GLY B 1 373 ? 155.403 175.518 153.218 1.00 39.81 446 GLY B N 1
ATOM 11884 C CA . GLY B 1 373 ? 154.036 175.802 153.593 1.00 41.97 446 GLY B CA 1
ATOM 11885 C C . GLY B 1 373 ? 153.105 176.083 152.438 1.00 46.01 446 GLY B C 1
ATOM 11886 O O . GLY B 1 373 ? 151.954 176.465 152.672 1.00 51.41 446 GLY B O 1
ATOM 11890 N N . ASP B 1 374 ? 153.562 175.909 151.202 1.00 44.55 447 ASP B N 1
ATOM 11891 C CA . ASP B 1 374 ? 152.732 176.183 150.039 1.00 43.11 447 ASP B CA 1
ATOM 11892 C C . ASP B 1 374 ? 151.795 175.015 149.773 1.00 44.18 447 ASP B C 1
ATOM 11893 O O . ASP B 1 374 ? 152.203 173.852 149.801 1.00 46.77 447 ASP B O 1
ATOM 11902 N N . ARG B 1 375 ? 150.534 175.333 149.504 1.00 45.13 448 ARG B N 1
ATOM 11903 C CA . ARG B 1 375 ? 149.513 174.326 149.255 1.00 41.42 448 ARG B CA 1
ATOM 11904 C C . ARG B 1 375 ? 149.468 173.989 147.771 1.00 42.55 448 ARG B C 1
ATOM 11905 O O . ARG B 1 375 ? 149.308 174.879 146.930 1.00 48.95 448 ARG B O 1
ATOM 11926 N N . VAL B 1 376 ? 149.597 172.704 147.455 1.00 36.38 449 VAL B N 1
ATOM 11927 C CA . VAL B 1 376 ? 149.550 172.212 146.083 1.00 34.10 449 VAL B CA 1
ATOM 11928 C C . VAL B 1 376 ? 148.278 171.398 145.917 1.00 33.53 449 VAL B C 1
ATOM 11929 O O . VAL B 1 376 ? 147.986 170.521 146.738 1.00 39.60 449 VAL B O 1
ATOM 11942 N N . TRP B 1 377 ? 147.521 171.687 144.862 1.00 32.70 450 TRP B N 1
ATOM 11943 C CA . TRP B 1 377 ? 146.273 170.991 144.570 1.00 28.67 450 TRP B CA 1
ATOM 11944 C C . TRP B 1 377 ? 146.406 170.300 143.222 1.00 30.24 450 TRP B C 1
ATOM 11945 O O . TRP B 1 377 ? 146.483 170.965 142.187 1.00 36.90 450 TRP B O 1
ATOM 11966 N N . GLN B 1 378 ? 146.420 168.973 143.233 1.00 25.02 451 GLN B N 1
ATOM 11967 C CA . GLN B 1 378 ? 146.491 168.169 142.023 1.00 23.99 451 GLN B CA 1
ATOM 11968 C C . GLN B 1 378 ? 145.102 167.675 141.649 1.00 25.82 451 GLN B C 1
ATOM 11969 O O . GLN B 1 378 ? 144.363 167.190 142.505 1.00 32.42 451 GLN B O 1
ATOM 11983 N N . ILE B 1 379 ? 144.749 167.798 140.371 1.00 30.97 452 ILE B N 1
ATOM 11984 C CA . ILE B 1 379 ? 143.474 167.314 139.849 1.00 30.15 452 ILE B CA 1
ATOM 11985 C C . ILE B 1 379 ? 143.765 166.322 138.733 1.00 32.93 452 ILE B C 1
ATOM 11986 O O . ILE B 1 379 ? 144.490 166.646 137.788 1.00 42.13 452 ILE B O 1
ATOM 12002 N N . ALA B 1 380 ? 143.201 165.120 138.836 1.00 26.32 453 ALA B N 1
ATOM 12003 C CA . ALA B 1 380 ? 143.365 164.092 137.815 1.00 27.21 453 ALA B CA 1
ATOM 12004 C C . ALA B 1 380 ? 142.006 163.493 137.498 1.00 29.58 453 ALA B C 1
ATOM 12005 O O . ALA B 1 380 ? 141.370 162.899 138.370 1.00 37.88 453 ALA B O 1
ATOM 12012 N N . PHE B 1 381 ? 141.577 163.624 136.249 1.00 31.86 454 PHE B N 1
ATOM 12013 C CA . PHE B 1 381 ? 140.283 163.130 135.803 1.00 30.99 454 PHE B CA 1
ATOM 12014 C C . PHE B 1 381 ? 140.495 162.172 134.642 1.00 31.63 454 PHE B C 1
ATOM 12015 O O . PHE B 1 381 ? 141.273 162.460 133.729 1.00 40.35 454 PHE B O 1
ATOM 12032 N N . GLY B 1 382 ? 139.808 161.036 134.685 1.00 35.41 455 GLY B N 1
ATOM 12033 C CA . GLY B 1 382 ? 139.945 160.029 133.656 1.00 33.89 455 GLY B CA 1
ATOM 12034 C C . GLY B 1 382 ? 138.708 159.170 133.502 1.00 37.09 455 GLY B C 1
ATOM 12035 O O . GLY B 1 382 ? 137.656 159.470 134.074 1.00 40.93 455 GLY B O 1
ATOM 12039 N N . SER B 1 383 ? 138.830 158.092 132.734 1.00 39.09 456 SER B N 1
ATOM 12040 C CA . SER B 1 383 ? 137.698 157.219 132.467 1.00 38.48 456 SER B CA 1
ATOM 12041 C C . SER B 1 383 ? 137.090 156.705 133.768 1.00 38.91 456 SER B C 1
ATOM 12042 O O . SER B 1 383 ? 137.724 156.697 134.825 1.00 40.90 456 SER B O 1
ATOM 12050 N N . GLY B 1 384 ? 135.843 156.251 133.670 1.00 37.13 457 GLY B N 1
ATOM 12051 C CA . GLY B 1 384 ? 135.122 155.738 134.817 1.00 32.64 457 GLY B CA 1
ATOM 12052 C C . GLY B 1 384 ? 133.701 156.234 135.012 1.00 35.68 457 GLY B C 1
ATOM 12053 O O . GLY B 1 384 ? 132.846 155.414 135.351 1.00 46.81 457 GLY B O 1
ATOM 12057 N N . PHE B 1 385 ? 133.391 157.519 134.820 1.00 33.57 458 PHE B N 1
ATOM 12058 C CA . PHE B 1 385 ? 134.341 158.620 134.681 1.00 34.61 458 PHE B CA 1
ATOM 12059 C C . PHE B 1 385 ? 134.783 159.127 136.049 1.00 38.33 458 PHE B C 1
ATOM 12060 O O . PHE B 1 385 ? 134.015 159.777 136.751 1.00 40.84 458 PHE B O 1
ATOM 12077 N N . LYS B 1 386 ? 136.024 158.838 136.421 1.00 34.29 459 LYS B N 1
ATOM 12078 C CA . LYS B 1 386 ? 136.544 159.229 137.722 1.00 26.16 459 LYS B CA 1
ATOM 12079 C C . LYS B 1 386 ? 137.155 160.621 137.659 1.00 27.80 459 LYS B C 1
ATOM 12080 O O . LYS B 1 386 ? 137.681 161.045 136.630 1.00 38.16 459 LYS B O 1
ATOM 12099 N N . CYS B 1 387 ? 137.084 161.327 138.783 1.00 30.90 460 CYS B N 1
ATOM 12100 C CA . CYS B 1 387 ? 137.741 162.620 138.947 1.00 28.28 460 CYS B CA 1
ATOM 12101 C C . CYS B 1 387 ? 138.236 162.698 140.382 1.00 30.26 460 CYS B C 1
ATOM 12102 O O . CYS B 1 387 ? 137.433 162.782 141.313 1.00 40.42 460 CYS B O 1
ATOM 12110 N N . ASN B 1 388 ? 139.547 162.641 140.568 1.00 25.14 461 ASN B N 1
ATOM 12111 C CA . ASN B 1 388 ? 140.147 162.682 141.886 1.00 26.20 461 ASN B CA 1
ATOM 12112 C C . ASN B 1 388 ? 140.986 163.941 142.019 1.00 28.11 461 ASN B C 1
ATOM 12113 O O . ASN B 1 388 ? 141.382 164.562 141.030 1.00 39.41 461 ASN B O 1
ATOM 12124 N N . SER B 1 389 ? 141.237 164.324 143.264 1.00 27.71 462 SER B N 1
ATOM 12125 C CA . SER B 1 389 ? 142.124 165.436 143.542 1.00 24.59 462 SER B CA 1
ATOM 12126 C C . SER B 1 389 ? 142.845 165.158 144.847 1.00 22.72 462 SER B C 1
ATOM 12127 O O . SER B 1 389 ? 142.385 164.379 145.681 1.00 28.75 462 SER B O 1
ATOM 12135 N N . ALA B 1 390 ? 143.997 165.794 144.999 1.00 23.76 463 ALA B N 1
ATOM 12136 C CA . ALA B 1 390 ? 144.818 165.646 146.186 1.00 20.07 463 ALA B CA 1
ATOM 12137 C C . ALA B 1 390 ? 145.340 167.012 146.590 1.00 23.77 463 ALA B C 1
ATOM 12138 O O . ALA B 1 390 ? 145.541 167.889 145.751 1.00 29.78 463 ALA B O 1
ATOM 12145 N N . VAL B 1 391 ? 145.532 167.190 147.890 1.00 26.11 464 VAL B N 1
ATOM 12146 C CA . VAL B 1 391 ? 146.083 168.415 148.449 1.00 25.69 464 VAL B CA 1
ATOM 12147 C C . VAL B 1 391 ? 147.318 168.032 149.242 1.00 27.96 464 VAL B C 1
ATOM 12148 O O . VAL B 1 391 ? 147.240 167.182 150.137 1.00 35.05 464 VAL B O 1
ATOM 12161 N N . TRP B 1 392 ? 148.448 168.652 148.903 1.00 25.80 465 TRP B N 1
ATOM 12162 C CA . TRP B 1 392 ? 149.713 168.502 149.602 1.00 27.55 465 TRP B CA 1
ATOM 12163 C C . TRP B 1 392 ? 150.119 169.842 150.200 1.00 32.02 465 TRP B C 1
ATOM 12164 O O . TRP B 1 392 ? 149.684 170.903 149.747 1.00 41.03 465 TRP B O 1
ATOM 12185 N N . LYS B 1 393 ? 150.980 169.782 151.212 1.00 30.38 466 LYS B N 1
ATOM 12186 C CA . LYS B 1 393 ? 151.564 170.970 151.819 1.00 31.51 466 LYS B CA 1
ATOM 12187 C C . LYS B 1 393 ? 153.076 170.822 151.804 1.00 35.07 466 LYS B C 1
ATOM 12188 O O . LYS B 1 393 ? 153.602 169.770 152.176 1.00 42.94 466 LYS B O 1
ATOM 12207 N N . CYS B 1 394 ? 153.771 171.871 151.376 1.00 38.87 467 CYS B N 1
ATOM 12208 C CA . CYS B 1 394 ? 155.220 171.813 151.213 1.00 37.99 467 CYS B CA 1
ATOM 12209 C C . CYS B 1 394 ? 155.883 171.655 152.575 1.00 37.57 467 CYS B C 1
ATOM 12210 O O . CYS B 1 394 ? 155.890 172.584 153.387 1.00 40.86 467 CYS B O 1
ATOM 12218 N N . ASN B 1 395 ? 156.438 170.472 152.830 1.00 38.62 468 ASN B N 1
ATOM 12219 C CA . ASN B 1 395 ? 157.131 170.227 154.089 1.00 38.22 468 ASN B CA 1
ATOM 12220 C C . ASN B 1 395 ? 158.352 171.127 154.237 1.00 41.94 468 ASN B C 1
ATOM 12221 O O . ASN B 1 395 ? 158.598 171.679 155.314 1.00 45.45 468 ASN B O 1
ATOM 12232 N N . LYS B 1 396 ? 159.133 171.282 153.169 1.00 42.75 469 LYS B N 1
ATOM 12233 C CA . LYS B 1 396 ? 160.350 172.079 153.197 1.00 42.02 469 LYS B CA 1
ATOM 12234 C C . LYS B 1 396 ? 160.499 172.818 151.877 1.00 44.36 469 LYS B C 1
ATOM 12235 O O . LYS B 1 396 ? 160.020 172.358 150.839 1.00 51.60 469 LYS B O 1
ATOM 12254 N N . THR B 1 397 ? 161.181 173.960 151.919 1.00 44.74 470 THR B N 1
ATOM 12255 C CA . THR B 1 397 ? 161.467 174.687 150.689 1.00 46.65 470 THR B CA 1
ATOM 12256 C C . THR B 1 397 ? 162.309 173.820 149.762 1.00 49.59 470 THR B C 1
ATOM 12257 O O . THR B 1 397 ? 163.317 173.243 150.177 1.00 52.06 470 THR B O 1
ATOM 12268 N N . ILE B 1 398 ? 161.894 173.734 148.502 1.00 48.02 471 ILE B N 1
ATOM 12269 C CA . ILE B 1 398 ? 162.508 172.841 147.527 1.00 48.88 471 ILE B CA 1
ATOM 12270 C C . ILE B 1 398 ? 163.545 173.622 146.734 1.00 56.17 471 ILE B C 1
ATOM 12271 O O . ILE B 1 398 ? 163.233 174.666 146.148 1.00 56.32 471 ILE B O 1
ATOM 12287 N N . LYS B 1 399 ? 164.774 173.118 146.714 1.00 58.64 472 LYS B N 1
ATOM 12288 C CA . LYS B 1 399 ? 165.851 173.736 145.957 1.00 60.37 472 LYS B CA 1
ATOM 12289 C C . LYS B 1 399 ? 165.856 173.221 144.524 1.00 60.89 472 LYS B C 1
ATOM 12290 O O . LYS B 1 399 ? 165.556 172.054 144.261 1.00 60.71 472 LYS B O 1
ATOM 12309 N N . THR B 1 400 ? 166.203 174.108 143.596 1.00 65.29 473 THR B N 1
ATOM 12310 C CA . THR B 1 400 ? 166.351 173.703 142.206 1.00 65.13 473 THR B CA 1
ATOM 12311 C C . THR B 1 400 ? 167.458 172.665 142.084 1.00 63.99 473 THR B C 1
ATOM 12312 O O . THR B 1 400 ? 168.526 172.799 142.688 1.00 62.87 473 THR B O 1
ATOM 12323 N N . THR B 1 401 ? 167.200 171.624 141.298 1.00 67.80 474 THR B N 1
ATOM 12324 C CA . THR B 1 401 ? 168.114 170.500 141.153 1.00 74.49 474 THR B CA 1
ATOM 12325 C C . THR B 1 401 ? 168.430 170.293 139.677 1.00 75.25 474 THR B C 1
ATOM 12326 O O . THR B 1 401 ? 167.819 170.902 138.795 1.00 72.45 474 THR B O 1
ATOM 12337 N N . THR B 1 402 ? 169.408 169.426 139.415 1.00 73.29 475 THR B N 1
ATOM 12338 C CA . THR B 1 402 ? 169.825 169.109 138.054 1.00 73.02 475 THR B CA 1
ATOM 12339 C C . THR B 1 402 ? 169.296 167.771 137.559 1.00 72.85 475 THR B C 1
ATOM 12340 O O . THR B 1 402 ? 169.142 167.593 136.347 1.00 69.33 475 THR B O 1
ATOM 12351 N N . ASP B 1 403 ? 169.023 166.827 138.457 1.00 71.09 476 ASP B N 1
ATOM 12352 C CA . ASP B 1 403 ? 168.475 165.525 138.079 1.00 69.78 476 ASP B CA 1
ATOM 12353 C C . ASP B 1 403 ? 166.956 165.634 138.085 1.00 65.02 476 ASP B C 1
ATOM 12354 O O . ASP B 1 403 ? 166.323 165.600 139.142 1.00 63.81 476 ASP B O 1
ATOM 12363 N N . ASN B 1 404 ? 166.367 165.762 136.901 1.00 58.97 477 ASN B N 1
ATOM 12364 C CA . ASN B 1 404 ? 164.931 165.967 136.793 1.00 52.64 477 ASN B CA 1
ATOM 12365 C C . ASN B 1 404 ? 164.502 165.953 135.330 1.00 53.72 477 ASN B C 1
ATOM 12366 O O . ASN B 1 404 ? 165.348 166.071 134.436 1.00 61.48 477 ASN B O 1
ATOM 12377 N N . PRO B 1 405 ? 163.205 165.813 135.042 1.00 43.57 478 PRO B N 1
ATOM 12378 C CA . PRO B 1 405 ? 162.763 165.792 133.641 1.00 43.32 478 PRO B CA 1
ATOM 12379 C C . PRO B 1 405 ? 162.815 167.148 132.951 1.00 48.80 478 PRO B C 1
ATOM 12380 O O . PRO B 1 405 ? 162.600 167.205 131.734 1.00 44.35 478 PRO B O 1
ATOM 12391 N N . TRP B 1 406 ? 163.085 168.233 133.677 1.00 50.59 479 TRP B N 1
ATOM 12392 C CA . TRP B 1 406 ? 163.142 169.572 133.105 1.00 43.47 479 TRP B CA 1
ATOM 12393 C C . TRP B 1 406 ? 164.554 170.141 133.092 1.00 54.50 479 TRP B C 1
ATOM 12394 O O . TRP B 1 406 ? 164.722 171.344 132.875 1.00 62.81 479 TRP B O 1
ATOM 12415 N N . SER B 1 407 ? 165.573 169.308 133.307 1.00 56.96 480 SER B N 1
ATOM 12416 C CA . SER B 1 407 ? 166.907 169.830 133.586 1.00 56.91 480 SER B CA 1
ATOM 12417 C C . SER B 1 407 ? 167.415 170.736 132.473 1.00 60.78 480 SER B C 1
ATOM 12418 O O . SER B 1 407 ? 168.193 171.659 132.736 1.00 64.14 480 SER B O 1
ATOM 12426 N N . ASP B 1 408 ? 166.993 170.501 131.234 1.00 66.78 481 ASP B N 1
ATOM 12427 C CA . ASP B 1 408 ? 167.504 171.241 130.085 1.00 64.52 481 ASP B CA 1
ATOM 12428 C C . ASP B 1 408 ? 166.532 172.275 129.543 1.00 60.15 481 ASP B C 1
ATOM 12429 O O . ASP B 1 408 ? 166.949 173.383 129.202 1.00 57.36 481 ASP B O 1
ATOM 12438 N N . CYS B 1 409 ? 165.246 171.949 129.455 1.00 59.18 482 CYS B N 1
ATOM 12439 C CA . CYS B 1 409 ? 164.275 172.827 128.818 1.00 58.87 482 CYS B CA 1
ATOM 12440 C C . CYS B 1 409 ? 163.645 173.829 129.775 1.00 53.25 482 CYS B C 1
ATOM 12441 O O . CYS B 1 409 ? 162.887 174.694 129.326 1.00 50.55 482 CYS B O 1
ATOM 12449 N N . ILE B 1 410 ? 163.943 173.748 131.073 1.00 57.07 483 ILE B N 1
ATOM 12450 C CA . ILE B 1 410 ? 163.307 174.641 132.037 1.00 55.53 483 ILE B CA 1
ATOM 12451 C C . ILE B 1 410 ? 163.661 176.092 131.749 1.00 56.68 483 ILE B C 1
ATOM 12452 O O . ILE B 1 410 ? 162.885 177.003 132.062 1.00 57.77 483 ILE B O 1
ATOM 12468 N N . ASP B 1 411 ? 164.829 176.337 131.153 1.00 59.65 484 ASP B N 1
ATOM 12469 C CA . ASP B 1 411 ? 165.252 177.710 130.901 1.00 60.51 484 ASP B CA 1
ATOM 12470 C C . ASP B 1 411 ? 164.348 178.392 129.882 1.00 60.69 484 ASP B C 1
ATOM 12471 O O . ASP B 1 411 ? 163.959 179.552 130.065 1.00 56.61 484 ASP B O 1
ATOM 12480 N N . ARG B 1 412 ? 164.005 177.693 128.798 1.00 59.32 485 ARG B N 1
ATOM 12481 C CA . ARG B 1 412 ? 163.186 178.308 127.759 1.00 58.16 485 ARG B CA 1
ATOM 12482 C C . ARG B 1 412 ? 161.774 178.584 128.258 1.00 59.73 485 ARG B C 1
ATOM 12483 O O . ARG B 1 412 ? 161.192 179.629 127.943 1.00 56.75 485 ARG B O 1
ATOM 12504 N N . TYR B 1 413 ? 161.208 177.664 129.033 1.00 58.85 486 TYR B N 1
ATOM 12505 C CA . TYR B 1 413 ? 159.831 177.803 129.469 1.00 47.60 486 TYR B CA 1
ATOM 12506 C C . TYR B 1 413 ? 159.702 178.952 130.468 1.00 49.73 486 TYR B C 1
ATOM 12507 O O . TYR B 1 413 ? 160.649 179.261 131.195 1.00 55.14 486 TYR B O 1
ATOM 12525 N N . PRO B 1 414 ? 158.532 179.599 130.533 1.00 50.38 487 PRO B N 1
ATOM 12526 C CA . PRO B 1 414 ? 157.295 179.313 129.794 1.00 48.98 487 PRO B CA 1
ATOM 12527 C C . PRO B 1 414 ? 157.328 179.785 128.345 1.00 52.15 487 PRO B C 1
ATOM 12528 O O . PRO B 1 414 ? 157.353 180.980 128.070 1.00 56.94 487 PRO B O 1
ATOM 12539 N N . VAL B 1 415 ? 157.320 178.851 127.397 1.00 52.52 488 VAL B N 1
ATOM 12540 C CA . VAL B 1 415 ? 157.285 179.185 125.979 1.00 54.05 488 VAL B CA 1
ATOM 12541 C C . VAL B 1 415 ? 155.915 179.759 125.654 1.00 59.28 488 VAL B C 1
ATOM 12542 O O . VAL B 1 415 ? 154.985 179.669 126.463 1.00 61.41 488 VAL B O 1
ATOM 12555 N N . HIS B 1 416 ? 155.781 180.364 124.479 1.00 65.02 489 HIS B N 1
ATOM 12556 C CA . HIS B 1 416 ? 154.487 180.823 123.991 1.00 70.59 489 HIS B CA 1
ATOM 12557 C C . HIS B 1 416 ? 153.880 179.714 123.142 1.00 71.47 489 HIS B C 1
ATOM 12558 O O . HIS B 1 416 ? 154.339 179.456 122.024 1.00 72.69 489 HIS B O 1
ATOM 12572 N N . ILE B 1 417 ? 152.852 179.060 123.669 1.00 66.41 490 ILE B N 1
ATOM 12573 C CA . ILE B 1 417 ? 152.175 177.988 122.947 1.00 63.55 490 ILE B CA 1
ATOM 12574 C C . ILE B 1 417 ? 151.238 178.632 121.933 1.00 70.61 490 ILE B C 1
ATOM 12575 O O . ILE B 1 417 ? 150.319 179.366 122.326 1.00 74.36 490 ILE B O 1
ATOM 12591 N N . PRO B 1 418 ? 151.421 178.400 120.637 1.00 73.01 491 PRO B N 1
ATOM 12592 C CA . PRO B 1 418 ? 150.555 179.046 119.648 1.00 73.74 491 PRO B CA 1
ATOM 12593 C C . PRO B 1 418 ? 149.184 178.393 119.588 1.00 73.64 491 PRO B C 1
ATOM 12594 O O . PRO B 1 418 ? 148.986 177.246 119.995 1.00 73.80 491 PRO B O 1
ATOM 12605 N N . GLU B 1 419 ? 148.224 179.149 119.052 1.00 76.51 492 GLU B N 1
ATOM 12606 C CA . GLU B 1 419 ? 146.878 178.613 118.893 1.00 78.45 492 GLU B CA 1
ATOM 12607 C C . GLU B 1 419 ? 146.863 177.471 117.885 1.00 81.31 492 GLU B C 1
ATOM 12608 O O . GLU B 1 419 ? 146.181 176.461 118.092 1.00 80.87 492 GLU B O 1
ATOM 12620 N N . ILE B 1 420 ? 147.603 177.614 116.788 1.00 79.38 493 ILE B N 1
ATOM 12621 C CA . ILE B 1 420 ? 147.696 176.589 115.755 1.00 74.07 493 ILE B CA 1
ATOM 12622 C C . ILE B 1 420 ? 149.154 176.477 115.334 1.00 74.51 493 ILE B C 1
ATOM 12623 O O . ILE B 1 420 ? 149.834 177.493 115.162 1.00 77.96 493 ILE B O 1
ATOM 12639 N N . VAL B 1 421 ? 149.632 175.248 115.171 1.00 74.74 494 VAL B N 1
ATOM 12640 C CA . VAL B 1 421 ? 150.993 174.990 114.731 1.00 76.71 494 VAL B CA 1
ATOM 12641 C C . VAL B 1 421 ? 150.944 174.396 113.330 1.00 78.89 494 VAL B C 1
ATOM 12642 O O . VAL B 1 421 ? 149.917 173.884 112.876 1.00 83.15 494 VAL B O 1
ATOM 12655 N N . LYS B 1 422 ? 152.073 174.479 112.635 1.00 77.02 495 LYS B N 1
ATOM 12656 C CA . LYS B 1 422 ? 152.176 173.954 111.278 1.00 84.09 495 LYS B CA 1
ATOM 12657 C C . LYS B 1 422 ? 153.533 173.300 111.051 1.00 87.60 495 LYS B C 1
ATOM 12658 O O . LYS B 1 422 ? 153.676 172.427 110.195 1.00 87.26 495 LYS B O 1
ATOM 12677 N N . GLY C 2 8 ? 131.631 132.072 105.325 1.00 99.19 12 GLY C N 1
ATOM 12678 C CA . GLY C 2 8 ? 131.949 132.471 106.683 1.00 108.72 12 GLY C CA 1
ATOM 12679 C C . GLY C 2 8 ? 131.168 131.686 107.718 1.00 112.78 12 GLY C C 1
ATOM 12680 O O . GLY C 2 8 ? 130.822 132.210 108.776 1.00 110.00 12 GLY C O 1
ATOM 12683 N N . ILE C 2 9 ? 130.889 130.418 107.406 1.00 111.37 13 ILE C N 1
ATOM 12684 C CA . ILE C 2 9 ? 130.126 129.586 108.328 1.00 109.60 13 ILE C CA 1
ATOM 12685 C C . ILE C 2 9 ? 130.846 129.505 109.674 1.00 108.55 13 ILE C C 1
ATOM 12686 O O . ILE C 2 9 ? 132.062 129.705 109.780 1.00 107.84 13 ILE C O 1
ATOM 12702 N N . LYS C 2 10 ? 130.071 129.221 110.718 1.00 105.74 14 LYS C N 1
ATOM 12703 C CA . LYS C 2 10 ? 130.595 129.058 112.068 1.00 101.58 14 LYS C CA 1
ATOM 12704 C C . LYS C 2 10 ? 130.150 127.708 112.605 1.00 97.01 14 LYS C C 1
ATOM 12705 O O . LYS C 2 10 ? 128.967 127.371 112.526 1.00 99.91 14 LYS C O 1
ATOM 12724 N N . LEU C 2 11 ? 131.087 126.942 113.154 1.00 89.79 15 LEU C N 1
ATOM 12725 C CA . LEU C 2 11 ? 130.809 125.603 113.655 1.00 88.09 15 LEU C CA 1
ATOM 12726 C C . LEU C 2 11 ? 130.960 125.575 115.169 1.00 84.32 15 LEU C C 1
ATOM 12727 O O . LEU C 2 11 ? 131.994 125.989 115.701 1.00 84.70 15 LEU C O 1
ATOM 12743 N N . SER C 2 12 ? 129.929 125.083 115.854 1.00 78.25 16 SER C N 1
ATOM 12744 C CA . SER C 2 12 ? 129.959 124.894 117.296 1.00 74.92 16 SER C CA 1
ATOM 12745 C C . SER C 2 12 ? 129.385 123.520 117.604 1.00 75.75 16 SER C C 1
ATOM 12746 O O . SER C 2 12 ? 128.925 122.805 116.711 1.00 81.89 16 SER C O 1
ATOM 12754 N N . SER C 2 13 ? 129.400 123.148 118.880 1.00 73.04 17 SER C N 1
ATOM 12755 C CA . SER C 2 13 ? 128.854 121.874 119.319 1.00 79.29 17 SER C CA 1
ATOM 12756 C C . SER C 2 13 ? 127.781 122.109 120.368 1.00 79.40 17 SER C C 1
ATOM 12757 O O . SER C 2 13 ? 127.806 123.106 121.093 1.00 80.25 17 SER C O 1
ATOM 12765 N N . VAL C 2 14 ? 126.828 121.184 120.429 1.00 81.27 18 VAL C N 1
ATOM 12766 C CA . VAL C 2 14 ? 125.779 121.195 121.441 1.00 80.84 18 VAL C CA 1
ATOM 12767 C C . VAL C 2 14 ? 125.742 119.824 122.097 1.00 84.36 18 VAL C C 1
ATOM 12768 O O . VAL C 2 14 ? 125.662 118.804 121.405 1.00 88.53 18 VAL C O 1
ATOM 12781 N N . VAL C 2 15 ? 125.792 119.802 123.425 1.00 83.23 19 VAL C N 1
ATOM 12782 C CA . VAL C 2 15 ? 125.827 118.549 124.173 1.00 80.27 19 VAL C CA 1
ATOM 12783 C C . VAL C 2 15 ? 124.571 118.447 125.031 1.00 84.44 19 VAL C C 1
ATOM 12784 O O . VAL C 2 15 ? 123.980 119.477 125.384 1.00 81.57 19 VAL C O 1
ATOM 12797 N N . PRO C 2 16 ? 124.126 117.243 125.386 1.00 91.72 20 PRO C N 1
ATOM 12798 C CA . PRO C 2 16 ? 122.930 117.125 126.226 1.00 93.73 20 PRO C CA 1
ATOM 12799 C C . PRO C 2 16 ? 123.129 117.801 127.573 1.00 96.59 20 PRO C C 1
ATOM 12800 O O . PRO C 2 16 ? 124.228 117.819 128.130 1.00 97.22 20 PRO C O 1
ATOM 12811 N N . ALA C 2 17 ? 122.040 118.365 128.097 1.00 99.75 21 ALA C N 1
ATOM 12812 C CA . ALA C 2 17 ? 122.105 119.015 129.402 1.00 98.00 21 ALA C CA 1
ATOM 12813 C C . ALA C 2 17 ? 122.449 118.014 130.496 1.00 98.52 21 ALA C C 1
ATOM 12814 O O . ALA C 2 17 ? 123.212 118.327 131.418 1.00 91.27 21 ALA C O 1
ATOM 12821 N N . LYS C 2 18 ? 121.898 116.806 130.412 1.00 102.63 22 LYS C N 1
ATOM 12822 C CA . LYS C 2 18 ? 122.097 115.772 131.418 1.00 104.77 22 LYS C CA 1
ATOM 12823 C C . LYS C 2 18 ? 123.140 114.782 130.915 1.00 105.67 22 LYS C C 1
ATOM 12824 O O . LYS C 2 18 ? 122.991 114.218 129.826 1.00 106.78 22 LYS C O 1
ATOM 12843 N N . ALA C 2 19 ? 124.189 114.573 131.706 1.00 101.87 23 ALA C N 1
ATOM 12844 C CA . ALA C 2 19 ? 125.241 113.646 131.314 1.00 103.77 23 ALA C CA 1
ATOM 12845 C C . ALA C 2 19 ? 124.690 112.230 131.206 1.00 108.75 23 ALA C C 1
ATOM 12846 O O . ALA C 2 19 ? 123.884 111.793 132.031 1.00 105.99 23 ALA C O 1
ATOM 12853 N N . THR C 2 20 ? 125.132 111.509 130.174 1.00 112.54 24 THR C N 1
ATOM 12854 C CA . THR C 2 20 ? 124.661 110.152 129.932 1.00 115.40 24 THR C CA 1
ATOM 12855 C C . THR C 2 20 ? 125.517 109.095 130.618 1.00 114.91 24 THR C C 1
ATOM 12856 O O . THR C 2 20 ? 125.070 107.952 130.762 1.00 114.16 24 THR C O 1
ATOM 12867 N N . GLY C 2 21 ? 126.722 109.447 131.058 1.00 111.61 25 GLY C N 1
ATOM 12868 C CA . GLY C 2 21 ? 127.566 108.498 131.755 1.00 113.01 25 GLY C CA 1
ATOM 12869 C C . GLY C 2 21 ? 128.246 107.477 130.873 1.00 117.15 25 GLY C C 1
ATOM 12870 O O . GLY C 2 21 ? 128.621 106.408 131.363 1.00 115.70 25 GLY C O 1
ATOM 12874 N N . ASN C 2 22 ? 128.413 107.768 129.584 1.00 118.91 26 ASN C N 1
ATOM 12875 C CA . ASN C 2 22 ? 129.107 106.872 128.660 1.00 116.14 26 ASN C CA 1
ATOM 12876 C C . ASN C 2 22 ? 128.354 105.550 128.504 1.00 116.16 26 ASN C C 1
ATOM 12877 O O . ASN C 2 22 ? 128.913 104.465 128.672 1.00 114.72 26 ASN C O 1
ATOM 12888 N N . GLN C 2 23 ? 127.069 105.650 128.176 1.00 115.46 27 GLN C N 1
ATOM 12889 C CA . GLN C 2 23 ? 126.272 104.467 127.891 1.00 115.68 27 GLN C CA 1
ATOM 12890 C C . GLN C 2 23 ? 126.751 103.818 126.594 1.00 116.94 27 GLN C C 1
ATOM 12891 O O . GLN C 2 23 ? 127.681 104.287 125.932 1.00 116.58 27 GLN C O 1
ATOM 12905 N N . ASP C 2 24 ? 126.108 102.710 126.232 1.00 119.08 28 ASP C N 1
ATOM 12906 C CA . ASP C 2 24 ? 126.394 102.006 124.990 1.00 119.33 28 ASP C CA 1
ATOM 12907 C C . ASP C 2 24 ? 125.085 101.662 124.300 1.00 120.17 28 ASP C C 1
ATOM 12908 O O . ASP C 2 24 ? 124.165 101.135 124.934 1.00 118.12 28 ASP C O 1
ATOM 12917 N N . TYR C 2 25 ? 125.004 101.958 123.007 1.00 119.79 29 TYR C N 1
ATOM 12918 C CA . TYR C 2 25 ? 123.860 101.612 122.177 1.00 120.31 29 TYR C CA 1
ATOM 12919 C C . TYR C 2 25 ? 124.309 100.585 121.149 1.00 124.05 29 TYR C C 1
ATOM 12920 O O . TYR C 2 25 ? 125.153 100.885 120.295 1.00 124.83 29 TYR C O 1
ATOM 12938 N N . GLU C 2 26 ? 123.760 99.378 121.247 1.00 128.64 30 GLU C N 1
ATOM 12939 C CA . GLU C 2 26 ? 124.044 98.329 120.282 1.00 133.57 30 GLU C CA 1
ATOM 12940 C C . GLU C 2 26 ? 123.306 98.612 118.982 1.00 135.09 30 GLU C C 1
ATOM 12941 O O . GLU C 2 26 ? 122.132 98.994 118.990 1.00 132.69 30 GLU C O 1
ATOM 12953 N N . LEU C 2 27 ? 124.001 98.432 117.864 1.00 137.12 31 LEU C N 1
ATOM 12954 C CA . LEU C 2 27 ? 123.433 98.669 116.544 1.00 141.09 31 LEU C CA 1
ATOM 12955 C C . LEU C 2 27 ? 123.010 97.336 115.937 1.00 144.46 31 LEU C C 1
ATOM 12956 O O . LEU C 2 27 ? 123.854 96.483 115.643 1.00 144.47 31 LEU C O 1
ATOM 12972 N N . LYS C 2 28 ? 121.704 97.162 115.757 1.00 146.54 32 LYS C N 1
ATOM 12973 C CA . LYS C 2 28 ? 121.198 95.930 115.172 1.00 148.57 32 LYS C CA 1
ATOM 12974 C C . LYS C 2 28 ? 121.814 95.726 113.791 1.00 149.70 32 LYS C C 1
ATOM 12975 O O . LYS C 2 28 ? 122.354 96.650 113.178 1.00 148.37 32 LYS C O 1
ATOM 12994 N N . ASN C 2 29 ? 121.735 94.487 113.302 1.00 151.36 33 ASN C N 1
ATOM 12995 C CA . ASN C 2 29 ? 122.315 94.182 111.998 1.00 152.42 33 ASN C CA 1
ATOM 12996 C C . ASN C 2 29 ? 121.759 95.096 110.913 1.00 152.69 33 ASN C C 1
ATOM 12997 O O . ASN C 2 29 ? 122.479 95.456 109.975 1.00 152.16 33 ASN C O 1
ATOM 13008 N N . ILE C 2 30 ? 120.489 95.488 111.026 1.00 152.30 34 ILE C N 1
ATOM 13009 C CA . ILE C 2 30 ? 119.908 96.395 110.038 1.00 151.92 34 ILE C CA 1
ATOM 13010 C C . ILE C 2 30 ? 120.660 97.719 110.029 1.00 151.69 34 ILE C C 1
ATOM 13011 O O . ILE C 2 30 ? 120.987 98.256 108.964 1.00 149.88 34 ILE C O 1
ATOM 13027 N N . ASP C 2 31 ? 120.942 98.270 111.211 1.00 150.56 35 ASP C N 1
ATOM 13028 C CA . ASP C 2 31 ? 121.617 99.562 111.284 1.00 146.39 35 ASP C CA 1
ATOM 13029 C C . ASP C 2 31 ? 123.030 99.478 110.721 1.00 146.19 35 ASP C C 1
ATOM 13030 O O . ASP C 2 31 ? 123.463 100.353 109.963 1.00 144.61 35 ASP C O 1
ATOM 13039 N N . LEU C 2 32 ? 123.766 98.424 111.081 1.00 148.18 36 LEU C N 1
ATOM 13040 C CA . LEU C 2 32 ? 125.123 98.265 110.568 1.00 146.66 36 LEU C CA 1
ATOM 13041 C C . LEU C 2 32 ? 125.118 98.100 109.055 1.00 147.81 36 LEU C C 1
ATOM 13042 O O . LEU C 2 32 ? 125.963 98.671 108.355 1.00 147.13 36 LEU C O 1
ATOM 13058 N N . ALA C 2 33 ? 124.172 97.319 108.531 1.00 150.30 37 ALA C N 1
ATOM 13059 C CA . ALA C 2 33 ? 124.092 97.121 107.090 1.00 153.44 37 ALA C CA 1
ATOM 13060 C C . ALA C 2 33 ? 123.832 98.436 106.369 1.00 152.85 37 ALA C C 1
ATOM 13061 O O . ALA C 2 33 ? 124.412 98.699 105.309 1.00 154.64 37 ALA C O 1
ATOM 13068 N N . MET C 2 34 ? 122.966 99.277 106.932 1.00 150.33 38 MET C N 1
ATOM 13069 C CA . MET C 2 34 ? 122.542 100.517 106.300 1.00 149.43 38 MET C CA 1
ATOM 13070 C C . MET C 2 34 ? 123.251 101.736 106.885 1.00 144.31 38 MET C C 1
ATOM 13071 O O . MET C 2 34 ? 122.768 102.863 106.733 1.00 141.30 38 MET C O 1
ATOM 13085 N N . LYS C 2 35 ? 124.393 101.528 107.544 1.00 143.61 39 LYS C N 1
ATOM 13086 C CA . LYS C 2 35 ? 125.150 102.631 108.123 1.00 140.89 39 LYS C CA 1
ATOM 13087 C C . LYS C 2 35 ? 125.744 103.551 107.066 1.00 141.01 39 LYS C C 1
ATOM 13088 O O . LYS C 2 35 ? 126.105 104.688 107.385 1.00 134.98 39 LYS C O 1
ATOM 13107 N N . LEU C 2 36 ? 125.857 103.086 105.821 1.00 143.70 40 LEU C N 1
ATOM 13108 C CA . LEU C 2 36 ? 126.560 103.846 104.796 1.00 141.79 40 LEU C CA 1
ATOM 13109 C C . LEU C 2 36 ? 125.741 105.020 104.272 1.00 140.42 40 LEU C C 1
ATOM 13110 O O . LEU C 2 36 ? 126.311 105.937 103.674 1.00 137.35 40 LEU C O 1
ATOM 13126 N N . HIS C 2 37 ? 124.431 105.020 104.484 1.00 140.71 41 HIS C N 1
ATOM 13127 C CA . HIS C 2 37 ? 123.563 106.050 103.936 1.00 139.43 41 HIS C CA 1
ATOM 13128 C C . HIS C 2 37 ? 123.442 107.228 104.897 1.00 135.40 41 HIS C C 1
ATOM 13129 O O . HIS C 2 37 ? 123.717 107.118 106.093 1.00 134.20 41 HIS C O 1
ATOM 13143 N N . TYR C 2 38 ? 123.041 108.374 104.348 1.00 132.37 42 TYR C N 1
ATOM 13144 C CA . TYR C 2 38 ? 122.866 109.590 105.133 1.00 128.83 42 TYR C CA 1
ATOM 13145 C C . TYR C 2 38 ? 121.645 110.341 104.629 1.00 129.93 42 TYR C C 1
ATOM 13146 O O . TYR C 2 38 ? 121.486 110.527 103.420 1.00 134.82 42 TYR C O 1
ATOM 13164 N N . ILE C 2 39 ? 120.792 110.771 105.548 1.00 125.99 43 ILE C N 1
ATOM 13165 C CA . ILE C 2 39 ? 119.618 111.564 105.210 1.00 123.05 43 ILE C CA 1
ATOM 13166 C C . ILE C 2 39 ? 119.989 113.034 105.313 1.00 119.07 43 ILE C C 1
ATOM 13167 O O . ILE C 2 39 ? 120.761 113.435 106.190 1.00 117.68 43 ILE C O 1
ATOM 13183 N N . LYS C 2 40 ? 119.463 113.841 104.398 1.00 119.84 44 LYS C N 1
ATOM 13184 C CA . LYS C 2 40 ? 119.669 115.284 104.424 1.00 117.01 44 LYS C CA 1
ATOM 13185 C C . LYS C 2 40 ? 118.318 115.950 104.216 1.00 125.58 44 LYS C C 1
ATOM 13186 O O . LYS C 2 40 ? 117.761 115.895 103.116 1.00 131.80 44 LYS C O 1
ATOM 13205 N N . GLY C 2 41 ? 117.790 116.562 105.272 1.00 126.79 45 GLY C N 1
ATOM 13206 C CA . GLY C 2 41 ? 116.494 117.210 105.202 1.00 131.30 45 GLY C CA 1
ATOM 13207 C C . GLY C 2 41 ? 116.578 118.704 105.428 1.00 131.41 45 GLY C C 1
ATOM 13208 O O . GLY C 2 41 ? 117.065 119.150 106.468 1.00 127.36 45 GLY C O 1
ATOM 13212 N N . VAL C 2 42 ? 116.103 119.490 104.468 1.00 135.34 46 VAL C N 1
ATOM 13213 C CA . VAL C 2 42 ? 116.189 120.944 104.528 1.00 134.68 46 VAL C CA 1
ATOM 13214 C C . VAL C 2 42 ? 114.774 121.499 104.572 1.00 138.50 46 VAL C C 1
ATOM 13215 O O . VAL C 2 42 ? 113.958 121.201 103.692 1.00 141.42 46 VAL C O 1
ATOM 13228 N N . TYR C 2 43 ? 114.489 122.302 105.594 1.00 137.52 47 TYR C N 1
ATOM 13229 C CA . TYR C 2 43 ? 113.216 122.991 105.742 1.00 141.70 47 TYR C CA 1
ATOM 13230 C C . TYR C 2 43 ? 113.425 124.490 105.569 1.00 144.64 47 TYR C C 1
ATOM 13231 O O . TYR C 2 43 ? 114.493 125.020 105.882 1.00 143.28 47 TYR C O 1
ATOM 13249 N N . PHE C 2 44 ? 112.391 125.168 105.078 1.00 150.23 48 PHE C N 1
ATOM 13250 C CA . PHE C 2 44 ? 112.430 126.599 104.806 1.00 150.40 48 PHE C CA 1
ATOM 13251 C C . PHE C 2 44 ? 111.356 127.306 105.623 1.00 153.03 48 PHE C C 1
ATOM 13252 O O . PHE C 2 44 ? 110.242 126.795 105.770 1.00 153.94 48 PHE C O 1
ATOM 13269 N N . PHE C 2 45 ? 111.696 128.477 106.160 1.00 153.49 49 PHE C N 1
ATOM 13270 C CA . PHE C 2 45 ? 110.783 129.263 106.977 1.00 155.05 49 PHE C CA 1
ATOM 13271 C C . PHE C 2 45 ? 110.814 130.715 106.523 1.00 157.20 49 PHE C C 1
ATOM 13272 O O . PHE C 2 45 ? 111.884 131.266 106.244 1.00 156.74 49 PHE C O 1
ATOM 13289 N N . ASN C 2 46 ? 109.634 131.330 106.472 1.00 160.02 50 ASN C N 1
ATOM 13290 C CA . ASN C 2 46 ? 109.471 132.666 105.919 1.00 160.40 50 ASN C CA 1
ATOM 13291 C C . ASN C 2 46 ? 109.862 133.731 106.944 1.00 160.31 50 ASN C C 1
ATOM 13292 O O . ASN C 2 46 ? 110.307 133.436 108.057 1.00 159.16 50 ASN C O 1
ATOM 13303 N N . ARG C 2 47 ? 109.687 134.997 106.556 1.00 160.57 51 ARG C N 1
ATOM 13304 C CA . ARG C 2 47 ? 110.112 136.107 107.404 1.00 159.65 51 ARG C CA 1
ATOM 13305 C C . ARG C 2 47 ? 109.353 136.120 108.725 1.00 159.94 51 ARG C C 1
ATOM 13306 O O . ARG C 2 47 ? 109.952 136.259 109.798 1.00 157.96 51 ARG C O 1
ATOM 13327 N N . GLU C 2 48 ? 108.027 135.982 108.667 1.00 160.82 52 GLU C N 1
ATOM 13328 C CA . GLU C 2 48 ? 107.215 136.088 109.874 1.00 161.11 52 GLU C CA 1
ATOM 13329 C C . GLU C 2 48 ? 107.520 134.981 110.873 1.00 162.16 52 GLU C C 1
ATOM 13330 O O . GLU C 2 48 ? 107.297 135.168 112.074 1.00 160.40 52 GLU C O 1
ATOM 13342 N N . ALA C 2 49 ? 108.030 133.840 110.408 1.00 162.96 53 ALA C N 1
ATOM 13343 C CA . ALA C 2 49 ? 108.333 132.726 111.296 1.00 161.10 53 ALA C CA 1
ATOM 13344 C C . ALA C 2 49 ? 109.541 132.990 112.183 1.00 160.79 53 ALA C C 1
ATOM 13345 O O . ALA C 2 49 ? 109.801 132.196 113.093 1.00 159.55 53 ALA C O 1
ATOM 13352 N N . VAL C 2 50 ? 110.278 134.074 111.948 1.00 160.42 54 VAL C N 1
ATOM 13353 C CA . VAL C 2 50 ? 111.551 134.299 112.622 1.00 159.50 54 VAL C CA 1
ATOM 13354 C C . VAL C 2 50 ? 111.484 135.575 113.448 1.00 160.18 54 VAL C C 1
ATOM 13355 O O . VAL C 2 50 ? 111.557 135.535 114.681 1.00 157.87 54 VAL C O 1
ATOM 13368 N N . ARG C 2 51 ? 111.322 136.707 112.773 1.00 162.02 55 ARG C N 1
ATOM 13369 C CA . ARG C 2 51 ? 111.280 138.022 113.408 1.00 161.09 55 ARG C CA 1
ATOM 13370 C C . ARG C 2 51 ? 112.356 138.145 114.487 1.00 158.38 55 ARG C C 1
ATOM 13371 O O . ARG C 2 51 ? 112.083 138.382 115.664 1.00 155.97 55 ARG C O 1
ATOM 13392 N N . GLY C 2 52 ? 113.604 137.975 114.056 1.00 156.42 56 GLY C N 1
ATOM 13393 C CA . GLY C 2 52 ? 114.741 138.160 114.937 1.00 153.96 56 GLY C CA 1
ATOM 13394 C C . GLY C 2 52 ? 114.941 137.044 115.942 1.00 154.04 56 GLY C C 1
ATOM 13395 O O . GLY C 2 52 ? 114.801 137.258 117.150 1.00 150.13 56 GLY C O 1
ATOM 13399 N N . LEU C 2 53 ? 115.269 135.847 115.459 1.00 154.21 57 LEU C N 1
ATOM 13400 C CA . LEU C 2 53 ? 115.569 134.716 116.328 1.00 150.54 57 LEU C CA 1
ATOM 13401 C C . LEU C 2 53 ? 117.071 134.660 116.576 1.00 145.09 57 LEU C C 1
ATOM 13402 O O . LEU C 2 53 ? 117.855 134.469 115.640 1.00 141.46 57 LEU C O 1
ATOM 13418 N N . THR C 2 54 ? 117.468 134.827 117.835 1.00 139.00 58 THR C N 1
ATOM 13419 C CA . THR C 2 54 ? 118.874 134.723 118.196 1.00 136.69 58 THR C CA 1
ATOM 13420 C C . THR C 2 54 ? 119.322 133.268 118.152 1.00 132.75 58 THR C C 1
ATOM 13421 O O . THR C 2 54 ? 118.560 132.357 118.487 1.00 130.23 58 THR C O 1
ATOM 13432 N N . ILE C 2 55 ? 120.571 133.049 117.732 1.00 130.11 59 ILE C N 1
ATOM 13433 C CA . ILE C 2 55 ? 121.083 131.686 117.635 1.00 127.73 59 ILE C CA 1
ATOM 13434 C C . ILE C 2 55 ? 121.074 131.011 118.997 1.00 126.42 59 ILE C C 1
ATOM 13435 O O . ILE C 2 55 ? 120.885 129.793 119.091 1.00 124.39 59 ILE C O 1
ATOM 13451 N N . PHE C 2 56 ? 121.296 131.772 120.068 1.00 125.79 60 PHE C N 1
ATOM 13452 C CA . PHE C 2 56 ? 121.208 131.191 121.403 1.00 125.46 60 PHE C CA 1
ATOM 13453 C C . PHE C 2 56 ? 119.801 130.681 121.683 1.00 128.19 60 PHE C C 1
ATOM 13454 O O . PHE C 2 56 ? 119.627 129.611 122.276 1.00 126.82 60 PHE C O 1
ATOM 13471 N N . ASP C 2 57 ? 118.782 131.434 121.260 1.00 131.38 61 ASP C N 1
ATOM 13472 C CA . ASP C 2 57 ? 117.409 130.970 121.424 1.00 130.82 61 ASP C CA 1
ATOM 13473 C C . ASP C 2 57 ? 117.167 129.688 120.639 1.00 127.94 61 ASP C C 1
ATOM 13474 O O . ASP C 2 57 ? 116.489 128.774 121.121 1.00 124.04 61 ASP C O 1
ATOM 13483 N N . LEU C 2 58 ? 117.706 129.606 119.420 1.00 128.15 62 LEU C N 1
ATOM 13484 C CA . LEU C 2 58 ? 117.547 128.399 118.617 1.00 127.44 62 LEU C CA 1
ATOM 13485 C C . LEU C 2 58 ? 118.251 127.209 119.257 1.00 123.99 62 LEU C C 1
ATOM 13486 O O . LEU C 2 58 ? 117.734 126.087 119.231 1.00 124.39 62 LEU C O 1
ATOM 13502 N N . LYS C 2 59 ? 119.435 127.433 119.827 1.00 119.11 63 LYS C N 1
ATOM 13503 C CA . LYS C 2 59 ? 120.214 126.341 120.394 1.00 114.93 63 LYS C CA 1
ATOM 13504 C C . LYS C 2 59 ? 119.681 125.892 121.749 1.00 117.77 63 LYS C C 1
ATOM 13505 O O . LYS C 2 59 ? 119.873 124.731 122.127 1.00 117.78 63 LYS C O 1
ATOM 13524 N N . ARG C 2 60 ? 119.018 126.782 122.488 1.00 117.68 64 ARG C N 1
ATOM 13525 C CA . ARG C 2 60 ? 118.519 126.413 123.811 1.00 116.84 64 ARG C CA 1
ATOM 13526 C C . ARG C 2 60 ? 117.632 125.176 123.781 1.00 116.62 64 ARG C C 1
ATOM 13527 O O . ARG C 2 60 ? 117.848 124.270 124.603 1.00 115.08 64 ARG C O 1
ATOM 13548 N N . PRO C 2 61 ? 116.637 125.062 122.897 1.00 117.24 65 PRO C N 1
ATOM 13549 C CA . PRO C 2 61 ? 115.808 123.846 122.905 1.00 119.22 65 PRO C CA 1
ATOM 13550 C C . PRO C 2 61 ? 116.600 122.576 122.670 1.00 116.11 65 PRO C C 1
ATOM 13551 O O . PRO C 2 61 ? 116.205 121.515 123.170 1.00 118.28 65 PRO C O 1
ATOM 13562 N N . MET C 2 62 ? 117.707 122.650 121.928 1.00 114.94 66 MET C N 1
ATOM 13563 C CA . MET C 2 62 ? 118.482 121.449 121.632 1.00 113.85 66 MET C CA 1
ATOM 13564 C C . MET C 2 62 ? 119.015 120.793 122.898 1.00 110.63 66 MET C C 1
ATOM 13565 O O . MET C 2 62 ? 119.151 119.567 122.947 1.00 109.38 66 MET C O 1
ATOM 13579 N N . PHE C 2 63 ? 119.318 121.580 123.930 1.00 108.56 67 PHE C N 1
ATOM 13580 C CA . PHE C 2 63 ? 119.891 121.002 125.140 1.00 108.35 67 PHE C CA 1
ATOM 13581 C C . PHE C 2 63 ? 118.927 120.018 125.790 1.00 109.64 67 PHE C C 1
ATOM 13582 O O . PHE C 2 63 ? 119.336 118.938 126.232 1.00 108.46 67 PHE C O 1
ATOM 13599 N N . GLN C 2 64 ? 117.645 120.373 125.861 1.00 112.08 68 GLN C N 1
ATOM 13600 C CA . GLN C 2 64 ? 116.645 119.437 126.360 1.00 115.72 68 GLN C CA 1
ATOM 13601 C C . GLN C 2 64 ? 116.278 118.386 125.320 1.00 116.68 68 GLN C C 1
ATOM 13602 O O . GLN C 2 64 ? 115.998 117.237 125.680 1.00 116.43 68 GLN C O 1
ATOM 13616 N N . LEU C 2 65 ? 116.275 118.753 124.037 1.00 116.65 69 LEU C N 1
ATOM 13617 C CA . LEU C 2 65 ? 115.883 117.809 122.996 1.00 115.49 69 LEU C CA 1
ATOM 13618 C C . LEU C 2 65 ? 116.836 116.621 122.942 1.00 114.96 69 LEU C C 1
ATOM 13619 O O . LEU C 2 65 ? 116.404 115.474 122.785 1.00 118.49 69 LEU C O 1
ATOM 13635 N N . LEU C 2 66 ? 118.138 116.878 123.070 1.00 110.83 70 LEU C N 1
ATOM 13636 C CA . LEU C 2 66 ? 119.121 115.804 123.025 1.00 110.17 70 LEU C CA 1
ATOM 13637 C C . LEU C 2 66 ? 118.950 114.816 124.169 1.00 112.13 70 LEU C C 1
ATOM 13638 O O . LEU C 2 66 ? 119.425 113.681 124.066 1.00 113.98 70 LEU C O 1
ATOM 13654 N N . ASP C 2 67 ? 118.291 115.219 125.259 1.00 114.04 71 ASP C N 1
ATOM 13655 C CA . ASP C 2 67 ? 118.068 114.291 126.362 1.00 115.73 71 ASP C CA 1
ATOM 13656 C C . ASP C 2 67 ? 117.201 113.118 125.924 1.00 118.00 71 ASP C C 1
ATOM 13657 O O . ASP C 2 67 ? 117.482 111.965 126.269 1.00 116.44 71 ASP C O 1
ATOM 13666 N N . ILE C 2 68 ? 116.140 113.393 125.160 1.00 118.50 72 ILE C N 1
ATOM 13667 C CA . ILE C 2 68 ? 115.298 112.324 124.627 1.00 120.14 72 ILE C CA 1
ATOM 13668 C C . ILE C 2 68 ? 115.867 111.718 123.355 1.00 121.14 72 ILE C C 1
ATOM 13669 O O . ILE C 2 68 ? 115.395 110.661 122.920 1.00 123.29 72 ILE C O 1
ATOM 13685 N N . PHE C 2 69 ? 116.865 112.360 122.749 1.00 121.35 73 PHE C N 1
ATOM 13686 C CA . PHE C 2 69 ? 117.572 111.808 121.600 1.00 118.17 73 PHE C CA 1
ATOM 13687 C C . PHE C 2 69 ? 119.047 111.659 121.947 1.00 114.42 73 PHE C C 1
ATOM 13688 O O . PHE C 2 69 ? 119.918 112.081 121.182 1.00 112.16 73 PHE C O 1
ATOM 13705 N N . TYR C 2 70 ? 119.331 111.078 123.115 1.00 113.57 74 TYR C N 1
ATOM 13706 C CA . TYR C 2 70 ? 120.706 111.010 123.599 1.00 110.59 74 TYR C CA 1
ATOM 13707 C C . TYR C 2 70 ? 121.623 110.285 122.622 1.00 107.86 74 TYR C C 1
ATOM 13708 O O . TYR C 2 70 ? 122.782 110.683 122.453 1.00 104.44 74 TYR C O 1
ATOM 13726 N N . THR C 2 71 ? 121.131 109.235 121.962 1.00 107.97 75 THR C N 1
ATOM 13727 C CA . THR C 2 71 ? 121.972 108.504 121.020 1.00 105.71 75 THR C CA 1
ATOM 13728 C C . THR C 2 71 ? 122.480 109.394 119.894 1.00 104.09 75 THR C C 1
ATOM 13729 O O . THR C 2 71 ? 123.489 109.061 119.263 1.00 101.79 75 THR C O 1
ATOM 13740 N N . ALA C 2 72 ? 121.808 110.512 119.629 1.00 105.71 76 ALA C N 1
ATOM 13741 C CA . ALA C 2 72 ? 122.227 111.459 118.604 1.00 99.34 76 ALA C CA 1
ATOM 13742 C C . ALA C 2 72 ? 123.381 112.346 119.051 1.00 94.86 76 ALA C C 1
ATOM 13743 O O . ALA C 2 72 ? 123.696 113.321 118.360 1.00 91.94 76 ALA C O 1
ATOM 13750 N N . SER C 2 73 ? 124.009 112.043 120.186 1.00 97.43 77 SER C N 1
ATOM 13751 C CA . SER C 2 73 ? 125.187 112.766 120.639 1.00 97.63 77 SER C CA 1
ATOM 13752 C C . SER C 2 73 ? 126.405 111.873 120.814 1.00 96.84 77 SER C C 1
ATOM 13753 O O . SER C 2 73 ? 127.498 112.390 121.063 1.00 98.00 77 SER C O 1
ATOM 13761 N N . GLY C 2 74 ? 126.250 110.557 120.690 1.00 96.76 78 GLY C N 1
ATOM 13762 C CA . GLY C 2 74 ? 127.360 109.644 120.841 1.00 98.92 78 GLY C CA 1
ATOM 13763 C C . GLY C 2 74 ? 128.201 109.541 119.585 1.00 97.50 78 GLY C C 1
ATOM 13764 O O . GLY C 2 74 ? 127.933 110.162 118.557 1.00 96.11 78 GLY C O 1
ATOM 13768 N N . ARG C 2 75 ? 129.248 108.726 119.683 1.00 101.49 79 ARG C N 1
ATOM 13769 C CA . ARG C 2 75 ? 130.179 108.498 118.590 1.00 99.17 79 ARG C CA 1
ATOM 13770 C C . ARG C 2 75 ? 130.316 107.004 118.343 1.00 104.93 79 ARG C C 1
ATOM 13771 O O . ARG C 2 75 ? 130.196 106.192 119.263 1.00 108.06 79 ARG C O 1
ATOM 13792 N N . ILE C 2 76 ? 130.559 106.645 117.083 1.00 108.07 80 ILE C N 1
ATOM 13793 C CA . ILE C 2 76 ? 130.785 105.248 116.742 1.00 112.24 80 ILE C CA 1
ATOM 13794 C C . ILE C 2 76 ? 132.052 104.761 117.427 1.00 116.24 80 ILE C C 1
ATOM 13795 O O . ILE C 2 76 ? 133.015 105.518 117.610 1.00 116.97 80 ILE C O 1
ATOM 13811 N N . ARG C 2 77 ? 132.058 103.488 117.815 1.00 119.22 81 ARG C N 1
ATOM 13812 C CA . ARG C 2 77 ? 133.225 102.892 118.443 1.00 122.11 81 ARG C CA 1
ATOM 13813 C C . ARG C 2 77 ? 133.189 101.390 118.212 1.00 129.03 81 ARG C C 1
ATOM 13814 O O . ARG C 2 77 ? 132.144 100.816 117.900 1.00 130.60 81 ARG C O 1
ATOM 13835 N N . ARG C 2 78 ? 134.348 100.757 118.371 1.00 134.95 82 ARG C N 1
ATOM 13836 C CA . ARG C 2 78 ? 134.448 99.313 118.250 1.00 138.91 82 ARG C CA 1
ATOM 13837 C C . ARG C 2 78 ? 134.851 98.694 119.585 1.00 141.99 82 ARG C C 1
ATOM 13838 O O . ARG C 2 78 ? 135.544 99.329 120.386 1.00 140.02 82 ARG C O 1
ATOM 13859 N N . PRO C 2 79 ? 134.433 97.458 119.858 1.00 146.76 83 PRO C N 1
ATOM 13860 C CA . PRO C 2 79 ? 134.775 96.841 121.143 1.00 147.23 83 PRO C CA 1
ATOM 13861 C C . PRO C 2 79 ? 136.274 96.630 121.278 1.00 150.59 83 PRO C C 1
ATOM 13862 O O . PRO C 2 79 ? 136.989 96.427 120.295 1.00 150.05 83 PRO C O 1
ATOM 13873 N N . GLU C 2 80 ? 136.747 96.681 122.524 1.00 151.53 84 GLU C N 1
ATOM 13874 C CA . GLU C 2 80 ? 138.156 96.447 122.805 1.00 153.74 84 GLU C CA 1
ATOM 13875 C C . GLU C 2 80 ? 138.573 95.008 122.537 1.00 156.19 84 GLU C C 1
ATOM 13876 O O . GLU C 2 80 ? 139.775 94.720 122.537 1.00 156.75 84 GLU C O 1
ATOM 13888 N N . THR C 2 81 ? 137.617 94.103 122.313 1.00 156.33 85 THR C N 1
ATOM 13889 C CA . THR C 2 81 ? 137.964 92.713 122.036 1.00 155.28 85 THR C CA 1
ATOM 13890 C C . THR C 2 81 ? 138.816 92.599 120.778 1.00 154.85 85 THR C C 1
ATOM 13891 O O . THR C 2 81 ? 139.778 91.822 120.739 1.00 154.13 85 THR C O 1
ATOM 13902 N N . ALA C 2 82 ? 138.478 93.360 119.739 1.00 156.08 86 ALA C N 1
ATOM 13903 C CA . ALA C 2 82 ? 139.224 93.323 118.491 1.00 155.36 86 ALA C CA 1
ATOM 13904 C C . ALA C 2 82 ? 139.092 94.667 117.790 1.00 154.15 86 ALA C C 1
ATOM 13905 O O . ALA C 2 82 ? 138.202 95.465 118.095 1.00 153.02 86 ALA C O 1
ATOM 13912 N N . GLY C 2 83 ? 139.995 94.907 116.842 1.00 151.26 87 GLY C N 1
ATOM 13913 C CA . GLY C 2 83 ? 139.997 96.133 116.073 1.00 150.21 87 GLY C CA 1
ATOM 13914 C C . GLY C 2 83 ? 138.988 96.190 114.951 1.00 149.39 87 GLY C C 1
ATOM 13915 O O . GLY C 2 83 ? 138.861 97.229 114.297 1.00 145.04 87 GLY C O 1
ATOM 13919 N N . ALA C 2 84 ? 138.266 95.100 114.703 1.00 150.85 88 ALA C N 1
ATOM 13920 C CA . ALA C 2 84 ? 137.232 95.037 113.678 1.00 148.93 88 ALA C CA 1
ATOM 13921 C C . ALA C 2 84 ? 135.956 94.443 114.255 1.00 149.71 88 ALA C C 1
ATOM 13922 O O . ALA C 2 84 ? 135.293 93.612 113.628 1.00 149.56 88 ALA C O 1
ATOM 13929 N N . GLY C 2 85 ? 135.595 94.863 115.464 1.00 146.88 89 GLY C N 1
ATOM 13930 C CA . GLY C 2 85 ? 134.434 94.334 116.143 1.00 145.97 89 GLY C CA 1
ATOM 13931 C C . GLY C 2 85 ? 133.146 94.989 115.681 1.00 144.64 89 GLY C C 1
ATOM 13932 O O . GLY C 2 85 ? 133.102 95.756 114.717 1.00 141.16 89 GLY C O 1
ATOM 13936 N N . ARG C 2 86 ? 132.075 94.670 116.398 1.00 144.57 90 ARG C N 1
ATOM 13937 C CA . ARG C 2 86 ? 130.755 95.188 116.063 1.00 143.30 90 ARG C CA 1
ATOM 13938 C C . ARG C 2 86 ? 130.665 96.652 116.478 1.00 142.79 90 ARG C C 1
ATOM 13939 O O . ARG C 2 86 ? 130.775 96.951 117.672 1.00 142.61 90 ARG C O 1
ATOM 13960 N N . PRO C 2 87 ? 130.460 97.587 115.548 1.00 140.23 91 PRO C N 1
ATOM 13961 C CA . PRO C 2 87 ? 130.352 98.995 115.945 1.00 136.59 91 PRO C CA 1
ATOM 13962 C C . PRO C 2 87 ? 129.159 99.235 116.857 1.00 136.61 91 PRO C C 1
ATOM 13963 O O . PRO C 2 87 ? 128.118 98.585 116.745 1.00 137.37 91 PRO C O 1
ATOM 13974 N N . PHE C 2 88 ? 129.325 100.189 117.772 1.00 131.72 92 PHE C N 1
ATOM 13975 C CA . PHE C 2 88 ? 128.259 100.584 118.680 1.00 127.75 92 PHE C CA 1
ATOM 13976 C C . PHE C 2 88 ? 128.394 102.071 118.967 1.00 122.68 92 PHE C C 1
ATOM 13977 O O . PHE C 2 88 ? 129.470 102.656 118.820 1.00 120.90 92 PHE C O 1
ATOM 13994 N N . ILE C 2 89 ? 127.291 102.680 119.389 1.00 120.48 93 ILE C N 1
ATOM 13995 C CA . ILE C 2 89 ? 127.254 104.116 119.645 1.00 115.80 93 ILE C CA 1
ATOM 13996 C C . ILE C 2 89 ? 127.565 104.342 121.120 1.00 113.66 93 ILE C C 1
ATOM 13997 O O . ILE C 2 89 ? 126.755 104.014 121.990 1.00 117.19 93 ILE C O 1
ATOM 14013 N N . LYS C 2 90 ? 128.740 104.895 121.407 1.00 109.54 94 LYS C N 1
ATOM 14014 C CA . LYS C 2 90 ? 129.100 105.269 122.767 1.00 110.83 94 LYS C CA 1
ATOM 14015 C C . LYS C 2 90 ? 128.540 106.656 123.053 1.00 109.20 94 LYS C C 1
ATOM 14016 O O . LYS C 2 90 ? 128.831 107.609 122.324 1.00 108.10 94 LYS C O 1
ATOM 14035 N N . CYS C 2 91 ? 127.733 106.764 124.107 1.00 111.55 95 CYS C N 1
ATOM 14036 C CA . CYS C 2 91 ? 127.113 108.033 124.482 1.00 107.64 95 CYS C CA 1
ATOM 14037 C C . CYS C 2 91 ? 128.082 108.860 125.331 1.00 106.57 95 CYS C C 1
ATOM 14038 O O . CYS C 2 91 ? 127.838 109.172 126.496 1.00 107.20 95 CYS C O 1
ATOM 14046 N N . ASN C 2 92 ? 129.207 109.213 124.712 1.00 101.10 96 ASN C N 1
ATOM 14047 C CA . ASN C 2 92 ? 130.221 110.035 125.355 1.00 98.23 96 ASN C CA 1
ATOM 14048 C C . ASN C 2 92 ? 129.901 111.519 125.283 1.00 92.37 96 ASN C C 1
ATOM 14049 O O . ASN C 2 92 ? 130.769 112.342 125.591 1.00 91.88 96 ASN C O 1
ATOM 14060 N N . ASP C 2 93 ? 128.683 111.876 124.880 1.00 91.95 97 ASP C N 1
ATOM 14061 C CA . ASP C 2 93 ? 128.229 113.263 124.894 1.00 91.70 97 ASP C CA 1
ATOM 14062 C C . ASP C 2 93 ? 129.097 114.136 123.991 1.00 87.68 97 ASP C C 1
ATOM 14063 O O . ASP C 2 93 ? 129.455 115.262 124.338 1.00 83.16 97 ASP C O 1
ATOM 14072 N N . GLY C 2 94 ? 129.444 113.606 122.817 1.00 90.76 98 GLY C N 1
ATOM 14073 C CA . GLY C 2 94 ? 130.180 114.402 121.850 1.00 85.01 98 GLY C CA 1
ATOM 14074 C C . GLY C 2 94 ? 129.377 115.584 121.347 1.00 84.71 98 GLY C C 1
ATOM 14075 O O . GLY C 2 94 ? 129.929 116.651 121.069 1.00 78.59 98 GLY C O 1
ATOM 14079 N N . GLY C 2 95 ? 128.068 115.409 121.211 1.00 91.96 99 GLY C N 1
ATOM 14080 C CA . GLY C 2 95 ? 127.182 116.488 120.833 1.00 91.89 99 GLY C CA 1
ATOM 14081 C C . GLY C 2 95 ? 126.967 116.574 119.332 1.00 89.92 99 GLY C C 1
ATOM 14082 O O . GLY C 2 95 ? 127.717 116.023 118.528 1.00 90.81 99 GLY C O 1
ATOM 14086 N N . VAL C 2 96 ? 125.909 117.283 118.959 1.00 91.76 100 VAL C N 1
ATOM 14087 C CA . VAL C 2 96 ? 125.612 117.537 117.560 1.00 88.21 100 VAL C CA 1
ATOM 14088 C C . VAL C 2 96 ? 126.380 118.775 117.117 1.00 85.20 100 VAL C C 1
ATOM 14089 O O . VAL C 2 96 ? 126.751 119.632 117.926 1.00 89.34 100 VAL C O 1
ATOM 14102 N N . ARG C 2 97 ? 126.620 118.870 115.811 1.00 84.72 101 ARG C N 1
ATOM 14103 C CA . ARG C 2 97 ? 127.417 119.946 115.232 1.00 86.51 101 ARG C CA 1
ATOM 14104 C C . ARG C 2 97 ? 126.471 121.009 114.689 1.00 89.92 101 ARG C C 1
ATOM 14105 O O . ARG C 2 97 ? 125.733 120.763 113.731 1.00 93.59 101 ARG C O 1
ATOM 14126 N N . ILE C 2 98 ? 126.496 122.190 115.299 1.00 87.13 102 ILE C N 1
ATOM 14127 C CA . ILE C 2 98 ? 125.625 123.293 114.918 1.00 90.34 102 ILE C CA 1
ATOM 14128 C C . ILE C 2 98 ? 126.395 124.219 113.990 1.00 91.08 102 ILE C C 1
ATOM 14129 O O . ILE C 2 98 ? 127.493 124.682 114.324 1.00 90.37 102 ILE C O 1
ATOM 14145 N N . VAL C 2 99 ? 125.814 124.490 112.826 1.00 96.63 103 VAL C N 1
ATOM 14146 C CA . VAL C 2 99 ? 126.405 125.349 111.810 1.00 100.13 103 VAL C CA 1
ATOM 14147 C C . VAL C 2 99 ? 125.577 126.621 111.733 1.00 104.66 103 VAL C C 1
ATOM 14148 O O . VAL C 2 99 ? 124.343 126.564 111.709 1.00 109.27 103 VAL C O 1
ATOM 14161 N N . GLU C 2 100 ? 126.250 127.763 111.720 1.00 107.43 104 GLU C N 1
ATOM 14162 C CA . GLU C 2 100 ? 125.615 129.062 111.555 1.00 113.35 104 GLU C CA 1
ATOM 14163 C C . GLU C 2 100 ? 126.089 129.652 110.236 1.00 118.59 104 GLU C C 1
ATOM 14164 O O . GLU C 2 100 ? 127.298 129.800 110.020 1.00 115.65 104 GLU C O 1
ATOM 14176 N N . ALA C 2 101 ? 125.145 129.986 109.359 1.00 125.74 105 ALA C N 1
ATOM 14177 C CA . ALA C 2 101 ? 125.473 130.529 108.052 1.00 126.33 105 ALA C CA 1
ATOM 14178 C C . ALA C 2 101 ? 124.573 131.717 107.760 1.00 132.24 105 ALA C C 1
ATOM 14179 O O . ALA C 2 101 ? 123.405 131.734 108.157 1.00 132.74 105 ALA C O 1
ATOM 14186 N N . PHE C 2 102 ? 125.125 132.707 107.066 1.00 138.25 106 PHE C N 1
ATOM 14187 C CA . PHE C 2 102 ? 124.397 133.906 106.680 1.00 142.89 106 PHE C CA 1
ATOM 14188 C C . PHE C 2 102 ? 124.480 134.064 105.170 1.00 148.45 106 PHE C C 1
ATOM 14189 O O . PHE C 2 102 ? 125.568 133.978 104.592 1.00 147.76 106 PHE C O 1
ATOM 14206 N N . CYS C 2 103 ? 123.334 134.290 104.539 1.00 153.15 107 CYS C N 1
ATOM 14207 C CA . CYS C 2 103 ? 123.240 134.452 103.091 1.00 156.80 107 CYS C CA 1
ATOM 14208 C C . CYS C 2 103 ? 122.901 135.914 102.816 1.00 158.79 107 CYS C C 1
ATOM 14209 O O . CYS C 2 103 ? 121.732 136.289 102.712 1.00 156.95 107 CYS C O 1
ATOM 14217 N N . ASP C 2 104 ? 123.939 136.740 102.695 1.00 160.68 108 ASP C N 1
ATOM 14218 C CA . ASP C 2 104 ? 123.780 138.164 102.442 1.00 159.06 108 ASP C CA 1
ATOM 14219 C C . ASP C 2 104 ? 123.761 138.492 100.954 1.00 160.24 108 ASP C C 1
ATOM 14220 O O . ASP C 2 104 ? 124.053 139.632 100.575 1.00 160.21 108 ASP C O 1
ATOM 14229 N N . ASP C 2 105 ? 123.426 137.520 100.105 1.00 160.06 109 ASP C N 1
ATOM 14230 C CA . ASP C 2 105 ? 123.393 137.740 98.664 1.00 160.51 109 ASP C CA 1
ATOM 14231 C C . ASP C 2 105 ? 122.076 137.272 98.056 1.00 161.25 109 ASP C C 1
ATOM 14232 O O . ASP C 2 105 ? 121.618 137.832 97.056 1.00 160.71 109 ASP C O 1
ATOM 14241 N N . GLN C 2 106 ? 121.460 136.250 98.649 1.00 162.71 110 GLN C N 1
ATOM 14242 C CA . GLN C 2 106 ? 120.237 135.661 98.122 1.00 162.57 110 GLN C CA 1
ATOM 14243 C C . GLN C 2 106 ? 119.175 135.609 99.209 1.00 161.57 110 GLN C C 1
ATOM 14244 O O . GLN C 2 106 ? 119.484 135.514 100.400 1.00 160.25 110 GLN C O 1
ATOM 14258 N N . THR C 2 107 ? 117.918 135.670 98.783 1.00 161.91 111 THR C N 1
ATOM 14259 C CA . THR C 2 107 ? 116.774 135.635 99.681 1.00 162.94 111 THR C CA 1
ATOM 14260 C C . THR C 2 107 ? 116.195 134.226 99.757 1.00 163.11 111 THR C C 1
ATOM 14261 O O . THR C 2 107 ? 116.619 133.307 99.053 1.00 163.58 111 THR C O 1
ATOM 14272 N N . ILE C 2 108 ? 115.205 134.067 100.638 1.00 161.04 112 ILE C N 1
ATOM 14273 C CA . ILE C 2 108 ? 114.516 132.786 100.760 1.00 160.26 112 ILE C CA 1
ATOM 14274 C C . ILE C 2 108 ? 113.785 132.452 99.466 1.00 161.26 112 ILE C C 1
ATOM 14275 O O . ILE C 2 108 ? 113.827 131.313 98.985 1.00 161.28 112 ILE C O 1
ATOM 14291 N N . ALA C 2 109 ? 113.105 133.441 98.879 1.00 161.85 113 ALA C N 1
ATOM 14292 C CA . ALA C 2 109 ? 112.393 133.207 97.627 1.00 161.21 113 ALA C CA 1
ATOM 14293 C C . ALA C 2 109 ? 113.358 132.848 96.505 1.00 163.44 113 ALA C C 1
ATOM 14294 O O . ALA C 2 109 ? 113.064 131.977 95.676 1.00 163.61 113 ALA C O 1
ATOM 14301 N N . GLU C 2 110 ? 114.512 133.516 96.454 1.00 163.47 114 GLU C N 1
ATOM 14302 C CA . GLU C 2 110 ? 115.493 133.210 95.419 1.00 163.18 114 GLU C CA 1
ATOM 14303 C C . GLU C 2 110 ? 115.968 131.767 95.524 1.00 164.98 114 GLU C C 1
ATOM 14304 O O . GLU C 2 110 ? 116.106 131.076 94.508 1.00 164.23 114 GLU C O 1
ATOM 14316 N N . TRP C 2 111 ? 116.229 131.294 96.744 1.00 165.13 115 TRP C N 1
ATOM 14317 C CA . TRP C 2 111 ? 116.608 129.897 96.922 1.00 164.56 115 TRP C CA 1
ATOM 14318 C C . TRP C 2 111 ? 115.465 128.964 96.544 1.00 164.21 115 TRP C C 1
ATOM 14319 O O . TRP C 2 111 ? 115.693 127.907 95.944 1.00 163.80 115 TRP C O 1
ATOM 14340 N N . LEU C 2 112 ? 114.229 129.334 96.885 1.00 163.93 116 LEU C N 1
ATOM 14341 C CA . LEU C 2 112 ? 113.090 128.499 96.520 1.00 162.55 116 LEU C CA 1
ATOM 14342 C C . LEU C 2 112 ? 112.982 128.351 95.007 1.00 163.63 116 LEU C C 1
ATOM 14343 O O . LEU C 2 112 ? 112.703 127.258 94.500 1.00 161.98 116 LEU C O 1
ATOM 14359 N N . ALA C 2 113 ? 113.199 129.441 94.271 1.00 165.14 117 ALA C N 1
ATOM 14360 C CA . ALA C 2 113 ? 113.205 129.388 92.815 1.00 165.10 117 ALA C CA 1
ATOM 14361 C C . ALA C 2 113 ? 114.512 128.845 92.249 1.00 166.22 117 ALA C C 1
ATOM 14362 O O . ALA C 2 113 ? 114.556 128.496 91.064 1.00 165.80 117 ALA C O 1
ATOM 14369 N N . MET C 2 114 ? 115.564 128.767 93.059 1.00 165.80 118 MET C N 1
ATOM 14370 C CA . MET C 2 114 ? 116.844 128.251 92.594 1.00 166.05 118 MET C CA 1
ATOM 14371 C C . MET C 2 114 ? 116.689 126.798 92.154 1.00 167.53 118 MET C C 1
ATOM 14372 O O . MET C 2 114 ? 115.993 126.009 92.799 1.00 165.74 118 MET C O 1
ATOM 14386 N N . ASP C 2 115 ? 117.334 126.449 91.045 1.00 170.27 119 ASP C N 1
ATOM 14387 C CA . ASP C 2 115 ? 117.109 125.168 90.388 1.00 169.50 119 ASP C CA 1
ATOM 14388 C C . ASP C 2 115 ? 118.099 124.125 90.920 1.00 170.83 119 ASP C C 1
ATOM 14389 O O . ASP C 2 115 ? 118.731 124.318 91.961 1.00 168.68 119 ASP C O 1
ATOM 14398 N N . HIS C 2 116 ? 118.240 123.012 90.200 1.00 172.62 120 HIS C N 1
ATOM 14399 C CA . HIS C 2 116 ? 118.984 121.840 90.648 1.00 172.77 120 HIS C CA 1
ATOM 14400 C C . HIS C 2 116 ? 120.489 122.062 90.538 1.00 172.85 120 HIS C C 1
ATOM 14401 O O . HIS C 2 116 ? 120.943 123.206 90.447 1.00 172.10 120 HIS C O 1
ATOM 14415 N N . GLU C 2 117 ? 121.266 120.974 90.555 1.00 172.38 121 GLU C N 1
ATOM 14416 C CA . GLU C 2 117 ? 122.719 121.024 90.699 1.00 171.47 121 GLU C CA 1
ATOM 14417 C C . GLU C 2 117 ? 123.142 121.490 92.087 1.00 169.54 121 GLU C C 1
ATOM 14418 O O . GLU C 2 117 ? 123.754 122.552 92.239 1.00 168.04 121 GLU C O 1
ATOM 14430 N N . SER C 2 118 ? 122.805 120.693 93.106 1.00 167.52 122 SER C N 1
ATOM 14431 C CA . SER C 2 118 ? 123.296 120.887 94.472 1.00 162.91 122 SER C CA 1
ATOM 14432 C C . SER C 2 118 ? 122.666 122.113 95.129 1.00 159.87 122 SER C C 1
ATOM 14433 O O . SER C 2 118 ? 123.345 122.900 95.789 1.00 157.08 122 SER C O 1
ATOM 14441 N N . ARG C 2 119 ? 121.355 122.272 94.948 1.00 159.02 123 ARG C N 1
ATOM 14442 C CA . ARG C 2 119 ? 120.645 123.364 95.605 1.00 158.42 123 ARG C CA 1
ATOM 14443 C C . ARG C 2 119 ? 120.704 123.225 97.121 1.00 155.94 123 ARG C C 1
ATOM 14444 O O . ARG C 2 119 ? 120.933 124.209 97.834 1.00 153.04 123 ARG C O 1
ATOM 14465 N N . ASP C 2 120 ? 120.502 122.012 97.633 1.00 153.43 124 ASP C N 1
ATOM 14466 C CA . ASP C 2 120 ? 120.365 121.790 99.065 1.00 149.19 124 ASP C CA 1
ATOM 14467 C C . ASP C 2 120 ? 121.653 121.335 99.738 1.00 145.86 124 ASP C C 1
ATOM 14468 O O . ASP C 2 120 ? 121.722 121.348 100.971 1.00 140.86 124 ASP C O 1
ATOM 14477 N N . ASP C 2 121 ? 122.668 120.932 98.972 1.00 149.26 125 ASP C N 1
ATOM 14478 C CA . ASP C 2 121 ? 123.944 120.577 99.583 1.00 145.15 125 ASP C CA 1
ATOM 14479 C C . ASP C 2 121 ? 124.553 121.774 100.300 1.00 140.82 125 ASP C C 1
ATOM 14480 O O . ASP C 2 121 ? 125.071 121.645 101.415 1.00 135.01 125 ASP C O 1
ATOM 14489 N N . CYS C 2 122 ? 124.499 122.952 99.674 1.00 143.66 126 CYS C N 1
ATOM 14490 C CA . CYS C 2 122 ? 124.970 124.167 100.325 1.00 142.90 126 CYS C CA 1
ATOM 14491 C C . CYS C 2 122 ? 124.120 124.539 101.531 1.00 139.39 126 CYS C C 1
ATOM 14492 O O . CYS C 2 122 ? 124.596 125.263 102.411 1.00 135.36 126 CYS C O 1
ATOM 14500 N N . LEU C 2 123 ? 122.882 124.051 101.597 1.00 137.41 127 LEU C N 1
ATOM 14501 C CA . LEU C 2 123 ? 121.949 124.425 102.649 1.00 135.55 127 LEU C CA 1
ATOM 14502 C C . LEU C 2 123 ? 121.962 123.478 103.841 1.00 132.16 127 LEU C C 1
ATOM 14503 O O . LEU C 2 123 ? 121.279 123.753 104.833 1.00 130.76 127 LEU C O 1
ATOM 14519 N N . ALA C 2 124 ? 122.713 122.379 103.778 1.00 129.48 128 ALA C N 1
ATOM 14520 C CA . ALA C 2 124 ? 122.766 121.413 104.873 1.00 120.67 128 ALA C CA 1
ATOM 14521 C C . ALA C 2 124 ? 124.170 120.832 104.941 1.00 116.25 128 ALA C C 1
ATOM 14522 O O . ALA C 2 124 ? 124.515 119.945 104.155 1.00 118.33 128 ALA C O 1
ATOM 14529 N N . TYR C 2 125 ? 124.973 121.324 105.881 1.00 109.78 129 TYR C N 1
ATOM 14530 C CA . TYR C 2 125 ? 126.311 120.786 106.070 1.00 105.98 129 TYR C CA 1
ATOM 14531 C C . TYR C 2 125 ? 126.236 119.319 106.469 1.00 103.69 129 TYR C C 1
ATOM 14532 O O . TYR C 2 125 ? 125.304 118.883 107.147 1.00 103.85 129 TYR C O 1
ATOM 14550 N N . GLY C 2 126 ? 127.228 118.552 106.035 1.00 105.59 130 GLY C N 1
ATOM 14551 C CA . GLY C 2 126 ? 127.306 117.153 106.401 1.00 104.27 130 GLY C CA 1
ATOM 14552 C C . GLY C 2 126 ? 128.697 116.616 106.170 1.00 105.54 130 GLY C C 1
ATOM 14553 O O . GLY C 2 126 ? 129.529 117.247 105.510 1.00 106.09 130 GLY C O 1
ATOM 14557 N N . SER C 2 127 ? 128.941 115.436 106.732 1.00 107.34 131 SER C N 1
ATOM 14558 C CA . SER C 2 127 ? 130.221 114.767 106.573 1.00 109.81 131 SER C CA 1
ATOM 14559 C C . SER C 2 127 ? 130.027 113.275 106.791 1.00 115.57 131 SER C C 1
ATOM 14560 O O . SER C 2 127 ? 129.100 112.843 107.480 1.00 117.27 131 SER C O 1
ATOM 14568 N N . GLU C 2 128 ? 130.916 112.492 106.193 1.00 118.86 132 GLU C N 1
ATOM 14569 C CA . GLU C 2 128 ? 130.867 111.048 106.341 1.00 120.48 132 GLU C CA 1
ATOM 14570 C C . GLU C 2 128 ? 131.440 110.641 107.691 1.00 117.58 132 GLU C C 1
ATOM 14571 O O . GLU C 2 128 ? 132.301 111.321 108.254 1.00 117.15 132 GLU C O 1
ATOM 14583 N N . LEU C 2 129 ? 130.947 109.518 108.213 1.00 114.73 133 LEU C N 1
ATOM 14584 C CA . LEU C 2 129 ? 131.417 108.988 109.492 1.00 114.95 133 LEU C CA 1
ATOM 14585 C C . LEU C 2 129 ? 132.763 108.308 109.263 1.00 119.11 133 LEU C C 1
ATOM 14586 O O . LEU C 2 129 ? 132.876 107.085 109.155 1.00 124.13 133 LEU C O 1
ATOM 14602 N N . GLY C 2 130 ? 133.805 109.130 109.185 1.00 117.32 134 GLY C N 1
ATOM 14603 C CA . GLY C 2 130 ? 135.147 108.640 108.998 1.00 119.47 134 GLY C CA 1
ATOM 14604 C C . GLY C 2 130 ? 136.020 109.635 108.262 1.00 120.64 134 GLY C C 1
ATOM 14605 O O . GLY C 2 130 ? 135.582 110.727 107.888 1.00 120.27 134 GLY C O 1
ATOM 14609 N N . PRO C 2 131 ? 137.287 109.271 108.039 1.00 120.79 135 PRO C N 1
ATOM 14610 C CA . PRO C 2 131 ? 137.937 108.018 108.449 1.00 122.36 135 PRO C CA 1
ATOM 14611 C C . PRO C 2 131 ? 138.194 107.965 109.953 1.00 119.96 135 PRO C C 1
ATOM 14612 O O . PRO C 2 131 ? 138.631 106.944 110.476 1.00 119.12 135 PRO C O 1
ATOM 14623 N N . ASP C 2 132 ? 137.927 109.053 110.672 1.00 117.57 136 ASP C N 1
ATOM 14624 C CA . ASP C 2 132 ? 138.081 109.103 112.125 1.00 115.15 136 ASP C CA 1
ATOM 14625 C C . ASP C 2 132 ? 136.701 108.904 112.743 1.00 110.61 136 ASP C C 1
ATOM 14626 O O . ASP C 2 132 ? 135.982 109.860 113.032 1.00 106.77 136 ASP C O 1
ATOM 14635 N N . LEU C 2 133 ? 136.331 107.638 112.948 1.00 110.39 137 LEU C N 1
ATOM 14636 C CA . LEU C 2 133 ? 135.015 107.333 113.499 1.00 112.12 137 LEU C CA 1
ATOM 14637 C C . LEU C 2 133 ? 134.861 107.891 114.907 1.00 109.41 137 LEU C C 1
ATOM 14638 O O . LEU C 2 133 ? 133.783 108.369 115.279 1.00 107.82 137 LEU C O 1
ATOM 14654 N N . ALA C 2 134 ? 135.928 107.842 115.705 1.00 105.11 138 ALA C N 1
ATOM 14655 C CA . ALA C 2 134 ? 135.827 108.225 117.107 1.00 102.52 138 ALA C CA 1
ATOM 14656 C C . ALA C 2 134 ? 135.448 109.688 117.291 1.00 102.27 138 ALA C C 1
ATOM 14657 O O . ALA C 2 134 ? 135.026 110.069 118.388 1.00 102.53 138 ALA C O 1
ATOM 14664 N N . PHE C 2 135 ? 135.590 110.516 116.257 1.00 102.18 139 PHE C N 1
ATOM 14665 C CA . PHE C 2 135 ? 135.303 111.943 116.362 1.00 96.52 139 PHE C CA 1
ATOM 14666 C C . PHE C 2 135 ? 134.529 112.425 115.144 1.00 97.33 139 PHE C C 1
ATOM 14667 O O . PHE C 2 135 ? 134.818 113.488 114.584 1.00 93.32 139 PHE C O 1
ATOM 14684 N N . SER C 2 136 ? 133.535 111.651 114.717 1.00 101.29 140 SER C N 1
ATOM 14685 C CA . SER C 2 136 ? 132.688 112.024 113.588 1.00 99.43 140 SER C CA 1
ATOM 14686 C C . SER C 2 136 ? 131.287 112.347 114.087 1.00 93.38 140 SER C C 1
ATOM 14687 O O . SER C 2 136 ? 130.572 111.433 114.527 1.00 97.46 140 SER C O 1
ATOM 14695 N N . PRO C 2 137 ? 130.843 113.604 114.050 1.00 87.72 141 PRO C N 1
ATOM 14696 C CA . PRO C 2 137 ? 129.478 113.904 114.494 1.00 88.77 141 PRO C CA 1
ATOM 14697 C C . PRO C 2 137 ? 128.451 113.129 113.685 1.00 91.86 141 PRO C C 1
ATOM 14698 O O . PRO C 2 137 ? 128.589 112.957 112.472 1.00 91.98 141 PRO C O 1
ATOM 14709 N N . LEU C 2 138 ? 127.413 112.658 114.372 1.00 92.16 142 LEU C N 1
ATOM 14710 C CA . LEU C 2 138 ? 126.335 111.933 113.713 1.00 91.72 142 LEU C CA 1
ATOM 14711 C C . LEU C 2 138 ? 125.250 112.854 113.180 1.00 91.81 142 LEU C C 1
ATOM 14712 O O . LEU C 2 138 ? 124.545 112.482 112.236 1.00 96.99 142 LEU C O 1
ATOM 14728 N N . VAL C 2 139 ? 125.097 114.043 113.756 1.00 88.23 143 VAL C N 1
ATOM 14729 C CA . VAL C 2 139 ? 124.019 114.956 113.398 1.00 90.95 143 VAL C CA 1
ATOM 14730 C C . VAL C 2 139 ? 124.600 116.351 113.219 1.00 90.29 143 VAL C C 1
ATOM 14731 O O . VAL C 2 139 ? 125.254 116.878 114.130 1.00 95.97 143 VAL C O 1
ATOM 14744 N N . PHE C 2 140 ? 124.360 116.944 112.053 1.00 88.98 144 PHE C N 1
ATOM 14745 C CA . PHE C 2 140 ? 124.695 118.337 111.783 1.00 90.89 144 PHE C CA 1
ATOM 14746 C C . PHE C 2 140 ? 123.397 119.112 111.605 1.00 96.39 144 PHE C C 1
ATOM 14747 O O . PHE C 2 140 ? 122.562 118.743 110.775 1.00 103.04 144 PHE C O 1
ATOM 14764 N N . VAL C 2 141 ? 123.232 120.181 112.376 1.00 94.43 145 VAL C N 1
ATOM 14765 C CA . VAL C 2 141 ? 122.075 121.062 112.268 1.00 100.17 145 VAL C CA 1
ATOM 14766 C C . VAL C 2 141 ? 122.583 122.436 111.861 1.00 105.65 145 VAL C C 1
ATOM 14767 O O . VAL C 2 141 ? 123.338 123.068 112.607 1.00 107.19 145 VAL C O 1
ATOM 14780 N N . GLN C 2 142 ? 122.170 122.899 110.686 1.00 108.38 146 GLN C N 1
ATOM 14781 C CA . GLN C 2 142 ? 122.650 124.148 110.113 1.00 107.21 146 GLN C CA 1
ATOM 14782 C C . GLN C 2 142 ? 121.507 125.146 110.026 1.00 113.58 146 GLN C C 1
ATOM 14783 O O . GLN C 2 142 ? 120.451 124.840 109.463 1.00 119.30 146 GLN C O 1
ATOM 14797 N N . PHE C 2 143 ? 121.726 126.335 110.576 1.00 114.95 147 PHE C N 1
ATOM 14798 C CA . PHE C 2 143 ? 120.789 127.447 110.494 1.00 120.08 147 PHE C CA 1
ATOM 14799 C C . PHE C 2 143 ? 121.351 128.445 109.490 1.00 126.82 147 PHE C C 1
ATOM 14800 O O . PHE C 2 143 ? 122.382 129.079 109.747 1.00 124.18 147 PHE C O 1
ATOM 14817 N N . THR C 2 144 ? 120.681 128.574 108.346 1.00 131.45 148 THR C N 1
ATOM 14818 C CA . THR C 2 144 ? 121.051 129.533 107.312 1.00 134.44 148 THR C CA 1
ATOM 14819 C C . THR C 2 144 ? 120.061 130.687 107.373 1.00 140.60 148 THR C C 1
ATOM 14820 O O . THR C 2 144 ? 118.888 130.519 107.028 1.00 141.42 148 THR C O 1
ATOM 14831 N N . SER C 2 145 ? 120.531 131.848 107.814 1.00 144.32 149 SER C N 1
ATOM 14832 C CA . SER C 2 145 ? 119.713 133.051 107.885 1.00 147.22 149 SER C CA 1
ATOM 14833 C C . SER C 2 145 ? 119.910 133.847 106.602 1.00 150.00 149 SER C C 1
ATOM 14834 O O . SER C 2 145 ? 121.030 134.268 106.293 1.00 146.94 149 SER C O 1
ATOM 14842 N N . PHE C 2 146 ? 118.829 134.042 105.858 1.00 153.19 150 PHE C N 1
ATOM 14843 C CA . PHE C 2 146 ? 118.887 134.744 104.587 1.00 155.28 150 PHE C CA 1
ATOM 14844 C C . PHE C 2 146 ? 118.702 136.242 104.796 1.00 158.28 150 PHE C C 1
ATOM 14845 O O . PHE C 2 146 ? 118.127 136.693 105.790 1.00 157.77 150 PHE C O 1
ATOM 14862 N N . LYS C 2 147 ? 119.204 137.019 103.833 1.00 159.94 151 LYS C N 1
ATOM 14863 C CA . LYS C 2 147 ? 119.107 138.470 103.934 1.00 159.83 151 LYS C CA 1
ATOM 14864 C C . LYS C 2 147 ? 117.657 138.928 103.982 1.00 159.22 151 LYS C C 1
ATOM 14865 O O . LYS C 2 147 ? 117.345 139.939 104.622 1.00 156.38 151 LYS C O 1
ATOM 14884 N N . CYS C 2 148 ? 116.759 138.203 103.312 1.00 159.51 152 CYS C N 1
ATOM 14885 C CA . CYS C 2 148 ? 115.343 138.547 103.377 1.00 159.28 152 CYS C CA 1
ATOM 14886 C C . CYS C 2 148 ? 114.818 138.445 104.803 1.00 159.66 152 CYS C C 1
ATOM 14887 O O . CYS C 2 148 ? 114.111 139.341 105.277 1.00 156.88 152 CYS C O 1
ATOM 14895 N N . GLY C 2 149 ? 115.165 137.369 105.507 1.00 160.44 153 GLY C N 1
ATOM 14896 C CA . GLY C 2 149 ? 114.732 137.190 106.880 1.00 156.56 153 GLY C CA 1
ATOM 14897 C C . GLY C 2 149 ? 114.345 135.762 107.203 1.00 157.14 153 GLY C C 1
ATOM 14898 O O . GLY C 2 149 ? 114.448 135.333 108.356 1.00 155.48 153 GLY C O 1
ATOM 14902 N N . GLY C 2 150 ? 113.901 135.012 106.197 1.00 158.83 154 GLY C N 1
ATOM 14903 C CA . GLY C 2 150 ? 113.581 133.618 106.409 1.00 157.27 154 GLY C CA 1
ATOM 14904 C C . GLY C 2 150 ? 114.820 132.784 106.665 1.00 155.14 154 GLY C C 1
ATOM 14905 O O . GLY C 2 150 ? 115.945 133.177 106.356 1.00 153.37 154 GLY C O 1
ATOM 14909 N N . MET C 2 151 ? 114.609 131.608 107.251 1.00 153.26 155 MET C N 1
ATOM 14910 C CA . MET C 2 151 ? 115.701 130.703 107.575 1.00 149.84 155 MET C CA 1
ATOM 14911 C C . MET C 2 151 ? 115.572 129.400 106.801 1.00 148.51 155 MET C C 1
ATOM 14912 O O . MET C 2 151 ? 114.515 129.065 106.263 1.00 149.45 155 MET C O 1
ATOM 14926 N N . SER C 2 152 ? 116.684 128.676 106.749 1.00 143.99 156 SER C N 1
ATOM 14927 C CA . SER C 2 152 ? 116.712 127.306 106.262 1.00 143.06 156 SER C CA 1
ATOM 14928 C C . SER C 2 152 ? 117.378 126.435 107.316 1.00 138.34 156 SER C C 1
ATOM 14929 O O . SER C 2 152 ? 118.501 126.720 107.749 1.00 133.86 156 SER C O 1
ATOM 14937 N N . LEU C 2 153 ? 116.672 125.392 107.737 1.00 133.75 157 LEU C N 1
ATOM 14938 C CA . LEU C 2 153 ? 117.177 124.427 108.704 1.00 123.74 157 LEU C CA 1
ATOM 14939 C C . LEU C 2 153 ? 117.611 123.188 107.935 1.00 126.50 157 LEU C C 1
ATOM 14940 O O . LEU C 2 153 ? 116.775 122.486 107.359 1.00 132.24 157 LEU C O 1
ATOM 14956 N N . GLY C 2 154 ? 118.915 122.930 107.915 1.00 124.03 158 GLY C N 1
ATOM 14957 C CA . GLY C 2 154 ? 119.443 121.756 107.250 1.00 123.62 158 GLY C CA 1
ATOM 14958 C C . GLY C 2 154 ? 119.907 120.712 108.241 1.00 114.10 158 GLY C C 1
ATOM 14959 O O . GLY C 2 154 ? 120.771 120.987 109.076 1.00 109.21 158 GLY C O 1
ATOM 14963 N N . LEU C 2 155 ? 119.346 119.513 108.165 1.00 109.36 159 LEU C N 1
ATOM 14964 C CA . LEU C 2 155 ? 119.661 118.430 109.086 1.00 105.93 159 LEU C CA 1
ATOM 14965 C C . LEU C 2 155 ? 120.352 117.325 108.300 1.00 108.64 159 LEU C C 1
ATOM 14966 O O . LEU C 2 155 ? 119.735 116.692 107.436 1.00 114.36 159 LEU C O 1
ATOM 14982 N N . SER C 2 156 ? 121.630 117.105 108.593 1.00 103.56 160 SER C N 1
ATOM 14983 C CA . SER C 2 156 ? 122.380 115.976 108.064 1.00 105.31 160 SER C CA 1
ATOM 14984 C C . SER C 2 156 ? 122.422 114.903 109.141 1.00 103.23 160 SER C C 1
ATOM 14985 O O . SER C 2 156 ? 122.980 115.124 110.222 1.00 103.27 160 SER C O 1
ATOM 14993 N N . TRP C 2 157 ? 121.842 113.745 108.837 1.00 105.04 161 TRP C N 1
ATOM 14994 C CA . TRP C 2 157 ? 121.521 112.725 109.824 1.00 107.79 161 TRP C CA 1
ATOM 14995 C C . TRP C 2 157 ? 122.086 111.398 109.347 1.00 110.93 161 TRP C C 1
ATOM 14996 O O . TRP C 2 157 ? 121.642 110.865 108.325 1.00 121.46 161 TRP C O 1
ATOM 15017 N N . ALA C 2 158 ? 123.066 110.871 110.073 1.00 107.26 162 ALA C N 1
ATOM 15018 C CA . ALA C 2 158 ? 123.609 109.568 109.726 1.00 112.67 162 ALA C CA 1
ATOM 15019 C C . ALA C 2 158 ? 122.497 108.531 109.760 1.00 116.65 162 ALA C C 1
ATOM 15020 O O . ALA C 2 158 ? 121.752 108.433 110.738 1.00 118.44 162 ALA C O 1
ATOM 15027 N N . HIS C 2 159 ? 122.378 107.758 108.680 1.00 123.15 163 HIS C N 1
ATOM 15028 C CA . HIS C 2 159 ? 121.320 106.760 108.606 1.00 129.67 163 HIS C CA 1
ATOM 15029 C C . HIS C 2 159 ? 121.509 105.649 109.627 1.00 129.64 163 HIS C C 1
ATOM 15030 O O . HIS C 2 159 ? 120.527 105.007 110.015 1.00 132.00 163 HIS C O 1
ATOM 15044 N N . VAL C 2 160 ? 122.744 105.405 110.070 1.00 127.40 164 VAL C N 1
ATOM 15045 C CA . VAL C 2 160 ? 122.965 104.446 111.146 1.00 127.91 164 VAL C CA 1
ATOM 15046 C C . VAL C 2 160 ? 122.211 104.876 112.393 1.00 123.70 164 VAL C C 1
ATOM 15047 O O . VAL C 2 160 ? 121.766 104.037 113.184 1.00 126.09 164 VAL C O 1
ATOM 15060 N N . LEU C 2 161 ? 122.059 106.186 112.592 1.00 119.50 165 LEU C N 1
ATOM 15061 C CA . LEU C 2 161 ? 121.326 106.689 113.747 1.00 119.62 165 LEU C CA 1
ATOM 15062 C C . LEU C 2 161 ? 119.842 106.353 113.648 1.00 125.61 165 LEU C C 1
ATOM 15063 O O . LEU C 2 161 ? 119.228 105.920 114.630 1.00 126.89 165 LEU C O 1
ATOM 15079 N N . GLY C 2 162 ? 119.250 106.546 112.476 1.00 129.32 166 GLY C N 1
ATOM 15080 C CA . GLY C 2 162 ? 117.834 106.272 112.307 1.00 133.19 166 GLY C CA 1
ATOM 15081 C C . GLY C 2 162 ? 117.408 106.511 110.875 1.00 137.35 166 GLY C C 1
ATOM 15082 O O . GLY C 2 162 ? 118.177 107.000 110.042 1.00 134.65 166 GLY C O 1
ATOM 15086 N N . ASP C 2 163 ? 116.157 106.154 110.606 1.00 143.45 167 ASP C N 1
ATOM 15087 C CA . ASP C 2 163 ? 115.568 106.311 109.284 1.00 143.14 167 ASP C CA 1
ATOM 15088 C C . ASP C 2 163 ? 115.116 107.752 109.082 1.00 140.46 167 ASP C C 1
ATOM 15089 O O . ASP C 2 163 ? 115.115 108.554 110.017 1.00 138.40 167 ASP C O 1
ATOM 15098 N N . PRO C 2 164 ? 114.740 108.123 107.855 1.00 141.61 168 PRO C N 1
ATOM 15099 C CA . PRO C 2 164 ? 114.313 109.512 107.619 1.00 140.95 168 PRO C CA 1
ATOM 15100 C C . PRO C 2 164 ? 113.193 109.958 108.538 1.00 142.58 168 PRO C C 1
ATOM 15101 O O . PRO C 2 164 ? 113.154 111.127 108.943 1.00 142.35 168 PRO C O 1
ATOM 15112 N N . PHE C 2 165 ? 112.275 109.054 108.882 1.00 144.70 169 PHE C N 1
ATOM 15113 C CA . PHE C 2 165 ? 111.187 109.422 109.777 1.00 144.59 169 PHE C CA 1
ATOM 15114 C C . PHE C 2 165 ? 111.705 109.720 111.178 1.00 141.47 169 PHE C C 1
ATOM 15115 O O . PHE C 2 165 ? 111.110 110.525 111.900 1.00 138.76 169 PHE C O 1
ATOM 15132 N N . SER C 2 166 ? 112.813 109.091 111.577 1.00 141.80 170 SER C N 1
ATOM 15133 C CA . SER C 2 166 ? 113.432 109.423 112.856 1.00 138.91 170 SER C CA 1
ATOM 15134 C C . SER C 2 166 ? 113.961 110.852 112.856 1.00 134.77 170 SER C C 1
ATOM 15135 O O . SER C 2 166 ? 113.804 111.577 113.844 1.00 133.29 170 SER C O 1
ATOM 15143 N N . ALA C 2 167 ? 114.595 111.276 111.760 1.00 132.45 171 ALA C N 1
ATOM 15144 C CA . ALA C 2 167 ? 115.015 112.669 111.646 1.00 130.21 171 ALA C CA 1
ATOM 15145 C C . ALA C 2 167 ? 113.810 113.601 111.635 1.00 132.14 171 ALA C C 1
ATOM 15146 O O . ALA C 2 167 ? 113.848 114.695 112.217 1.00 131.45 171 ALA C O 1
ATOM 15153 N N . SER C 2 168 ? 112.734 113.189 110.962 1.00 134.46 172 SER C N 1
ATOM 15154 C CA . SER C 2 168 ? 111.512 113.984 110.979 1.00 134.64 172 SER C CA 1
ATOM 15155 C C . SER C 2 168 ? 111.006 114.166 112.402 1.00 135.33 172 SER C C 1
ATOM 15156 O O . SER C 2 168 ? 110.633 115.274 112.798 1.00 135.14 172 SER C O 1
ATOM 15164 N N . ALA C 2 169 ? 110.993 113.088 113.188 1.00 136.07 173 ALA C N 1
ATOM 15165 C CA . ALA C 2 169 ? 110.560 113.179 114.578 1.00 136.06 173 ALA C CA 1
ATOM 15166 C C . ALA C 2 169 ? 111.509 114.047 115.395 1.00 136.33 173 ALA C C 1
ATOM 15167 O O . ALA C 2 169 ? 111.076 114.790 116.283 1.00 137.69 173 ALA C O 1
ATOM 15174 N N . PHE C 2 170 ? 112.812 113.947 115.126 1.00 133.39 174 PHE C N 1
ATOM 15175 C CA . PHE C 2 170 ? 113.782 114.794 115.811 1.00 131.18 174 PHE C CA 1
ATOM 15176 C C . PHE C 2 170 ? 113.458 116.267 115.605 1.00 131.34 174 PHE C C 1
ATOM 15177 O O . PHE C 2 170 ? 113.342 117.033 116.569 1.00 132.93 174 PHE C O 1
ATOM 15194 N N . VAL C 2 171 ? 113.294 116.679 114.347 1.00 129.71 175 VAL C N 1
ATOM 15195 C CA . VAL C 2 171 ? 113.003 118.086 114.089 1.00 130.60 175 VAL C CA 1
ATOM 15196 C C . VAL C 2 171 ? 111.613 118.451 114.598 1.00 134.91 175 VAL C C 1
ATOM 15197 O O . VAL C 2 171 ? 111.379 119.589 115.022 1.00 136.21 175 VAL C O 1
ATOM 15210 N N . SER C 2 172 ? 110.672 117.506 114.570 1.00 135.71 176 SER C N 1
ATOM 15211 C CA . SER C 2 172 ? 109.337 117.775 115.088 1.00 138.89 176 SER C CA 1
ATOM 15212 C C . SER C 2 172 ? 109.385 118.103 116.572 1.00 138.56 176 SER C C 1
ATOM 15213 O O . SER C 2 172 ? 108.800 119.094 117.022 1.00 138.22 176 SER C O 1
ATOM 15221 N N . MET C 2 173 ? 110.080 117.275 117.351 1.00 138.62 177 MET C N 1
ATOM 15222 C CA . MET C 2 173 ? 110.190 117.536 118.780 1.00 137.62 177 MET C CA 1
ATOM 15223 C C . MET C 2 173 ? 111.024 118.780 119.046 1.00 135.40 177 MET C C 1
ATOM 15224 O O . MET C 2 173 ? 110.766 119.498 120.018 1.00 135.51 177 MET C O 1
ATOM 15238 N N . TRP C 2 174 ? 112.008 119.065 118.190 1.00 133.58 178 TRP C N 1
ATOM 15239 C CA . TRP C 2 174 ? 112.722 120.334 118.291 1.00 134.08 178 TRP C CA 1
ATOM 15240 C C . TRP C 2 174 ? 111.757 121.507 118.179 1.00 136.25 178 TRP C C 1
ATOM 15241 O O . TRP C 2 174 ? 111.776 122.426 119.005 1.00 136.10 178 TRP C O 1
ATOM 15262 N N . ALA C 2 175 ? 110.899 121.488 117.158 1.00 138.31 179 ALA C N 1
ATOM 15263 C CA . ALA C 2 175 ? 109.939 122.572 116.980 1.00 139.42 179 ALA C CA 1
ATOM 15264 C C . ALA C 2 175 ? 108.972 122.647 118.155 1.00 141.17 179 ALA C C 1
ATOM 15265 O O . ALA C 2 175 ? 108.650 123.739 118.639 1.00 141.01 179 ALA C O 1
ATOM 15272 N N . GLN C 2 176 ? 108.493 121.494 118.625 1.00 142.60 180 GLN C N 1
ATOM 15273 C CA . GLN C 2 176 ? 107.545 121.484 119.734 1.00 142.79 180 GLN C CA 1
ATOM 15274 C C . GLN C 2 176 ? 108.160 122.096 120.985 1.00 141.08 180 GLN C C 1
ATOM 15275 O O . GLN C 2 176 ? 107.552 122.955 121.634 1.00 141.82 180 GLN C O 1
ATOM 15289 N N . ILE C 2 177 ? 109.375 121.671 121.339 1.00 140.01 181 ILE C N 1
ATOM 15290 C CA . ILE C 2 177 ? 110.013 122.204 122.537 1.00 140.49 181 ILE C CA 1
ATOM 15291 C C . ILE C 2 177 ? 110.387 123.668 122.344 1.00 140.38 181 ILE C C 1
ATOM 15292 O O . ILE C 2 177 ? 110.428 124.436 123.312 1.00 139.27 181 ILE C O 1
ATOM 15308 N N . MET C 2 178 ? 110.669 124.083 121.106 1.00 139.03 182 MET C N 1
ATOM 15309 C CA . MET C 2 178 ? 110.858 125.503 120.838 1.00 138.20 182 MET C CA 1
ATOM 15310 C C . MET C 2 178 ? 109.582 126.278 121.135 1.00 142.62 182 MET C C 1
ATOM 15311 O O . MET C 2 178 ? 109.629 127.379 121.696 1.00 140.39 182 MET C O 1
ATOM 15325 N N . ALA C 2 179 ? 108.430 125.717 120.764 1.00 146.10 183 ALA C N 1
ATOM 15326 C CA . ALA C 2 179 ? 107.150 126.335 121.086 1.00 147.05 183 ALA C CA 1
ATOM 15327 C C . ALA C 2 179 ? 106.836 126.295 122.575 1.00 147.19 183 ALA C C 1
ATOM 15328 O O . ALA C 2 179 ? 105.896 126.969 123.009 1.00 144.79 183 ALA C O 1
ATOM 15335 N N . GLY C 2 180 ? 107.590 125.527 123.361 1.00 147.83 184 GLY C N 1
ATOM 15336 C CA . GLY C 2 180 ? 107.401 125.440 124.795 1.00 146.59 184 GLY C CA 1
ATOM 15337 C C . GLY C 2 180 ? 106.857 124.116 125.281 1.00 146.54 184 GLY C C 1
ATOM 15338 O O . GLY C 2 180 ? 106.850 123.880 126.497 1.00 142.67 184 GLY C O 1
ATOM 15342 N N . ARG C 2 181 ? 106.406 123.243 124.384 1.00 147.68 185 ARG C N 1
ATOM 15343 C CA . ARG C 2 181 ? 105.839 121.970 124.805 1.00 149.33 185 ARG C CA 1
ATOM 15344 C C . ARG C 2 181 ? 106.885 121.126 125.523 1.00 148.57 185 ARG C C 1
ATOM 15345 O O . ARG C 2 181 ? 108.048 121.063 125.115 1.00 145.25 185 ARG C O 1
ATOM 15366 N N . VAL C 2 182 ? 106.463 120.477 126.600 1.00 149.55 186 VAL C N 1
ATOM 15367 C CA . VAL C 2 182 ? 107.368 119.614 127.366 1.00 147.66 186 VAL C CA 1
ATOM 15368 C C . VAL C 2 182 ? 107.716 118.387 126.527 1.00 146.18 186 VAL C C 1
ATOM 15369 O O . VAL C 2 182 ? 106.812 117.772 125.935 1.00 141.64 186 VAL C O 1
ATOM 15382 N N . PRO C 2 183 ? 108.996 117.989 126.436 1.00 147.53 187 PRO C N 1
ATOM 15383 C CA . PRO C 2 183 ? 109.331 116.780 125.676 1.00 143.21 187 PRO C CA 1
ATOM 15384 C C . PRO C 2 183 ? 108.868 115.502 126.369 1.00 140.39 187 PRO C C 1
ATOM 15385 O O . PRO C 2 183 ? 108.588 115.543 127.567 1.00 141.52 187 PRO C O 1
ATOM 15396 N N . GLY C 2 209 ? 119.414 85.927 93.671 1.00 165.95 213 GLY C N 1
ATOM 15397 C CA . GLY C 2 209 ? 120.674 86.642 93.747 1.00 168.34 213 GLY C CA 1
ATOM 15398 C C . GLY C 2 209 ? 120.519 88.129 93.492 1.00 171.70 213 GLY C C 1
ATOM 15399 O O . GLY C 2 209 ? 120.837 88.951 94.351 1.00 170.39 213 GLY C O 1
ATOM 15402 N N . ASN C 2 210 ? 120.025 88.473 92.303 1.00 173.64 214 ASN C N 1
ATOM 15403 C CA . ASN C 2 210 ? 119.821 89.867 91.934 1.00 172.10 214 ASN C CA 1
ATOM 15404 C C . ASN C 2 210 ? 118.512 90.437 92.465 1.00 173.11 214 ASN C C 1
ATOM 15405 O O . ASN C 2 210 ? 118.280 91.642 92.325 1.00 172.64 214 ASN C O 1
ATOM 15416 N N . LEU C 2 211 ? 117.658 89.609 93.065 1.00 174.58 215 LEU C N 1
ATOM 15417 C CA . LEU C 2 211 ? 116.371 90.060 93.575 1.00 174.67 215 LEU C CA 1
ATOM 15418 C C . LEU C 2 211 ? 116.447 90.610 94.993 1.00 174.66 215 LEU C C 1
ATOM 15419 O O . LEU C 2 211 ? 115.448 91.145 95.485 1.00 174.62 215 LEU C O 1
ATOM 15435 N N . TYR C 2 212 ? 117.591 90.495 95.656 1.00 174.69 216 TYR C N 1
ATOM 15436 C CA . TYR C 2 212 ? 117.716 90.968 97.028 1.00 174.76 216 TYR C CA 1
ATOM 15437 C C . TYR C 2 212 ? 117.997 92.467 97.036 1.00 174.90 216 TYR C C 1
ATOM 15438 O O . TYR C 2 212 ? 119.020 92.895 96.489 1.00 173.35 216 TYR C O 1
ATOM 15456 N N . PRO C 2 213 ? 117.133 93.293 97.633 1.00 176.25 217 PRO C N 1
ATOM 15457 C CA . PRO C 2 213 ? 117.377 94.744 97.606 1.00 175.71 217 PRO C CA 1
ATOM 15458 C C . PRO C 2 213 ? 118.643 95.165 98.330 1.00 174.01 217 PRO C C 1
ATOM 15459 O O . PRO C 2 213 ? 119.167 96.249 98.048 1.00 172.28 217 PRO C O 1
ATOM 15470 N N . ILE C 2 214 ? 119.150 94.351 99.251 1.00 172.58 218 ILE C N 1
ATOM 15471 C CA . ILE C 2 214 ? 120.368 94.655 99.993 1.00 170.80 218 ILE C CA 1
ATOM 15472 C C . ILE C 2 214 ? 121.524 93.920 99.331 1.00 170.03 218 ILE C C 1
ATOM 15473 O O . ILE C 2 214 ? 121.479 92.694 99.169 1.00 169.79 218 ILE C O 1
ATOM 15489 N N . LYS C 2 215 ? 122.559 94.664 98.950 1.00 169.63 219 LYS C N 1
ATOM 15490 C CA . LYS C 2 215 ? 123.694 94.123 98.216 1.00 169.51 219 LYS C CA 1
ATOM 15491 C C . LYS C 2 215 ? 124.954 94.245 99.057 1.00 167.75 219 LYS C C 1
ATOM 15492 O O . LYS C 2 215 ? 125.229 95.310 99.621 1.00 166.84 219 LYS C O 1
ATOM 15511 N N . ARG C 2 216 ? 125.712 93.155 99.139 1.00 167.48 220 ARG C N 1
ATOM 15512 C CA . ARG C 2 216 ? 127.011 93.189 99.795 1.00 167.17 220 ARG C CA 1
ATOM 15513 C C . ARG C 2 216 ? 128.011 93.929 98.918 1.00 167.40 220 ARG C C 1
ATOM 15514 O O . ARG C 2 216 ? 128.022 93.773 97.694 1.00 166.28 220 ARG C O 1
ATOM 15535 N N . VAL C 2 217 ? 128.857 94.744 99.549 1.00 167.78 221 VAL C N 1
ATOM 15536 C CA . VAL C 2 217 ? 129.806 95.589 98.839 1.00 166.38 221 VAL C CA 1
ATOM 15537 C C . VAL C 2 217 ? 131.172 95.464 99.501 1.00 166.40 221 VAL C C 1
ATOM 15538 O O . VAL C 2 217 ? 131.307 94.968 100.620 1.00 165.91 221 VAL C O 1
ATOM 15551 N N . ASP C 2 218 ? 132.191 95.924 98.785 1.00 166.04 222 ASP C N 1
ATOM 15552 C CA . ASP C 2 218 ? 133.554 95.835 99.286 1.00 165.12 222 ASP C CA 1
ATOM 15553 C C . ASP C 2 218 ? 133.677 96.625 100.588 1.00 163.43 222 ASP C C 1
ATOM 15554 O O . ASP C 2 218 ? 133.177 97.756 100.669 1.00 160.43 222 ASP C O 1
ATOM 15563 N N . PRO C 2 219 ? 134.324 96.078 101.619 1.00 165.73 223 PRO C N 1
ATOM 15564 C CA . PRO C 2 219 ? 134.444 96.821 102.880 1.00 164.33 223 PRO C CA 1
ATOM 15565 C C . PRO C 2 219 ? 135.155 98.152 102.682 1.00 159.77 223 PRO C C 1
ATOM 15566 O O . PRO C 2 219 ? 136.073 98.275 101.868 1.00 156.57 223 PRO C O 1
ATOM 15577 N N . VAL C 2 220 ? 134.717 99.154 103.442 1.00 155.96 224 VAL C N 1
ATOM 15578 C CA . VAL C 2 220 ? 135.291 100.492 103.401 1.00 151.77 224 VAL C CA 1
ATOM 15579 C C . VAL C 2 220 ? 136.120 100.787 104.644 1.00 148.91 224 VAL C C 1
ATOM 15580 O O . VAL C 2 220 ? 136.440 101.950 104.910 1.00 144.41 224 VAL C O 1
ATOM 15593 N N . GLY C 2 221 ? 136.477 99.763 105.414 1.00 149.99 225 GLY C N 1
ATOM 15594 C CA . GLY C 2 221 ? 137.273 99.989 106.609 1.00 144.53 225 GLY C CA 1
ATOM 15595 C C . GLY C 2 221 ? 136.547 100.889 107.588 1.00 141.26 225 GLY C C 1
ATOM 15596 O O . GLY C 2 221 ? 135.357 100.710 107.871 1.00 139.69 225 GLY C O 1
ATOM 15600 N N . ASP C 2 222 ? 137.269 101.875 108.117 1.00 138.74 226 ASP C N 1
ATOM 15601 C CA . ASP C 2 222 ? 136.725 102.801 109.100 1.00 137.63 226 ASP C CA 1
ATOM 15602 C C . ASP C 2 222 ? 136.206 104.093 108.481 1.00 134.05 226 ASP C C 1
ATOM 15603 O O . ASP C 2 222 ? 135.800 104.994 109.221 1.00 131.38 226 ASP C O 1
ATOM 15612 N N . HIS C 2 223 ? 136.213 104.209 107.156 1.00 136.12 227 HIS C N 1
ATOM 15613 C CA . HIS C 2 223 ? 135.695 105.383 106.456 1.00 134.78 227 HIS C CA 1
ATOM 15614 C C . HIS C 2 223 ? 134.394 104.975 105.774 1.00 136.32 227 HIS C C 1
ATOM 15615 O O . HIS C 2 223 ? 134.407 104.273 104.760 1.00 138.37 227 HIS C O 1
ATOM 15629 N N . TRP C 2 224 ? 133.271 105.424 106.332 1.00 133.46 228 TRP C N 1
ATOM 15630 C CA . TRP C 2 224 ? 131.948 105.015 105.860 1.00 134.69 228 TRP C CA 1
ATOM 15631 C C . TRP C 2 224 ? 131.520 105.951 104.737 1.00 137.18 228 TRP C C 1
ATOM 15632 O O . TRP C 2 224 ? 130.873 106.974 104.961 1.00 135.16 228 TRP C O 1
ATOM 15653 N N . GLN C 2 225 ? 131.890 105.594 103.510 1.00 141.02 229 GLN C N 1
ATOM 15654 C CA . GLN C 2 225 ? 131.460 106.333 102.332 1.00 139.80 229 GLN C CA 1
ATOM 15655 C C . GLN C 2 225 ? 131.548 105.411 101.125 1.00 146.92 229 GLN C C 1
ATOM 15656 O O . GLN C 2 225 ? 132.384 104.506 101.080 1.00 148.67 229 GLN C O 1
ATOM 15670 N N . PHE C 2 226 ? 130.674 105.653 100.151 1.00 152.02 230 PHE C N 1
ATOM 15671 C CA . PHE C 2 226 ? 130.627 104.844 98.939 1.00 157.05 230 PHE C CA 1
ATOM 15672 C C . PHE C 2 226 ? 131.113 105.655 97.747 1.00 161.14 230 PHE C C 1
ATOM 15673 O O . PHE C 2 226 ? 130.418 106.592 97.323 1.00 161.05 230 PHE C O 1
ATOM 15690 N N . PRO C 2 227 ? 132.278 105.353 97.173 1.00 165.45 231 PRO C N 1
ATOM 15691 C CA . PRO C 2 227 ? 132.674 106.036 95.937 1.00 168.29 231 PRO C CA 1
ATOM 15692 C C . PRO C 2 227 ? 131.714 105.710 94.804 1.00 169.80 231 PRO C C 1
ATOM 15693 O O . PRO C 2 227 ? 131.129 104.625 94.746 1.00 167.11 231 PRO C O 1
ATOM 15704 N N . ASN C 2 228 ? 131.552 106.668 93.897 1.00 172.88 232 ASN C N 1
ATOM 15705 C CA . ASN C 2 228 ? 130.649 106.532 92.762 1.00 175.39 232 ASN C CA 1
ATOM 15706 C C . ASN C 2 228 ? 131.445 106.078 91.544 1.00 178.17 232 ASN C C 1
ATOM 15707 O O . ASN C 2 228 ? 132.375 106.768 91.112 1.00 178.00 232 ASN C O 1
ATOM 15718 N N . ASN C 2 229 ? 131.079 104.919 90.996 1.00 181.34 233 ASN C N 1
ATOM 15719 C CA . ASN C 2 229 ? 131.763 104.390 89.823 1.00 181.90 233 ASN C CA 1
ATOM 15720 C C . ASN C 2 229 ? 131.309 105.053 88.530 1.00 181.48 233 ASN C C 1
ATOM 15721 O O . ASN C 2 229 ? 131.982 104.903 87.504 1.00 179.10 233 ASN C O 1
ATOM 15732 N N . CYS C 2 230 ? 130.189 105.776 88.553 1.00 181.69 234 CYS C N 1
ATOM 15733 C CA . CYS C 2 230 ? 129.679 106.446 87.363 1.00 182.01 234 CYS C CA 1
ATOM 15734 C C . CYS C 2 230 ? 129.398 107.914 87.657 1.00 181.12 234 CYS C C 1
ATOM 15735 O O . CYS C 2 230 ? 129.737 108.413 88.734 1.00 178.06 234 CYS C O 1
ATOM 15743 N N . ASN C 2 231 ? 128.779 108.614 86.705 1.00 182.81 235 ASN C N 1
ATOM 15744 C CA . ASN C 2 231 ? 128.404 110.016 86.886 1.00 182.25 235 ASN C CA 1
ATOM 15745 C C . ASN C 2 231 ? 127.090 110.058 87.661 1.00 181.99 235 ASN C C 1
ATOM 15746 O O . ASN C 2 231 ? 125.995 110.178 87.104 1.00 181.69 235 ASN C O 1
ATOM 15757 N N . MET C 2 232 ? 127.212 109.959 88.982 1.00 180.26 236 MET C N 1
ATOM 15758 C CA . MET C 2 232 ? 126.057 109.826 89.863 1.00 179.47 236 MET C CA 1
ATOM 15759 C C . MET C 2 232 ? 125.550 111.228 90.190 1.00 178.54 236 MET C C 1
ATOM 15760 O O . MET C 2 232 ? 126.230 111.990 90.885 1.00 176.59 236 MET C O 1
ATOM 15774 N N . LYS C 2 233 ? 124.360 111.578 89.696 1.00 178.17 237 LYS C N 1
ATOM 15775 C CA . LYS C 2 233 ? 123.824 112.926 89.847 1.00 177.17 237 LYS C CA 1
ATOM 15776 C C . LYS C 2 233 ? 122.370 112.873 90.294 1.00 178.37 237 LYS C C 1
ATOM 15777 O O . LYS C 2 233 ? 121.655 111.909 90.018 1.00 179.10 237 LYS C O 1
ATOM 15796 N N . THR C 2 234 ? 121.932 113.940 90.963 1.00 178.74 238 THR C N 1
ATOM 15797 C CA . THR C 2 234 ? 120.586 114.032 91.509 1.00 178.60 238 THR C CA 1
ATOM 15798 C C . THR C 2 234 ? 119.837 115.209 90.896 1.00 178.47 238 THR C C 1
ATOM 15799 O O . THR C 2 234 ? 120.440 116.187 90.444 1.00 176.89 238 THR C O 1
ATOM 15810 N N . HIS C 2 235 ? 118.509 115.098 90.887 1.00 177.99 239 HIS C N 1
ATOM 15811 C CA . HIS C 2 235 ? 117.639 116.160 90.403 1.00 177.57 239 HIS C CA 1
ATOM 15812 C C . HIS C 2 235 ? 116.346 116.138 91.205 1.00 176.50 239 HIS C C 1
ATOM 15813 O O . HIS C 2 235 ? 115.783 115.070 91.456 1.00 175.37 239 HIS C O 1
ATOM 15827 N N . THR C 2 236 ? 115.874 117.321 91.590 1.00 175.87 240 THR C N 1
ATOM 15828 C CA . THR C 2 236 ? 114.663 117.466 92.386 1.00 175.73 240 THR C CA 1
ATOM 15829 C C . THR C 2 236 ? 113.631 118.274 91.613 1.00 177.41 240 THR C C 1
ATOM 15830 O O . THR C 2 236 ? 113.964 119.281 90.979 1.00 176.26 240 THR C O 1
ATOM 15841 N N . PHE C 2 237 ? 112.377 117.827 91.666 1.00 178.32 241 PHE C N 1
ATOM 15842 C CA . PHE C 2 237 ? 111.297 118.508 90.966 1.00 178.37 241 PHE C CA 1
ATOM 15843 C C . PHE C 2 237 ? 109.990 118.290 91.715 1.00 177.99 241 PHE C C 1
ATOM 15844 O O . PHE C 2 237 ? 109.817 117.294 92.420 1.00 177.23 241 PHE C O 1
ATOM 15861 N N . GLN C 2 238 ? 109.059 119.224 91.533 1.00 179.22 242 GLN C N 1
ATOM 15862 C CA . GLN C 2 238 ? 107.786 119.205 92.235 1.00 179.14 242 GLN C CA 1
ATOM 15863 C C . GLN C 2 238 ? 106.632 119.143 91.242 1.00 180.89 242 GLN C C 1
ATOM 15864 O O . GLN C 2 238 ? 106.692 119.721 90.153 1.00 179.86 242 GLN C O 1
ATOM 15878 N N . PHE C 2 239 ? 105.583 118.428 91.636 1.00 182.01 243 PHE C N 1
ATOM 15879 C CA . PHE C 2 239 ? 104.363 118.293 90.851 1.00 183.51 243 PHE C CA 1
ATOM 15880 C C . PHE C 2 239 ? 103.214 118.961 91.591 1.00 183.25 243 PHE C C 1
ATOM 15881 O O . PHE C 2 239 ? 102.964 118.659 92.763 1.00 181.36 243 PHE C O 1
ATOM 15898 N N . THR C 2 240 ? 102.520 119.865 90.905 1.00 184.48 244 THR C N 1
ATOM 15899 C CA . THR C 2 240 ? 101.377 120.551 91.482 1.00 183.68 244 THR C CA 1
ATOM 15900 C C . THR C 2 240 ? 100.165 119.623 91.511 1.00 183.49 244 THR C C 1
ATOM 15901 O O . THR C 2 240 ? 100.087 118.637 90.774 1.00 183.79 244 THR C O 1
ATOM 15912 N N . LYS C 2 241 ? 99.210 119.952 92.384 1.00 182.83 245 LYS C N 1
ATOM 15913 C CA . LYS C 2 241 ? 98.033 119.104 92.549 1.00 182.20 245 LYS C CA 1
ATOM 15914 C C . LYS C 2 241 ? 97.294 118.914 91.230 1.00 183.24 245 LYS C C 1
ATOM 15915 O O . LYS C 2 241 ? 96.730 117.843 90.975 1.00 182.97 245 LYS C O 1
ATOM 15934 N N . LYS C 2 242 ? 97.282 119.941 90.378 1.00 184.12 246 LYS C N 1
ATOM 15935 C CA . LYS C 2 242 ? 96.581 119.834 89.101 1.00 184.12 246 LYS C CA 1
ATOM 15936 C C . LYS C 2 242 ? 97.188 118.738 88.233 1.00 185.03 246 LYS C C 1
ATOM 15937 O O . LYS C 2 242 ? 96.477 117.854 87.738 1.00 184.21 246 LYS C O 1
ATOM 15956 N N . GLN C 2 243 ? 98.508 118.780 88.037 1.00 185.32 247 GLN C N 1
ATOM 15957 C CA . GLN C 2 243 ? 99.163 117.764 87.221 1.00 184.99 247 GLN C CA 1
ATOM 15958 C C . GLN C 2 243 ? 99.048 116.387 87.857 1.00 184.47 247 GLN C C 1
ATOM 15959 O O . GLN C 2 243 ? 98.945 115.380 87.147 1.00 184.51 247 GLN C O 1
ATOM 15973 N N . LEU C 2 244 ? 99.065 116.320 89.190 1.00 184.30 248 LEU C N 1
ATOM 15974 C CA . LEU C 2 244 ? 98.876 115.041 89.862 1.00 184.47 248 LEU C CA 1
ATOM 15975 C C . LEU C 2 244 ? 97.499 114.466 89.557 1.00 185.45 248 LEU C C 1
ATOM 15976 O O . LEU C 2 244 ? 97.365 113.268 89.284 1.00 184.91 248 LEU C O 1
ATOM 15992 N N . ASP C 2 245 ? 96.463 115.308 89.591 1.00 186.53 249 ASP C N 1
ATOM 15993 C CA . ASP C 2 245 ? 95.125 114.846 89.238 1.00 185.80 249 ASP C CA 1
ATOM 15994 C C . ASP C 2 245 ? 95.063 114.405 87.781 1.00 186.66 249 ASP C C 1
ATOM 15995 O O . ASP C 2 245 ? 94.433 113.391 87.457 1.00 186.49 249 ASP C O 1
ATOM 16004 N N . GLN C 2 246 ? 95.704 115.159 86.884 1.00 186.69 250 GLN C N 1
ATOM 16005 C CA . GLN C 2 246 ? 95.704 114.770 85.476 1.00 186.03 250 GLN C CA 1
ATOM 16006 C C . GLN C 2 246 ? 96.354 113.405 85.285 1.00 186.62 250 GLN C C 1
ATOM 16007 O O . GLN C 2 246 ? 95.826 112.550 84.564 1.00 185.29 250 GLN C O 1
ATOM 16021 N N . MET C 2 247 ? 97.499 113.180 85.931 1.00 188.37 251 MET C N 1
ATOM 16022 C CA . MET C 2 247 ? 98.191 111.904 85.783 1.00 187.60 251 MET C CA 1
ATOM 16023 C C . MET C 2 247 ? 97.403 110.770 86.427 1.00 187.30 251 MET C C 1
ATOM 16024 O O . MET C 2 247 ? 97.391 109.647 85.911 1.00 186.39 251 MET C O 1
ATOM 16038 N N . ALA C 2 248 ? 96.745 111.039 87.558 1.00 188.24 252 ALA C N 1
ATOM 16039 C CA . ALA C 2 248 ? 95.901 110.021 88.175 1.00 186.80 252 ALA C CA 1
ATOM 16040 C C . ALA C 2 248 ? 94.749 109.642 87.256 1.00 186.76 252 ALA C C 1
ATOM 16041 O O . ALA C 2 248 ? 94.408 108.460 87.129 1.00 183.85 252 ALA C O 1
ATOM 16048 N N . SER C 2 249 ? 94.135 110.633 86.606 1.00 188.57 253 SER C N 1
ATOM 16049 C CA . SER C 2 249 ? 93.098 110.337 85.624 1.00 187.06 253 SER C CA 1
ATOM 16050 C C . SER C 2 249 ? 93.662 109.513 84.474 1.00 186.80 253 SER C C 1
ATOM 16051 O O . SER C 2 249 ? 93.017 108.572 83.997 1.00 184.95 253 SER C O 1
ATOM 16059 N N . ASN C 2 250 ? 94.869 109.854 84.015 1.00 187.78 254 ASN C N 1
ATOM 16060 C CA . ASN C 2 250 ? 95.517 109.054 82.982 1.00 186.68 254 ASN C CA 1
ATOM 16061 C C . ASN C 2 250 ? 95.730 107.618 83.442 1.00 186.72 254 ASN C C 1
ATOM 16062 O O . ASN C 2 250 ? 95.685 106.691 82.624 1.00 184.45 254 ASN C O 1
ATOM 16073 N N . LEU C 2 251 ? 95.959 107.414 84.735 1.00 187.34 255 LEU C N 1
ATOM 16074 C CA . LEU C 2 251 ? 96.211 106.084 85.277 1.00 185.25 255 LEU C CA 1
ATOM 16075 C C . LEU C 2 251 ? 94.963 105.538 85.963 1.00 181.38 255 LEU C C 1
ATOM 16076 O O . LEU C 2 251 ? 94.501 104.441 85.651 1.00 175.90 255 LEU C O 1
ATOM 16092 N N . SER C 2 263 ? 96.172 107.318 93.858 1.00 180.57 267 SER C N 1
ATOM 16093 C CA . SER C 2 263 ? 97.081 107.926 94.822 1.00 181.93 267 SER C CA 1
ATOM 16094 C C . SER C 2 263 ? 98.343 108.432 94.133 1.00 183.92 267 SER C C 1
ATOM 16095 O O . SER C 2 263 ? 98.727 107.935 93.075 1.00 183.81 267 SER C O 1
ATOM 16102 N N . HIS C 2 264 ? 98.987 109.427 94.746 1.00 184.32 268 HIS C N 1
ATOM 16103 C CA . HIS C 2 264 ? 100.197 109.995 94.163 1.00 184.56 268 HIS C CA 1
ATOM 16104 C C . HIS C 2 264 ? 101.317 108.966 94.077 1.00 185.45 268 HIS C C 1
ATOM 16105 O O . HIS C 2 264 ? 102.128 109.011 93.145 1.00 185.25 268 HIS C O 1
ATOM 16119 N N . PHE C 2 265 ? 101.384 108.039 95.033 1.00 185.94 269 PHE C N 1
ATOM 16120 C CA . PHE C 2 265 ? 102.450 107.042 95.028 1.00 185.59 269 PHE C CA 1
ATOM 16121 C C . PHE C 2 265 ? 102.398 106.191 93.764 1.00 187.02 269 PHE C C 1
ATOM 16122 O O . PHE C 2 265 ? 103.398 106.056 93.046 1.00 184.98 269 PHE C O 1
ATOM 16139 N N . GLU C 2 266 ? 101.230 105.615 93.468 1.00 187.80 270 GLU C N 1
ATOM 16140 C CA . GLU C 2 266 ? 101.102 104.773 92.283 1.00 187.00 270 GLU C CA 1
ATOM 16141 C C . GLU C 2 266 ? 101.340 105.575 91.013 1.00 187.61 270 GLU C C 1
ATOM 16142 O O . GLU C 2 266 ? 102.012 105.105 90.087 1.00 187.47 270 GLU C O 1
ATOM 16154 N N . VAL C 2 267 ? 100.788 106.788 90.947 1.00 187.87 271 VAL C N 1
ATOM 16155 C CA . VAL C 2 267 ? 100.931 107.606 89.747 1.00 187.91 271 VAL C CA 1
ATOM 16156 C C . VAL C 2 267 ? 102.401 107.901 89.484 1.00 187.00 271 VAL C C 1
ATOM 16157 O O . VAL C 2 267 ? 102.895 107.743 88.362 1.00 185.94 271 VAL C O 1
ATOM 16170 N N . ILE C 2 268 ? 103.125 108.326 90.521 1.00 186.74 272 ILE C N 1
ATOM 16171 C CA . ILE C 2 268 ? 104.533 108.666 90.356 1.00 186.35 272 ILE C CA 1
ATOM 16172 C C . ILE C 2 268 ? 105.342 107.429 89.990 1.00 186.51 272 ILE C C 1
ATOM 16173 O O . ILE C 2 268 ? 106.210 107.478 89.109 1.00 185.47 272 ILE C O 1
ATOM 16189 N N . SER C 2 269 ? 105.081 106.303 90.660 1.00 186.65 273 SER C N 1
ATOM 16190 C CA . SER C 2 269 ? 105.811 105.080 90.348 1.00 185.85 273 SER C CA 1
ATOM 16191 C C . SER C 2 269 ? 105.617 104.691 88.889 1.00 185.98 273 SER C C 1
ATOM 16192 O O . SER C 2 269 ? 106.588 104.437 88.165 1.00 184.55 273 SER C O 1
ATOM 16200 N N . ALA C 2 270 ? 104.361 104.641 88.439 1.00 186.36 274 ALA C N 1
ATOM 16201 C CA . ALA C 2 270 ? 104.089 104.246 87.063 1.00 184.24 274 ALA C CA 1
ATOM 16202 C C . ALA C 2 270 ? 104.709 105.226 86.078 1.00 184.54 274 ALA C C 1
ATOM 16203 O O . ALA C 2 270 ? 105.315 104.815 85.083 1.00 183.08 274 ALA C O 1
ATOM 16210 N N . THR C 2 271 ? 104.577 106.528 86.342 1.00 185.65 275 THR C N 1
ATOM 16211 C CA . THR C 2 271 ? 105.129 107.524 85.432 1.00 185.81 275 THR C CA 1
ATOM 16212 C C . THR C 2 271 ? 106.635 107.359 85.294 1.00 186.75 275 THR C C 1
ATOM 16213 O O . THR C 2 271 ? 107.165 107.296 84.178 1.00 185.39 275 THR C O 1
ATOM 16224 N N . ILE C 2 272 ? 107.345 107.279 86.421 1.00 186.37 276 ILE C N 1
ATOM 16225 C CA . ILE C 2 272 ? 108.801 107.190 86.369 1.00 184.62 276 ILE C CA 1
ATOM 16226 C C . ILE C 2 272 ? 109.234 105.890 85.705 1.00 184.55 276 ILE C C 1
ATOM 16227 O O . ILE C 2 272 ? 110.148 105.877 84.871 1.00 183.21 276 ILE C O 1
ATOM 16243 N N . TRP C 2 273 ? 108.594 104.774 86.067 1.00 184.71 277 TRP C N 1
ATOM 16244 C CA . TRP C 2 273 ? 108.989 103.491 85.496 1.00 183.31 277 TRP C CA 1
ATOM 16245 C C . TRP C 2 273 ? 108.757 103.464 83.991 1.00 183.84 277 TRP C C 1
ATOM 16246 O O . TRP C 2 273 ? 109.611 102.991 83.233 1.00 183.22 277 TRP C O 1
ATOM 16267 N N . LYS C 2 274 ? 107.610 103.975 83.535 1.00 183.88 278 LYS C N 1
ATOM 16268 C CA . LYS C 2 274 ? 107.329 103.993 82.105 1.00 182.87 278 LYS C CA 1
ATOM 16269 C C . LYS C 2 274 ? 108.275 104.930 81.367 1.00 182.99 278 LYS C C 1
ATOM 16270 O O . LYS C 2 274 ? 108.721 104.619 80.257 1.00 182.06 278 LYS C O 1
ATOM 16289 N N . LEU C 2 275 ? 108.588 106.086 81.958 1.00 184.24 279 LEU C N 1
ATOM 16290 C CA . LEU C 2 275 ? 109.498 107.019 81.304 1.00 185.52 279 LEU C CA 1
ATOM 16291 C C . LEU C 2 275 ? 110.893 106.423 81.171 1.00 184.96 279 LEU C C 1
ATOM 16292 O O . LEU C 2 275 ? 111.533 106.551 80.120 1.00 182.46 279 LEU C O 1
ATOM 16308 N N . LEU C 2 276 ? 111.385 105.768 82.225 1.00 184.41 280 LEU C N 1
ATOM 16309 C CA . LEU C 2 276 ? 112.711 105.163 82.155 1.00 182.57 280 LEU C CA 1
ATOM 16310 C C . LEU C 2 276 ? 112.729 103.977 81.197 1.00 182.32 280 LEU C C 1
ATOM 16311 O O . LEU C 2 276 ? 113.700 103.788 80.455 1.00 178.17 280 LEU C O 1
ATOM 16327 N N . ALA C 2 277 ? 111.667 103.168 81.197 1.00 184.76 281 ALA C N 1
ATOM 16328 C CA . ALA C 2 277 ? 111.626 102.005 80.318 1.00 183.28 281 ALA C CA 1
ATOM 16329 C C . ALA C 2 277 ? 111.559 102.419 78.853 1.00 183.98 281 ALA C C 1
ATOM 16330 O O . ALA C 2 277 ? 112.132 101.748 77.986 1.00 181.85 281 ALA C O 1
ATOM 16337 N N . LYS C 2 278 ? 110.867 103.514 78.557 1.00 184.51 282 LYS C N 1
ATOM 16338 C CA . LYS C 2 278 ? 110.708 103.976 77.184 1.00 181.10 282 LYS C CA 1
ATOM 16339 C C . LYS C 2 278 ? 111.910 104.807 76.750 1.00 179.72 282 LYS C C 1
ATOM 16340 O O . LYS C 2 278 ? 112.794 104.317 76.047 1.00 178.00 282 LYS C O 1
ATOM 16359 N N . VAL C 2 287 ? 114.900 95.274 89.212 1.00 178.96 291 VAL C N 1
ATOM 16360 C CA . VAL C 2 287 ? 114.125 95.286 90.445 1.00 180.80 291 VAL C CA 1
ATOM 16361 C C . VAL C 2 287 ? 113.971 96.719 90.942 1.00 181.90 291 VAL C C 1
ATOM 16362 O O . VAL C 2 287 ? 114.925 97.498 90.931 1.00 181.19 291 VAL C O 1
ATOM 16375 N N . VAL C 2 288 ? 112.758 97.057 91.378 1.00 182.84 292 VAL C N 1
ATOM 16376 C CA . VAL C 2 288 ? 112.411 98.423 91.756 1.00 182.63 292 VAL C CA 1
ATOM 16377 C C . VAL C 2 288 ? 111.930 98.458 93.201 1.00 181.58 292 VAL C C 1
ATOM 16378 O O . VAL C 2 288 ? 111.059 99.263 93.551 1.00 180.36 292 VAL C O 1
ATOM 16391 N N . THR C 2 289 ? 112.481 97.577 94.038 1.00 180.67 293 THR C N 1
ATOM 16392 C CA . THR C 2 289 ? 112.058 97.442 95.430 1.00 180.57 293 THR C CA 1
ATOM 16393 C C . THR C 2 289 ? 111.701 98.791 96.041 1.00 181.70 293 THR C C 1
ATOM 16394 O O . THR C 2 289 ? 112.453 99.761 95.925 1.00 179.95 293 THR C O 1
ATOM 16405 N N . ILE C 2 290 ? 110.544 98.838 96.697 1.00 182.78 294 ILE C N 1
ATOM 16406 C CA . ILE C 2 290 ? 109.978 100.069 97.234 1.00 180.86 294 ILE C CA 1
ATOM 16407 C C . ILE C 2 290 ? 110.173 100.083 98.742 1.00 178.12 294 ILE C C 1
ATOM 16408 O O . ILE C 2 290 ? 109.922 99.079 99.419 1.00 176.17 294 ILE C O 1
ATOM 16424 N N . CYS C 2 291 ? 110.618 101.221 99.267 1.00 177.79 295 CYS C N 1
ATOM 16425 C CA . CYS C 2 291 ? 110.830 101.407 100.695 1.00 176.21 295 CYS C CA 1
ATOM 16426 C C . CYS C 2 291 ? 109.706 102.265 101.259 1.00 174.40 295 CYS C C 1
ATOM 16427 O O . CYS C 2 291 ? 109.408 103.337 100.722 1.00 173.95 295 CYS C O 1
ATOM 16435 N N . ARG C 2 292 ? 109.084 101.792 102.337 1.00 172.52 296 ARG C N 1
ATOM 16436 C CA . ARG C 2 292 ? 107.950 102.474 102.943 1.00 171.72 296 ARG C CA 1
ATOM 16437 C C . ARG C 2 292 ? 108.089 102.461 104.458 1.00 171.91 296 ARG C C 1
ATOM 16438 O O . ARG C 2 292 ? 108.811 101.643 105.031 1.00 171.43 296 ARG C O 1
ATOM 16459 N N . TYR C 2 293 ? 107.386 103.387 105.104 1.00 171.62 297 TYR C N 1
ATOM 16460 C CA . TYR C 2 293 ? 107.387 103.458 106.556 1.00 170.34 297 TYR C CA 1
ATOM 16461 C C . TYR C 2 293 ? 106.523 102.345 107.144 1.00 171.09 297 TYR C C 1
ATOM 16462 O O . TYR C 2 293 ? 105.677 101.753 106.467 1.00 171.02 297 TYR C O 1
ATOM 16480 N N . ASN C 2 294 ? 106.749 102.062 108.430 1.00 169.95 298 ASN C N 1
ATOM 16481 C CA . ASN C 2 294 ? 106.013 100.988 109.089 1.00 170.86 298 ASN C CA 1
ATOM 16482 C C . ASN C 2 294 ? 104.514 101.261 109.089 1.00 171.84 298 ASN C C 1
ATOM 16483 O O . ASN C 2 294 ? 103.712 100.357 108.828 1.00 170.71 298 ASN C O 1
ATOM 16494 N N . GLY C 2 295 ? 104.118 102.500 109.378 1.00 170.46 299 GLY C N 1
ATOM 16495 C CA . GLY C 2 295 ? 102.720 102.887 109.402 1.00 167.18 299 GLY C CA 1
ATOM 16496 C C . GLY C 2 295 ? 102.187 103.274 110.765 1.00 168.64 299 GLY C C 1
ATOM 16497 O O . GLY C 2 295 ? 100.991 103.568 110.877 1.00 165.83 299 GLY C O 1
ATOM 16501 N N . GLN C 2 296 ? 103.022 103.285 111.802 1.00 170.28 300 GLN C N 1
ATOM 16502 C CA . GLN C 2 296 ? 102.588 103.685 113.133 1.00 168.75 300 GLN C CA 1
ATOM 16503 C C . GLN C 2 296 ? 103.771 104.284 113.878 1.00 167.72 300 GLN C C 1
ATOM 16504 O O . GLN C 2 296 ? 104.899 103.800 113.755 1.00 165.63 300 GLN C O 1
ATOM 16518 N N . ARG C 2 297 ? 103.505 105.336 114.649 1.00 166.87 301 ARG C N 1
ATOM 16519 C CA . ARG C 2 297 ? 104.553 106.027 115.387 1.00 164.35 301 ARG C CA 1
ATOM 16520 C C . ARG C 2 297 ? 103.915 107.055 116.308 1.00 164.28 301 ARG C C 1
ATOM 16521 O O . ARG C 2 297 ? 102.861 107.615 115.994 1.00 165.60 301 ARG C O 1
ATOM 16542 N N . GLU C 2 298 ? 104.572 107.298 117.441 1.00 164.66 302 GLU C N 1
ATOM 16543 C CA . GLU C 2 298 ? 104.169 108.370 118.349 1.00 163.77 302 GLU C CA 1
ATOM 16544 C C . GLU C 2 298 ? 105.389 108.765 119.171 1.00 161.21 302 GLU C C 1
ATOM 16545 O O . GLU C 2 298 ? 105.752 108.058 120.116 1.00 157.92 302 GLU C O 1
ATOM 16557 N N . ASN C 2 299 ? 106.011 109.889 118.814 1.00 161.36 303 ASN C N 1
ATOM 16558 C CA . ASN C 2 299 ? 107.192 110.387 119.519 1.00 159.24 303 ASN C CA 1
ATOM 16559 C C . ASN C 2 299 ? 108.285 109.322 119.576 1.00 156.64 303 ASN C C 1
ATOM 16560 O O . ASN C 2 299 ? 108.954 109.139 120.595 1.00 152.83 303 ASN C O 1
ATOM 16571 N N . GLU C 2 300 ? 108.467 108.614 118.465 1.00 156.26 304 GLU C N 1
ATOM 16572 C CA . GLU C 2 300 ? 109.479 107.569 118.401 1.00 155.01 304 GLU C CA 1
ATOM 16573 C C . GLU C 2 300 ? 110.875 108.170 118.506 1.00 151.94 304 GLU C C 1
ATOM 16574 O O . GLU C 2 300 ? 111.136 109.270 118.012 1.00 151.81 304 GLU C O 1
ATOM 16586 N N . THR C 2 301 ? 111.774 107.438 119.158 1.00 150.25 305 THR C N 1
ATOM 16587 C CA . THR C 2 301 ? 113.159 107.861 119.280 1.00 146.44 305 THR C CA 1
ATOM 16588 C C . THR C 2 301 ? 113.944 107.433 118.040 1.00 143.48 305 THR C C 1
ATOM 16589 O O . THR C 2 301 ? 113.391 106.908 117.070 1.00 142.38 305 THR C O 1
ATOM 16600 N N . ALA C 2 302 ? 115.256 107.662 118.071 1.00 139.87 306 ALA C N 1
ATOM 16601 C CA . ALA C 2 302 ? 116.111 107.292 116.951 1.00 138.32 306 ALA C CA 1
ATOM 16602 C C . ALA C 2 302 ? 116.093 105.782 116.749 1.00 142.39 306 ALA C C 1
ATOM 16603 O O . ALA C 2 302 ? 116.634 105.033 117.568 1.00 141.23 306 ALA C O 1
ATOM 16610 N N . SER C 2 303 ? 115.475 105.330 115.662 1.00 144.15 307 SER C N 1
ATOM 16611 C CA . SER C 2 303 ? 115.362 103.909 115.363 1.00 144.06 307 SER C CA 1
ATOM 16612 C C . SER C 2 303 ? 115.192 103.750 113.857 1.00 143.71 307 SER C C 1
ATOM 16613 O O . SER C 2 303 ? 115.328 104.711 113.094 1.00 145.01 307 SER C O 1
ATOM 16621 N N . ASN C 2 304 ? 114.889 102.527 113.426 1.00 145.84 308 ASN C N 1
ATOM 16622 C CA . ASN C 2 304 ? 114.686 102.221 112.012 1.00 149.77 308 ASN C CA 1
ATOM 16623 C C . ASN C 2 304 ? 113.555 101.208 111.903 1.00 154.94 308 ASN C C 1
ATOM 16624 O O . ASN C 2 304 ? 113.641 100.115 112.470 1.00 155.45 308 ASN C O 1
ATOM 16635 N N . ASP C 2 305 ? 112.501 101.571 111.177 1.00 159.52 309 ASP C N 1
ATOM 16636 C CA . ASP C 2 305 ? 111.322 100.732 111.005 1.00 163.18 309 ASP C CA 1
ATOM 16637 C C . ASP C 2 305 ? 110.863 100.741 109.555 1.00 165.61 309 ASP C C 1
ATOM 16638 O O . ASP C 2 305 ? 109.664 100.712 109.262 1.00 165.85 309 ASP C O 1
ATOM 16647 N N . MET C 2 306 ? 111.811 100.783 108.624 1.00 165.36 310 MET C N 1
ATOM 16648 C CA . MET C 2 306 ? 111.475 100.763 107.210 1.00 167.49 310 MET C CA 1
ATOM 16649 C C . MET C 2 306 ? 111.099 99.351 106.768 1.00 168.60 310 MET C C 1
ATOM 16650 O O . MET C 2 306 ? 111.490 98.352 107.379 1.00 167.12 310 MET C O 1
ATOM 16664 N N . VAL C 2 307 ? 110.327 99.283 105.686 1.00 171.40 311 VAL C N 1
ATOM 16665 C CA . VAL C 2 307 ? 109.836 98.028 105.132 1.00 172.46 311 VAL C CA 1
ATOM 16666 C C . VAL C 2 307 ? 110.076 98.038 103.630 1.00 173.26 311 VAL C C 1
ATOM 16667 O O . VAL C 2 307 ? 109.875 99.061 102.965 1.00 173.27 311 VAL C O 1
ATOM 16680 N N . LEU C 2 308 ? 110.503 96.897 103.098 1.00 174.68 312 LEU C N 1
ATOM 16681 C CA . LEU C 2 308 ? 110.808 96.749 101.683 1.00 176.01 312 LEU C CA 1
ATOM 16682 C C . LEU C 2 308 ? 109.753 95.879 101.013 1.00 176.57 312 LEU C C 1
ATOM 16683 O O . LEU C 2 308 ? 109.296 94.886 101.587 1.00 176.41 312 LEU C O 1
ATOM 16699 N N . SER C 2 309 ? 109.372 96.262 99.799 1.00 176.65 313 SER C N 1
ATOM 16700 C CA . SER C 2 309 ? 108.382 95.518 99.030 1.00 177.30 313 SER C CA 1
ATOM 16701 C C . SER C 2 309 ? 108.887 95.272 97.613 1.00 176.33 313 SER C C 1
ATOM 16702 O O . SER C 2 309 ? 109.525 96.138 97.013 1.00 176.73 313 SER C O 1
ATOM 16710 N N . LYS C 2 334 ? 107.643 92.588 96.652 1.00 172.05 338 LYS C N 1
ATOM 16711 C CA . LYS C 2 334 ? 108.407 91.457 97.164 1.00 174.67 338 LYS C CA 1
ATOM 16712 C C . LYS C 2 334 ? 109.068 91.811 98.492 1.00 176.10 338 LYS C C 1
ATOM 16713 O O . LYS C 2 334 ? 110.104 92.476 98.523 1.00 174.67 338 LYS C O 1
ATOM 16731 N N . ASP C 2 335 ? 108.460 91.36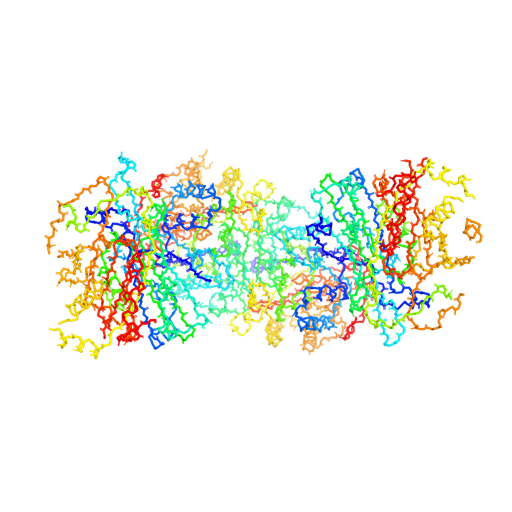1 99.588 1.00 177.65 339 ASP C N 1
ATOM 16732 C CA . ASP C 2 335 ? 108.971 91.625 100.932 1.00 178.05 339 ASP C CA 1
ATOM 16733 C C . ASP C 2 335 ? 110.041 90.588 101.252 1.00 178.14 339 ASP C C 1
ATOM 16734 O O . ASP C 2 335 ? 109.759 89.505 101.768 1.00 176.54 339 ASP C O 1
ATOM 16743 N N . VAL C 2 336 ? 111.290 90.927 100.937 1.00 177.82 340 VAL C N 1
ATOM 16744 C CA . VAL C 2 336 ? 112.405 90.029 101.212 1.00 177.39 340 VAL C CA 1
ATOM 16745 C C . VAL C 2 336 ? 112.723 90.065 102.700 1.00 176.50 340 VAL C C 1
ATOM 16746 O O . VAL C 2 336 ? 112.817 91.141 103.307 1.00 174.97 340 VAL C O 1
ATOM 16759 N N . ASP C 2 337 ? 112.890 88.887 103.296 1.00 175.72 341 ASP C N 1
ATOM 16760 C CA . ASP C 2 337 ? 113.195 88.807 104.718 1.00 173.54 341 ASP C CA 1
ATOM 16761 C C . ASP C 2 337 ? 114.518 89.501 105.020 1.00 173.15 341 ASP C C 1
ATOM 16762 O O . ASP C 2 337 ? 115.471 89.445 104.238 1.00 171.84 341 ASP C O 1
ATOM 16771 N N . GLU C 2 338 ? 114.569 90.162 106.178 1.00 173.96 342 GLU C N 1
ATOM 16772 C CA . GLU C 2 338 ? 115.768 90.883 106.588 1.00 172.98 342 GLU C CA 1
ATOM 16773 C C . GLU C 2 338 ? 116.908 89.954 106.982 1.00 172.16 342 GLU C C 1
ATOM 16774 O O . GLU C 2 338 ? 118.031 90.433 107.176 1.00 168.96 342 GLU C O 1
ATOM 16786 N N . LYS C 2 339 ? 116.654 88.653 107.109 1.00 172.81 343 LYS C N 1
ATOM 16787 C CA . LYS C 2 339 ? 117.689 87.693 107.495 1.00 171.72 343 LYS C CA 1
ATOM 16788 C C . LYS C 2 339 ? 118.417 87.169 106.255 1.00 171.73 343 LYS C C 1
ATOM 16789 O O . LYS C 2 339 ? 118.480 85.970 105.984 1.00 169.43 343 LYS C O 1
ATOM 16808 N N . VAL C 2 340 ? 118.973 88.111 105.495 1.00 173.10 344 VAL C N 1
ATOM 16809 C CA . VAL C 2 340 ? 119.705 87.796 104.272 1.00 171.78 344 VAL C CA 1
ATOM 16810 C C . VAL C 2 340 ? 121.069 88.469 104.315 1.00 168.47 344 VAL C C 1
ATOM 16811 O O . VAL C 2 340 ? 121.668 88.749 103.270 1.00 164.00 344 VAL C O 1
ATOM 16824 N N . LEU C 2 341 ? 121.569 88.737 105.520 1.00 170.16 345 LEU C N 1
ATOM 16825 C CA . LEU C 2 341 ? 122.831 89.444 105.675 1.00 169.68 345 LEU C CA 1
ATOM 16826 C C . LEU C 2 341 ? 123.491 89.032 106.982 1.00 168.98 345 LEU C C 1
ATOM 16827 O O . LEU C 2 341 ? 122.865 88.431 107.859 1.00 165.73 345 LEU C O 1
ATOM 16843 N N . SER C 2 342 ? 124.775 89.362 107.094 1.00 169.13 346 SER C N 1
ATOM 16844 C CA . SER C 2 342 ? 125.574 89.060 108.274 1.00 167.69 346 SER C CA 1
ATOM 16845 C C . SER C 2 342 ? 126.397 90.300 108.607 1.00 167.51 346 SER C C 1
ATOM 16846 O O . SER C 2 342 ? 126.135 91.394 108.100 1.00 167.41 346 SER C O 1
ATOM 16854 N N . GLU C 2 343 ? 127.385 90.138 109.484 1.00 166.98 347 GLU C N 1
ATOM 16855 C CA . GLU C 2 343 ? 128.307 91.213 109.827 1.00 166.02 347 GLU C CA 1
ATOM 16856 C C . GLU C 2 343 ? 129.660 91.061 109.144 1.00 166.90 347 GLU C C 1
ATOM 16857 O O . GLU C 2 343 ? 130.597 91.793 109.477 1.00 164.58 347 GLU C O 1
ATOM 16869 N N . SER C 2 344 ? 129.783 90.128 108.196 1.00 168.11 348 SER C N 1
ATOM 16870 C CA . SER C 2 344 ? 131.075 89.877 107.567 1.00 167.63 348 SER C CA 1
ATOM 16871 C C . SER C 2 344 ? 131.569 91.093 106.792 1.00 168.42 348 SER C C 1
ATOM 16872 O O . SER C 2 344 ? 132.752 91.445 106.867 1.00 166.60 348 SER C O 1
ATOM 16880 N N . SER C 2 345 ? 130.684 91.747 106.044 1.00 168.94 349 SER C N 1
ATOM 16881 C CA . SER C 2 345 ? 131.071 92.854 105.177 1.00 168.45 349 SER C CA 1
ATOM 16882 C C . SER C 2 345 ? 130.008 93.943 105.276 1.00 167.69 349 SER C C 1
ATOM 16883 O O . SER C 2 345 ? 129.101 93.883 106.112 1.00 164.33 349 SER C O 1
ATOM 16891 N N . ASP C 2 346 ? 130.126 94.946 104.412 1.00 169.13 350 ASP C N 1
ATOM 16892 C CA . ASP C 2 346 ? 129.215 96.078 104.373 1.00 165.98 350 ASP C CA 1
ATOM 16893 C C . ASP C 2 346 ? 128.123 95.849 103.335 1.00 166.29 350 ASP C C 1
ATOM 16894 O O . ASP C 2 346 ? 128.286 95.085 102.380 1.00 166.38 350 ASP C O 1
ATOM 16903 N N . PHE C 2 347 ? 127.004 96.544 103.525 1.00 164.36 351 PHE C N 1
ATOM 16904 C CA . PHE C 2 347 ? 125.820 96.359 102.702 1.00 165.50 351 PHE C CA 1
ATOM 16905 C C . PHE C 2 347 ? 125.277 97.709 102.260 1.00 164.45 351 PHE C C 1
ATOM 16906 O O . PHE C 2 347 ? 125.522 98.741 102.889 1.00 161.10 351 PHE C O 1
ATOM 16923 N N . ILE C 2 348 ? 124.535 97.684 101.157 1.00 166.11 352 ILE C N 1
ATOM 16924 C CA . ILE C 2 348 ? 123.875 98.867 100.620 1.00 165.86 352 ILE C CA 1
ATOM 16925 C C . ILE C 2 348 ? 122.437 98.501 100.282 1.00 166.76 352 ILE C C 1
ATOM 16926 O O . ILE C 2 348 ? 122.186 97.452 99.678 1.00 167.83 352 ILE C O 1
ATOM 16942 N N . MET C 2 349 ? 121.499 99.364 100.673 1.00 165.05 353 MET C N 1
ATOM 16943 C CA . MET C 2 349 ? 120.086 99.176 100.373 1.00 166.08 353 MET C CA 1
ATOM 16944 C C . MET C 2 349 ? 119.568 100.239 99.413 1.00 168.44 353 MET C C 1
ATOM 16945 O O . MET C 2 349 ? 119.026 99.907 98.355 1.00 171.19 353 MET C O 1
ATOM 16959 N N . TYR C 2 350 ? 119.722 101.516 99.754 1.00 166.86 354 TYR C N 1
ATOM 16960 C CA . TYR C 2 350 ? 119.218 102.578 98.894 1.00 168.36 354 TYR C CA 1
ATOM 16961 C C . TYR C 2 350 ? 120.015 102.622 97.598 1.00 170.01 354 TYR C C 1
ATOM 16962 O O . TYR C 2 350 ? 121.247 102.683 97.615 1.00 167.96 354 TYR C O 1
ATOM 16980 N N . GLY C 2 351 ? 119.304 102.583 96.475 1.00 173.29 355 GLY C N 1
ATOM 16981 C CA . GLY C 2 351 ? 119.918 102.642 95.168 1.00 173.60 355 GLY C CA 1
ATOM 16982 C C . GLY C 2 351 ? 120.516 101.341 94.684 1.00 174.81 355 GLY C C 1
ATOM 16983 O O . GLY C 2 351 ? 121.077 101.312 93.581 1.00 174.35 355 GLY C O 1
ATOM 16987 N N . ALA C 2 352 ? 120.420 100.266 95.467 1.00 174.46 356 ALA C N 1
ATOM 16988 C CA . ALA C 2 352 ? 120.955 98.983 95.025 1.00 174.85 356 ALA C CA 1
ATOM 16989 C C . ALA C 2 352 ? 120.218 98.485 93.789 1.00 177.68 356 ALA C C 1
ATOM 16990 O O . ALA C 2 352 ? 120.842 98.099 92.793 1.00 176.75 356 ALA C O 1
ATOM 16997 N N . ASN C 2 353 ? 118.876 98.474 93.838 1.00 178.40 357 ASN C N 1
ATOM 16998 C CA . ASN C 2 353 ? 118.048 98.114 92.684 1.00 177.37 357 ASN C CA 1
ATOM 16999 C C . ASN C 2 353 ? 116.890 99.112 92.593 1.00 176.88 357 ASN C C 1
ATOM 17000 O O . ASN C 2 353 ? 115.801 98.871 93.118 1.00 176.98 357 ASN C O 1
ATOM 17011 N N . LEU C 2 354 ? 117.139 100.227 91.911 1.00 176.36 358 LEU C N 1
ATOM 17012 C CA . LEU C 2 354 ? 116.122 101.225 91.574 1.00 177.48 358 LEU C CA 1
ATOM 17013 C C . LEU C 2 354 ? 115.112 101.381 92.712 1.00 178.51 358 LEU C C 1
ATOM 17014 O O . LEU C 2 354 ? 113.918 101.123 92.571 1.00 178.56 358 LEU C O 1
ATOM 17030 N N . THR C 2 355 ? 115.624 101.784 93.871 1.00 178.81 359 THR C N 1
ATOM 17031 C CA . THR C 2 355 ? 114.764 101.967 95.030 1.00 179.12 359 THR C CA 1
ATOM 17032 C C . THR C 2 355 ? 113.773 103.101 94.790 1.00 178.90 359 THR C C 1
ATOM 17033 O O . THR C 2 355 ? 114.080 104.099 94.133 1.00 178.27 359 THR C O 1
ATOM 17044 N N . PHE C 2 356 ? 112.567 102.931 95.330 1.00 179.29 360 PHE C N 1
ATOM 17045 C CA . PHE C 2 356 ? 111.493 103.901 95.154 1.00 180.17 360 PHE C CA 1
ATOM 17046 C C . PHE C 2 356 ? 111.017 104.423 96.504 1.00 178.17 360 PHE C C 1
ATOM 17047 O O . PHE C 2 356 ? 109.813 104.443 96.780 1.00 177.38 360 PHE C O 1
ATOM 17064 N N . VAL C 2 357 ? 111.963 104.821 97.360 1.00 176.17 361 VAL C N 1
ATOM 17065 C CA . VAL C 2 357 ? 111.620 105.322 98.688 1.00 174.97 361 VAL C CA 1
ATOM 17066 C C . VAL C 2 357 ? 110.473 106.311 98.579 1.00 174.50 361 VAL C C 1
ATOM 17067 O O . VAL C 2 357 ? 110.518 107.252 97.780 1.00 174.04 361 VAL C O 1
ATOM 17080 N N . ASP C 2 358 ? 109.435 106.098 99.385 1.00 174.27 362 ASP C N 1
ATOM 17081 C CA . ASP C 2 358 ? 108.258 106.959 99.385 1.00 175.23 362 ASP C CA 1
ATOM 17082 C C . ASP C 2 358 ? 107.805 107.159 100.822 1.00 173.48 362 ASP C C 1
ATOM 17083 O O . ASP C 2 358 ? 107.420 106.196 101.492 1.00 171.81 362 ASP C O 1
ATOM 17092 N N . MET C 2 359 ? 107.854 108.405 101.290 1.00 172.21 363 MET C N 1
ATOM 17093 C CA . MET C 2 359 ? 107.417 108.739 102.638 1.00 169.56 363 MET C CA 1
ATOM 17094 C C . MET C 2 359 ? 105.927 109.033 102.721 1.00 172.01 363 MET C C 1
ATOM 17095 O O . MET C 2 359 ? 105.327 108.824 103.781 1.00 171.13 363 MET C O 1
ATOM 17109 N N . GLU C 2 360 ? 105.319 109.503 101.632 1.00 174.62 364 GLU C N 1
ATOM 17110 C CA . GLU C 2 360 ? 103.900 109.839 101.620 1.00 175.84 364 GLU C CA 1
ATOM 17111 C C . GLU C 2 360 ? 103.570 110.785 102.771 1.00 174.18 364 GLU C C 1
ATOM 17112 O O . GLU C 2 360 ? 104.070 111.914 102.810 1.00 170.92 364 GLU C O 1
ATOM 17124 N N . GLU C 2 361 ? 102.740 110.341 103.712 1.00 172.47 365 GLU C N 1
ATOM 17125 C CA . GLU C 2 361 ? 102.371 111.184 104.839 1.00 168.65 365 GLU C CA 1
ATOM 17126 C C . GLU C 2 361 ? 103.565 111.405 105.759 1.00 167.73 365 GLU C C 1
ATOM 17127 O O . GLU C 2 361 ? 104.414 110.528 105.938 1.00 167.01 365 GLU C O 1
ATOM 17139 N N . ALA C 2 362 ? 103.624 112.598 106.341 1.00 165.91 366 ALA C N 1
ATOM 17140 C CA . ALA C 2 362 ? 104.655 112.944 107.307 1.00 163.05 366 ALA C CA 1
ATOM 17141 C C . ALA C 2 362 ? 104.321 114.304 107.897 1.00 161.90 366 ALA C C 1
ATOM 17142 O O . ALA C 2 362 ? 103.713 115.147 107.233 1.00 161.43 366 ALA C O 1
ATOM 17149 N N . ASP C 2 363 ? 104.728 114.508 109.147 1.00 161.66 367 ASP C N 1
ATOM 17150 C CA . ASP C 2 363 ? 104.484 115.766 109.840 1.00 161.11 367 ASP C CA 1
ATOM 17151 C C . ASP C 2 363 ? 105.461 116.861 109.435 1.00 157.65 367 ASP C C 1
ATOM 17152 O O . ASP C 2 363 ? 105.554 117.874 110.135 1.00 155.73 367 ASP C O 1
ATOM 17161 N N . VAL C 2 364 ? 106.179 116.687 108.325 1.00 158.06 368 VAL C N 1
ATOM 17162 C CA . VAL C 2 364 ? 107.174 117.676 107.916 1.00 158.20 368 VAL C CA 1
ATOM 17163 C C . VAL C 2 364 ? 106.523 119.041 107.717 1.00 157.56 368 VAL C C 1
ATOM 17164 O O . VAL C 2 364 ? 107.039 120.065 108.179 1.00 155.03 368 VAL C O 1
ATOM 17177 N N . TYR C 2 365 ? 105.379 119.079 107.032 1.00 157.57 369 TYR C N 1
ATOM 17178 C CA . TYR C 2 365 ? 104.656 120.328 106.832 1.00 157.09 369 TYR C CA 1
ATOM 17179 C C . TYR C 2 365 ? 103.695 120.647 107.969 1.00 156.14 369 TYR C C 1
ATOM 17180 O O . TYR C 2 365 ? 103.175 121.766 108.021 1.00 155.71 369 TYR C O 1
ATOM 17198 N N . GLY C 2 366 ? 103.447 119.699 108.876 1.00 155.73 370 GLY C N 1
ATOM 17199 C CA . GLY C 2 366 ? 102.545 119.953 109.985 1.00 156.17 370 GLY C CA 1
ATOM 17200 C C . GLY C 2 366 ? 103.163 120.721 111.131 1.00 156.62 370 GLY C C 1
ATOM 17201 O O . GLY C 2 366 ? 102.433 121.220 111.993 1.00 153.84 370 GLY C O 1
ATOM 17205 N N . LEU C 2 367 ? 104.488 120.829 111.162 1.00 156.59 371 LEU C N 1
ATOM 17206 C CA . LEU C 2 367 ? 105.155 121.545 112.236 1.00 154.47 371 LEU C CA 1
ATOM 17207 C C . LEU C 2 367 ? 104.964 123.049 112.077 1.00 155.59 371 LEU C C 1
ATOM 17208 O O . LEU C 2 367 ? 104.749 123.566 110.977 1.00 156.37 371 LEU C O 1
ATOM 17224 N N . LYS C 2 368 ? 105.046 123.753 113.201 1.00 156.06 372 LYS C N 1
ATOM 17225 C CA . LYS C 2 368 ? 104.925 125.202 113.226 1.00 156.77 372 LYS C CA 1
ATOM 17226 C C . LYS C 2 368 ? 106.074 125.796 114.025 1.00 156.79 372 LYS C C 1
ATOM 17227 O O . LYS C 2 368 ? 106.465 125.259 115.066 1.00 154.48 372 LYS C O 1
ATOM 17246 N N . LEU C 2 369 ? 106.619 126.899 113.521 1.00 157.62 373 LEU C N 1
ATOM 17247 C CA . LEU C 2 369 ? 107.660 127.663 114.199 1.00 157.31 373 LEU C CA 1
ATOM 17248 C C . LEU C 2 369 ? 107.153 129.091 114.330 1.00 158.60 373 LEU C C 1
ATOM 17249 O O . LEU C 2 369 ? 107.029 129.805 113.329 1.00 157.97 373 LEU C O 1
ATOM 17265 N N . GLN C 2 370 ? 106.856 129.505 115.561 1.00 159.38 374 GLN C N 1
ATOM 17266 C CA . GLN C 2 370 ? 106.202 130.787 115.819 1.00 159.93 374 GLN C CA 1
ATOM 17267 C C . GLN C 2 370 ? 104.850 130.866 115.114 1.00 160.85 374 GLN C C 1
ATOM 17268 O O . GLN C 2 370 ? 104.384 131.949 114.753 1.00 160.28 374 GLN C O 1
ATOM 17282 N N . GLY C 2 371 ? 104.209 129.715 114.916 1.00 160.30 375 GLY C N 1
ATOM 17283 C CA . GLY C 2 371 ? 102.908 129.652 114.287 1.00 159.06 375 GLY C CA 1
ATOM 17284 C C . GLY C 2 371 ? 102.920 129.617 112.775 1.00 160.58 375 GLY C C 1
ATOM 17285 O O . GLY C 2 371 ? 101.844 129.554 112.167 1.00 158.36 375 GLY C O 1
ATOM 17289 N N . GLN C 2 372 ? 104.092 129.652 112.147 1.00 162.37 376 GLN C N 1
ATOM 17290 C CA . GLN C 2 372 ? 104.212 129.667 110.696 1.00 161.30 376 GLN C CA 1
ATOM 17291 C C . GLN C 2 372 ? 104.666 128.299 110.207 1.00 159.00 376 GLN C C 1
ATOM 17292 O O . GLN C 2 372 ? 105.691 127.781 110.660 1.00 157.32 376 GLN C O 1
ATOM 17306 N N . LYS C 2 373 ? 103.904 127.724 109.281 1.00 157.97 377 LYS C N 1
ATOM 17307 C CA . LYS C 2 373 ? 104.251 126.423 108.738 1.00 157.58 377 LYS C CA 1
ATOM 17308 C C . LYS C 2 373 ? 105.444 126.549 107.790 1.00 157.61 377 LYS C C 1
ATOM 17309 O O . LYS C 2 373 ? 105.668 127.609 107.201 1.00 156.15 377 LYS C O 1
ATOM 17328 N N . PRO C 2 374 ? 106.227 125.483 107.628 1.00 157.23 378 PRO C N 1
ATOM 17329 C CA . PRO C 2 374 ? 107.363 125.549 106.701 1.00 155.83 378 PRO C CA 1
ATOM 17330 C C . PRO C 2 374 ? 106.894 125.732 105.265 1.00 156.01 378 PRO C C 1
ATOM 17331 O O . PRO C 2 374 ? 105.914 125.123 104.828 1.00 156.13 378 PRO C O 1
ATOM 17342 N N . VAL C 2 375 ? 107.610 126.582 104.528 1.00 154.39 379 VAL C N 1
ATOM 17343 C CA . VAL C 2 375 ? 107.266 126.829 103.132 1.00 155.80 379 VAL C CA 1
ATOM 17344 C C . VAL C 2 375 ? 107.552 125.594 102.285 1.00 156.21 379 VAL C C 1
ATOM 17345 O O . VAL C 2 375 ? 106.719 125.169 101.477 1.00 153.26 379 VAL C O 1
ATOM 17358 N N . ASP C 2 376 ? 108.730 124.998 102.462 1.00 157.45 380 ASP C N 1
ATOM 17359 C CA . ASP C 2 376 ? 109.170 123.902 101.613 1.00 157.46 380 ASP C CA 1
ATOM 17360 C C . ASP C 2 376 ? 110.105 123.018 102.423 1.00 153.89 380 ASP C C 1
ATOM 17361 O O . ASP C 2 376 ? 110.881 123.514 103.242 1.00 150.18 380 ASP C O 1
ATOM 17370 N N . VAL C 2 377 ? 110.007 121.710 102.206 1.00 153.10 381 VAL C N 1
ATOM 17371 C CA . VAL C 2 377 ? 110.916 120.736 102.798 1.00 149.76 381 VAL C CA 1
ATOM 17372 C C . VAL C 2 377 ? 111.401 119.810 101.692 1.00 150.63 381 VAL C C 1
ATOM 17373 O O . VAL C 2 377 ? 110.614 119.398 100.834 1.00 153.40 381 VAL C O 1
ATOM 17386 N N . ASN C 2 378 ? 112.694 119.493 101.707 1.00 146.34 382 ASN C N 1
ATOM 17387 C CA . ASN C 2 378 ? 113.282 118.595 100.723 1.00 146.69 382 ASN C CA 1
ATOM 17388 C C . ASN C 2 378 ? 114.192 117.589 101.411 1.00 145.03 382 ASN C C 1
ATOM 17389 O O . ASN C 2 378 ? 114.994 117.952 102.276 1.00 143.31 382 ASN C O 1
ATOM 17400 N N . TYR C 2 379 ? 114.068 116.325 101.012 1.00 146.93 383 TYR C N 1
ATOM 17401 C CA . TYR C 2 379 ? 114.876 115.239 101.545 1.00 143.41 383 TYR C CA 1
ATOM 17402 C C . TYR C 2 379 ? 115.777 114.671 100.457 1.00 146.14 383 TYR C C 1
ATOM 17403 O O . TYR C 2 379 ? 115.380 114.580 99.291 1.00 150.98 383 TYR C O 1
ATOM 17421 N N . SER C 2 380 ? 116.990 114.291 100.849 1.00 142.42 384 SER C N 1
ATOM 17422 C CA . SER C 2 380 ? 117.951 113.683 99.944 1.00 143.45 384 SER C CA 1
ATOM 17423 C C . SER C 2 380 ? 118.659 112.543 100.660 1.00 140.29 384 SER C C 1
ATOM 17424 O O . SER C 2 380 ? 118.775 112.538 101.888 1.00 138.84 384 SER C O 1
ATOM 17432 N N . ILE C 2 381 ? 119.136 111.581 99.876 1.00 139.43 385 ILE C N 1
ATOM 17433 C CA . ILE C 2 381 ? 119.855 110.419 100.384 1.00 138.48 385 ILE C CA 1
ATOM 17434 C C . ILE C 2 381 ? 121.255 110.432 99.790 1.00 139.31 385 ILE C C 1
ATOM 17435 O O . ILE C 2 381 ? 121.416 110.555 98.571 1.00 143.26 385 ILE C O 1
ATOM 17451 N N . ASN C 2 382 ? 122.261 110.309 100.650 1.00 138.73 386 ASN C N 1
ATOM 17452 C CA . ASN C 2 382 ? 123.654 110.231 100.241 1.00 140.52 386 ASN C CA 1
ATOM 17453 C C . ASN C 2 382 ? 124.180 108.831 100.523 1.00 144.27 386 ASN C C 1
ATOM 17454 O O . ASN C 2 382 ? 123.844 108.226 101.547 1.00 143.35 386 ASN C O 1
ATOM 17465 N N . GLY C 2 383 ? 125.008 108.326 99.613 1.00 145.57 387 GLY C N 1
ATOM 17466 C CA . GLY C 2 383 ? 125.441 106.945 99.669 1.00 151.44 387 GLY C CA 1
ATOM 17467 C C . GLY C 2 383 ? 124.548 106.071 98.815 1.00 159.93 387 GLY C C 1
ATOM 17468 O O . GLY C 2 383 ? 124.287 104.911 99.145 1.00 162.18 387 GLY C O 1
ATOM 17472 N N . VAL C 2 384 ? 124.074 106.633 97.709 1.00 161.11 388 VAL C N 1
ATOM 17473 C CA . VAL C 2 384 ? 123.142 105.943 96.827 1.00 165.32 388 VAL C CA 1
ATOM 17474 C C . VAL C 2 384 ? 123.883 104.871 96.040 1.00 167.89 388 VAL C C 1
ATOM 17475 O O . VAL C 2 384 ? 125.059 105.020 95.691 1.00 165.51 388 VAL C O 1
ATOM 17488 N N . GLY C 2 385 ? 123.184 103.777 95.760 1.00 171.83 389 GLY C N 1
ATOM 17489 C CA . GLY C 2 385 ? 123.766 102.689 95.005 1.00 172.76 389 GLY C CA 1
ATOM 17490 C C . GLY C 2 385 ? 123.920 103.027 93.536 1.00 174.56 389 GLY C C 1
ATOM 17491 O O . GLY C 2 385 ? 123.478 104.065 93.043 1.00 173.81 389 GLY C O 1
ATOM 17495 N N . GLU C 2 386 ? 124.574 102.111 92.820 1.00 177.34 390 GLU C N 1
ATOM 17496 C CA . GLU C 2 386 ? 124.878 102.361 91.415 1.00 178.17 390 GLU C CA 1
ATOM 17497 C C . GLU C 2 386 ? 123.607 102.549 90.593 1.00 180.03 390 GLU C C 1
ATOM 17498 O O . GLU C 2 386 ? 123.528 103.466 89.770 1.00 179.76 390 GLU C O 1
ATOM 17510 N N . GLN C 2 387 ? 122.593 101.709 90.815 1.00 180.36 391 GLN C N 1
ATOM 17511 C CA . GLN C 2 387 ? 121.409 101.746 89.958 1.00 179.02 391 GLN C CA 1
ATOM 17512 C C . GLN C 2 387 ? 120.676 103.077 90.071 1.00 179.65 391 GLN C C 1
ATOM 17513 O O . GLN C 2 387 ? 120.256 103.648 89.057 1.00 179.32 391 GLN C O 1
ATOM 17527 N N . GLY C 2 388 ? 120.507 103.586 91.289 1.00 178.85 392 GLY C N 1
ATOM 17528 C CA . GLY C 2 388 ? 119.831 104.855 91.487 1.00 178.15 392 GLY C CA 1
ATOM 17529 C C . GLY C 2 388 ? 118.633 104.768 92.410 1.00 178.47 392 GLY C C 1
ATOM 17530 O O . GLY C 2 388 ? 118.112 103.679 92.670 1.00 178.30 392 GLY C O 1
ATOM 17534 N N . VAL C 2 389 ? 118.175 105.924 92.895 1.00 178.01 393 VAL C N 1
ATOM 17535 C CA . VAL C 2 389 ? 117.111 105.992 93.890 1.00 177.47 393 VAL C CA 1
ATOM 17536 C C . VAL C 2 389 ? 116.093 107.054 93.493 1.00 176.54 393 VAL C C 1
ATOM 17537 O O . VAL C 2 389 ? 116.388 107.987 92.743 1.00 176.15 393 VAL C O 1
ATOM 17550 N N . VAL C 2 390 ? 114.879 106.894 94.016 1.00 177.11 394 VAL C N 1
ATOM 17551 C CA . VAL C 2 390 ? 113.808 107.873 93.880 1.00 177.16 394 VAL C CA 1
ATOM 17552 C C . VAL C 2 390 ? 113.182 108.076 95.252 1.00 175.64 394 VAL C C 1
ATOM 17553 O O . VAL C 2 390 ? 112.774 107.106 95.901 1.00 176.49 394 VAL C O 1
ATOM 17566 N N . LEU C 2 391 ? 113.103 109.330 95.691 1.00 172.88 395 LEU C N 1
ATOM 17567 C CA . LEU C 2 391 ? 112.503 109.688 96.971 1.00 172.04 395 LEU C CA 1
ATOM 17568 C C . LEU C 2 391 ? 111.309 110.589 96.703 1.00 172.71 395 LEU C C 1
ATOM 17569 O O . LEU C 2 391 ? 111.451 111.637 96.064 1.00 171.98 395 LEU C O 1
ATOM 17585 N N . VAL C 2 392 ? 110.141 110.188 97.199 1.00 174.63 396 VAL C N 1
ATOM 17586 C CA . VAL C 2 392 ? 108.886 110.893 96.964 1.00 175.11 396 VAL C CA 1
ATOM 17587 C C . VAL C 2 392 ? 108.327 111.335 98.307 1.00 174.67 396 VAL C C 1
ATOM 17588 O O . VAL C 2 392 ? 108.220 110.526 99.235 1.00 172.72 396 VAL C O 1
ATOM 17601 N N . LEU C 2 393 ? 107.969 112.614 98.409 1.00 175.08 397 LEU C N 1
ATOM 17602 C CA . LEU C 2 393 ? 107.396 113.170 99.625 1.00 173.51 397 LEU C CA 1
ATOM 17603 C C . LEU C 2 393 ? 106.196 114.035 99.272 1.00 173.62 397 LEU C C 1
ATOM 17604 O O . LEU C 2 393 ? 106.129 114.620 98.188 1.00 173.92 397 LEU C O 1
ATOM 17620 N N . ALA C 2 394 ? 105.247 114.111 100.201 1.00 172.02 398 ALA C N 1
ATOM 17621 C CA . ALA C 2 394 ? 104.070 114.951 100.021 1.00 169.87 398 ALA C CA 1
ATOM 17622 C C . ALA C 2 394 ? 104.456 116.410 100.229 1.00 168.30 398 ALA C C 1
ATOM 17623 O O . ALA C 2 394 ? 105.014 116.768 101.272 1.00 164.44 398 ALA C O 1
ATOM 17630 N N . GLY C 2 395 ? 104.160 117.248 99.242 1.00 169.19 399 GLY C N 1
ATOM 17631 C CA . GLY C 2 395 ? 104.490 118.660 99.313 1.00 164.59 399 GLY C CA 1
ATOM 17632 C C . GLY C 2 395 ? 103.463 119.467 100.081 1.00 158.46 399 GLY C C 1
ATOM 17633 O O . GLY C 2 395 ? 103.570 120.689 100.185 1.00 148.82 399 GLY C O 1
ATOM 17637 N N . GLY C 2 407 ? 101.225 119.666 96.545 1.00 173.66 411 GLY C N 1
ATOM 17638 C CA . GLY C 2 407 ? 101.862 118.944 95.459 1.00 177.75 411 GLY C CA 1
ATOM 17639 C C . GLY C 2 407 ? 102.636 117.732 95.939 1.00 177.01 411 GLY C C 1
ATOM 17640 O O . GLY C 2 407 ? 102.213 117.042 96.866 1.00 173.08 411 GLY C O 1
ATOM 17643 N N . SER C 2 408 ? 103.775 117.469 95.299 1.00 179.04 412 SER C N 1
ATOM 17644 C CA . SER C 2 408 ? 104.628 116.354 95.691 1.00 177.99 412 SER C CA 1
ATOM 17645 C C . SER C 2 408 ? 106.046 116.638 95.223 1.00 177.98 412 SER C C 1
ATOM 17646 O O . SER C 2 408 ? 106.248 117.042 94.076 1.00 178.58 412 SER C O 1
ATOM 17654 N N . THR C 2 409 ? 107.018 116.414 96.103 1.00 176.27 413 THR C N 1
ATOM 17655 C CA . THR C 2 409 ? 108.424 116.655 95.803 1.00 175.94 413 THR C CA 1
ATOM 17656 C C . THR C 2 409 ? 109.126 115.326 95.562 1.00 175.73 413 THR C C 1
ATOM 17657 O O . THR C 2 409 ? 109.035 114.411 96.388 1.00 174.45 413 THR C O 1
ATOM 17668 N N . VAL C 2 410 ? 109.833 115.225 94.438 1.00 176.81 414 VAL C N 1
ATOM 17669 C CA . VAL C 2 410 ? 110.503 113.997 94.036 1.00 177.44 414 VAL C CA 1
ATOM 17670 C C . VAL C 2 410 ? 111.966 114.311 93.767 1.00 176.40 414 VAL C C 1
ATOM 17671 O O . VAL C 2 410 ? 112.280 115.217 92.985 1.00 176.62 414 VAL C O 1
ATOM 17684 N N . THR C 2 411 ? 112.855 113.559 94.410 1.00 173.93 415 THR C N 1
ATOM 17685 C CA . THR C 2 411 ? 114.293 113.660 94.199 1.00 174.59 415 THR C CA 1
ATOM 17686 C C . THR C 2 411 ? 114.784 112.338 93.624 1.00 175.57 415 THR C C 1
ATOM 17687 O O . THR C 2 411 ? 114.686 111.297 94.281 1.00 173.76 415 THR C O 1
ATOM 17698 N N . VAL C 2 412 ? 115.309 112.383 92.403 1.00 177.23 416 VAL C N 1
ATOM 17699 C CA . VAL C 2 412 ? 115.734 111.195 91.673 1.00 178.03 416 VAL C CA 1
ATOM 17700 C C . VAL C 2 412 ? 117.233 111.292 91.439 1.00 177.98 416 VAL C C 1
ATOM 17701 O O . VAL C 2 412 ? 117.724 112.310 90.938 1.00 177.35 416 VAL C O 1
ATOM 17714 N N . VAL C 2 413 ? 117.954 110.235 91.800 1.00 178.17 417 VAL C N 1
ATOM 17715 C CA . VAL C 2 413 ? 119.408 110.186 91.710 1.00 178.08 417 VAL C CA 1
ATOM 17716 C C . VAL C 2 413 ? 119.766 109.011 90.809 1.00 179.14 417 VAL C C 1
ATOM 17717 O O . VAL C 2 413 ? 119.368 107.872 91.085 1.00 178.02 417 VAL C O 1
ATOM 17730 N N . LEU C 2 414 ? 120.507 109.286 89.735 1.00 180.70 418 LEU C N 1
ATOM 17731 C CA . LEU C 2 414 ? 120.790 108.313 88.689 1.00 180.77 418 LEU C CA 1
ATOM 17732 C C . LEU C 2 414 ? 122.269 108.303 88.328 1.00 181.56 418 LEU C C 1
ATOM 17733 O O . LEU C 2 414 ? 122.955 109.324 88.454 1.00 180.98 418 LEU C O 1
ATOM 17749 N N . PRO C 2 415 ? 122.789 107.147 87.868 1.00 182.76 419 PRO C N 1
ATOM 17750 C CA . PRO C 2 415 ? 124.224 107.035 87.571 1.00 182.17 419 PRO C CA 1
ATOM 17751 C C . PRO C 2 415 ? 124.634 107.412 86.155 1.00 180.65 419 PRO C C 1
ATOM 17752 O O . PRO C 2 415 ? 125.756 107.878 85.936 1.00 178.50 419 PRO C O 1
ATOM 17763 N N . GLU C 2 416 ? 123.743 107.213 85.190 1.00 182.29 420 GLU C N 1
ATOM 17764 C CA . GLU C 2 416 ? 124.123 107.112 83.786 1.00 182.63 420 GLU C CA 1
ATOM 17765 C C . GLU C 2 416 ? 123.466 108.225 82.968 1.00 183.39 420 GLU C C 1
ATOM 17766 O O . GLU C 2 416 ? 122.865 109.156 83.510 1.00 183.07 420 GLU C O 1
ATOM 17778 N N . ASN C 2 417 ? 123.599 108.119 81.642 1.00 182.97 421 ASN C N 1
ATOM 17779 C CA . ASN C 2 417 ? 123.023 109.108 80.741 1.00 182.59 421 ASN C CA 1
ATOM 17780 C C . ASN C 2 417 ? 121.506 109.159 80.840 1.00 183.44 421 ASN C C 1
ATOM 17781 O O . ASN C 2 417 ? 120.898 110.127 80.371 1.00 184.50 421 ASN C O 1
ATOM 17792 N N . GLN C 2 418 ? 120.880 108.139 81.433 1.00 183.26 422 GLN C N 1
ATOM 17793 C CA . GLN C 2 418 ? 119.444 108.207 81.681 1.00 182.15 422 GLN C CA 1
ATOM 17794 C C . GLN C 2 418 ? 119.091 109.460 82.468 1.00 183.02 422 GLN C C 1
ATOM 17795 O O . GLN C 2 418 ? 117.986 109.995 82.323 1.00 182.19 422 GLN C O 1
ATOM 17809 N N . LEU C 2 419 ? 120.019 109.940 83.300 1.00 182.81 423 LEU C N 1
ATOM 17810 C CA . LEU C 2 419 ? 119.886 111.242 83.939 1.00 181.61 423 LEU C CA 1
ATOM 17811 C C . LEU C 2 419 ? 119.309 112.265 82.971 1.00 182.39 423 LEU C C 1
ATOM 17812 O O . LEU C 2 419 ? 118.265 112.874 83.227 1.00 181.20 423 LEU C O 1
ATOM 17828 N N . GLU C 2 420 ? 119.994 112.459 81.843 1.00 184.83 424 GLU C N 1
ATOM 17829 C CA . GLU C 2 420 ? 119.494 113.376 80.828 1.00 184.58 424 GLU C CA 1
ATOM 17830 C C . GLU C 2 420 ? 118.206 112.857 80.205 1.00 185.74 424 GLU C C 1
ATOM 17831 O O . GLU C 2 420 ? 117.237 113.608 80.061 1.00 185.67 424 GLU C O 1
ATOM 17843 N N . LYS C 2 421 ? 118.161 111.567 79.869 1.00 186.11 425 LYS C N 1
ATOM 17844 C CA . LYS C 2 421 ? 117.047 111.028 79.098 1.00 184.34 425 LYS C CA 1
ATOM 17845 C C . LYS C 2 421 ? 115.725 111.358 79.775 1.00 185.12 425 LYS C C 1
ATOM 17846 O O . LYS C 2 421 ? 114.939 112.163 79.260 1.00 184.76 425 LYS C O 1
ATOM 17865 N N . LEU C 2 422 ? 115.504 110.789 80.963 1.00 185.65 426 LEU C N 1
ATOM 17866 C CA . LEU C 2 422 ? 114.284 111.083 81.704 1.00 186.29 426 LEU C CA 1
ATOM 17867 C C . LEU C 2 422 ? 114.067 112.584 81.808 1.00 187.49 426 LEU C C 1
ATOM 17868 O O . LEU C 2 422 ? 112.956 113.078 81.579 1.00 187.62 426 LEU C O 1
ATOM 17884 N N . MET C 2 423 ? 115.132 113.332 82.103 1.00 187.79 427 MET C N 1
ATOM 17885 C CA . MET C 2 423 ? 114.997 114.775 82.257 1.00 186.93 427 MET C CA 1
ATOM 17886 C C . MET C 2 423 ? 114.304 115.375 81.042 1.00 188.19 427 MET C C 1
ATOM 17887 O O . MET C 2 423 ? 113.282 116.059 81.167 1.00 187.66 427 MET C O 1
ATOM 17901 N N . ASN C 2 424 ? 114.807 115.060 79.845 1.00 188.86 428 ASN C N 1
ATOM 17902 C CA . ASN C 2 424 ? 114.237 115.648 78.641 1.00 187.63 428 ASN C CA 1
ATOM 17903 C C . ASN C 2 424 ? 112.775 115.264 78.489 1.00 188.19 428 ASN C C 1
ATOM 17904 O O . ASN C 2 424 ? 111.956 116.095 78.077 1.00 187.69 428 ASN C O 1
ATOM 17915 N N . GLU C 2 425 ? 112.423 114.025 78.838 1.00 188.09 429 GLU C N 1
ATOM 17916 C CA . GLU C 2 425 ? 111.022 113.628 78.784 1.00 187.27 429 GLU C CA 1
ATOM 17917 C C . GLU C 2 425 ? 110.170 114.614 79.569 1.00 187.00 429 GLU C C 1
ATOM 17918 O O . GLU C 2 425 ? 109.180 115.149 79.056 1.00 186.78 429 GLU C O 1
ATOM 17930 N N . LEU C 2 426 ? 110.579 114.911 80.805 1.00 187.44 430 LEU C N 1
ATOM 17931 C CA . LEU C 2 426 ? 109.830 115.874 81.602 1.00 187.57 430 LEU C CA 1
ATOM 17932 C C . LEU C 2 426 ? 109.807 117.231 80.915 1.00 188.74 430 LEU C C 1
ATOM 17933 O O . LEU C 2 426 ? 108.764 117.894 80.863 1.00 188.14 430 LEU C O 1
ATOM 17949 N N . ASN C 2 427 ? 110.940 117.642 80.342 1.00 189.41 431 ASN C N 1
ATOM 17950 C CA . ASN C 2 427 ? 111.003 118.927 79.661 1.00 188.51 431 ASN C CA 1
ATOM 17951 C C . ASN C 2 427 ? 110.007 119.009 78.516 1.00 188.94 431 ASN C C 1
ATOM 17952 O O . ASN C 2 427 ? 109.642 120.116 78.106 1.00 188.52 431 ASN C O 1
ATOM 17963 N N . GLN C 2 428 ? 109.557 117.868 77.992 1.00 189.42 432 GLN C N 1
ATOM 17964 C CA . GLN C 2 428 ? 108.583 117.869 76.911 1.00 187.72 432 GLN C CA 1
ATOM 17965 C C . GLN C 2 428 ? 107.145 117.824 77.407 1.00 186.45 432 GLN C C 1
ATOM 17966 O O . GLN C 2 428 ? 106.236 118.194 76.655 1.00 183.70 432 GLN C O 1
ATOM 17980 N N . GLU C 2 429 ? 106.916 117.385 78.645 1.00 188.11 433 GLU C N 1
ATOM 17981 C CA . GLU C 2 429 ? 105.566 117.254 79.184 1.00 186.93 433 GLU C CA 1
ATOM 17982 C C . GLU C 2 429 ? 105.207 118.401 80.122 1.00 186.16 433 GLU C C 1
ATOM 17983 O O . GLU C 2 429 ? 104.224 119.111 79.892 1.00 183.83 433 GLU C O 1
ATOM 17995 N N . TRP C 2 430 ? 105.992 118.597 81.182 1.00 188.07 434 TRP C N 1
ATOM 17996 C CA . TRP C 2 430 ? 105.739 119.641 82.166 1.00 188.80 434 TRP C CA 1
ATOM 17997 C C . TRP C 2 430 ? 106.768 120.764 82.109 1.00 188.40 434 TRP C C 1
ATOM 17998 O O . TRP C 2 430 ? 106.791 121.614 83.005 1.00 186.98 434 TRP C O 1
ATOM 18019 N N . ASN C 2 431 ? 107.615 120.791 81.080 1.00 188.43 435 ASN C N 1
ATOM 18020 C CA . ASN C 2 431 ? 108.640 121.825 80.937 1.00 187.55 435 ASN C CA 1
ATOM 18021 C C . ASN C 2 431 ? 109.546 121.876 82.166 1.00 188.02 435 ASN C C 1
ATOM 18022 O O . ASN C 2 431 ? 109.939 122.950 82.627 1.00 186.74 435 ASN C O 1
ATOM 18033 N N . LEU C 2 432 ? 109.882 120.705 82.700 1.00 189.24 436 LEU C N 1
ATOM 18034 C CA . LEU C 2 432 ? 110.759 120.602 83.860 1.00 188.49 436 LEU C CA 1
ATOM 18035 C C . LEU C 2 432 ? 112.202 120.474 83.386 1.00 187.99 436 LEU C C 1
ATOM 18036 O O . LEU C 2 432 ? 112.557 119.498 82.717 1.00 187.64 436 LEU C O 1
ATOM 18052 N N . ALA C 2 433 ? 113.027 121.456 83.735 1.00 186.96 437 ALA C N 1
ATOM 18053 C CA . ALA C 2 433 ? 114.429 121.455 83.337 1.00 186.08 437 ALA C CA 1
ATOM 18054 C C . ALA C 2 433 ? 115.200 122.544 84.076 1.00 183.67 437 ALA C C 1
ATOM 18055 O O . ALA C 2 433 ? 114.635 123.295 84.872 1.00 179.15 437 ALA C O 1
ATOM 18063 N N . ASN D 2 1 ? 163.559 137.624 89.334 1.00 147.92 5 ASN D N 1
ATOM 18064 C CA . ASN D 2 1 ? 163.480 139.059 89.575 1.00 152.81 5 ASN D CA 1
ATOM 18065 C C . ASN D 2 1 ? 164.404 139.463 90.725 1.00 155.20 5 ASN D C 1
ATOM 18066 O O . ASN D 2 1 ? 164.116 139.168 91.884 1.00 153.01 5 ASN D O 1
ATOM 18076 N N . PRO D 2 2 ? 165.518 140.131 90.409 1.00 155.19 6 PRO D N 1
ATOM 18077 C CA . PRO D 2 2 ? 166.419 140.579 91.484 1.00 153.01 6 PRO D CA 1
ATOM 18078 C C . PRO D 2 2 ? 165.758 141.513 92.483 1.00 152.40 6 PRO D C 1
ATOM 18079 O O . PRO D 2 2 ? 166.222 141.607 93.627 1.00 150.22 6 PRO D O 1
ATOM 18090 N N . GLU D 2 3 ? 164.695 142.217 92.088 1.00 153.16 7 GLU D N 1
ATOM 18091 C CA . GLU D 2 3 ? 164.024 143.127 93.011 1.00 152.69 7 GLU D CA 1
ATOM 18092 C C . GLU D 2 3 ? 163.379 142.395 94.181 1.00 153.24 7 GLU D C 1
ATOM 18093 O O . GLU D 2 3 ? 163.089 143.023 95.205 1.00 148.94 7 GLU D O 1
ATOM 18105 N N . ASN D 2 4 ? 163.146 141.090 94.055 1.00 155.31 8 ASN D N 1
ATOM 18106 C CA . ASN D 2 4 ? 162.538 140.294 95.112 1.00 155.52 8 ASN D CA 1
ATOM 18107 C C . ASN D 2 4 ? 163.567 139.601 95.999 1.00 151.70 8 ASN D C 1
ATOM 18108 O O . ASN D 2 4 ? 163.183 138.816 96.872 1.00 145.48 8 ASN D O 1
ATOM 18119 N N . ARG D 2 5 ? 164.860 139.869 95.796 1.00 150.52 9 ARG D N 1
ATOM 18120 C CA . ARG D 2 5 ? 165.883 139.226 96.614 1.00 149.46 9 ARG D CA 1
ATOM 18121 C C . ARG D 2 5 ? 165.699 139.540 98.092 1.00 146.85 9 ARG D C 1
ATOM 18122 O O . ARG D 2 5 ? 166.067 138.728 98.949 1.00 143.31 9 ARG D O 1
ATOM 18143 N N . VAL D 2 6 ? 165.137 140.702 98.409 1.00 145.94 10 VAL D N 1
ATOM 18144 C CA . VAL D 2 6 ? 164.843 141.095 99.783 1.00 141.51 10 VAL D CA 1
ATOM 18145 C C . VAL D 2 6 ? 163.347 140.926 100.006 1.00 135.99 10 VAL D C 1
ATOM 18146 O O . VAL D 2 6 ? 162.532 141.473 99.252 1.00 131.33 10 VAL D O 1
ATOM 18159 N N . SER D 2 7 ? 162.984 140.167 101.037 1.00 131.52 11 SER D N 1
ATOM 18160 C CA . SER D 2 7 ? 161.591 139.855 101.348 1.00 129.95 11 SER D CA 1
ATOM 18161 C C . SER D 2 7 ? 161.244 140.489 102.691 1.00 128.15 11 SER D C 1
ATOM 18162 O O . SER D 2 7 ? 161.535 139.924 103.749 1.00 129.83 11 SER D O 1
ATOM 18170 N N . GLY D 2 8 ? 160.621 141.664 102.645 1.00 120.12 12 GLY D N 1
ATOM 18171 C CA . GLY D 2 8 ? 160.181 142.336 103.852 1.00 112.83 12 GLY D CA 1
ATOM 18172 C C . GLY D 2 8 ? 161.193 143.319 104.403 1.00 107.79 12 GLY D C 1
ATOM 18173 O O . GLY D 2 8 ? 162.309 142.937 104.766 1.00 106.78 12 GLY D O 1
ATOM 18177 N N . ILE D 2 9 ? 160.809 144.592 104.471 1.00 98.61 13 ILE D N 1
ATOM 18178 C CA . ILE D 2 9 ? 161.651 145.645 105.021 1.00 90.97 13 ILE D CA 1
ATOM 18179 C C . ILE D 2 9 ? 160.840 146.428 106.042 1.00 81.64 13 ILE D C 1
ATOM 18180 O O . ILE D 2 9 ? 159.639 146.655 105.867 1.00 76.97 13 ILE D O 1
ATOM 18196 N N . LYS D 2 10 ? 161.506 146.836 107.118 1.00 78.05 14 LYS D N 1
ATOM 18197 C CA . LYS D 2 10 ? 160.886 147.632 108.169 1.00 75.01 14 LYS D CA 1
ATOM 18198 C C . LYS D 2 10 ? 161.299 149.087 107.994 1.00 73.82 14 LYS D C 1
ATOM 18199 O O . LYS D 2 10 ? 162.491 149.405 108.033 1.00 77.38 14 LYS D O 1
ATOM 18218 N N . LEU D 2 11 ? 160.319 149.963 107.805 1.00 67.95 15 LEU D N 1
ATOM 18219 C CA . LEU D 2 11 ? 160.563 151.385 107.619 1.00 63.99 15 LEU D CA 1
ATOM 18220 C C . LEU D 2 11 ? 160.335 152.126 108.927 1.00 62.02 15 LEU D C 1
ATOM 18221 O O . LEU D 2 11 ? 159.423 151.795 109.686 1.00 68.95 15 LEU D O 1
ATOM 18237 N N . SER D 2 12 ? 161.181 153.116 109.193 1.00 54.04 16 SER D N 1
ATOM 18238 C CA . SER D 2 12 ? 161.017 154.006 110.333 1.00 54.95 16 SER D CA 1
ATOM 18239 C C . SER D 2 12 ? 161.688 155.327 109.986 1.00 57.01 16 SER D C 1
ATOM 18240 O O . SER D 2 12 ? 162.244 155.489 108.901 1.00 61.73 16 SER D O 1
ATOM 18248 N N . SER D 2 13 ? 161.647 156.276 110.916 1.00 54.79 17 SER D N 1
ATOM 18249 C CA . SER D 2 13 ? 162.221 157.593 110.689 1.00 54.77 17 SER D CA 1
ATOM 18250 C C . SER D 2 13 ? 163.205 157.932 111.796 1.00 56.93 17 SER D C 1
ATOM 18251 O O . SER D 2 13 ? 163.131 157.392 112.902 1.00 62.22 17 SER D O 1
ATOM 18259 N N . VAL D 2 14 ? 164.138 158.827 111.480 1.00 60.75 18 VAL D N 1
ATOM 18260 C CA . VAL D 2 14 ? 165.107 159.335 112.444 1.00 62.19 18 VAL D CA 1
ATOM 18261 C C . VAL D 2 14 ? 165.203 160.844 112.281 1.00 62.60 18 VAL D C 1
ATOM 18262 O O . VAL D 2 14 ? 165.278 161.352 111.157 1.00 66.89 18 VAL D O 1
ATOM 18275 N N . VAL D 2 15 ? 165.213 161.559 113.402 1.00 60.39 19 VAL D N 1
ATOM 18276 C CA . VAL D 2 15 ? 165.090 163.016 113.391 1.00 60.35 19 VAL D CA 1
ATOM 18277 C C . VAL D 2 15 ? 166.247 163.616 114.177 1.00 62.97 19 VAL D C 1
ATOM 18278 O O . VAL D 2 15 ? 166.878 162.937 115.002 1.00 67.05 19 VAL D O 1
ATOM 18291 N N . PRO D 2 16 ? 166.552 164.892 113.944 1.00 64.49 20 PRO D N 1
ATOM 18292 C CA . PRO D 2 16 ? 167.627 165.540 114.702 1.00 72.06 20 PRO D CA 1
ATOM 18293 C C . PRO D 2 16 ? 167.343 165.524 116.196 1.00 74.87 20 PRO D C 1
ATOM 18294 O O . PRO D 2 16 ? 166.194 165.579 116.635 1.00 71.49 20 PRO D O 1
ATOM 18305 N N . ALA D 2 17 ? 168.418 165.439 116.982 1.00 80.04 21 ALA D N 1
ATOM 18306 C CA . ALA D 2 17 ? 168.274 165.442 118.434 1.00 78.38 21 ALA D CA 1
ATOM 18307 C C . ALA D 2 17 ? 167.682 166.754 118.926 1.00 76.95 21 ALA D C 1
ATOM 18308 O O . ALA D 2 17 ? 166.832 166.764 119.822 1.00 72.55 21 ALA D O 1
ATOM 18315 N N . LYS D 2 18 ? 168.126 167.872 118.362 1.00 84.85 22 LYS D N 1
ATOM 18316 C CA . LYS D 2 18 ? 167.679 169.193 118.774 1.00 85.39 22 LYS D CA 1
ATOM 18317 C C . LYS D 2 18 ? 166.825 169.762 117.649 1.00 82.90 22 LYS D C 1
ATOM 18318 O O . LYS D 2 18 ? 167.270 169.817 116.498 1.00 87.09 22 LYS D O 1
ATOM 18337 N N . ALA D 2 19 ? 165.606 170.180 117.984 1.00 78.40 23 ALA D N 1
ATOM 18338 C CA . ALA D 2 19 ? 164.697 170.739 116.991 1.00 83.60 23 ALA D CA 1
ATOM 18339 C C . ALA D 2 19 ? 165.353 171.884 116.236 1.00 90.31 23 ALA D C 1
ATOM 18340 O O . ALA D 2 19 ? 165.700 172.913 116.821 1.00 87.62 23 ALA D O 1
ATOM 18347 N N . THR D 2 20 ? 165.468 171.727 114.917 1.00 92.84 24 THR D N 1
ATOM 18348 C CA . THR D 2 20 ? 166.195 172.714 114.130 1.00 97.04 24 THR D CA 1
ATOM 18349 C C . THR D 2 20 ? 165.576 174.098 114.275 1.00 97.47 24 THR D C 1
ATOM 18350 O O . THR D 2 20 ? 166.297 175.098 114.379 1.00 98.58 24 THR D O 1
ATOM 18361 N N . GLY D 2 21 ? 164.249 174.179 114.289 1.00 93.02 25 GLY D N 1
ATOM 18362 C CA . GLY D 2 21 ? 163.551 175.442 114.461 1.00 93.98 25 GLY D CA 1
ATOM 18363 C C . GLY D 2 21 ? 162.601 175.799 113.338 1.00 97.63 25 GLY D C 1
ATOM 18364 O O . GLY D 2 21 ? 162.029 176.898 113.365 1.00 93.52 25 GLY D O 1
ATOM 18368 N N . ASN D 2 22 ? 162.407 174.935 112.344 1.00 98.84 26 ASN D N 1
ATOM 18369 C CA . ASN D 2 22 ? 161.499 175.188 111.229 1.00 94.10 26 ASN D CA 1
ATOM 18370 C C . ASN D 2 22 ? 161.955 176.362 110.370 1.00 92.93 26 ASN D C 1
ATOM 18371 O O . ASN D 2 22 ? 161.168 176.907 109.589 1.00 90.96 26 ASN D O 1
ATOM 18382 N N . GLN D 2 23 ? 163.217 176.762 110.496 1.00 92.56 27 GLN D N 1
ATOM 18383 C CA . GLN D 2 23 ? 163.739 177.861 109.699 1.00 95.33 27 GLN D CA 1
ATOM 18384 C C . GLN D 2 23 ? 163.803 177.472 108.227 1.00 94.03 27 GLN D C 1
ATOM 18385 O O . GLN D 2 23 ? 164.014 176.309 107.876 1.00 95.27 27 GLN D O 1
ATOM 18399 N N . ASP D 2 24 ? 163.624 178.464 107.361 1.00 94.64 28 ASP D N 1
ATOM 18400 C CA . ASP D 2 24 ? 163.711 178.227 105.930 1.00 94.53 28 ASP D CA 1
ATOM 18401 C C . ASP D 2 24 ? 165.165 178.042 105.508 1.00 95.24 28 ASP D C 1
ATOM 18402 O O . ASP D 2 24 ? 166.102 178.383 106.235 1.00 96.64 28 ASP D O 1
ATOM 18411 N N . TYR D 2 25 ? 165.345 177.488 104.309 1.00 94.24 29 TYR D N 1
ATOM 18412 C CA . TYR D 2 25 ? 166.680 177.247 103.758 1.00 95.40 29 TYR D CA 1
ATOM 18413 C C . TYR D 2 25 ? 166.572 177.404 102.241 1.00 99.04 29 TYR D C 1
ATOM 18414 O O . TYR D 2 25 ? 166.204 176.465 101.532 1.00 100.93 29 TYR D O 1
ATOM 18432 N N . GLU D 2 26 ? 166.896 178.601 101.757 1.00 100.36 30 GLU D N 1
ATOM 18433 C CA . GLU D 2 26 ? 166.759 178.887 100.336 1.00 101.71 30 GLU D CA 1
ATOM 18434 C C . GLU D 2 26 ? 167.709 178.018 99.523 1.00 101.06 30 GLU D C 1
ATOM 18435 O O . GLU D 2 26 ? 168.834 177.735 99.942 1.00 98.92 30 GLU D O 1
ATOM 18447 N N . LEU D 2 27 ? 167.245 177.593 98.352 1.00 100.49 31 LEU D N 1
ATOM 18448 C CA . LEU D 2 27 ? 168.018 176.745 97.457 1.00 105.61 31 LEU D CA 1
ATOM 18449 C C . LEU D 2 27 ? 168.546 177.577 96.297 1.00 112.00 31 LEU D C 1
ATOM 18450 O O . LEU D 2 27 ? 167.798 178.351 95.690 1.00 112.98 31 LEU D O 1
ATOM 18466 N N . LYS D 2 28 ? 169.830 177.413 95.990 1.00 113.39 32 LYS D N 1
ATOM 18467 C CA . LYS D 2 28 ? 170.433 178.167 94.904 1.00 114.04 32 LYS D CA 1
ATOM 18468 C C . LYS D 2 28 ? 169.938 177.643 93.558 1.00 117.47 32 LYS D C 1
ATOM 18469 O O . LYS D 2 28 ? 169.392 176.542 93.447 1.00 115.36 32 LYS D O 1
ATOM 18488 N N . ASN D 2 29 ? 170.138 178.458 92.520 1.00 120.89 33 ASN D N 1
ATOM 18489 C CA . ASN D 2 29 ? 169.667 178.089 91.189 1.00 119.35 33 ASN D CA 1
ATOM 18490 C C . ASN D 2 29 ? 170.265 176.762 90.740 1.00 117.55 33 ASN D C 1
ATOM 18491 O O . ASN D 2 29 ? 169.603 175.976 90.052 1.00 116.76 33 ASN D O 1
ATOM 18502 N N . ILE D 2 30 ? 171.517 176.496 91.114 1.00 116.83 34 ILE D N 1
ATOM 18503 C CA . ILE D 2 30 ? 172.141 175.226 90.751 1.00 117.37 34 ILE D CA 1
ATOM 18504 C C . ILE D 2 30 ? 171.395 174.067 91.397 1.00 117.05 34 ILE D C 1
ATOM 18505 O O . ILE D 2 30 ? 171.155 173.032 90.762 1.00 116.77 34 ILE D O 1
ATOM 18521 N N . ASP D 2 31 ? 171.015 174.218 92.668 1.00 116.62 35 ASP D N 1
ATOM 18522 C CA . ASP D 2 31 ? 170.314 173.142 93.361 1.00 111.96 35 ASP D CA 1
ATOM 18523 C C . ASP D 2 31 ? 168.983 172.829 92.690 1.00 110.76 35 ASP D C 1
ATOM 18524 O O . ASP D 2 31 ? 168.662 171.661 92.447 1.00 111.27 35 ASP D O 1
ATOM 18533 N N . LEU D 2 32 ? 168.196 173.859 92.379 1.00 112.77 36 LEU D N 1
ATOM 18534 C CA . LEU D 2 32 ? 166.934 173.646 91.685 1.00 113.23 36 LEU D CA 1
ATOM 18535 C C . LEU D 2 32 ? 167.129 173.092 90.282 1.00 116.36 36 LEU D C 1
ATOM 18536 O O . LEU D 2 32 ? 166.178 172.547 89.712 1.00 118.55 36 LEU D O 1
ATOM 18552 N N . ALA D 2 33 ? 168.328 173.216 89.714 1.00 117.84 37 ALA D N 1
ATOM 18553 C CA . ALA D 2 33 ? 168.613 172.685 88.390 1.00 121.10 37 ALA D CA 1
ATOM 18554 C C . ALA D 2 33 ? 168.955 171.203 88.406 1.00 118.41 37 ALA D C 1
ATOM 18555 O O . ALA D 2 33 ? 169.028 170.589 87.336 1.00 119.41 37 ALA D O 1
ATOM 18562 N N . MET D 2 34 ? 169.170 170.615 89.585 1.00 114.38 38 MET D N 1
ATOM 18563 C CA . MET D 2 34 ? 169.412 169.184 89.715 1.00 110.82 38 MET D CA 1
ATOM 18564 C C . MET D 2 34 ? 168.431 168.562 90.700 1.00 106.80 38 MET D C 1
ATOM 18565 O O . MET D 2 34 ? 168.792 167.663 91.462 1.00 105.32 38 MET D O 1
ATOM 18579 N N . LYS D 2 35 ? 167.189 169.036 90.697 1.00 105.99 39 LYS D N 1
ATOM 18580 C CA . LYS D 2 35 ? 166.140 168.485 91.541 1.00 103.57 39 LYS D CA 1
ATOM 18581 C C . LYS D 2 35 ? 165.484 167.256 90.931 1.00 105.29 39 LYS D C 1
ATOM 18582 O O . LYS D 2 35 ? 164.430 166.827 91.415 1.00 105.20 39 LYS D O 1
ATOM 18601 N N . LEU D 2 36 ? 166.080 166.685 89.883 1.00 108.28 40 LEU D N 1
ATOM 18602 C CA . LEU D 2 36 ? 165.557 165.492 89.238 1.00 108.73 40 LEU D CA 1
ATOM 18603 C C . LEU D 2 36 ? 166.479 164.288 89.350 1.00 104.53 40 LEU D C 1
ATOM 18604 O O . LEU D 2 36 ? 166.062 163.181 88.993 1.00 101.29 40 LEU D O 1
ATOM 18620 N N . HIS D 2 37 ? 167.704 164.464 89.834 1.00 102.24 41 HIS D N 1
ATOM 18621 C CA . HIS D 2 37 ? 168.690 163.399 89.909 1.00 100.88 41 HIS D CA 1
ATOM 18622 C C . HIS D 2 37 ? 168.873 162.956 91.354 1.00 96.74 41 HIS D C 1
ATOM 18623 O O . HIS D 2 37 ? 168.636 163.726 92.288 1.00 98.20 41 HIS D O 1
ATOM 18637 N N . TYR D 2 38 ? 169.278 161.699 91.532 1.00 92.29 42 TYR D N 1
ATOM 18638 C CA . TYR D 2 38 ? 169.428 161.126 92.861 1.00 86.56 42 TYR D CA 1
ATOM 18639 C C . TYR D 2 38 ? 170.672 160.250 92.905 1.00 89.54 42 TYR D C 1
ATOM 18640 O O . TYR D 2 38 ? 171.063 159.651 91.902 1.00 97.94 42 TYR D O 1
ATOM 18658 N N . ILE D 2 39 ? 171.282 160.178 94.084 1.00 85.06 43 ILE D N 1
ATOM 18659 C CA . ILE D 2 39 ? 172.497 159.404 94.312 1.00 83.30 43 ILE D CA 1
ATOM 18660 C C . ILE D 2 39 ? 172.117 158.120 95.030 1.00 81.46 43 ILE D C 1
ATOM 18661 O O . ILE D 2 39 ? 171.355 158.151 96.003 1.00 82.71 43 ILE D O 1
ATOM 18677 N N . LYS D 2 40 ? 172.644 156.992 94.562 1.00 81.36 44 LYS D N 1
ATOM 18678 C CA . LYS D 2 40 ? 172.486 155.710 95.241 1.00 80.53 44 LYS D CA 1
ATOM 18679 C C . LYS D 2 40 ? 173.876 155.185 95.565 1.00 86.99 44 LYS D C 1
ATOM 18680 O O . LYS D 2 40 ? 174.604 154.752 94.665 1.00 95.93 44 LYS D O 1
ATOM 18699 N N . GLY D 2 41 ? 174.247 155.233 96.841 1.00 85.94 45 GLY D N 1
ATOM 18700 C CA . GLY D 2 41 ? 175.551 154.767 97.268 1.00 89.29 45 GLY D CA 1
ATOM 18701 C C . GLY D 2 41 ? 175.458 153.598 98.223 1.00 92.85 45 GLY D C 1
ATOM 18702 O O . GLY D 2 41 ? 174.888 153.727 99.306 1.00 93.48 45 GLY D O 1
ATOM 18706 N N . VAL D 2 42 ? 176.014 152.453 97.843 1.00 96.37 46 VAL D N 1
ATOM 18707 C CA . VAL D 2 42 ? 175.929 151.231 98.632 1.00 95.98 46 VAL D CA 1
ATOM 18708 C C . VAL D 2 42 ? 177.331 150.869 99.097 1.00 101.74 46 VAL D C 1
ATOM 18709 O O . VAL D 2 42 ? 178.243 150.704 98.278 1.00 106.17 46 VAL D O 1
ATOM 18722 N N . TYR D 2 43 ? 177.497 150.752 100.411 1.00 100.71 47 TYR D N 1
ATOM 18723 C CA . TYR D 2 43 ? 178.729 150.291 101.033 1.00 104.18 47 TYR D CA 1
ATOM 18724 C C . TYR D 2 43 ? 178.501 148.899 101.604 1.00 109.46 47 TYR D C 1
ATOM 18725 O O . TYR D 2 43 ? 177.459 148.634 102.207 1.00 110.24 47 TYR D O 1
ATOM 18743 N N . PHE D 2 44 ? 179.471 148.011 101.416 1.00 115.01 48 PHE D N 1
ATOM 18744 C CA . PHE D 2 44 ? 179.396 146.651 101.928 1.00 115.29 48 PHE D CA 1
ATOM 18745 C C . PHE D 2 44 ? 180.410 146.473 103.048 1.00 117.75 48 PHE D C 1
ATOM 18746 O O . PHE D 2 44 ? 181.531 146.979 102.963 1.00 121.16 48 PHE D O 1
ATOM 18763 N N . PHE D 2 45 ? 180.010 145.764 104.102 1.00 118.41 49 PHE D N 1
ATOM 18764 C CA . PHE D 2 45 ? 180.878 145.493 105.236 1.00 124.54 49 PHE D CA 1
ATOM 18765 C C . PHE D 2 45 ? 180.779 144.022 105.602 1.00 130.10 49 PHE D C 1
ATOM 18766 O O . PHE D 2 45 ? 179.678 143.465 105.683 1.00 129.45 49 PHE D O 1
ATOM 18783 N N . ASN D 2 46 ? 181.931 143.409 105.849 1.00 133.32 50 ASN D N 1
ATOM 18784 C CA . ASN D 2 46 ? 182.002 141.980 106.116 1.00 131.47 50 ASN D CA 1
ATOM 18785 C C . ASN D 2 46 ? 181.463 141.699 107.517 1.00 132.23 50 ASN D C 1
ATOM 18786 O O . ASN D 2 46 ? 180.914 142.571 108.196 1.00 131.26 50 ASN D O 1
ATOM 18797 N N . ARG D 2 47 ? 181.620 140.452 107.962 1.00 133.28 51 ARG D N 1
ATOM 18798 C CA . ARG D 2 47 ? 181.033 140.036 109.230 1.00 134.16 51 ARG D CA 1
ATOM 18799 C C . ARG D 2 47 ? 181.774 140.635 110.417 1.00 134.03 51 ARG D C 1
ATOM 18800 O O . ARG D 2 47 ? 181.173 140.853 111.475 1.00 131.84 51 ARG D O 1
ATOM 18821 N N . GLU D 2 48 ? 183.073 140.902 110.268 1.00 137.08 52 GLU D N 1
ATOM 18822 C CA . GLU D 2 48 ? 183.846 141.452 111.378 1.00 137.99 52 GLU D CA 1
ATOM 18823 C C . GLU D 2 48 ? 183.371 142.852 111.747 1.00 136.50 52 GLU D C 1
ATOM 18824 O O . GLU D 2 48 ? 183.212 143.167 112.932 1.00 134.97 52 GLU D O 1
ATOM 18836 N N . ALA D 2 49 ? 183.135 143.703 110.747 1.00 135.57 53 ALA D N 1
ATOM 18837 C CA . ALA D 2 49 ? 182.771 145.090 111.013 1.00 134.63 53 ALA D CA 1
ATOM 18838 C C . ALA D 2 49 ? 181.405 145.219 111.674 1.00 133.13 53 ALA D C 1
ATOM 18839 O O . ALA D 2 49 ? 181.089 146.288 112.207 1.00 129.00 53 ALA D O 1
ATOM 18846 N N . VAL D 2 50 ? 180.595 144.164 111.653 1.00 132.86 54 VAL D N 1
ATOM 18847 C CA . VAL D 2 50 ? 179.241 144.214 112.193 1.00 130.75 54 VAL D CA 1
ATOM 18848 C C . VAL D 2 50 ? 179.166 143.326 113.426 1.00 132.22 54 VAL D C 1
ATOM 18849 O O . VAL D 2 50 ? 178.103 142.789 113.756 1.00 129.24 54 VAL D O 1
ATOM 18862 N N . ARG D 2 51 ? 180.293 143.174 114.121 1.00 134.08 55 ARG D N 1
ATOM 18863 C CA . ARG D 2 51 ? 180.365 142.282 115.271 1.00 136.25 55 ARG D CA 1
ATOM 18864 C C . ARG D 2 51 ? 179.466 142.785 116.393 1.00 133.99 55 ARG D C 1
ATOM 18865 O O . ARG D 2 51 ? 179.783 143.780 117.053 1.00 131.62 55 ARG D O 1
ATOM 18886 N N . GLY D 2 52 ? 178.348 142.102 116.617 1.00 126.91 56 GLY D N 1
ATOM 18887 C CA . GLY D 2 52 ? 177.452 142.474 117.700 1.00 124.84 56 GLY D CA 1
ATOM 18888 C C . GLY D 2 52 ? 176.878 143.868 117.567 1.00 126.13 56 GLY D C 1
ATOM 18889 O O . GLY D 2 52 ? 176.815 144.607 118.558 1.00 126.07 56 GLY D O 1
ATOM 18893 N N . LEU D 2 53 ? 176.454 144.245 116.364 1.00 125.08 57 LEU D N 1
ATOM 18894 C CA . LEU D 2 53 ? 175.858 145.550 116.107 1.00 120.71 57 LEU D CA 1
ATOM 18895 C C . LEU D 2 53 ? 174.367 145.368 115.860 1.00 112.17 57 LEU D C 1
ATOM 18896 O O . LEU D 2 53 ? 173.969 144.642 114.942 1.00 107.94 57 LEU D O 1
ATOM 18912 N N . THR D 2 54 ? 173.550 146.026 116.676 1.00 109.15 58 THR D N 1
ATOM 18913 C CA . THR D 2 54 ? 172.103 145.935 116.585 1.00 108.06 58 THR D CA 1
ATOM 18914 C C . THR D 2 54 ? 171.551 147.128 115.807 1.00 103.96 58 THR D C 1
ATOM 18915 O O . THR D 2 54 ? 172.289 147.994 115.332 1.00 101.90 58 THR D O 1
ATOM 18926 N N . ILE D 2 55 ? 170.224 147.167 115.675 1.00 97.62 59 ILE D N 1
ATOM 18927 C CA . ILE D 2 55 ? 169.580 148.281 114.985 1.00 95.54 59 ILE D CA 1
ATOM 18928 C C . ILE D 2 55 ? 169.828 149.582 115.736 1.00 98.41 59 ILE D C 1
ATOM 18929 O O . ILE D 2 55 ? 170.144 150.615 115.133 1.00 96.78 59 ILE D O 1
ATOM 18945 N N . PHE D 2 56 ? 169.681 149.555 117.062 1.00 99.20 60 PHE D N 1
ATOM 18946 C CA . PHE D 2 56 ? 169.850 150.774 117.844 1.00 95.99 60 PHE D CA 1
ATOM 18947 C C . PHE D 2 56 ? 171.270 151.309 117.724 1.00 97.58 60 PHE D C 1
ATOM 18948 O O . PHE D 2 56 ? 171.478 152.525 117.670 1.00 97.60 60 PHE D O 1
ATOM 18965 N N . ASP D 2 57 ? 172.262 150.418 117.698 1.00 98.78 61 ASP D N 1
ATOM 18966 C CA . ASP D 2 57 ? 173.642 150.867 117.562 1.00 101.00 61 ASP D CA 1
ATOM 18967 C C . ASP D 2 57 ? 173.845 151.615 116.252 1.00 100.16 61 ASP D C 1
ATOM 18968 O O . ASP D 2 57 ? 174.557 152.625 116.208 1.00 99.34 61 ASP D O 1
ATOM 18977 N N . LEU D 2 58 ? 173.228 151.132 115.172 1.00 97.90 62 LEU D N 1
ATOM 18978 C CA . LEU D 2 58 ? 173.378 151.792 113.880 1.00 94.81 62 LEU D CA 1
ATOM 18979 C C . LEU D 2 58 ? 172.600 153.101 113.831 1.00 92.07 62 LEU D C 1
ATOM 18980 O O . LEU D 2 58 ? 173.057 154.077 113.227 1.00 94.58 62 LEU D O 1
ATOM 18996 N N . LYS D 2 59 ? 171.423 153.145 114.458 1.00 88.79 63 LYS D N 1
ATOM 18997 C CA . LYS D 2 59 ? 170.588 154.339 114.397 1.00 85.80 63 LYS D CA 1
ATOM 18998 C C . LYS D 2 59 ? 171.021 155.426 115.374 1.00 88.30 63 LYS D C 1
ATOM 18999 O O . LYS D 2 59 ? 170.643 156.587 115.189 1.00 85.92 63 LYS D O 1
ATOM 19018 N N . ARG D 2 60 ? 171.798 155.085 116.401 1.00 91.42 64 ARG D N 1
ATOM 19019 C CA . ARG D 2 60 ? 172.166 156.075 117.411 1.00 91.64 64 ARG D CA 1
ATOM 19020 C C . ARG D 2 60 ? 172.947 157.248 116.840 1.00 89.23 64 ARG D C 1
ATOM 19021 O O . ARG D 2 60 ? 172.577 158.401 117.119 1.00 89.14 64 ARG D O 1
ATOM 19042 N N . PRO D 2 61 ? 174.013 157.052 116.060 1.00 88.73 65 PRO D N 1
ATOM 19043 C CA . PRO D 2 61 ? 174.765 158.214 115.559 1.00 92.21 65 PRO D CA 1
ATOM 19044 C C . PRO D 2 61 ? 173.948 159.116 114.657 1.00 88.73 65 PRO D C 1
ATOM 19045 O O . PRO D 2 61 ? 174.325 160.281 114.464 1.00 87.69 65 PRO D O 1
ATOM 19056 N N . MET D 2 62 ? 172.842 158.613 114.105 1.00 87.26 66 MET D N 1
ATOM 19057 C CA . MET D 2 62 ? 172.067 159.379 113.138 1.00 84.13 66 MET D CA 1
ATOM 19058 C C . MET D 2 62 ? 171.526 160.670 113.734 1.00 80.93 66 MET D C 1
ATOM 19059 O O . MET D 2 62 ? 171.408 161.672 113.026 1.00 82.35 66 MET D O 1
ATOM 19073 N N . PHE D 2 63 ? 171.187 160.675 115.023 1.00 79.17 67 PHE D N 1
ATOM 19074 C CA . PHE D 2 63 ? 170.608 161.876 115.617 1.00 78.30 67 PHE D CA 1
ATOM 19075 C C . PHE D 2 63 ? 171.619 163.016 115.648 1.00 81.63 67 PHE D C 1
ATOM 19076 O O . PHE D 2 63 ? 171.324 164.134 115.210 1.00 82.37 67 PHE D O 1
ATOM 19093 N N . GLN D 2 64 ? 172.831 162.746 116.137 1.00 86.04 68 GLN D N 1
ATOM 19094 C CA . GLN D 2 64 ? 173.888 163.752 116.087 1.00 88.82 68 GLN D CA 1
ATOM 19095 C C . GLN D 2 64 ? 174.219 164.125 114.646 1.00 88.62 68 GLN D C 1
ATOM 19096 O O . GLN D 2 64 ? 174.394 165.309 114.320 1.00 88.12 68 GLN D O 1
ATOM 19110 N N . LEU D 2 65 ? 174.293 163.126 113.764 1.00 87.38 69 LEU D N 1
ATOM 19111 C CA . LEU D 2 65 ? 174.651 163.391 112.376 1.00 85.52 69 LEU D CA 1
ATOM 19112 C C . LEU D 2 65 ? 173.660 164.342 111.722 1.00 82.12 69 LEU D C 1
ATOM 19113 O O . LEU D 2 65 ? 174.057 165.249 110.984 1.00 83.82 69 LEU D O 1
ATOM 19129 N N . LEU D 2 66 ? 172.365 164.143 111.970 1.00 78.76 70 LEU D N 1
ATOM 19130 C CA . LEU D 2 66 ? 171.357 165.036 111.412 1.00 78.54 70 LEU D CA 1
ATOM 19131 C C . LEU D 2 66 ? 171.335 166.369 112.143 1.00 79.68 70 LEU D C 1
ATOM 19132 O O . LEU D 2 66 ? 170.946 167.387 111.560 1.00 80.55 70 LEU D O 1
ATOM 19148 N N . ASP D 2 67 ? 171.739 166.386 113.414 1.00 83.33 71 ASP D N 1
ATOM 19149 C CA . ASP D 2 67 ? 171.976 167.658 114.083 1.00 85.80 71 ASP D CA 1
ATOM 19150 C C . ASP D 2 67 ? 173.012 168.473 113.325 1.00 85.92 71 ASP D C 1
ATOM 19151 O O . ASP D 2 67 ? 172.926 169.705 113.268 1.00 82.40 71 ASP D O 1
ATOM 19160 N N . ILE D 2 68 ? 174.000 167.800 112.732 1.00 87.48 72 ILE D N 1
ATOM 19161 C CA . ILE D 2 68 ? 174.966 168.501 111.887 1.00 84.56 72 ILE D CA 1
ATOM 19162 C C . ILE D 2 68 ? 174.331 168.868 110.549 1.00 87.76 72 ILE D C 1
ATOM 19163 O O . ILE D 2 68 ? 174.212 170.048 110.201 1.00 90.83 72 ILE D O 1
ATOM 19179 N N . PHE D 2 69 ? 173.915 167.860 109.779 1.00 90.09 73 PHE D N 1
ATOM 19180 C CA . PHE D 2 69 ? 173.194 168.071 108.522 1.00 88.72 73 PHE D CA 1
ATOM 19181 C C . PHE D 2 69 ? 171.736 168.375 108.852 1.00 85.60 73 PHE D C 1
ATOM 19182 O O . PHE D 2 69 ? 170.853 167.516 108.791 1.00 81.49 73 PHE D O 1
ATOM 19199 N N . TYR D 2 70 ? 171.481 169.633 109.212 1.00 89.67 74 TYR D N 1
ATOM 19200 C CA . TYR D 2 70 ? 170.129 170.027 109.590 1.00 90.11 74 TYR D CA 1
ATOM 19201 C C . TYR D 2 70 ? 169.181 170.065 108.399 1.00 88.19 74 TYR D C 1
ATOM 19202 O O . TYR D 2 70 ? 167.962 170.033 108.595 1.00 85.44 74 TYR D O 1
ATOM 19220 N N . THR D 2 71 ? 169.704 170.132 107.174 1.00 84.89 75 THR D N 1
ATOM 19221 C CA . THR D 2 71 ? 168.861 170.136 105.987 1.00 82.02 75 THR D CA 1
ATOM 19222 C C . THR D 2 71 ? 168.550 168.739 105.471 1.00 78.82 75 THR D C 1
ATOM 19223 O O . THR D 2 71 ? 167.638 168.588 104.651 1.00 78.46 75 THR D O 1
ATOM 19234 N N . ALA D 2 72 ? 169.279 167.718 105.927 1.00 77.80 76 ALA D N 1
ATOM 19235 C CA . ALA D 2 72 ? 169.012 166.358 105.478 1.00 70.11 76 ALA D CA 1
ATOM 19236 C C . ALA D 2 72 ? 167.678 165.834 105.989 1.00 70.09 76 ALA D C 1
ATOM 19237 O O . ALA D 2 72 ? 167.164 164.853 105.444 1.00 68.21 76 ALA D O 1
ATOM 19244 N N . SER D 2 73 ? 167.114 166.458 107.022 1.00 72.02 77 SER D N 1
ATOM 19245 C CA . SER D 2 73 ? 165.821 166.070 107.566 1.00 67.49 77 SER D CA 1
ATOM 19246 C C . SER D 2 73 ? 164.721 167.060 107.209 1.00 65.82 77 SER D C 1
ATOM 19247 O O . SER D 2 73 ? 163.607 166.946 107.728 1.00 68.26 77 SER D O 1
ATOM 19255 N N . GLY D 2 74 ? 165.004 168.026 106.339 1.00 66.18 78 GLY D N 1
ATOM 19256 C CA . GLY D 2 74 ? 164.012 168.995 105.932 1.00 71.23 78 GLY D CA 1
ATOM 19257 C C . GLY D 2 74 ? 163.125 168.475 104.822 1.00 70.19 78 GLY D C 1
ATOM 19258 O O . GLY D 2 74 ? 163.303 167.376 104.298 1.00 74.46 78 GLY D O 1
ATOM 19262 N N . ARG D 2 75 ? 162.145 169.297 104.454 1.00 70.73 79 ARG D N 1
ATOM 19263 C CA . ARG D 2 75 ? 161.179 168.946 103.424 1.00 70.32 79 ARG D CA 1
ATOM 19264 C C . ARG D 2 75 ? 161.014 170.101 102.449 1.00 78.67 79 ARG D C 1
ATOM 19265 O O . ARG D 2 75 ? 161.123 171.271 102.821 1.00 81.34 79 ARG D O 1
ATOM 19286 N N . ILE D 2 76 ? 160.737 169.760 101.192 1.00 82.79 80 ILE D N 1
ATOM 19287 C CA . ILE D 2 76 ? 160.556 170.777 100.165 1.00 83.84 80 ILE D CA 1
ATOM 19288 C C . ILE D 2 76 ? 159.224 171.480 100.379 1.00 89.75 80 ILE D C 1
ATOM 19289 O O . ILE D 2 76 ? 158.183 170.835 100.557 1.00 92.13 80 ILE D O 1
ATOM 19305 N N . ARG D 2 77 ? 159.251 172.811 100.362 1.00 90.26 81 ARG D N 1
ATOM 19306 C CA . ARG D 2 77 ? 158.050 173.620 100.489 1.00 92.45 81 ARG D CA 1
ATOM 19307 C C . ARG D 2 77 ? 158.099 174.727 99.448 1.00 97.94 81 ARG D C 1
ATOM 19308 O O . ARG D 2 77 ? 159.168 175.110 98.970 1.00 98.53 81 ARG D O 1
ATOM 19329 N N . ARG D 2 78 ? 156.921 175.239 99.099 1.00 103.17 82 ARG D N 1
ATOM 19330 C CA . ARG D 2 78 ? 156.807 176.319 98.136 1.00 105.77 82 ARG D CA 1
ATOM 19331 C C . ARG D 2 78 ? 155.909 177.411 98.702 1.00 107.25 82 ARG D C 1
ATOM 19332 O O . ARG D 2 78 ? 154.923 177.108 99.385 1.00 104.00 82 ARG D O 1
ATOM 19353 N N . PRO D 2 79 ? 156.217 178.693 98.442 1.00 114.25 83 PRO D N 1
ATOM 19354 C CA . PRO D 2 79 ? 155.366 179.768 98.964 1.00 113.07 83 PRO D CA 1
ATOM 19355 C C . PRO D 2 79 ? 153.920 179.663 98.489 1.00 113.52 83 PRO D C 1
ATOM 19356 O O . PRO D 2 79 ? 153.680 179.760 97.286 1.00 113.50 83 PRO D O 1
ATOM 19367 N N . ALA D 2 84 ? 153.963 177.805 93.753 1.00 117.98 88 ALA D N 1
ATOM 19368 C CA . ALA D 2 84 ? 154.279 178.482 92.502 1.00 123.40 88 ALA D CA 1
ATOM 19369 C C . ALA D 2 84 ? 155.675 179.096 92.559 1.00 125.40 88 ALA D C 1
ATOM 19370 O O . ALA D 2 84 ? 156.360 179.198 91.541 1.00 120.70 88 ALA D O 1
ATOM 19377 N N . GLY D 2 85 ? 156.092 179.502 93.756 1.00 124.51 89 GLY D N 1
ATOM 19378 C CA . GLY D 2 85 ? 157.395 180.099 93.943 1.00 121.31 89 GLY D CA 1
ATOM 19379 C C . GLY D 2 85 ? 158.512 179.076 93.886 1.00 119.98 89 GLY D C 1
ATOM 19380 O O . GLY D 2 85 ? 158.309 177.892 93.615 1.00 117.38 89 GLY D O 1
ATOM 19384 N N . ARG D 2 86 ? 159.722 179.554 94.142 1.00 117.33 90 ARG D N 1
ATOM 19385 C CA . ARG D 2 86 ? 160.882 178.673 94.119 1.00 114.30 90 ARG D CA 1
ATOM 19386 C C . ARG D 2 86 ? 160.882 177.784 95.359 1.00 115.76 90 ARG D C 1
ATOM 19387 O O . ARG D 2 86 ? 160.723 178.289 96.477 1.00 111.59 90 ARG D O 1
ATOM 19408 N N . PRO D 2 87 ? 161.045 176.469 95.212 1.00 112.47 91 PRO D N 1
ATOM 19409 C CA . PRO D 2 87 ? 161.055 175.597 96.392 1.00 105.82 91 PRO D CA 1
ATOM 19410 C C . PRO D 2 87 ? 162.213 175.914 97.326 1.00 102.66 91 PRO D C 1
ATOM 19411 O O . PRO D 2 87 ? 163.275 176.377 96.905 1.00 102.25 91 PRO D O 1
ATOM 19422 N N . PHE D 2 88 ? 161.991 175.658 98.614 1.00 99.36 92 PHE D N 1
ATOM 19423 C CA . PHE D 2 88 ? 163.020 175.795 99.633 1.00 96.04 92 PHE D CA 1
ATOM 19424 C C . PHE D 2 88 ? 162.884 174.649 100.623 1.00 90.48 92 PHE D C 1
ATOM 19425 O O . PHE D 2 88 ? 161.800 174.090 100.801 1.00 90.43 92 PHE D O 1
ATOM 19442 N N . ILE D 2 89 ? 163.991 174.305 101.275 1.00 86.34 93 ILE D N 1
ATOM 19443 C CA . ILE D 2 89 ? 164.015 173.186 102.218 1.00 85.72 93 ILE D CA 1
ATOM 19444 C C . ILE D 2 89 ? 163.625 173.751 103.580 1.00 87.24 93 ILE D C 1
ATOM 19445 O O . ILE D 2 89 ? 164.453 174.276 104.323 1.00 90.88 93 ILE D O 1
ATOM 19461 N N . LYS D 2 90 ? 162.341 173.641 103.912 1.00 85.99 94 LYS D N 1
ATOM 19462 C CA . LYS D 2 90 ? 161.906 173.947 105.265 1.00 83.75 94 LYS D CA 1
ATOM 19463 C C . LYS D 2 90 ? 162.529 172.948 106.228 1.00 78.65 94 LYS D C 1
ATOM 19464 O O . LYS D 2 90 ? 162.472 171.736 106.006 1.00 82.70 94 LYS D O 1
ATOM 19483 N N . CYS D 2 91 ? 163.126 173.458 107.298 1.00 80.49 95 CYS D N 1
ATOM 19484 C CA . CYS D 2 91 ? 163.895 172.629 108.211 1.00 81.30 95 CYS D CA 1
ATOM 19485 C C . CYS D 2 91 ? 163.032 171.908 109.233 1.00 79.55 95 CYS D C 1
ATOM 19486 O O . CYS D 2 91 ? 163.574 171.406 110.225 1.00 79.13 95 CYS D O 1
ATOM 19494 N N . ASN D 2 92 ? 161.718 171.837 109.032 1.00 79.39 96 ASN D N 1
ATOM 19495 C CA . ASN D 2 92 ? 160.891 171.040 109.925 1.00 77.59 96 ASN D CA 1
ATOM 19496 C C . ASN D 2 92 ? 161.396 169.604 109.923 1.00 74.33 96 ASN D C 1
ATOM 19497 O O . ASN D 2 92 ? 161.766 169.059 108.880 1.00 81.45 96 ASN D O 1
ATOM 19508 N N . ASP D 2 93 ? 161.449 169.001 111.106 1.00 62.37 97 ASP D N 1
ATOM 19509 C CA . ASP D 2 93 ? 162.186 167.753 111.296 1.00 62.02 97 ASP D CA 1
ATOM 19510 C C . ASP D 2 93 ? 161.317 166.556 110.914 1.00 61.50 97 ASP D C 1
ATOM 19511 O O . ASP D 2 93 ? 160.804 165.816 111.752 1.00 70.77 97 ASP D O 1
ATOM 19520 N N . GLY D 2 94 ? 161.167 166.368 109.602 1.00 59.62 98 GLY D N 1
ATOM 19521 C CA . GLY D 2 94 ? 160.576 165.141 109.103 1.00 60.61 98 GLY D CA 1
ATOM 19522 C C . GLY D 2 94 ? 161.505 163.951 109.195 1.00 65.51 98 GLY D C 1
ATOM 19523 O O . GLY D 2 94 ? 161.038 162.808 109.195 1.00 63.24 98 GLY D O 1
ATOM 19527 N N . GLY D 2 95 ? 162.810 164.194 109.270 1.00 70.04 99 GLY D N 1
ATOM 19528 C CA . GLY D 2 95 ? 163.780 163.140 109.463 1.00 66.30 99 GLY D CA 1
ATOM 19529 C C . GLY D 2 95 ? 164.145 162.436 108.171 1.00 63.59 99 GLY D C 1
ATOM 19530 O O . GLY D 2 95 ? 163.550 162.640 107.113 1.00 66.78 99 GLY D O 1
ATOM 19534 N N . VAL D 2 96 ? 165.163 161.591 108.268 1.00 58.96 100 VAL D N 1
ATOM 19535 C CA . VAL D 2 96 ? 165.524 160.692 107.191 1.00 60.71 100 VAL D CA 1
ATOM 19536 C C . VAL D 2 96 ? 164.817 159.368 107.441 1.00 59.08 100 VAL D C 1
ATOM 19537 O O . VAL D 2 96 ? 164.400 159.055 108.560 1.00 62.92 100 VAL D O 1
ATOM 19550 N N . ARG D 2 97 ? 164.671 158.577 106.382 1.00 55.79 101 ARG D N 1
ATOM 19551 C CA . ARG D 2 97 ? 163.925 157.327 106.450 1.00 58.94 101 ARG D CA 1
ATOM 19552 C C . ARG D 2 97 ? 164.904 156.167 106.569 1.00 58.95 101 ARG D C 1
ATOM 19553 O O . ARG D 2 97 ? 165.721 155.945 105.671 1.00 64.71 101 ARG D O 1
ATOM 19574 N N . ILE D 2 98 ? 164.812 155.426 107.669 1.00 59.23 102 ILE D N 1
ATOM 19575 C CA . ILE D 2 98 ? 165.662 154.271 107.930 1.00 64.19 102 ILE D CA 1
ATOM 19576 C C . ILE D 2 98 ? 164.911 153.017 107.506 1.00 67.69 102 ILE D C 1
ATOM 19577 O O . ILE D 2 98 ? 163.733 152.844 107.840 1.00 72.81 102 ILE D O 1
ATOM 19593 N N . VAL D 2 99 ? 165.590 152.145 106.768 1.00 68.51 103 VAL D N 1
ATOM 19594 C CA . VAL D 2 99 ? 164.995 150.934 106.218 1.00 71.35 103 VAL D CA 1
ATOM 19595 C C . VAL D 2 99 ? 165.845 149.753 106.666 1.00 78.17 103 VAL D C 1
ATOM 19596 O O . VAL D 2 99 ? 166.997 149.613 106.243 1.00 82.42 103 VAL D O 1
ATOM 19609 N N . GLU D 2 100 ? 165.274 148.890 107.499 1.00 82.01 104 GLU D N 1
ATOM 19610 C CA . GLU D 2 100 ? 165.947 147.677 107.941 1.00 84.84 104 GLU D CA 1
ATOM 19611 C C . GLU D 2 100 ? 165.530 146.530 107.030 1.00 89.31 104 GLU D C 1
ATOM 19612 O O . GLU D 2 100 ? 164.339 146.219 106.926 1.00 86.71 104 GLU D O 1
ATOM 19624 N N . ALA D 2 101 ? 166.507 145.907 106.373 1.00 95.42 105 ALA D N 1
ATOM 19625 C CA . ALA D 2 101 ? 166.254 144.863 105.394 1.00 98.20 105 ALA D CA 1
ATOM 19626 C C . ALA D 2 101 ? 167.032 143.609 105.763 1.00 106.65 105 ALA D C 1
ATOM 19627 O O . ALA D 2 101 ? 168.128 143.679 106.323 1.00 107.26 105 ALA D O 1
ATOM 19634 N N . PHE D 2 102 ? 166.451 142.457 105.438 1.00 113.64 106 PHE D N 1
ATOM 19635 C CA . PHE D 2 102 ? 167.059 141.165 105.721 1.00 116.87 106 PHE D CA 1
ATOM 19636 C C . PHE D 2 102 ? 167.098 140.346 104.441 1.00 121.90 106 PHE D C 1
ATOM 19637 O O . PHE D 2 102 ? 166.112 140.298 103.699 1.00 119.86 106 PHE D O 1
ATOM 19654 N N . CYS D 2 103 ? 168.235 139.705 104.191 1.00 125.14 107 CYS D N 1
ATOM 19655 C CA . CYS D 2 103 ? 168.510 138.980 102.956 1.00 129.30 107 CYS D CA 1
ATOM 19656 C C . CYS D 2 103 ? 168.922 137.549 103.268 1.00 133.57 107 CYS D C 1
ATOM 19657 O O . CYS D 2 103 ? 169.936 137.043 102.783 1.00 133.86 107 CYS D O 1
ATOM 19665 N N . ASP D 2 104 ? 168.127 136.880 104.106 1.00 135.38 108 ASP D N 1
ATOM 19666 C CA . ASP D 2 104 ? 168.436 135.512 104.508 1.00 134.11 108 ASP D CA 1
ATOM 19667 C C . ASP D 2 104 ? 168.670 134.592 103.316 1.00 136.09 108 ASP D C 1
ATOM 19668 O O . ASP D 2 104 ? 169.295 133.538 103.476 1.00 136.21 108 ASP D O 1
ATOM 19677 N N . ASP D 2 105 ? 168.177 134.956 102.131 1.00 137.62 109 ASP D N 1
ATOM 19678 C CA . ASP D 2 105 ? 168.313 134.079 100.973 1.00 137.49 109 ASP D CA 1
ATOM 19679 C C . ASP D 2 105 ? 169.768 133.935 100.539 1.00 136.02 109 ASP D C 1
ATOM 19680 O O . ASP D 2 105 ? 170.213 132.829 100.209 1.00 134.57 109 ASP D O 1
ATOM 19689 N N . GLN D 2 106 ? 170.525 135.031 100.534 1.00 135.98 110 GLN D N 1
ATOM 19690 C CA . GLN D 2 106 ? 171.862 135.058 99.954 1.00 136.45 110 GLN D CA 1
ATOM 19691 C C . GLN D 2 106 ? 172.838 135.700 100.934 1.00 136.20 110 GLN D C 1
ATOM 19692 O O . GLN D 2 106 ? 172.465 136.128 102.030 1.00 136.23 110 GLN D O 1
ATOM 19706 N N . THR D 2 107 ? 174.102 135.761 100.525 1.00 136.69 111 THR D N 1
ATOM 19707 C CA . THR D 2 107 ? 175.182 136.359 101.302 1.00 137.21 111 THR D CA 1
ATOM 19708 C C . THR D 2 107 ? 175.841 137.470 100.488 1.00 136.65 111 THR D C 1
ATOM 19709 O O . THR D 2 107 ? 175.460 137.749 99.348 1.00 136.68 111 THR D O 1
ATOM 19720 N N . ILE D 2 108 ? 176.847 138.106 101.090 1.00 133.91 112 ILE D N 1
ATOM 19721 C CA . ILE D 2 108 ? 177.527 139.215 100.426 1.00 131.54 112 ILE D CA 1
ATOM 19722 C C . ILE D 2 108 ? 178.249 138.732 99.174 1.00 134.03 112 ILE D C 1
ATOM 19723 O O . ILE D 2 108 ? 178.219 139.395 98.132 1.00 134.90 112 ILE D O 1
ATOM 19739 N N . ALA D 2 109 ? 178.919 137.580 99.256 1.00 135.31 113 ALA D N 1
ATOM 19740 C CA . ALA D 2 109 ? 179.655 137.076 98.100 1.00 135.69 113 ALA D CA 1
ATOM 19741 C C . ALA D 2 109 ? 178.721 136.811 96.927 1.00 136.87 113 ALA D C 1
ATOM 19742 O O . ALA D 2 109 ? 179.052 137.121 95.775 1.00 134.76 113 ALA D O 1
ATOM 19749 N N . GLU D 2 110 ? 177.546 136.238 97.198 1.00 136.88 114 GLU D N 1
ATOM 19750 C CA . GLU D 2 110 ? 176.583 135.997 96.129 1.00 138.14 114 GLU D CA 1
ATOM 19751 C C . GLU D 2 110 ? 176.185 137.304 95.458 1.00 139.56 114 GLU D C 1
ATOM 19752 O O . GLU D 2 110 ? 176.083 137.374 94.228 1.00 138.45 114 GLU D O 1
ATOM 19764 N N . TRP D 2 111 ? 175.956 138.353 96.251 1.00 139.59 115 TRP D N 1
ATOM 19765 C CA . TRP D 2 111 ? 175.655 139.657 95.671 1.00 136.57 115 TRP D CA 1
ATOM 19766 C C . TRP D 2 111 ? 176.810 140.153 94.814 1.00 136.24 115 TRP D C 1
ATOM 19767 O O . TRP D 2 111 ? 176.599 140.648 93.701 1.00 137.86 115 TRP D O 1
ATOM 19788 N N . LEU D 2 112 ? 178.041 140.016 95.308 1.00 135.30 116 LEU D N 1
ATOM 19789 C CA . LEU D 2 112 ? 179.200 140.448 94.537 1.00 135.37 116 LEU D CA 1
ATOM 19790 C C . LEU D 2 112 ? 179.348 139.667 93.240 1.00 137.53 116 LEU D C 1
ATOM 19791 O O . LEU D 2 112 ? 179.943 140.179 92.286 1.00 134.32 116 LEU D O 1
ATOM 19807 N N . ALA D 2 113 ? 178.822 138.443 93.182 1.00 140.46 117 ALA D N 1
ATOM 19808 C CA . ALA D 2 113 ? 178.939 137.606 91.995 1.00 140.10 117 ALA D CA 1
ATOM 19809 C C . ALA D 2 113 ? 177.674 137.574 91.145 1.00 139.79 117 ALA D C 1
ATOM 19810 O O . ALA D 2 113 ? 177.685 136.950 90.078 1.00 139.14 117 ALA D O 1
ATOM 19817 N N . MET D 2 114 ? 176.596 138.221 91.578 1.00 139.84 118 MET D N 1
ATOM 19818 C CA . MET D 2 114 ? 175.350 138.196 90.827 1.00 140.26 118 MET D CA 1
ATOM 19819 C C . MET D 2 114 ? 175.363 139.264 89.734 1.00 142.64 118 MET D C 1
ATOM 19820 O O . MET D 2 114 ? 176.180 140.189 89.740 1.00 141.69 118 MET D O 1
ATOM 19834 N N . ASP D 2 115 ? 174.439 139.124 88.785 1.00 144.87 119 ASP D N 1
ATOM 19835 C CA . ASP D 2 115 ? 174.342 140.076 87.686 1.00 145.46 119 ASP D CA 1
ATOM 19836 C C . ASP D 2 115 ? 173.965 141.460 88.205 1.00 145.49 119 ASP D C 1
ATOM 19837 O O . ASP D 2 115 ? 173.251 141.604 89.201 1.00 143.65 119 ASP D O 1
ATOM 19846 N N . HIS D 2 116 ? 174.454 142.485 87.511 1.00 145.91 120 HIS D N 1
ATOM 19847 C CA . HIS D 2 116 ? 174.304 143.868 87.945 1.00 145.52 120 HIS D CA 1
ATOM 19848 C C . HIS D 2 116 ? 172.993 144.505 87.501 1.00 144.40 120 HIS D C 1
ATOM 19849 O O . HIS D 2 116 ? 172.736 145.660 87.856 1.00 142.80 120 HIS D O 1
ATOM 19863 N N . GLU D 2 117 ? 172.163 143.796 86.740 1.00 145.72 121 GLU D N 1
ATOM 19864 C CA . GLU D 2 117 ? 170.873 144.339 86.333 1.00 145.75 121 GLU D CA 1
ATOM 19865 C C . GLU D 2 117 ? 169.906 144.304 87.511 1.00 146.67 121 GLU D C 1
ATOM 19866 O O . GLU D 2 117 ? 169.636 143.236 88.070 1.00 147.14 121 GLU D O 1
ATOM 19878 N N . SER D 2 118 ? 169.383 145.472 87.885 1.00 145.45 122 SER D N 1
ATOM 19879 C CA . SER D 2 118 ? 168.466 145.584 89.019 1.00 144.11 122 SER D CA 1
ATOM 19880 C C . SER D 2 118 ? 169.089 144.981 90.275 1.00 142.39 122 SER D C 1
ATOM 19881 O O . SER D 2 118 ? 168.417 144.343 91.088 1.00 143.22 122 SER D O 1
ATOM 19889 N N . ARG D 2 119 ? 170.395 145.193 90.437 1.00 137.68 123 ARG D N 1
ATOM 19890 C CA . ARG D 2 119 ? 171.154 144.553 91.505 1.00 134.79 123 ARG D CA 1
ATOM 19891 C C . ARG D 2 119 ? 171.083 145.345 92.808 1.00 132.02 123 ARG D C 1
ATOM 19892 O O . ARG D 2 119 ? 170.627 144.826 93.832 1.00 130.03 123 ARG D O 1
ATOM 19913 N N . ASP D 2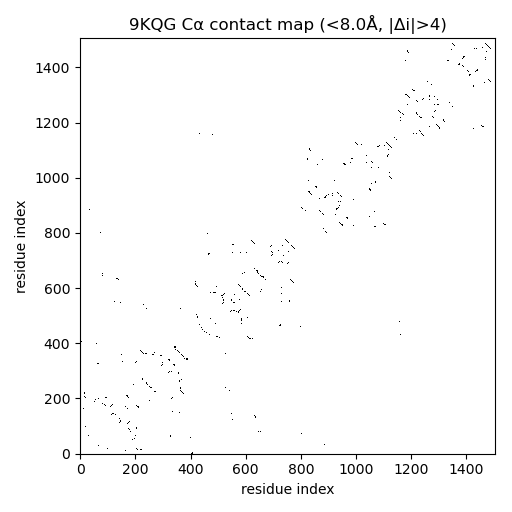 120 ? 171.531 146.598 92.786 1.00 128.67 124 ASP D N 1
ATOM 19914 C CA . ASP D 2 120 ? 171.582 147.421 93.987 1.00 122.70 124 ASP D CA 1
ATOM 19915 C C . ASP D 2 120 ? 170.356 148.305 94.168 1.00 115.20 124 ASP D C 1
ATOM 19916 O O . ASP D 2 120 ? 170.275 149.023 95.170 1.00 110.20 124 ASP D O 1
ATOM 19925 N N . ASP D 2 121 ? 169.401 148.275 93.238 1.00 118.68 125 ASP D N 1
ATOM 19926 C CA . ASP D 2 121 ? 168.172 149.032 93.433 1.00 117.73 125 ASP D CA 1
ATOM 19927 C C . ASP D 2 121 ? 167.380 148.528 94.630 1.00 115.19 125 ASP D C 1
ATOM 19928 O O . ASP D 2 121 ? 166.517 149.252 95.138 1.00 111.19 125 ASP D O 1
ATOM 19937 N N . CYS D 2 122 ? 167.648 147.306 95.089 1.00 119.71 126 CYS D N 1
ATOM 19938 C CA . CYS D 2 122 ? 166.986 146.745 96.258 1.00 120.59 126 CYS D CA 1
ATOM 19939 C C . CYS D 2 122 ? 167.872 146.741 97.497 1.00 110.98 126 CYS D C 1
ATOM 19940 O O . CYS D 2 122 ? 167.423 146.299 98.558 1.00 106.50 126 CYS D O 1
ATOM 19948 N N . LEU D 2 123 ? 169.114 147.214 97.391 1.00 104.65 127 LEU D N 1
ATOM 19949 C CA . LEU D 2 123 ? 169.953 147.418 98.565 1.00 104.60 127 LEU D CA 1
ATOM 19950 C C . LEU D 2 123 ? 169.898 148.849 99.078 1.00 100.88 127 LEU D C 1
ATOM 19951 O O . LEU D 2 123 ? 170.112 149.078 100.274 1.00 96.29 127 LEU D O 1
ATOM 19967 N N . ALA D 2 124 ? 169.622 149.812 98.204 1.00 96.67 128 ALA D N 1
ATOM 19968 C CA . ALA D 2 124 ? 169.493 151.220 98.570 1.00 86.20 128 ALA D CA 1
ATOM 19969 C C . ALA D 2 124 ? 168.065 151.644 98.250 1.00 84.34 128 ALA D C 1
ATOM 19970 O O . ALA D 2 124 ? 167.787 152.161 97.165 1.00 82.96 128 ALA D O 1
ATOM 19977 N N . TYR D 2 125 ? 167.161 151.423 99.198 1.00 82.46 129 TYR D N 1
ATOM 19978 C CA . TYR D 2 125 ? 165.776 151.822 99.017 1.00 80.65 129 TYR D CA 1
ATOM 19979 C C . TYR D 2 125 ? 165.663 153.342 99.002 1.00 78.94 129 TYR D C 1
ATOM 19980 O O . TYR D 2 125 ? 166.524 154.063 99.512 1.00 80.07 129 TYR D O 1
ATOM 19998 N N . GLY D 2 126 ? 164.583 153.827 98.398 1.00 74.98 130 GLY D N 1
ATOM 19999 C CA . GLY D 2 126 ? 164.328 155.251 98.339 1.00 73.19 130 GLY D CA 1
ATOM 20000 C C . GLY D 2 126 ? 163.631 155.666 97.063 1.00 74.46 130 GLY D C 1
ATOM 20001 O O . GLY D 2 126 ? 164.047 155.285 95.966 1.00 79.80 130 GLY D O 1
ATOM 20005 N N . SER D 2 127 ? 162.567 156.446 97.196 1.00 76.53 131 SER D N 1
ATOM 20006 C CA . SER D 2 127 ? 161.800 156.931 96.065 1.00 79.08 131 SER D CA 1
ATOM 20007 C C . SER D 2 127 ? 162.279 158.328 95.683 1.00 80.92 131 SER D C 1
ATOM 20008 O O . SER D 2 127 ? 163.293 158.823 96.184 1.00 81.43 131 SER D O 1
ATOM 20016 N N . GLU D 2 128 ? 161.546 158.973 94.780 1.00 83.44 132 GLU D N 1
ATOM 20017 C CA . GLU D 2 128 ? 161.834 160.340 94.384 1.00 85.66 132 GLU D CA 1
ATOM 20018 C C . GLU D 2 128 ? 160.999 161.305 95.222 1.00 87.99 132 GLU D C 1
ATOM 20019 O O . GLU D 2 128 ? 160.200 160.903 96.071 1.00 87.74 132 GLU D O 1
ATOM 20031 N N . LEU D 2 129 ? 161.184 162.599 94.980 1.00 87.60 133 LEU D N 1
ATOM 20032 C CA . LEU D 2 129 ? 160.450 163.639 95.694 1.00 87.51 133 LEU D CA 1
ATOM 20033 C C . LEU D 2 129 ? 159.170 163.926 94.922 1.00 92.46 133 LEU D C 1
ATOM 20034 O O . LEU D 2 129 ? 159.187 164.623 93.907 1.00 100.86 133 LEU D O 1
ATOM 20050 N N . GLY D 2 130 ? 158.055 163.389 95.406 1.00 93.09 134 GLY D N 1
ATOM 20051 C CA . GLY D 2 130 ? 156.771 163.621 94.792 1.00 95.94 134 GLY D CA 1
ATOM 20052 C C . GLY D 2 130 ? 155.955 162.351 94.673 1.00 99.01 134 GLY D C 1
ATOM 20053 O O . GLY D 2 130 ? 156.433 161.248 94.955 1.00 98.19 134 GLY D O 1
ATOM 20057 N N . PRO D 2 131 ? 154.693 162.483 94.248 1.00 100.46 135 PRO D N 1
ATOM 20058 C CA . PRO D 2 131 ? 154.004 163.723 93.866 1.00 98.83 135 PRO D CA 1
ATOM 20059 C C . PRO D 2 131 ? 153.617 164.566 95.075 1.00 97.04 135 PRO D C 1
ATOM 20060 O O . PRO D 2 131 ? 153.122 165.680 94.931 1.00 96.77 135 PRO D O 1
ATOM 20071 N N . ASP D 2 132 ? 153.831 164.051 96.284 1.00 96.71 136 ASP D N 1
ATOM 20072 C CA . ASP D 2 132 ? 153.582 164.794 97.519 1.00 93.48 136 ASP D CA 1
ATOM 20073 C C . ASP D 2 132 ? 154.927 165.330 98.000 1.00 91.59 136 ASP D C 1
ATOM 20074 O O . ASP D 2 132 ? 155.620 164.700 98.798 1.00 89.68 136 ASP D O 1
ATOM 20083 N N . LEU D 2 133 ? 155.297 166.509 97.499 1.00 87.49 137 LEU D N 1
ATOM 20084 C CA . LEU D 2 133 ? 156.601 167.074 97.828 1.00 88.31 137 LEU D CA 1
ATOM 20085 C C . LEU D 2 133 ? 156.723 167.358 99.319 1.00 90.45 137 LEU D C 1
ATOM 20086 O O . LEU D 2 133 ? 157.775 167.116 99.921 1.00 89.48 137 LEU D O 1
ATOM 20102 N N . ALA D 2 134 ? 155.657 167.873 99.933 1.00 86.71 138 ALA D N 1
ATOM 20103 C CA . ALA D 2 134 ? 155.735 168.295 101.326 1.00 81.45 138 ALA D CA 1
ATOM 20104 C C . ALA D 2 134 ? 156.034 167.141 102.274 1.00 81.82 138 ALA D C 1
ATOM 20105 O O . ALA D 2 134 ? 156.464 167.384 103.406 1.00 83.21 138 ALA D O 1
ATOM 20112 N N . PHE D 2 135 ? 155.820 165.898 101.850 1.00 79.92 139 PHE D N 1
ATOM 20113 C CA . PHE D 2 135 ? 156.033 164.731 102.700 1.00 78.41 139 PHE D CA 1
ATOM 20114 C C . PHE D 2 135 ? 156.908 163.705 101.999 1.00 79.20 139 PHE D C 1
ATOM 20115 O O . PHE D 2 135 ? 156.625 162.504 102.017 1.00 80.18 139 PHE D O 1
ATOM 20132 N N . SER D 2 136 ? 157.988 164.162 101.372 1.00 78.86 140 SER D N 1
ATOM 20133 C CA . SER D 2 136 ? 158.915 163.277 100.676 1.00 76.03 140 SER D CA 1
ATOM 20134 C C . SER D 2 136 ? 160.261 163.282 101.387 1.00 70.58 140 SER D C 1
ATOM 20135 O O . SER D 2 136 ? 160.920 164.333 101.436 1.00 67.39 140 SER D O 1
ATOM 20143 N N . PRO D 2 137 ? 160.712 162.164 101.954 1.00 64.88 141 PRO D N 1
ATOM 20144 C CA . PRO D 2 137 ? 162.040 162.151 102.576 1.00 62.05 141 PRO D CA 1
ATOM 20145 C C . PRO D 2 137 ? 163.124 162.502 101.570 1.00 64.69 141 PRO D C 1
ATOM 20146 O O . PRO D 2 137 ? 163.072 162.099 100.407 1.00 68.12 141 PRO D O 1
ATOM 20157 N N . LEU D 2 138 ? 164.114 163.262 102.031 1.00 63.26 142 LEU D N 1
ATOM 20158 C CA . LEU D 2 138 ? 165.251 163.614 101.194 1.00 58.26 142 LEU D CA 1
ATOM 20159 C C . LEU D 2 138 ? 166.375 162.594 101.267 1.00 58.05 142 LEU D C 1
ATOM 20160 O O . LEU D 2 138 ? 167.214 162.557 100.361 1.00 63.91 142 LEU D O 1
ATOM 20176 N N . VAL D 2 139 ? 166.415 161.772 102.313 1.00 57.61 143 VAL D N 1
ATOM 20177 C CA . VAL D 2 139 ? 167.480 160.793 102.502 1.00 55.64 143 VAL D CA 1
ATOM 20178 C C . VAL D 2 139 ? 166.874 159.489 102.999 1.00 54.15 143 VAL D C 1
ATOM 20179 O O . VAL D 2 139 ? 166.082 159.484 103.950 1.00 59.13 143 VAL D O 1
ATOM 20192 N N . PHE D 2 140 ? 167.249 158.386 102.357 1.00 55.18 144 PHE D N 1
ATOM 20193 C CA . PHE D 2 140 ? 166.901 157.043 102.802 1.00 55.71 144 PHE D CA 1
ATOM 20194 C C . PHE D 2 140 ? 168.182 156.292 103.123 1.00 60.26 144 PHE D C 1
ATOM 20195 O O . PHE D 2 140 ? 169.072 156.191 102.276 1.00 68.17 144 PHE D O 1
ATOM 20212 N N . VAL D 2 141 ? 168.273 155.764 104.338 1.00 60.29 145 VAL D N 1
ATOM 20213 C CA . VAL D 2 141 ? 169.415 154.968 104.771 1.00 62.03 145 VAL D CA 1
ATOM 20214 C C . VAL D 2 141 ? 168.907 153.565 105.056 1.00 67.15 145 VAL D C 1
ATOM 20215 O O . VAL D 2 141 ? 168.055 153.377 105.931 1.00 70.81 145 VAL D O 1
ATOM 20228 N N . GLN D 2 142 ? 169.422 152.585 104.323 1.00 74.50 146 GLN D N 1
ATOM 20229 C CA . GLN D 2 142 ? 168.973 151.205 104.436 1.00 76.92 146 GLN D CA 1
ATOM 20230 C C . GLN D 2 142 ? 170.109 150.343 104.963 1.00 79.37 146 GLN D C 1
ATOM 20231 O O . GLN D 2 142 ? 171.175 150.268 104.346 1.00 83.81 146 GLN D O 1
ATOM 20245 N N . PHE D 2 143 ? 169.870 149.691 106.094 1.00 79.42 147 PHE D N 1
ATOM 20246 C CA . PHE D 2 143 ? 170.790 148.709 106.649 1.00 88.45 147 PHE D CA 1
ATOM 20247 C C . PHE D 2 143 ? 170.272 147.322 106.296 1.00 96.16 147 PHE D C 1
ATOM 20248 O O . PHE D 2 143 ? 169.193 146.926 106.751 1.00 94.47 147 PHE D O 1
ATOM 20265 N N . THR D 2 144 ? 171.033 146.591 105.487 1.00 101.04 148 THR D N 1
ATOM 20266 C CA . THR D 2 144 ? 170.658 145.255 105.047 1.00 102.37 148 THR D CA 1
ATOM 20267 C C . THR D 2 144 ? 171.585 144.235 105.688 1.00 110.53 148 THR D C 1
ATOM 20268 O O . THR D 2 144 ? 172.809 144.345 105.571 1.00 113.76 148 THR D O 1
ATOM 20279 N N . SER D 2 145 ? 171.000 143.248 106.359 1.00 114.43 149 SER D N 1
ATOM 20280 C CA . SER D 2 145 ? 171.741 142.166 106.992 1.00 114.56 149 SER D CA 1
ATOM 20281 C C . SER D 2 145 ? 171.536 140.890 106.189 1.00 119.94 149 SER D C 1
ATOM 20282 O O . SER D 2 145 ? 170.395 140.488 105.938 1.00 117.60 149 SER D O 1
ATOM 20290 N N . PHE D 2 146 ? 172.636 140.252 105.798 1.00 124.81 150 PHE D N 1
ATOM 20291 C CA . PHE D 2 146 ? 172.579 139.097 104.919 1.00 128.69 150 PHE D CA 1
ATOM 20292 C C . PHE D 2 146 ? 172.472 137.807 105.733 1.00 133.71 150 PHE D C 1
ATOM 20293 O O . PHE D 2 146 ? 172.339 137.818 106.959 1.00 133.61 150 PHE D O 1
ATOM 20310 N N . LYS D 2 147 ? 172.528 136.673 105.033 1.00 135.46 151 LYS D N 1
ATOM 20311 C CA . LYS D 2 147 ? 172.367 135.378 105.686 1.00 136.65 151 LYS D CA 1
ATOM 20312 C C . LYS D 2 147 ? 173.531 135.088 106.624 1.00 136.03 151 LYS D C 1
ATOM 20313 O O . LYS D 2 147 ? 173.350 134.956 107.840 1.00 132.25 151 LYS D O 1
ATOM 20332 N N . CYS D 2 148 ? 174.743 134.991 106.075 1.00 135.87 152 CYS D N 1
ATOM 20333 C CA . CYS D 2 148 ? 175.910 134.709 106.900 1.00 137.23 152 CYS D CA 1
ATOM 20334 C C . CYS D 2 148 ? 176.272 135.883 107.801 1.00 135.68 152 CYS D C 1
ATOM 20335 O O . CYS D 2 148 ? 177.000 135.694 108.781 1.00 133.36 152 CYS D O 1
ATOM 20343 N N . GLY D 2 149 ? 175.771 137.081 107.502 1.00 133.22 153 GLY D N 1
ATOM 20344 C CA . GLY D 2 149 ? 176.079 138.255 108.296 1.00 129.76 153 GLY D CA 1
ATOM 20345 C C . GLY D 2 149 ? 176.476 139.442 107.443 1.00 129.50 153 GLY D C 1
ATOM 20346 O O . GLY D 2 149 ? 176.011 139.579 106.309 1.00 130.25 153 GLY D O 1
ATOM 20350 N N . GLY D 2 150 ? 177.334 140.309 107.974 1.00 128.50 154 GLY D N 1
ATOM 20351 C CA . GLY D 2 150 ? 177.760 141.483 107.237 1.00 128.52 154 GLY D CA 1
ATOM 20352 C C . GLY D 2 150 ? 176.618 142.453 107.025 1.00 124.56 154 GLY D C 1
ATOM 20353 O O . GLY D 2 150 ? 175.450 142.070 107.145 1.00 123.62 154 GLY D O 1
ATOM 20357 N N . MET D 2 151 ? 176.928 143.708 106.706 1.00 120.44 155 MET D N 1
ATOM 20358 C CA . MET D 2 151 ? 175.895 144.725 106.570 1.00 115.75 155 MET D CA 1
ATOM 20359 C C . MET D 2 151 ? 176.142 145.572 105.333 1.00 114.58 155 MET D C 1
ATOM 20360 O O . MET D 2 151 ? 177.283 145.911 105.013 1.00 118.88 155 MET D O 1
ATOM 20374 N N . SER D 2 152 ? 175.058 145.920 104.651 1.00 109.75 156 SER D N 1
ATOM 20375 C CA . SER D 2 152 ? 175.098 146.809 103.500 1.00 106.56 156 SER D CA 1
ATOM 20376 C C . SER D 2 152 ? 174.380 148.101 103.864 1.00 105.46 156 SER D C 1
ATOM 20377 O O . SER D 2 152 ? 173.223 148.072 104.298 1.00 106.64 156 SER D O 1
ATOM 20385 N N . LEU D 2 153 ? 175.072 149.224 103.697 1.00 100.49 157 LEU D N 1
ATOM 20386 C CA . LEU D 2 153 ? 174.515 150.550 103.940 1.00 92.79 157 LEU D CA 1
ATOM 20387 C C . LEU D 2 153 ? 174.192 151.178 102.591 1.00 91.18 157 LEU D C 1
ATOM 20388 O O . LEU D 2 153 ? 175.099 151.512 101.824 1.00 94.15 157 LEU D O 1
ATOM 20404 N N . GLY D 2 154 ? 172.905 151.328 102.301 1.00 85.02 158 GLY D N 1
ATOM 20405 C CA . GLY D 2 154 ? 172.470 151.947 101.066 1.00 86.46 158 GLY D CA 1
ATOM 20406 C C . GLY D 2 154 ? 171.874 153.318 101.296 1.00 81.40 158 GLY D C 1
ATOM 20407 O O . GLY D 2 154 ? 170.872 153.453 102.001 1.00 81.68 158 GLY D O 1
ATOM 20411 N N . LEU D 2 155 ? 172.480 154.342 100.710 1.00 74.45 159 LEU D N 1
ATOM 20412 C CA . LEU D 2 155 ? 172.048 155.721 100.875 1.00 68.91 159 LEU D CA 1
ATOM 20413 C C . LEU D 2 155 ? 171.420 156.199 99.575 1.00 72.28 159 LEU D C 1
ATOM 20414 O O . LEU D 2 155 ? 172.083 156.220 98.532 1.00 77.51 159 LEU D O 1
ATOM 20430 N N . SER D 2 156 ? 170.142 156.562 99.639 1.00 68.97 160 SER D N 1
ATOM 20431 C CA . SER D 2 156 ? 169.451 157.244 98.556 1.00 66.27 160 SER D CA 1
ATOM 20432 C C . SER D 2 156 ? 169.352 158.716 98.925 1.00 65.40 160 SER D C 1
ATOM 20433 O O . SER D 2 156 ? 168.687 159.071 99.903 1.00 67.21 160 SER D O 1
ATOM 20441 N N . TRP D 2 157 ? 170.016 159.560 98.142 1.00 68.78 161 TRP D N 1
ATOM 20442 C CA . TRP D 2 157 ? 170.238 160.960 98.470 1.00 70.96 161 TRP D CA 1
ATOM 20443 C C . TRP D 2 157 ? 169.648 161.829 97.371 1.00 73.12 161 TRP D C 1
ATOM 20444 O O . TRP D 2 157 ? 169.946 161.626 96.191 1.00 82.10 161 TRP D O 1
ATOM 20465 N N . ALA D 2 158 ? 168.810 162.787 97.754 1.00 68.27 162 ALA D N 1
ATOM 20466 C CA . ALA D 2 158 ? 168.238 163.709 96.782 1.00 70.69 162 ALA D CA 1
ATOM 20467 C C . ALA D 2 158 ? 169.305 164.704 96.350 1.00 76.42 162 ALA D C 1
ATOM 20468 O O . ALA D 2 158 ? 169.893 165.393 97.188 1.00 81.68 162 ALA D O 1
ATOM 20475 N N . HIS D 2 159 ? 169.562 164.781 95.043 1.00 81.78 163 HIS D N 1
ATOM 20476 C CA . HIS D 2 159 ? 170.660 165.618 94.574 1.00 86.80 163 HIS D CA 1
ATOM 20477 C C . HIS D 2 159 ? 170.404 167.092 94.851 1.00 88.85 163 HIS D C 1
ATOM 20478 O O . HIS D 2 159 ? 171.356 167.869 94.978 1.00 95.16 163 HIS D O 1
ATOM 20492 N N . VAL D 2 160 ? 169.138 167.497 94.953 1.00 84.46 164 VAL D N 1
ATOM 20493 C CA . VAL D 2 160 ? 168.842 168.880 95.315 1.00 87.65 164 VAL D CA 1
ATOM 20494 C C . VAL D 2 160 ? 169.450 169.201 96.672 1.00 87.77 164 VAL D C 1
ATOM 20495 O O . VAL D 2 160 ? 169.932 170.314 96.909 1.00 91.67 164 VAL D O 1
ATOM 20508 N N . LEU D 2 161 ? 169.435 168.227 97.583 1.00 83.30 165 LEU D N 1
ATOM 20509 C CA . LEU D 2 161 ? 170.059 168.418 98.886 1.00 78.66 165 LEU D CA 1
ATOM 20510 C C . LEU D 2 161 ? 171.558 168.659 98.752 1.00 82.75 165 LEU D C 1
ATOM 20511 O O . LEU D 2 161 ? 172.107 169.565 99.389 1.00 87.99 165 LEU D O 1
ATOM 20527 N N . GLY D 2 162 ? 172.235 167.867 97.929 1.00 87.79 166 GLY D N 1
ATOM 20528 C CA . GLY D 2 162 ? 173.672 168.012 97.776 1.00 93.28 166 GLY D CA 1
ATOM 20529 C C . GLY D 2 162 ? 174.208 167.056 96.733 1.00 102.82 166 GLY D C 1
ATOM 20530 O O . GLY D 2 162 ? 173.533 166.112 96.307 1.00 103.67 166 GLY D O 1
ATOM 20534 N N . ASP D 2 163 ? 175.447 167.318 96.332 1.00 109.39 167 ASP D N 1
ATOM 20535 C CA . ASP D 2 163 ? 176.147 166.515 95.337 1.00 108.24 167 ASP D CA 1
ATOM 20536 C C . ASP D 2 163 ? 176.583 165.188 95.947 1.00 106.85 167 ASP D C 1
ATOM 20537 O O . ASP D 2 163 ? 176.559 165.013 97.165 1.00 107.09 167 ASP D O 1
ATOM 20546 N N . PRO D 2 164 ? 176.973 164.214 95.119 1.00 107.10 168 PRO D N 1
ATOM 20547 C CA . PRO D 2 164 ? 177.374 162.910 95.677 1.00 105.81 168 PRO D CA 1
ATOM 20548 C C . PRO D 2 164 ? 178.506 163.001 96.685 1.00 106.61 168 PRO D C 1
ATOM 20549 O O . PRO D 2 164 ? 178.579 162.166 97.596 1.00 106.46 168 PRO D O 1
ATOM 20560 N N . PHE D 2 165 ? 179.399 163.983 96.550 1.00 107.56 169 PHE D N 1
ATOM 20561 C CA . PHE D 2 165 ? 180.435 164.164 97.560 1.00 108.09 169 PHE D CA 1
ATOM 20562 C C . PHE D 2 165 ? 179.819 164.472 98.917 1.00 105.07 169 PHE D C 1
ATOM 20563 O O . PHE D 2 165 ? 180.330 164.034 99.953 1.00 102.89 169 PHE D O 1
ATOM 20580 N N . SER D 2 166 ? 178.715 165.220 98.931 1.00 105.26 170 SER D N 1
ATOM 20581 C CA . SER D 2 166 ? 178.009 165.466 100.183 1.00 100.16 170 SER D CA 1
ATOM 20582 C C . SER D 2 166 ? 177.460 164.172 100.767 1.00 94.47 170 SER D C 1
ATOM 20583 O O . SER D 2 166 ? 177.479 163.979 101.985 1.00 95.86 170 SER D O 1
ATOM 20591 N N . ALA D 2 167 ? 176.954 163.276 99.917 1.00 90.60 171 ALA D N 1
ATOM 20592 C CA . ALA D 2 167 ? 176.470 161.989 100.409 1.00 87.76 171 ALA D CA 1
ATOM 20593 C C . ALA D 2 167 ? 177.605 161.162 101.002 1.00 93.82 171 ALA D C 1
ATOM 20594 O O . ALA D 2 167 ? 177.449 160.534 102.060 1.00 94.05 171 ALA D O 1
ATOM 20601 N N . SER D 2 168 ? 178.757 161.144 100.328 1.00 100.77 172 SER D N 1
ATOM 20602 C CA . SER D 2 168 ? 179.905 160.425 100.866 1.00 98.18 172 SER D CA 1
ATOM 20603 C C . SER D 2 168 ? 180.347 161.024 102.193 1.00 97.70 172 SER D C 1
ATOM 20604 O O . SER D 2 168 ? 180.705 160.295 103.123 1.00 98.83 172 SER D O 1
ATOM 20612 N N . ALA D 2 169 ? 180.328 162.355 102.299 1.00 98.71 173 ALA D N 1
ATOM 20613 C CA . ALA D 2 169 ? 180.664 163.002 103.562 1.00 97.74 173 ALA D CA 1
ATOM 20614 C C . ALA D 2 169 ? 179.651 162.649 104.643 1.00 96.68 173 ALA D C 1
ATOM 20615 O O . ALA D 2 169 ? 180.013 162.477 105.809 1.00 97.48 173 ALA D O 1
ATOM 20622 N N . PHE D 2 170 ? 178.374 162.553 104.275 1.00 92.13 174 PHE D N 1
ATOM 20623 C CA . PHE D 2 170 ? 177.347 162.136 105.223 1.00 92.72 174 PHE D CA 1
ATOM 20624 C C . PHE D 2 170 ? 177.658 160.754 105.781 1.00 94.88 174 PHE D C 1
ATOM 20625 O O . PHE D 2 170 ? 177.639 160.540 106.999 1.00 96.74 174 PHE D O 1
ATOM 20642 N N . VAL D 2 171 ? 177.964 159.804 104.899 1.00 94.05 175 VAL D N 1
ATOM 20643 C CA . VAL D 2 171 ? 178.260 158.449 105.357 1.00 95.68 175 VAL D CA 1
ATOM 20644 C C . VAL D 2 171 ? 179.537 158.431 106.194 1.00 99.73 175 VAL D C 1
ATOM 20645 O O . VAL D 2 171 ? 179.621 157.733 107.214 1.00 100.06 175 VAL D O 1
ATOM 20658 N N . SER D 2 172 ? 180.554 159.186 105.773 1.00 101.05 176 SER D N 1
ATOM 20659 C CA . SER D 2 172 ? 181.809 159.217 106.517 1.00 101.88 176 SER D CA 1
ATOM 20660 C C . SER D 2 172 ? 181.611 159.803 107.906 1.00 102.04 176 SER D C 1
ATOM 20661 O O . SER D 2 172 ? 182.176 159.303 108.884 1.00 102.80 176 SER D O 1
ATOM 20669 N N . MET D 2 173 ? 180.823 160.872 108.014 1.00 102.13 177 MET D N 1
ATOM 20670 C CA . MET D 2 173 ? 180.548 161.456 109.320 1.00 102.73 177 MET D CA 1
ATOM 20671 C C . MET D 2 173 ? 179.729 160.504 110.177 1.00 98.71 177 MET D C 1
ATOM 20672 O O . MET D 2 173 ? 179.931 160.429 111.392 1.00 102.20 177 MET D O 1
ATOM 20686 N N . TRP D 2 174 ? 178.805 159.763 109.563 1.00 95.39 178 TRP D N 1
ATOM 20687 C CA . TRP D 2 174 ? 178.096 158.722 110.299 1.00 95.11 178 TRP D CA 1
ATOM 20688 C C . TRP D 2 174 ? 179.078 157.734 110.911 1.00 100.38 178 TRP D C 1
ATOM 20689 O O . TRP D 2 174 ? 179.023 157.441 112.112 1.00 102.70 178 TRP D O 1
ATOM 20710 N N . ALA D 2 175 ? 179.995 157.216 110.091 1.00 103.09 179 ALA D N 1
ATOM 20711 C CA . ALA D 2 175 ? 180.953 156.230 110.584 1.00 104.60 179 ALA D CA 1
ATOM 20712 C C . ALA D 2 175 ? 181.846 156.818 111.669 1.00 106.07 179 ALA D C 1
ATOM 20713 O O . ALA D 2 175 ? 182.100 156.174 112.694 1.00 106.55 179 ALA D O 1
ATOM 20720 N N . GLN D 2 176 ? 182.332 158.044 111.463 1.00 106.02 180 GLN D N 1
ATOM 20721 C CA . GLN D 2 176 ? 183.211 158.669 112.445 1.00 106.70 180 GLN D CA 1
ATOM 20722 C C . GLN D 2 176 ? 182.492 158.889 113.769 1.00 105.83 180 GLN D C 1
ATOM 20723 O O . GLN D 2 176 ? 183.052 158.622 114.838 1.00 108.93 180 GLN D O 1
ATOM 20737 N N . ILE D 2 177 ? 181.250 159.376 113.722 1.00 104.23 181 ILE D N 1
ATOM 20738 C CA . ILE D 2 177 ? 180.500 159.608 114.951 1.00 103.84 181 ILE D CA 1
ATOM 20739 C C . ILE D 2 177 ? 180.218 158.289 115.652 1.00 104.61 181 ILE D C 1
ATOM 20740 O O . ILE D 2 177 ? 180.221 158.212 116.886 1.00 107.02 181 ILE D O 1
ATOM 20756 N N . MET D 2 178 ? 179.964 157.229 114.882 1.00 104.79 182 MET D N 1
ATOM 20757 C CA . MET D 2 178 ? 179.768 155.922 115.498 1.00 106.06 182 MET D CA 1
ATOM 20758 C C . MET D 2 178 ? 181.045 155.446 116.178 1.00 109.99 182 MET D C 1
ATOM 20759 O O . MET D 2 178 ? 180.996 154.845 117.258 1.00 111.75 182 MET D O 1
ATOM 20773 N N . ALA D 2 179 ? 182.199 155.705 115.561 1.00 110.99 183 ALA D N 1
ATOM 20774 C CA . ALA D 2 179 ? 183.464 155.320 116.178 1.00 111.62 183 ALA D CA 1
ATOM 20775 C C . ALA D 2 179 ? 183.670 156.039 117.505 1.00 115.06 183 ALA D C 1
ATOM 20776 O O . ALA D 2 179 ? 184.109 155.430 118.487 1.00 113.89 183 ALA D O 1
ATOM 20783 N N . GLY D 2 180 ? 183.356 157.333 117.555 1.00 117.02 184 GLY D N 1
ATOM 20784 C CA . GLY D 2 180 ? 183.490 158.097 118.780 1.00 116.42 184 GLY D CA 1
ATOM 20785 C C . GLY D 2 180 ? 183.970 159.519 118.571 1.00 118.74 184 GLY D C 1
ATOM 20786 O O . GLY D 2 180 ? 183.948 160.325 119.505 1.00 120.57 184 GLY D O 1
ATOM 20790 N N . ARG D 2 181 ? 184.407 159.841 117.355 1.00 119.55 185 ARG D N 1
ATOM 20791 C CA . ARG D 2 181 ? 184.916 161.178 117.075 1.00 121.49 185 ARG D CA 1
ATOM 20792 C C . ARG D 2 181 ? 183.854 162.224 117.391 1.00 124.03 185 ARG D C 1
ATOM 20793 O O . ARG D 2 181 ? 182.691 162.086 117.003 1.00 120.93 185 ARG D O 1
ATOM 20814 N N . VAL D 2 182 ? 184.261 163.273 118.097 1.00 128.04 186 VAL D N 1
ATOM 20815 C CA . VAL D 2 182 ? 183.368 164.368 118.466 1.00 131.39 186 VAL D CA 1
ATOM 20816 C C . VAL D 2 182 ? 183.451 165.430 117.374 1.00 130.96 186 VAL D C 1
ATOM 20817 O O . VAL D 2 182 ? 184.552 165.937 117.106 1.00 127.46 186 VAL D O 1
ATOM 20830 N N . PRO D 2 183 ? 182.334 165.790 116.717 1.00 131.36 187 PRO D N 1
ATOM 20831 C CA . PRO D 2 183 ? 182.376 166.833 115.685 1.00 130.72 187 PRO D CA 1
ATOM 20832 C C . PRO D 2 183 ? 183.045 168.119 116.164 1.00 129.75 187 PRO D C 1
ATOM 20833 O O . PRO D 2 183 ? 182.736 169.187 115.635 1.00 129.01 187 PRO D O 1
ATOM 20844 N N . LEU D 2 211 ? 174.238 172.444 71.649 1.00 146.14 215 LEU D N 1
ATOM 20845 C CA . LEU D 2 211 ? 174.805 171.451 72.554 1.00 150.39 215 LEU D CA 1
ATOM 20846 C C . LEU D 2 211 ? 175.007 172.043 73.944 1.00 150.33 215 LEU D C 1
ATOM 20847 O O . LEU D 2 211 ? 176.128 172.096 74.450 1.00 148.16 215 LEU D O 1
ATOM 20862 N N . TYR D 2 212 ? 173.918 172.487 74.556 1.00 151.84 216 TYR D N 1
ATOM 20863 C CA . TYR D 2 212 ? 174.006 173.098 75.875 1.00 151.49 216 TYR D CA 1
ATOM 20864 C C . TYR D 2 212 ? 174.344 172.032 76.912 1.00 150.49 216 TYR D C 1
ATOM 20865 O O . TYR D 2 212 ? 173.679 170.990 76.957 1.00 149.63 216 TYR D O 1
ATOM 20883 N N . PRO D 2 213 ? 175.361 172.242 77.756 1.00 150.46 217 PRO D N 1
ATOM 20884 C CA . PRO D 2 213 ? 175.701 171.201 78.742 1.00 149.36 217 PRO D CA 1
ATOM 20885 C C . PRO D 2 213 ? 174.543 170.830 79.652 1.00 147.20 217 PRO D C 1
ATOM 20886 O O . PRO D 2 213 ? 174.411 169.660 80.032 1.00 145.14 217 PRO D O 1
ATOM 20897 N N . ILE D 2 214 ? 173.701 171.792 80.015 1.00 146.10 218 ILE D N 1
ATOM 20898 C CA . ILE D 2 214 ? 172.567 171.561 80.901 1.00 143.39 218 ILE D CA 1
ATOM 20899 C C . ILE D 2 214 ? 171.299 171.705 80.070 1.00 144.30 218 ILE D C 1
ATOM 20900 O O . ILE D 2 214 ? 170.910 172.818 79.697 1.00 146.01 218 ILE D O 1
ATOM 20916 N N . LYS D 2 215 ? 170.655 170.578 79.782 1.00 143.15 219 LYS D N 1
ATOM 20917 C CA . LYS D 2 215 ? 169.437 170.580 78.988 1.00 143.14 219 LYS D CA 1
ATOM 20918 C C . LYS D 2 215 ? 168.271 171.159 79.783 1.00 142.12 219 LYS D C 1
ATOM 20919 O O . LYS D 2 215 ? 168.220 171.070 81.012 1.00 140.36 219 LYS D O 1
ATOM 20938 N N . ARG D 2 216 ? 167.331 171.762 79.061 1.00 144.18 220 ARG D N 1
ATOM 20939 C CA . ARG D 2 216 ? 166.050 172.183 79.611 1.00 144.94 220 ARG D CA 1
ATOM 20940 C C . ARG D 2 216 ? 164.970 171.260 79.065 1.00 144.78 220 ARG D C 1
ATOM 20941 O O . ARG D 2 216 ? 164.968 170.942 77.871 1.00 143.51 220 ARG D O 1
ATOM 20962 N N . VAL D 2 217 ? 164.058 170.833 79.936 1.00 145.86 221 VAL D N 1
ATOM 20963 C CA . VAL D 2 217 ? 163.058 169.832 79.604 1.00 144.48 221 VAL D CA 1
ATOM 20964 C C . VAL D 2 217 ? 161.686 170.340 80.039 1.00 145.26 221 VAL D C 1
ATOM 20965 O O . VAL D 2 217 ? 161.552 171.413 80.625 1.00 143.95 221 VAL D O 1
ATOM 20978 N N . ASP D 2 218 ? 160.661 169.545 79.741 1.00 147.71 222 ASP D N 1
ATOM 20979 C CA . ASP D 2 218 ? 159.294 169.954 80.010 1.00 146.93 222 ASP D CA 1
ATOM 20980 C C . ASP D 2 218 ? 159.046 170.043 81.516 1.00 143.83 222 ASP D C 1
ATOM 20981 O O . ASP D 2 218 ? 159.701 169.354 82.303 1.00 140.67 222 ASP D O 1
ATOM 20990 N N . PRO D 2 219 ? 158.105 170.886 81.943 1.00 145.28 223 PRO D N 1
ATOM 20991 C CA . PRO D 2 219 ? 157.793 170.968 83.374 1.00 140.66 223 PRO D CA 1
ATOM 20992 C C . PRO D 2 219 ? 157.332 169.62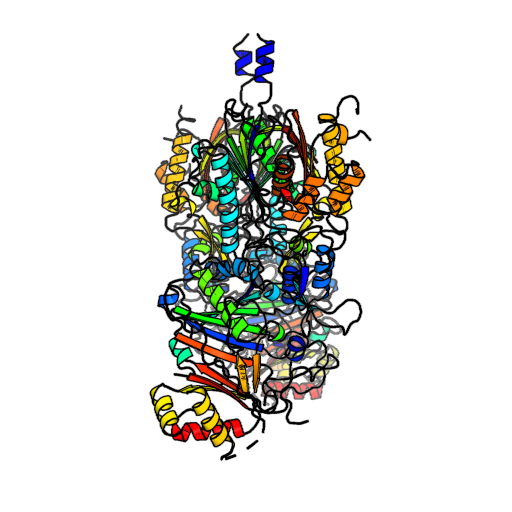7 83.924 1.00 135.59 223 PRO D C 1
ATOM 20993 O O . PRO D 2 219 ? 156.669 168.843 83.242 1.00 134.71 223 PRO D O 1
ATOM 21004 N N . VAL D 2 220 ? 157.696 169.370 85.180 1.00 130.86 224 VAL D N 1
ATOM 21005 C CA . VAL D 2 220 ? 157.321 168.145 85.877 1.00 127.68 224 VAL D CA 1
ATOM 21006 C C . VAL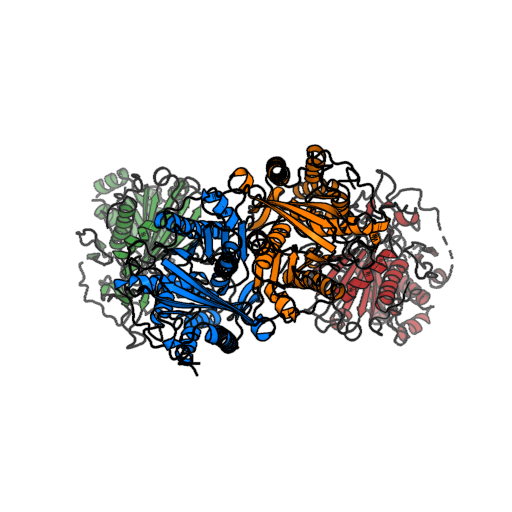 D 2 220 ? 156.320 168.397 86.990 1.00 123.96 224 VAL D C 1
ATOM 21007 O O . VAL D 2 220 ? 155.832 167.433 87.599 1.00 119.65 224 VAL D O 1
ATOM 21020 N N . GLY D 2 221 ? 155.994 169.654 87.279 1.00 121.05 225 GLY D N 1
ATOM 21021 C CA . GLY D 2 221 ? 155.014 169.963 88.301 1.00 115.85 225 GLY D CA 1
ATOM 21022 C C . GLY D 2 221 ? 155.548 169.779 89.705 1.00 112.78 225 GLY D C 1
ATOM 21023 O O . GLY D 2 221 ? 156.405 170.546 90.153 1.00 109.73 225 GLY D O 1
ATOM 21027 N N . ASP D 2 222 ? 155.044 168.768 90.412 1.00 113.51 226 ASP D N 1
ATOM 21028 C CA . ASP D 2 222 ? 155.459 168.479 91.780 1.00 113.87 226 ASP D CA 1
ATOM 21029 C C . ASP D 2 222 ? 155.786 167.000 91.964 1.00 110.57 226 ASP D C 1
ATOM 21030 O O . ASP D 2 222 ? 155.659 166.463 93.066 1.00 107.46 226 ASP D O 1
ATOM 21039 N N . HIS D 2 223 ? 156.207 166.329 90.893 1.00 109.10 227 HIS D N 1
ATOM 21040 C CA . HIS D 2 223 ? 156.659 164.947 90.984 1.00 108.76 227 HIS D CA 1
ATOM 21041 C C . HIS D 2 223 ? 158.173 164.817 90.935 1.00 111.36 227 HIS D C 1
ATOM 21042 O O . HIS D 2 223 ? 158.721 163.871 91.508 1.00 113.78 227 HIS D O 1
ATOM 21056 N N . TRP D 2 224 ? 158.853 165.739 90.259 1.00 110.19 228 TRP D N 1
ATOM 21057 C CA . TRP D 2 224 ? 160.312 165.819 90.257 1.00 108.73 228 TRP D CA 1
ATOM 21058 C C . TRP D 2 224 ? 160.940 164.463 89.936 1.00 108.01 228 TRP D C 1
ATOM 21059 O O . TRP D 2 224 ? 161.708 163.897 90.714 1.00 105.58 228 TRP D O 1
ATOM 21080 N N . GLN D 2 225 ? 160.593 163.945 88.761 1.00 110.23 229 GLN D N 1
ATOM 21081 C CA . GLN D 2 225 ? 161.176 162.704 88.269 1.00 111.00 229 GLN D CA 1
ATOM 21082 C C . GLN D 2 225 ? 161.229 162.758 86.751 1.00 119.26 229 GLN D C 1
ATOM 21083 O O . GLN D 2 225 ? 160.202 162.976 86.102 1.00 122.86 229 GLN D O 1
ATOM 21097 N N . PHE D 2 226 ? 162.414 162.557 86.196 1.00 121.73 230 PHE D N 1
ATOM 21098 C CA . PHE D 2 226 ? 162.560 162.555 84.748 1.00 128.44 230 PHE D CA 1
ATOM 21099 C C . PHE D 2 226 ? 161.854 161.335 84.163 1.00 133.95 230 PHE D C 1
ATOM 21100 O O . PHE D 2 226 ? 162.075 160.214 84.638 1.00 133.53 230 PHE D O 1
ATOM 21117 N N . PRO D 2 227 ? 161.007 161.499 83.146 1.00 138.01 231 PRO D N 1
ATOM 21118 C CA . PRO D 2 227 ? 160.370 160.325 82.540 1.00 139.71 231 PRO D CA 1
ATOM 21119 C C . PRO D 2 227 ? 161.392 159.419 81.871 1.00 141.60 231 PRO D C 1
ATOM 21120 O O . PRO D 2 227 ? 162.420 159.870 81.362 1.00 138.63 231 PRO D O 1
ATOM 21131 N N . ASN D 2 228 ? 161.094 158.119 81.879 1.00 145.49 232 ASN D N 1
ATOM 21132 C CA . ASN D 2 228 ? 161.952 157.118 81.245 1.00 150.42 232 ASN D CA 1
ATOM 21133 C C . ASN D 2 228 ? 161.462 156.907 79.815 1.00 153.39 232 ASN D C 1
ATOM 21134 O O . ASN D 2 228 ? 160.734 155.964 79.498 1.00 152.27 232 ASN D O 1
ATOM 21145 N N . ASN D 2 229 ? 161.879 157.820 78.933 1.00 155.08 233 ASN D N 1
ATOM 21146 C CA . ASN D 2 229 ? 161.446 157.756 77.542 1.00 157.44 233 ASN D CA 1
ATOM 21147 C C . ASN D 2 229 ? 161.923 156.479 76.863 1.00 157.77 233 ASN D C 1
ATOM 21148 O O . ASN D 2 229 ? 161.212 155.924 76.018 1.00 153.15 233 ASN D O 1
ATOM 21159 N N . CYS D 2 230 ? 163.110 156.002 77.216 1.00 158.68 234 CYS D N 1
ATOM 21160 C CA . CYS D 2 230 ? 163.705 154.818 76.615 1.00 159.31 234 CYS D CA 1
ATOM 21161 C C . CYS D 2 230 ? 163.842 153.726 77.676 1.00 157.62 234 CYS D C 1
ATOM 21162 O O . CYS D 2 230 ? 163.332 153.844 78.793 1.00 156.90 234 CYS D O 1
ATOM 21170 N N . ASN D 2 231 ? 164.538 152.653 77.312 1.00 156.74 235 ASN D N 1
ATOM 21171 C CA . ASN D 2 231 ? 164.768 151.509 78.188 1.00 155.31 235 ASN D CA 1
ATOM 21172 C C . ASN D 2 231 ? 166.252 151.356 78.505 1.00 154.81 235 ASN D C 1
ATOM 21173 O O . ASN D 2 231 ? 166.803 150.255 78.474 1.00 154.23 235 ASN D O 1
ATOM 21184 N N . MET D 2 232 ? 166.913 152.472 78.812 1.00 154.87 236 MET D N 1
ATOM 21185 C CA . MET D 2 232 ? 168.335 152.441 79.121 1.00 153.41 236 MET D CA 1
ATOM 21186 C C . MET D 2 232 ? 168.604 151.530 80.312 1.00 151.69 236 MET D C 1
ATOM 21187 O O . MET D 2 232 ? 167.826 151.479 81.268 1.00 149.45 236 MET D O 1
ATOM 21201 N N . LYS D 2 233 ? 169.719 150.810 80.246 1.00 152.13 237 LYS D N 1
ATOM 21202 C CA . LYS D 2 233 ? 170.115 149.855 81.265 1.00 150.30 237 LYS D CA 1
ATOM 21203 C C . LYS D 2 233 ? 171.392 150.308 81.964 1.00 146.79 237 LYS D C 1
ATOM 21204 O O . LYS D 2 233 ? 172.209 151.051 81.403 1.00 146.06 237 LYS D O 1
ATOM 21223 N N . THR D 2 234 ? 171.549 149.835 83.198 1.00 145.23 238 THR D N 1
ATOM 21224 C CA . THR D 2 234 ? 172.690 150.132 84.048 1.00 146.58 238 THR D CA 1
ATOM 21225 C C . THR D 2 234 ? 173.545 148.884 84.220 1.00 147.81 238 THR D C 1
ATOM 21226 O O . THR D 2 234 ? 173.040 147.758 84.195 1.00 148.86 238 THR D O 1
ATOM 21237 N N . HIS D 2 235 ? 174.848 149.091 84.399 1.00 146.95 239 HIS D N 1
ATOM 21238 C CA . HIS D 2 235 ? 175.769 147.982 84.588 1.00 146.00 239 HIS D CA 1
ATOM 21239 C C . HIS D 2 235 ? 176.989 148.463 85.357 1.00 143.28 239 HIS D C 1
ATOM 21240 O O . HIS D 2 235 ? 177.388 149.627 85.257 1.00 142.54 239 HIS D O 1
ATOM 21254 N N . THR D 2 236 ? 177.589 147.547 86.112 1.00 142.73 240 THR D N 1
ATOM 21255 C CA . THR D 2 236 ? 178.785 147.829 86.895 1.00 142.55 240 THR D CA 1
ATOM 21256 C C . THR D 2 236 ? 179.940 147.010 86.339 1.00 144.78 240 THR D C 1
ATOM 21257 O O . THR D 2 236 ? 179.839 145.784 86.225 1.00 145.74 240 THR D O 1
ATOM 21268 N N . PHE D 2 237 ? 181.028 147.688 85.994 1.00 146.12 241 PHE D N 1
ATOM 21269 C CA . PHE D 2 237 ? 182.256 147.051 85.549 1.00 148.11 241 PHE D CA 1
ATOM 21270 C C . PHE D 2 237 ? 183.318 147.175 86.634 1.00 148.29 241 PHE D C 1
ATOM 21271 O O . PHE D 2 237 ? 183.357 148.156 87.381 1.00 147.43 241 PHE D O 1
ATOM 21288 N N . GLN D 2 238 ? 184.176 146.164 86.718 1.00 149.16 242 GLN D N 1
ATOM 21289 C CA . GLN D 2 238 ? 185.281 146.142 87.665 1.00 149.40 242 GLN D CA 1
ATOM 21290 C C . GLN D 2 238 ? 186.583 146.063 86.885 1.00 153.10 242 GLN D C 1
ATOM 21291 O O . GLN D 2 238 ? 186.742 145.189 86.026 1.00 154.63 242 GLN D O 1
ATOM 21305 N N . PHE D 2 239 ? 187.509 146.973 87.178 1.00 155.36 243 PHE D N 1
ATOM 21306 C CA . PHE D 2 239 ? 188.799 147.020 86.504 1.00 159.48 243 PHE D CA 1
ATOM 21307 C C . PHE D 2 239 ? 189.910 146.822 87.524 1.00 161.41 243 PHE D C 1
ATOM 21308 O O . PHE D 2 239 ? 189.882 147.421 88.603 1.00 160.21 243 PHE D O 1
ATOM 21325 N N . THR D 2 240 ? 190.878 145.978 87.183 1.00 165.20 244 THR D N 1
ATOM 21326 C CA . THR D 2 240 ? 192.032 145.744 88.034 1.00 165.06 244 THR D CA 1
ATOM 21327 C C . THR D 2 240 ? 193.132 146.755 87.721 1.00 165.90 244 THR D C 1
ATOM 21328 O O . THR D 2 240 ? 193.093 147.468 86.717 1.00 166.29 244 THR D O 1
ATOM 21339 N N . LYS D 2 241 ? 194.129 146.812 88.605 1.00 166.05 245 LYS D N 1
ATOM 21340 C CA . LYS D 2 241 ? 195.259 147.710 88.384 1.00 167.45 245 LYS D CA 1
ATOM 21341 C C . LYS D 2 241 ? 196.000 147.345 87.104 1.00 167.20 245 LYS D C 1
ATOM 21342 O O . LYS D 2 241 ? 196.313 148.214 86.280 1.00 167.31 245 LYS D O 1
ATOM 21361 N N . LYS D 2 242 ? 196.286 146.054 86.921 1.00 166.30 246 LYS D N 1
ATOM 21362 C CA . LYS D 2 242 ? 197.043 145.623 85.752 1.00 166.85 246 LYS D CA 1
ATOM 21363 C C . LYS D 2 242 ? 196.298 145.944 84.463 1.00 170.04 246 LYS D C 1
ATOM 21364 O O . LYS D 2 242 ? 196.897 146.434 83.501 1.00 171.42 246 LYS D O 1
ATOM 21383 N N . GLN D 2 243 ? 194.992 145.674 84.423 1.00 168.97 247 GLN D N 1
ATOM 21384 C CA . GLN D 2 243 ? 194.219 145.961 83.218 1.00 169.59 247 GLN D CA 1
ATOM 21385 C C . GLN D 2 243 ? 194.206 147.453 82.915 1.00 170.91 247 GLN D C 1
ATOM 21386 O O . GLN D 2 243 ? 194.368 147.863 81.758 1.00 170.02 247 GLN D O 1
ATOM 21400 N N . LEU D 2 244 ? 194.009 148.281 83.943 1.00 171.05 248 LEU D N 1
ATOM 21401 C CA . LEU D 2 244 ? 193.956 149.722 83.735 1.00 170.32 248 LEU D CA 1
ATOM 21402 C C . LEU D 2 244 ? 195.290 150.249 83.227 1.00 169.62 248 LEU D C 1
ATOM 21403 O O . LEU D 2 244 ? 195.331 151.090 82.321 1.00 168.05 248 LEU D O 1
ATOM 21419 N N . ASP D 2 245 ? 196.397 149.761 83.792 1.00 170.57 249 ASP D N 1
ATOM 21420 C CA . ASP D 2 245 ? 197.704 150.226 83.343 1.00 170.81 249 ASP D CA 1
ATOM 21421 C C . ASP D 2 245 ? 198.062 149.675 81.966 1.00 171.54 249 ASP D C 1
ATOM 21422 O O . ASP D 2 245 ? 198.807 150.320 81.220 1.00 168.31 249 ASP D O 1
ATOM 21431 N N . GLN D 2 246 ? 197.545 148.494 81.612 1.00 173.06 250 GLN D N 1
ATOM 21432 C CA . GLN D 2 246 ? 197.826 147.926 80.296 1.00 173.03 250 GLN D CA 1
ATOM 21433 C C . GLN D 2 246 ? 197.057 148.654 79.199 1.00 172.02 250 GLN D C 1
ATOM 21434 O O . GLN D 2 246 ? 197.627 149.001 78.158 1.00 170.70 250 GLN D O 1
ATOM 21448 N N . MET D 2 247 ? 195.766 148.902 79.413 1.00 170.95 251 MET D N 1
ATOM 21449 C CA . MET D 2 247 ? 194.958 149.584 78.410 1.00 170.24 251 MET D CA 1
ATOM 21450 C C . MET D 2 247 ? 195.280 151.068 78.312 1.00 170.48 251 MET D C 1
ATOM 21451 O O . MET D 2 247 ? 194.789 151.731 77.393 1.00 167.73 251 MET D O 1
ATOM 21465 N N . ALA D 2 248 ? 196.083 151.604 79.234 1.00 171.43 252 ALA D N 1
ATOM 21466 C CA . ALA D 2 248 ? 196.507 152.995 79.149 1.00 169.94 252 ALA D CA 1
ATOM 21467 C C . ALA D 2 248 ? 197.643 153.199 78.158 1.00 170.32 252 ALA D C 1
ATOM 21468 O O . ALA D 2 248 ? 197.905 154.341 77.764 1.00 168.73 252 ALA D O 1
ATOM 21475 N N . SER D 2 249 ? 198.322 152.125 77.749 1.00 170.95 253 SER D N 1
ATOM 21476 C CA . SER D 2 249 ? 199.456 152.269 76.842 1.00 170.33 253 SER D CA 1
ATOM 21477 C C . SER D 2 249 ? 199.017 152.816 75.489 1.00 170.84 253 SER D C 1
ATOM 21478 O O . SER D 2 249 ? 199.680 153.691 74.920 1.00 168.60 253 SER D O 1
ATOM 21486 N N . ASN D 2 250 ? 197.900 152.315 74.957 1.00 171.54 254 ASN D N 1
ATOM 21487 C CA . ASN D 2 250 ? 197.431 152.754 73.649 1.00 170.01 254 ASN D CA 1
ATOM 21488 C C . ASN D 2 250 ? 196.899 154.181 73.661 1.00 169.74 254 ASN D C 1
ATOM 21489 O O . ASN D 2 250 ? 196.667 154.743 72.585 1.00 165.54 254 ASN D O 1
ATOM 21500 N N . LEU D 2 251 ? 196.703 154.774 74.834 1.00 170.36 255 LEU D N 1
ATOM 21501 C CA . LEU D 2 251 ? 196.205 156.141 74.929 1.00 167.45 255 LEU D CA 1
ATOM 21502 C C . LEU D 2 251 ? 197.359 157.134 75.019 1.00 161.42 255 LEU D C 1
ATOM 21503 O O . LEU D 2 251 ? 197.203 158.313 74.697 1.00 155.59 255 LEU D O 1
ATOM 21519 N N . SER D 2 263 ? 195.682 160.255 84.397 1.00 155.82 267 SER D N 1
ATOM 21520 C CA . SER D 2 263 ? 195.690 159.235 85.438 1.00 157.14 267 SER D CA 1
ATOM 21521 C C . SER D 2 263 ? 194.683 158.135 85.118 1.00 159.06 267 SER D C 1
ATOM 21522 O O . SER D 2 263 ? 194.293 157.956 83.965 1.00 158.90 267 SER D O 1
ATOM 21529 N N . HIS D 2 264 ? 194.266 157.397 86.150 1.00 158.92 268 HIS D N 1
ATOM 21530 C CA . HIS D 2 264 ? 193.300 156.320 85.943 1.00 157.42 268 HIS D CA 1
ATOM 21531 C C . HIS D 2 264 ? 192.010 156.847 85.324 1.00 156.61 268 HIS D C 1
ATOM 21532 O O . HIS D 2 264 ? 191.450 156.225 84.411 1.00 155.86 268 HIS D O 1
ATOM 21546 N N . PHE D 2 265 ? 191.525 157.995 85.805 1.00 154.75 269 PHE D N 1
ATOM 21547 C CA . PHE D 2 265 ? 190.285 158.559 85.281 1.00 153.66 269 PHE D CA 1
ATOM 21548 C C . PHE D 2 265 ? 190.394 158.876 83.797 1.00 156.51 269 PHE D C 1
ATOM 21549 O O . PHE D 2 265 ? 189.486 158.568 83.016 1.00 156.60 269 PHE D O 1
ATOM 21566 N N . GLU D 2 266 ? 191.491 159.511 83.388 1.00 159.13 270 GLU D N 1
ATOM 21567 C CA . GLU D 2 266 ? 191.644 159.843 81.978 1.00 161.09 270 GLU D CA 1
ATOM 21568 C C . GLU D 2 266 ? 191.689 158.579 81.131 1.00 161.03 270 GLU D C 1
ATOM 21569 O O . GLU D 2 266 ? 191.075 158.518 80.059 1.00 160.53 270 GLU D O 1
ATOM 21581 N N . VAL D 2 267 ? 192.389 157.551 81.612 1.00 160.69 271 VAL D N 1
ATOM 21582 C CA . VAL D 2 267 ? 192.483 156.299 80.867 1.00 161.98 271 VAL D CA 1
ATOM 21583 C C . VAL D 2 267 ? 191.099 155.692 80.674 1.00 160.98 271 VAL D C 1
ATOM 21584 O O . VAL D 2 267 ? 190.709 155.334 79.556 1.00 161.00 271 VAL D O 1
ATOM 21597 N N . ILE D 2 268 ? 190.338 155.562 81.764 1.00 159.65 272 ILE D N 1
ATOM 21598 C CA . ILE D 2 268 ? 189.024 154.929 81.663 1.00 158.97 272 ILE D CA 1
ATOM 21599 C C . ILE D 2 268 ? 188.107 155.749 80.767 1.00 158.65 272 ILE D C 1
ATOM 21600 O O . ILE D 2 268 ? 187.377 155.198 79.934 1.00 157.39 272 ILE D O 1
ATOM 21616 N N . SER D 2 269 ? 188.102 157.072 80.941 1.00 159.81 273 SER D N 1
ATOM 21617 C CA . SER D 2 269 ? 187.219 157.910 80.139 1.00 159.43 273 SER D CA 1
ATOM 21618 C C . SER D 2 269 ? 187.556 157.799 78.659 1.00 160.94 273 SER D C 1
ATOM 21619 O O . SER D 2 269 ? 186.657 157.665 77.819 1.00 159.92 273 SER D O 1
ATOM 21627 N N . ALA D 2 270 ? 188.846 157.848 78.316 1.00 162.86 274 ALA D N 1
ATOM 21628 C CA . ALA D 2 270 ? 189.237 157.732 76.917 1.00 163.35 274 ALA D CA 1
ATOM 21629 C C . ALA D 2 270 ? 188.857 156.371 76.352 1.00 162.81 274 AL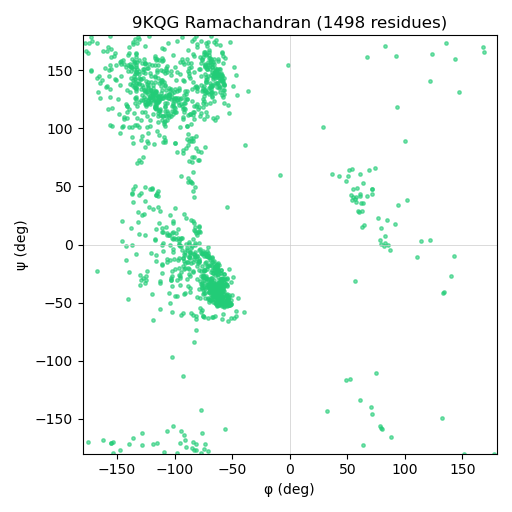A D C 1
ATOM 21630 O O . ALA D 2 270 ? 188.352 156.278 75.227 1.00 162.14 274 ALA D O 1
ATOM 21637 N N . THR D 2 271 ? 189.091 155.300 77.117 1.00 162.79 275 THR D N 1
ATOM 21638 C CA . THR D 2 271 ? 188.739 153.969 76.635 1.00 163.63 275 THR D CA 1
ATOM 21639 C C . THR D 2 271 ? 187.241 153.854 76.390 1.00 163.51 275 THR D C 1
ATOM 21640 O O . THR D 2 271 ? 186.811 153.322 75.359 1.00 162.96 275 THR D O 1
ATOM 21651 N N . ILE D 2 272 ? 186.430 154.351 77.325 1.00 163.17 276 ILE D N 1
ATOM 21652 C CA . ILE D 2 272 ? 184.982 154.266 77.169 1.00 163.11 276 ILE D CA 1
ATOM 21653 C C . ILE D 2 272 ? 184.526 155.086 75.971 1.00 162.60 276 ILE D C 1
ATOM 21654 O O . ILE D 2 272 ? 183.679 154.644 75.188 1.00 161.25 276 ILE D O 1
ATOM 21670 N N . TRP D 2 273 ? 185.074 156.292 75.806 1.00 161.83 277 TRP D N 1
ATOM 21671 C CA . TRP D 2 273 ? 184.683 157.119 74.670 1.00 161.75 277 TRP D CA 1
ATOM 21672 C C . TRP D 2 273 ? 185.050 156.447 73.354 1.00 163.85 277 TRP D C 1
ATOM 21673 O O . TRP D 2 273 ? 184.268 156.469 72.397 1.00 163.76 277 TRP D O 1
ATOM 21694 N N . LYS D 2 274 ? 186.237 155.839 73.288 1.00 163.97 278 LYS D N 1
ATOM 21695 C CA . LYS D 2 274 ? 186.665 155.191 72.052 1.00 164.00 278 LYS D CA 1
ATOM 21696 C C . LYS D 2 274 ? 185.820 153.960 71.748 1.00 163.90 278 LYS D C 1
ATOM 21697 O O . LYS D 2 274 ? 185.481 153.707 70.586 1.00 162.15 278 LYS D O 1
ATOM 21716 N N . LEU D 2 275 ? 185.470 153.183 72.771 1.00 165.17 279 LEU D N 1
ATOM 21717 C CA . LEU D 2 275 ? 184.702 151.960 72.581 1.00 165.96 279 LEU D CA 1
ATOM 21718 C C . LEU D 2 275 ? 183.196 152.194 72.581 1.00 166.21 279 LEU D C 1
ATOM 21719 O O . LEU D 2 275 ? 182.436 151.231 72.439 1.00 164.66 279 LEU D O 1
ATOM 21735 N N . LEU D 2 276 ? 182.749 153.439 72.738 1.00 166.50 280 LEU D N 1
ATOM 21736 C CA . LEU D 2 276 ? 181.329 153.769 72.768 1.00 165.98 280 LEU D CA 1
ATOM 21737 C C . LEU D 2 276 ? 180.850 154.401 71.468 1.00 165.91 280 LEU D C 1
ATOM 21738 O O . LEU D 2 276 ? 179.846 153.963 70.899 1.00 162.83 280 LEU D O 1
ATOM 21754 N N . ALA D 2 277 ? 181.551 155.427 70.983 1.00 166.78 281 ALA D N 1
ATOM 21755 C CA . ALA D 2 277 ? 181.149 156.099 69.753 1.00 167.56 281 ALA D CA 1
ATOM 21756 C C . ALA D 2 277 ? 181.257 155.200 68.530 1.00 167.63 281 ALA D C 1
ATOM 21757 O O . ALA D 2 277 ? 180.716 155.552 67.476 1.00 164.46 281 ALA D O 1
ATOM 21764 N N . LYS D 2 278 ? 181.939 154.064 68.639 1.00 167.57 282 LYS D N 1
ATOM 21765 C CA . LYS D 2 278 ? 182.070 153.128 67.529 1.00 166.57 282 LYS D CA 1
ATOM 21766 C C . LYS D 2 278 ? 180.703 152.738 66.976 1.00 162.15 282 LYS D C 1
ATOM 21767 O O . LYS D 2 278 ? 180.197 153.363 66.044 1.00 156.70 282 LYS D O 1
ATOM 21786 N N . GLY D 2 286 ? 178.735 164.587 70.756 1.00 148.73 290 GLY D N 1
ATOM 21787 C CA . GLY D 2 286 ? 179.710 165.514 70.213 1.00 151.97 290 GLY D CA 1
ATOM 21788 C C . GLY D 2 286 ? 180.623 166.096 71.274 1.00 158.36 290 GLY D C 1
ATOM 21789 O O . GLY D 2 286 ? 181.784 166.404 71.006 1.00 156.34 290 GLY D O 1
ATOM 21792 N N . VAL D 2 287 ? 180.092 166.248 72.488 1.00 162.67 291 VAL D N 1
ATOM 21793 C CA . VAL D 2 287 ? 180.835 166.807 73.607 1.00 162.41 291 VAL D CA 1
ATOM 21794 C C . VAL D 2 287 ? 180.661 165.897 74.815 1.00 159.76 291 VAL D C 1
ATOM 21795 O O . VAL D 2 287 ? 179.719 165.107 74.900 1.00 155.94 291 VAL D O 1
ATOM 21808 N N . VAL D 2 288 ? 181.594 166.020 75.757 1.00 160.58 292 VAL D N 1
ATOM 21809 C CA . VAL D 2 288 ? 181.570 165.263 77.002 1.00 158.81 292 VAL D CA 1
ATOM 21810 C C . VAL D 2 288 ? 181.670 166.248 78.158 1.00 155.63 292 VAL D C 1
ATOM 21811 O O . VAL D 2 288 ? 182.517 167.148 78.141 1.00 155.61 292 VAL D O 1
ATOM 21824 N N . THR D 2 289 ? 180.807 166.076 79.155 1.00 151.34 293 THR D N 1
ATOM 21825 C CA . THR D 2 289 ? 180.704 166.986 80.295 1.00 151.33 293 THR D CA 1
ATOM 21826 C C . THR D 2 289 ? 181.273 166.284 81.526 1.00 146.33 293 THR D C 1
ATOM 21827 O O . THR D 2 289 ? 180.548 165.635 82.281 1.00 144.31 293 THR D O 1
ATOM 21838 N N . ILE D 2 290 ? 182.583 166.427 81.728 1.00 144.45 294 ILE D N 1
ATOM 21839 C CA . ILE D 2 290 ? 183.229 165.851 82.899 1.00 145.61 294 ILE D CA 1
ATOM 21840 C C . ILE D 2 290 ? 182.826 166.635 84.140 1.00 145.48 294 ILE D C 1
ATOM 21841 O O . ILE D 2 290 ? 182.685 167.866 84.105 1.00 145.60 294 ILE D O 1
ATOM 21857 N N . CYS D 2 291 ? 182.636 165.920 85.247 1.00 140.88 295 CYS D N 1
ATOM 21858 C CA . CYS D 2 291 ? 182.313 166.514 86.536 1.00 138.82 295 CYS D CA 1
ATOM 21859 C C . CYS D 2 291 ? 183.361 166.090 87.556 1.00 138.57 295 CYS D C 1
ATOM 21860 O O . CYS D 2 291 ? 183.761 164.923 87.597 1.00 138.31 295 CYS D O 1
ATOM 21868 N N . ARG D 2 292 ? 183.802 167.041 88.380 1.00 136.81 296 ARG D N 1
ATOM 21869 C CA . ARG D 2 292 ? 184.916 166.798 89.291 1.00 136.77 296 ARG D CA 1
ATOM 21870 C C . ARG D 2 292 ? 184.553 167.099 90.740 1.00 135.82 296 ARG D C 1
ATOM 21871 O O . ARG D 2 292 ? 185.093 166.475 91.659 1.00 135.81 296 ARG D O 1
ATOM 21892 N N . TYR D 2 293 ? 183.651 168.056 90.956 1.00 136.53 297 TYR D N 1
ATOM 21893 C CA . TYR D 2 293 ? 183.292 168.491 92.302 1.00 136.68 297 TYR D CA 1
ATOM 21894 C C . TYR D 2 293 ? 184.488 169.122 93.005 1.00 136.43 297 TYR D C 1
ATOM 21895 O O . TYR D 2 293 ? 185.537 169.337 92.390 1.00 137.28 297 TYR D O 1
ATOM 21913 N N . ASN D 2 294 ? 184.335 169.421 94.295 1.00 134.37 298 ASN D N 1
ATOM 21914 C CA . ASN D 2 294 ? 185.390 170.049 95.091 1.00 136.64 298 ASN D CA 1
ATOM 21915 C C . ASN D 2 294 ? 185.468 169.298 96.417 1.00 138.09 298 ASN D C 1
ATOM 21916 O O . ASN D 2 294 ? 184.635 169.506 97.304 1.00 135.37 298 ASN D O 1
ATOM 21927 N N . GLY D 2 295 ? 186.479 168.443 96.555 1.00 139.90 299 GLY D N 1
ATOM 21928 C CA . GLY D 2 295 ? 186.622 167.597 97.720 1.00 138.04 299 GLY D CA 1
ATOM 21929 C C . GLY D 2 295 ? 187.234 168.255 98.932 1.00 138.20 299 GLY D C 1
ATOM 21930 O O . GLY D 2 295 ? 187.539 167.566 99.909 1.00 136.09 299 GLY D O 1
ATOM 21934 N N . GLN D 2 296 ? 187.431 169.574 98.905 1.00 139.52 300 GLN D N 1
ATOM 21935 C CA . GLN D 2 296 ? 187.992 170.302 100.042 1.00 140.89 300 GLN D CA 1
ATOM 21936 C C . GLN D 2 296 ? 186.866 170.646 101.018 1.00 140.81 300 GLN D C 1
ATOM 21937 O O . GLN D 2 296 ? 186.447 171.795 101.173 1.00 138.18 300 GLN D O 1
ATOM 21951 N N . ARG D 2 297 ? 186.372 169.606 101.687 1.00 140.78 301 ARG D N 1
ATOM 21952 C CA . ARG D 2 297 ? 185.275 169.745 102.632 1.00 138.72 301 ARG D CA 1
ATOM 21953 C C . ARG D 2 297 ? 185.460 168.736 103.754 1.00 138.31 301 ARG D C 1
ATOM 21954 O O . ARG D 2 297 ? 185.946 167.626 103.525 1.00 137.39 301 ARG D O 1
ATOM 21975 N N . GLU D 2 298 ? 185.068 169.129 104.966 1.00 139.93 302 GLU D N 1
ATOM 21976 C CA . GLU D 2 298 ? 185.134 168.235 106.115 1.00 141.33 302 GLU D CA 1
ATOM 21977 C C . GLU D 2 298 ? 184.340 168.808 107.281 1.00 139.52 302 GLU D C 1
ATOM 21978 O O . GLU D 2 298 ? 184.504 169.981 107.634 1.00 137.51 302 GLU D O 1
ATOM 21990 N N . ASN D 2 299 ? 183.484 167.988 107.889 1.00 137.04 303 ASN D N 1
ATOM 21991 C CA . ASN D 2 299 ? 182.639 168.427 108.999 1.00 137.53 303 ASN D CA 1
ATOM 21992 C C . ASN D 2 299 ? 181.768 169.611 108.587 1.00 133.93 303 ASN D C 1
ATOM 21993 O O . ASN D 2 299 ? 181.577 170.562 109.347 1.00 132.59 303 ASN D O 1
ATOM 22004 N N . GLU D 2 300 ? 181.233 169.550 107.370 1.00 130.55 304 GLU D N 1
ATOM 22005 C CA . GLU D 2 300 ? 180.404 170.606 106.813 1.00 127.69 304 GLU D CA 1
ATOM 22006 C C . GLU D 2 300 ? 179.044 170.048 106.424 1.00 122.05 304 GLU D C 1
ATOM 22007 O O . GLU D 2 300 ? 178.898 168.852 106.152 1.00 119.25 304 GLU D O 1
ATOM 22019 N N . THR D 2 301 ? 178.046 170.927 106.397 1.00 118.25 305 THR D N 1
ATOM 22020 C CA . THR D 2 301 ? 176.719 170.532 105.957 1.00 112.12 305 THR D CA 1
ATOM 22021 C C . THR D 2 301 ? 176.719 170.265 104.455 1.00 107.98 305 THR D C 1
ATOM 22022 O O . THR D 2 301 ? 177.606 170.704 103.717 1.00 106.54 305 THR D O 1
ATOM 22033 N N . ALA D 2 302 ? 175.707 169.527 104.007 1.00 104.98 306 ALA D N 1
ATOM 22034 C CA . ALA D 2 302 ? 175.620 169.161 102.601 1.00 101.88 306 ALA D CA 1
ATOM 22035 C C . ALA D 2 302 ? 175.610 170.409 101.730 1.00 104.20 306 ALA D C 1
ATOM 22036 O O . ALA D 2 302 ? 174.829 171.337 101.959 1.00 102.52 306 ALA D O 1
ATOM 22043 N N . SER D 2 303 ? 176.485 170.426 100.728 1.00 106.96 307 SER D N 1
ATOM 22044 C CA . SER D 2 303 ? 176.581 171.535 99.794 1.00 110.47 307 SER D CA 1
ATOM 22045 C C . SER D 2 303 ? 176.681 170.980 98.383 1.00 113.01 307 SER D C 1
ATOM 22046 O O . SER D 2 303 ? 177.067 169.828 98.172 1.00 115.00 307 SER D O 1
ATOM 22054 N N . ASN D 2 304 ? 176.324 171.816 97.415 1.00 115.16 308 ASN D N 1
ATOM 22055 C CA . ASN D 2 304 ? 176.348 171.451 96.002 1.00 117.58 308 ASN D CA 1
ATOM 22056 C C . ASN D 2 304 ? 177.280 172.430 95.295 1.00 124.14 308 ASN D C 1
ATOM 22057 O O . ASN D 2 304 ? 176.896 173.568 95.009 1.00 123.70 308 ASN D O 1
ATOM 22068 N N . ASP D 2 305 ? 178.500 171.983 95.011 1.00 128.67 309 ASP D N 1
ATOM 22069 C CA . ASP D 2 305 ? 179.538 172.831 94.434 1.00 130.60 309 ASP D CA 1
ATOM 22070 C C . ASP D 2 305 ? 180.255 172.085 93.312 1.00 130.51 309 ASP D C 1
ATOM 22071 O O . ASP D 2 305 ? 181.484 172.052 93.239 1.00 130.13 309 ASP D O 1
ATOM 22080 N N . MET D 2 306 ? 179.483 171.470 92.419 1.00 130.04 310 MET D N 1
ATOM 22081 C CA . MET D 2 306 ? 180.077 170.692 91.345 1.00 132.66 310 MET D CA 1
ATOM 22082 C C . MET D 2 306 ? 180.838 171.602 90.381 1.00 134.75 310 MET D C 1
ATOM 22083 O O . MET D 2 306 ? 180.578 172.804 90.279 1.00 133.97 310 MET D O 1
ATOM 22097 N N . VAL D 2 307 ? 181.793 171.008 89.670 1.00 138.92 311 VAL D N 1
ATOM 22098 C CA . VAL D 2 307 ? 182.600 171.704 88.672 1.00 140.74 311 VAL D CA 1
ATOM 22099 C C . VAL D 2 307 ? 182.439 170.971 87.348 1.00 140.24 311 VAL D C 1
ATOM 22100 O O . VAL D 2 307 ? 182.710 169.766 87.264 1.00 138.31 311 VAL D O 1
ATOM 22113 N N . LEU D 2 308 ? 182.011 171.693 86.319 1.00 141.64 312 LEU D N 1
ATOM 22114 C CA . LEU D 2 308 ? 181.805 171.128 84.994 1.00 142.09 312 LEU D CA 1
ATOM 22115 C C . LEU D 2 308 ? 182.990 171.438 84.088 1.00 145.14 312 LEU D C 1
ATOM 22116 O O . LEU D 2 308 ? 183.694 172.435 84.260 1.00 144.56 312 LEU D O 1
ATOM 22132 N N . SER D 2 309 ? 183.201 170.558 83.112 1.00 148.23 313 SER D N 1
ATOM 22133 C CA . SER D 2 309 ? 184.226 170.775 82.094 1.00 150.19 313 SER D CA 1
ATOM 22134 C C . SER D 2 309 ? 183.736 170.142 80.800 1.00 152.16 313 SER D C 1
ATOM 22135 O O . SER D 2 309 ? 183.620 168.917 80.715 1.00 151.24 313 SER D O 1
ATOM 22143 N N . THR D 2 310 ? 183.450 170.971 79.800 1.00 155.92 314 THR D N 1
ATOM 22144 C CA . THR D 2 310 ? 182.930 170.506 78.521 1.00 157.65 314 THR D CA 1
ATOM 22145 C C . THR D 2 310 ? 184.084 170.373 77.535 1.00 158.55 314 THR D C 1
ATOM 22146 O O . THR D 2 310 ? 184.803 171.346 77.280 1.00 155.76 314 THR D O 1
ATOM 22157 N N . ALA D 2 311 ? 184.259 169.173 76.987 1.00 160.09 315 ALA D N 1
ATOM 22158 C CA . ALA D 2 311 ? 185.299 168.894 76.006 1.00 162.22 315 ALA D CA 1
ATOM 22159 C C . ALA D 2 311 ? 184.647 168.486 74.694 1.00 163.26 315 ALA D C 1
ATOM 22160 O O . ALA D 2 311 ? 183.758 167.628 74.678 1.00 160.94 315 ALA D O 1
ATOM 22167 N N . GLU D 2 312 ? 185.089 169.102 73.602 1.00 165.57 316 GLU D N 1
ATOM 22168 C CA . GLU D 2 312 ? 184.521 168.838 72.285 1.00 165.89 316 GLU D CA 1
ATOM 22169 C C . GLU D 2 312 ? 185.404 167.878 71.495 1.00 166.55 316 GLU D C 1
ATOM 22170 O O . GLU D 2 312 ? 186.145 168.291 70.603 1.00 164.81 316 GLU D O 1
ATOM 22182 N N . LEU D 2 325 ? 190.966 161.180 71.522 1.00 163.69 329 LEU D N 1
ATOM 22183 C CA . LEU D 2 325 ? 189.912 161.563 72.454 1.00 165.70 329 LEU D CA 1
ATOM 22184 C C . LEU D 2 325 ? 190.466 161.716 73.867 1.00 167.48 329 LEU D C 1
ATOM 22185 O O . LEU D 2 325 ? 189.884 162.412 74.699 1.00 166.07 329 LEU D O 1
ATOM 22200 N N . SER D 2 326 ? 191.599 161.061 74.131 1.00 170.46 330 SER D N 1
ATOM 22201 C CA . SER D 2 326 ? 192.221 161.163 75.447 1.00 171.43 330 SER D CA 1
ATOM 22202 C C . SER D 2 326 ? 192.632 162.598 75.749 1.00 171.41 330 SER D C 1
ATOM 22203 O O . SER D 2 326 ? 192.512 163.060 76.891 1.00 168.80 330 SER D O 1
ATOM 22211 N N . THR D 2 327 ? 193.132 163.316 74.741 1.00 172.01 331 THR D N 1
ATOM 22212 C CA . THR D 2 327 ? 193.515 164.708 74.946 1.00 171.55 331 THR D CA 1
ATOM 22213 C C . THR D 2 327 ? 192.313 165.552 75.350 1.00 170.49 331 THR D C 1
ATOM 22214 O O . THR D 2 327 ? 192.415 166.406 76.237 1.00 168.36 331 THR D O 1
ATOM 22225 N N . LEU D 2 328 ? 191.164 165.328 74.709 1.00 170.48 332 LEU D N 1
ATOM 22226 C CA . LEU D 2 328 ? 189.963 166.072 75.072 1.00 169.82 332 LEU D CA 1
ATOM 22227 C C . LEU D 2 328 ? 189.586 165.840 76.528 1.00 168.70 332 LEU D C 1
ATOM 22228 O O . LEU D 2 328 ? 189.158 166.775 77.216 1.00 166.52 332 LEU D O 1
ATOM 22244 N N . ILE D 2 329 ? 189.737 164.609 77.015 1.00 168.88 333 ILE D N 1
ATOM 22245 C CA . ILE D 2 329 ? 189.420 164.312 78.408 1.00 169.16 333 ILE D CA 1
ATOM 22246 C C . ILE D 2 329 ? 190.421 164.979 79.343 1.00 168.07 333 ILE D C 1
ATOM 22247 O O . ILE D 2 329 ? 190.041 165.617 80.330 1.00 164.07 333 ILE D O 1
ATOM 22263 N N . ALA D 2 330 ? 191.715 164.841 79.047 1.00 169.39 334 ALA D N 1
ATOM 22264 C CA . ALA D 2 330 ? 192.737 165.345 79.958 1.00 167.86 334 ALA D CA 1
ATOM 22265 C C . ALA D 2 330 ? 192.645 166.855 80.131 1.00 166.96 334 ALA D C 1
ATOM 22266 O O . ALA D 2 330 ? 192.753 167.358 81.255 1.00 162.50 334 ALA D O 1
ATOM 22273 N N . ASP D 2 331 ? 192.445 167.590 79.041 1.00 169.48 335 ASP D N 1
ATOM 22274 C CA . ASP D 2 331 ? 192.389 169.046 79.092 1.00 168.32 335 ASP D CA 1
ATOM 22275 C C . ASP D 2 331 ? 191.160 169.569 78.355 1.00 165.34 335 ASP D C 1
ATOM 22276 O O . ASP D 2 331 ? 190.091 168.961 78.401 1.00 161.61 335 ASP D O 1
ATOM 22285 N N . GLU D 2 338 ? 178.305 178.865 82.245 1.00 145.85 342 GLU D N 1
ATOM 22286 C CA . GLU D 2 338 ? 177.857 178.739 83.627 1.00 149.29 342 GLU D CA 1
ATOM 22287 C C . GLU D 2 338 ? 176.486 179.380 83.820 1.00 150.40 342 GLU D C 1
ATOM 22288 O O . GLU D 2 338 ? 175.757 179.036 84.750 1.00 147.05 342 GLU D O 1
ATOM 22300 N N . LYS D 2 339 ? 176.137 180.314 82.932 1.00 151.59 343 LYS D N 1
ATOM 22301 C CA . LYS D 2 339 ? 174.866 181.026 82.998 1.00 151.13 343 LYS D CA 1
ATOM 22302 C C . LYS D 2 339 ? 173.772 180.347 82.183 1.00 149.33 343 LYS D C 1
ATOM 22303 O O . LYS D 2 339 ? 172.828 181.015 81.740 1.00 148.27 343 LYS D O 1
ATOM 22322 N N . VAL D 2 340 ? 173.873 179.034 81.973 1.00 147.60 344 VAL D N 1
ATOM 22323 C CA . VAL D 2 340 ? 172.867 178.329 81.185 1.00 148.15 344 VAL D CA 1
ATOM 22324 C C . VAL D 2 340 ? 171.513 178.376 81.883 1.00 146.60 344 VAL D C 1
ATOM 22325 O O . VAL D 2 340 ? 170.479 178.608 81.245 1.00 145.43 344 VAL D O 1
ATOM 22338 N N . LEU D 2 341 ? 171.495 178.161 83.196 1.00 145.35 345 LEU D N 1
ATOM 22339 C CA . LEU D 2 341 ? 170.245 178.158 83.947 1.00 145.41 345 LEU D CA 1
ATOM 22340 C C . LEU D 2 341 ? 169.684 179.573 83.992 1.00 147.59 345 LEU D C 1
ATOM 22341 O O . LEU D 2 341 ? 170.355 180.493 84.472 1.00 145.20 345 LEU D O 1
ATOM 22357 N N . SER D 2 342 ? 168.458 179.761 83.498 1.00 150.11 346 SER D N 1
ATOM 22358 C CA . SER D 2 342 ? 167.958 181.127 83.345 1.00 152.35 346 SER D CA 1
ATOM 22359 C C . SER D 2 342 ? 167.415 181.677 84.662 1.00 153.19 346 SER D C 1
ATOM 22360 O O . SER D 2 342 ? 168.046 182.533 85.289 1.00 150.08 346 SER D O 1
ATOM 22368 N N . GLU D 2 343 ? 166.246 181.205 85.105 1.00 152.14 347 GLU D N 1
ATOM 22369 C CA . GLU D 2 343 ? 165.849 181.464 86.485 1.00 151.54 347 GLU D CA 1
ATOM 22370 C C . GLU D 2 343 ? 165.163 180.289 87.174 1.00 152.95 347 GLU D C 1
ATOM 22371 O O . GLU D 2 343 ? 165.509 179.945 88.309 1.00 149.36 347 GLU D O 1
ATOM 22383 N N . SER D 2 344 ? 164.186 179.661 86.496 1.00 153.05 348 SER D N 1
ATOM 22384 C CA . SER D 2 344 ? 163.268 178.769 87.199 1.00 152.31 348 SER D CA 1
ATOM 22385 C C . SER D 2 344 ? 162.818 177.573 86.364 1.00 150.95 348 SER D C 1
ATOM 22386 O O . SER D 2 344 ? 161.790 176.962 86.677 1.00 147.90 348 SER D O 1
ATOM 22394 N N . SER D 2 345 ? 163.550 177.218 85.317 1.00 150.22 349 SER D N 1
ATOM 22395 C CA . SER D 2 345 ? 163.122 176.106 84.482 1.00 149.07 349 SER D CA 1
ATOM 22396 C C . SER D 2 345 ? 163.427 174.779 85.174 1.00 147.40 349 SER D C 1
ATOM 22397 O O . SER D 2 345 ? 163.922 174.732 86.302 1.00 147.01 349 SER D O 1
ATOM 22405 N N . ASP D 2 346 ? 163.094 173.687 84.491 1.00 143.48 350 ASP D N 1
ATOM 22406 C CA . ASP D 2 346 ? 163.415 172.344 84.961 1.00 139.45 350 ASP D CA 1
ATOM 22407 C C . ASP D 2 346 ? 164.563 171.811 84.112 1.00 140.05 350 ASP D C 1
ATOM 22408 O O . ASP D 2 346 ? 164.398 171.574 82.912 1.00 143.51 350 ASP D O 1
ATOM 22417 N N . PHE D 2 347 ? 165.723 171.623 84.732 1.00 138.16 351 PHE D N 1
ATOM 22418 C CA . PHE D 2 347 ? 166.947 171.300 84.016 1.00 139.71 351 PHE D CA 1
ATOM 22419 C C . PHE D 2 347 ? 167.387 169.869 84.302 1.00 139.73 351 PHE D C 1
ATOM 22420 O O . PHE D 2 347 ? 166.867 169.189 85.190 1.00 138.80 351 PHE D O 1
ATOM 22437 N N . ILE D 2 348 ? 168.367 169.424 83.517 1.00 139.18 352 ILE D N 1
ATOM 22438 C CA . ILE D 2 348 ? 168.967 168.102 83.655 1.00 135.76 352 ILE D CA 1
ATOM 22439 C C . ILE D 2 348 ? 170.327 168.133 82.972 1.00 136.87 352 ILE D C 1
ATOM 22440 O O . ILE D 2 348 ? 170.458 168.661 81.863 1.00 141.39 352 ILE D O 1
ATOM 22456 N N . MET D 2 349 ? 171.348 167.574 83.623 1.00 133.72 353 MET D N 1
ATOM 22457 C CA . MET D 2 349 ? 172.677 167.537 83.024 1.00 136.59 353 MET D CA 1
ATOM 22458 C C . MET D 2 349 ? 173.271 166.135 83.074 1.00 136.27 353 MET D C 1
ATOM 22459 O O . MET D 2 349 ? 174.114 165.792 82.239 1.00 139.05 353 MET D O 1
ATOM 22473 N N . TYR D 2 350 ? 172.849 165.312 84.033 1.00 131.54 354 TYR D N 1
ATOM 22474 C CA . TYR D 2 350 ? 173.257 163.915 84.015 1.00 130.57 354 TYR D CA 1
ATOM 22475 C C . TYR D 2 350 ? 172.608 163.217 82.830 1.00 136.23 354 TYR D C 1
ATOM 22476 O O . TYR D 2 350 ? 171.400 163.340 82.607 1.00 135.78 354 TYR D O 1
ATOM 22494 N N . GLY D 2 351 ? 173.414 162.488 82.065 1.00 141.03 355 GLY D N 1
ATOM 22495 C CA . GLY D 2 351 ? 172.902 161.844 80.870 1.00 141.90 355 GLY D CA 1
ATOM 22496 C C . GLY D 2 351 ? 172.338 162.815 79.861 1.00 143.66 355 GLY D C 1
ATOM 22497 O O . GLY D 2 351 ? 171.436 162.455 79.098 1.00 143.52 355 GLY D O 1
ATOM 22501 N N . ALA D 2 352 ? 172.839 164.049 79.844 1.00 143.11 356 ALA D N 1
ATOM 22502 C CA . ALA D 2 352 ? 172.435 165.048 78.864 1.00 144.39 356 ALA D CA 1
ATOM 22503 C C . ALA D 2 352 ? 173.429 165.179 77.720 1.00 148.19 356 ALA D C 1
ATOM 22504 O O . ALA D 2 352 ? 173.023 165.240 76.556 1.00 144.56 356 ALA D O 1
ATOM 22511 N N . ASN D 2 353 ? 174.723 165.221 78.030 1.00 151.72 357 ASN D N 1
ATOM 22512 C CA . ASN D 2 353 ? 175.778 165.321 77.029 1.00 150.69 357 ASN D CA 1
ATOM 22513 C C . ASN D 2 353 ? 176.919 164.376 77.376 1.00 150.76 357 ASN D C 1
ATOM 22514 O O . ASN D 2 353 ? 178.097 164.743 77.311 1.00 149.66 357 ASN D O 1
ATOM 22525 N N . LEU D 2 354 ? 176.578 163.144 77.757 1.00 150.48 358 LEU D N 1
ATOM 22526 C CA . LEU D 2 354 ? 177.551 162.099 78.071 1.00 149.79 358 LEU D CA 1
ATOM 22527 C C . LEU D 2 354 ? 178.445 162.518 79.240 1.00 147.19 358 LEU D C 1
ATOM 22528 O O . LEU D 2 354 ? 179.667 162.625 79.122 1.00 146.08 358 LEU D O 1
ATOM 22544 N N . THR D 2 355 ? 177.809 162.750 80.385 1.00 145.35 359 THR D N 1
ATOM 22545 C CA . THR D 2 355 ? 178.551 163.130 81.578 1.00 144.03 359 THR D CA 1
ATOM 22546 C C . THR D 2 355 ? 179.432 161.979 82.047 1.00 139.18 359 THR D C 1
ATOM 22547 O O . THR D 2 355 ? 179.055 160.808 81.956 1.00 139.60 359 THR D O 1
ATOM 22558 N N . PHE D 2 356 ? 180.613 162.324 82.561 1.00 136.76 360 PHE D N 1
ATOM 22559 C CA . PHE D 2 356 ? 181.582 161.338 83.026 1.00 137.23 360 PHE D CA 1
ATOM 22560 C C . PHE D 2 356 ? 181.856 161.544 84.510 1.00 135.72 360 PHE D C 1
ATOM 22561 O O . PHE D 2 356 ? 183.014 161.604 84.935 1.00 137.45 360 PHE D O 1
ATOM 22578 N N . VAL D 2 357 ? 180.790 161.661 85.299 1.00 132.88 361 VAL D N 1
ATOM 22579 C CA . VAL D 2 357 ? 180.877 161.944 86.729 1.00 130.02 361 VAL D CA 1
ATOM 22580 C C . VAL D 2 357 ? 181.919 161.042 87.373 1.00 130.69 361 VAL D C 1
ATOM 22581 O O . VAL D 2 357 ? 182.096 159.890 86.963 1.00 135.49 361 VAL D O 1
ATOM 22594 N N . ASP D 2 358 ? 182.621 161.560 88.379 1.00 130.00 362 ASP D N 1
ATOM 22595 C CA . ASP D 2 358 ? 183.645 160.798 89.075 1.00 132.20 362 ASP D CA 1
ATOM 22596 C C . ASP D 2 358 ? 183.566 161.057 90.571 1.00 131.88 362 ASP D C 1
ATOM 22597 O O . ASP D 2 358 ? 183.079 162.095 91.025 1.00 133.25 362 ASP D O 1
ATOM 22606 N N . MET D 2 359 ? 184.066 160.083 91.333 1.00 131.41 363 MET D N 1
ATOM 22607 C CA . MET D 2 359 ? 184.207 160.190 92.779 1.00 129.60 363 MET D CA 1
ATOM 22608 C C . MET D 2 359 ? 185.596 159.750 93.225 1.00 132.97 363 MET D C 1
ATOM 22609 O O . MET D 2 359 ? 185.792 159.428 94.401 1.00 131.99 363 MET D O 1
ATOM 22623 N N . GLU D 2 360 ? 186.562 159.720 92.304 1.00 136.22 364 GLU D N 1
ATOM 22624 C CA . GLU D 2 360 ? 187.917 159.318 92.663 1.00 139.02 364 GLU D CA 1
ATOM 22625 C C . GLU D 2 360 ? 188.525 160.263 93.688 1.00 134.46 364 GLU D C 1
ATOM 22626 O O . GLU D 2 360 ? 189.417 159.867 94.447 1.00 131.99 364 GLU D O 1
ATOM 22638 N N . GLU D 2 361 ? 188.056 161.509 93.733 1.00 131.79 365 GLU D N 1
ATOM 22639 C CA . GLU D 2 361 ? 188.515 162.482 94.714 1.00 133.87 365 GLU D CA 1
ATOM 22640 C C . GLU D 2 361 ? 187.794 162.348 96.051 1.00 133.34 365 GLU D C 1
ATOM 22641 O O . GLU D 2 361 ? 187.815 163.289 96.855 1.00 128.73 365 GLU D O 1
ATOM 22653 N N . ALA D 2 362 ? 187.158 161.207 96.299 1.00 132.73 366 ALA D N 1
ATOM 22654 C CA . ALA D 2 362 ? 186.467 160.916 97.545 1.00 130.60 366 ALA D CA 1
ATOM 22655 C C . ALA D 2 362 ? 187.246 159.862 98.326 1.00 126.25 366 ALA D C 1
ATOM 22656 O O . ALA D 2 362 ? 188.307 159.395 97.904 1.00 122.28 366 ALA D O 1
ATOM 22663 N N . ASP D 2 363 ? 186.703 159.489 99.481 1.00 122.97 367 ASP D N 1
ATOM 22664 C CA . ASP D 2 363 ? 187.318 158.522 100.384 1.00 127.38 367 ASP D CA 1
ATOM 22665 C C . ASP D 2 363 ? 186.280 157.514 100.859 1.00 126.16 367 ASP D C 1
ATOM 22666 O O . ASP D 2 363 ? 186.122 157.258 102.055 1.00 124.94 367 ASP D O 1
ATOM 22675 N N . VAL D 2 364 ? 185.539 156.937 99.911 1.00 123.02 368 VAL D N 1
ATOM 22676 C CA . VAL D 2 364 ? 184.469 156.010 100.269 1.00 122.09 368 VAL D CA 1
ATOM 22677 C C . VAL D 2 364 ? 185.030 154.804 101.010 1.00 123.64 368 VAL D C 1
ATOM 22678 O O . VAL D 2 364 ? 184.401 154.280 101.937 1.00 120.77 368 VAL D O 1
ATOM 22691 N N . TYR D 2 365 ? 186.213 154.338 100.616 1.00 125.73 369 TYR D N 1
ATOM 22692 C CA . TYR D 2 365 ? 186.819 153.174 101.248 1.00 127.74 369 TYR D CA 1
ATOM 22693 C C . TYR D 2 365 ? 187.559 153.516 102.534 1.00 127.37 369 TYR D C 1
ATOM 22694 O O . TYR D 2 365 ? 188.104 152.611 103.174 1.00 129.47 369 TYR D O 1
ATOM 22712 N N . GLY D 2 366 ? 187.591 154.787 102.925 1.00 125.31 370 GLY D N 1
ATOM 22713 C CA . GLY D 2 366 ? 188.198 155.198 104.172 1.00 125.13 370 GLY D CA 1
ATOM 22714 C C . GLY D 2 366 ? 187.308 155.088 105.387 1.00 123.38 370 GLY D C 1
ATOM 22715 O O . GLY D 2 366 ? 187.714 155.498 106.478 1.00 119.76 370 GLY D O 1
ATOM 22719 N N . LEU D 2 367 ? 186.099 154.550 105.236 1.00 121.60 371 LEU D N 1
ATOM 22720 C CA . LEU D 2 367 ? 185.212 154.383 106.378 1.00 121.51 371 LEU D CA 1
ATOM 22721 C C . LEU D 2 367 ? 185.826 153.423 107.387 1.00 125.74 371 LEU D C 1
ATOM 22722 O O . LEU D 2 367 ? 186.529 152.476 107.021 1.00 125.42 371 LEU D O 1
ATOM 22738 N N . LYS D 2 368 ? 185.558 153.672 108.665 1.00 127.69 372 LYS D N 1
ATOM 22739 C CA . LYS D 2 368 ? 186.044 152.830 109.755 1.00 127.47 372 LYS D CA 1
ATOM 22740 C C . LYS D 2 368 ? 184.841 152.364 110.569 1.00 123.91 372 LYS D C 1
ATOM 22741 O O . LYS D 2 368 ? 184.306 153.114 111.391 1.00 118.72 372 LYS D O 1
ATOM 22760 N N . LEU D 2 369 ? 184.419 151.125 110.330 1.00 127.38 373 LEU D N 1
ATOM 22761 C CA . LEU D 2 369 ? 183.324 150.494 111.060 1.00 126.05 373 LEU D CA 1
ATOM 22762 C C . LEU D 2 369 ? 183.907 149.361 111.893 1.00 127.26 373 LEU D C 1
ATOM 22763 O O . LEU D 2 369 ? 184.357 148.350 111.344 1.00 128.55 373 LEU D O 1
ATOM 22779 N N . GLN D 2 370 ? 183.898 149.528 113.215 1.00 127.43 374 GLN D N 1
ATOM 22780 C CA . GLN D 2 370 ? 184.450 148.528 114.126 1.00 129.48 374 GLN D CA 1
ATOM 22781 C C . GLN D 2 370 ? 185.886 148.178 113.743 1.00 129.92 374 GLN D C 1
ATOM 22782 O O . GLN D 2 370 ? 186.290 147.013 113.745 1.00 130.33 374 GLN D O 1
ATOM 22796 N N . GLY D 2 371 ? 186.665 149.202 113.410 1.00 129.73 375 GLY D N 1
ATOM 22797 C CA . GLY D 2 371 ? 188.047 148.984 113.011 1.00 130.32 375 GLY D CA 1
ATOM 22798 C C . GLY D 2 371 ? 188.183 148.166 111.746 1.00 131.39 375 GLY D C 1
ATOM 22799 O O . GLY D 2 371 ? 189.119 147.366 111.622 1.00 129.11 375 GLY D O 1
ATOM 22803 N N . GLN D 2 372 ? 187.267 148.350 110.797 1.00 131.46 376 GLN D N 1
ATOM 22804 C CA . GLN D 2 372 ? 187.289 147.624 109.538 1.00 131.86 376 GLN D CA 1
ATOM 22805 C C . GLN D 2 372 ? 186.923 148.583 108.414 1.00 129.57 376 GLN D C 1
ATOM 22806 O O . GLN D 2 372 ? 186.495 149.716 108.650 1.00 127.21 376 GLN D O 1
ATOM 22820 N N . LYS D 2 373 ? 187.098 148.119 107.179 1.00 130.02 377 LYS D N 1
ATOM 22821 C CA . LYS D 2 373 ? 186.827 148.933 106.007 1.00 130.87 377 LYS D CA 1
ATOM 22822 C C . LYS D 2 373 ? 185.856 148.216 105.075 1.00 129.04 377 LYS D C 1
ATOM 22823 O O . LYS D 2 373 ? 185.765 146.985 105.097 1.00 128.29 377 LYS D O 1
ATOM 22842 N N . PRO D 2 374 ? 185.114 148.955 104.253 1.00 129.01 378 PRO D N 1
ATOM 22843 C CA . PRO D 2 374 ? 184.151 148.306 103.358 1.00 128.96 378 PRO D CA 1
ATOM 22844 C C . PRO D 2 374 ? 184.837 147.427 102.326 1.00 130.42 378 PRO D C 1
ATOM 22845 O O . PRO D 2 374 ? 185.948 147.708 101.872 1.00 129.39 378 PRO D O 1
ATOM 22856 N N . VAL D 2 375 ? 184.147 146.344 101.955 1.00 129.86 379 VAL D N 1
ATOM 22857 C CA . VAL D 2 375 ? 184.655 145.424 100.941 1.00 128.98 379 VAL D CA 1
ATOM 22858 C C . VAL D 2 375 ? 184.196 145.790 99.538 1.00 127.69 379 VAL D C 1
ATOM 22859 O O . VAL D 2 375 ? 184.690 145.203 98.564 1.00 127.20 379 VAL D O 1
ATOM 22872 N N . ASP D 2 376 ? 183.271 146.737 99.399 1.00 127.72 380 ASP D N 1
ATOM 22873 C CA . ASP D 2 376 ? 182.798 147.155 98.087 1.00 130.48 380 ASP D CA 1
ATOM 22874 C C . ASP D 2 376 ? 181.993 148.438 98.242 1.00 125.97 380 ASP D C 1
ATOM 22875 O O . ASP D 2 376 ? 181.279 148.610 99.232 1.00 122.89 380 ASP D O 1
ATOM 22884 N N . VAL D 2 377 ? 182.126 149.336 97.269 1.00 122.29 381 VAL D N 1
ATOM 22885 C CA . VAL D 2 377 ? 181.352 150.570 97.221 1.00 117.70 381 VAL D CA 1
ATOM 22886 C C . VAL D 2 377 ? 180.832 150.748 95.804 1.00 117.14 381 VAL D C 1
ATOM 22887 O O . VAL D 2 377 ? 181.612 150.723 94.845 1.00 119.16 381 VAL D O 1
ATOM 22900 N N . ASN D 2 378 ? 179.520 150.928 95.672 1.00 113.77 382 ASN D N 1
ATOM 22901 C CA . ASN D 2 378 ? 178.878 151.109 94.376 1.00 114.64 382 ASN D CA 1
ATOM 22902 C C . ASN D 2 378 ? 178.075 152.399 94.400 1.00 110.23 382 ASN D C 1
ATOM 22903 O O . ASN D 2 378 ? 177.167 152.549 95.221 1.00 105.90 382 ASN D O 1
ATOM 22914 N N . TYR D 2 379 ? 178.400 153.319 93.496 1.00 110.66 383 TYR D N 1
ATOM 22915 C CA . TYR D 2 379 ? 177.716 154.600 93.388 1.00 104.23 383 TYR D CA 1
ATOM 22916 C C . TYR D 2 379 ? 177.032 154.681 92.033 1.00 108.27 383 TYR D C 1
ATOM 22917 O O . TYR D 2 379 ? 177.652 154.394 91.005 1.00 112.85 383 TYR D O 1
ATOM 22935 N N . SER D 2 380 ? 175.761 155.077 92.032 1.00 104.16 384 SER D N 1
ATOM 22936 C CA . SER D 2 380 ? 174.987 155.164 90.804 1.00 104.64 384 SER D CA 1
ATOM 22937 C C . SER D 2 380 ? 174.102 156.402 90.840 1.00 97.92 384 SER D C 1
ATOM 22938 O O . SER D 2 380 ? 173.845 156.984 91.897 1.00 97.90 384 SER D O 1
ATOM 22946 N N . ILE D 2 381 ? 173.628 156.786 89.658 1.00 98.69 385 ILE D N 1
ATOM 22947 C CA . ILE D 2 381 ? 172.856 158.005 89.457 1.00 100.67 385 ILE D CA 1
ATOM 22948 C C . ILE D 2 381 ? 171.492 157.622 88.903 1.00 104.00 385 ILE D C 1
ATOM 22949 O O . ILE D 2 381 ? 171.403 156.862 87.932 1.00 111.32 385 ILE D O 1
ATOM 22965 N N . ASN D 2 382 ? 170.437 158.147 89.517 1.00 101.86 386 ASN D N 1
ATOM 22966 C CA . ASN D 2 382 ? 169.078 158.004 89.020 1.00 101.16 386 ASN D CA 1
ATOM 22967 C C . ASN D 2 382 ? 168.604 159.336 88.458 1.00 104.28 386 ASN D C 1
ATOM 22968 O O . ASN D 2 382 ? 169.020 160.405 88.915 1.00 107.17 386 ASN D O 1
ATOM 22979 N N . GLY D 2 383 ? 167.715 159.260 87.472 1.00 105.73 387 GLY D N 1
ATOM 22980 C CA . GLY D 2 383 ? 167.313 160.432 86.723 1.00 113.07 387 GLY D CA 1
ATOM 22981 C C . GLY D 2 383 ? 168.144 160.692 85.490 1.00 120.80 387 GLY D C 1
ATOM 22982 O O . GLY D 2 383 ? 168.116 161.810 84.965 1.00 122.53 387 GLY D O 1
ATOM 22986 N N . VAL D 2 384 ? 168.890 159.692 85.015 1.00 125.48 388 VAL D N 1
ATOM 22987 C CA . VAL D 2 384 ? 169.748 159.881 83.856 1.00 130.56 388 VAL D CA 1
ATOM 22988 C C . VAL D 2 384 ? 168.912 160.311 82.653 1.00 132.40 388 VAL D C 1
ATOM 22989 O O . VAL D 2 384 ? 167.759 159.897 82.483 1.00 130.29 388 VAL D O 1
ATOM 23002 N N . GLY D 2 385 ? 169.504 161.154 81.812 1.00 136.16 389 GLY D N 1
ATOM 23003 C CA . GLY D 2 385 ? 168.834 161.631 80.620 1.00 138.88 389 GLY D CA 1
ATOM 23004 C C . GLY D 2 385 ? 168.807 160.603 79.508 1.00 141.47 389 GLY D C 1
ATOM 23005 O O . GLY D 2 385 ? 168.657 159.404 79.765 1.00 142.31 389 GLY D O 1
ATOM 23009 N N . GLU D 2 386 ? 168.953 161.060 78.264 1.00 141.85 390 GLU D N 1
ATOM 23010 C CA . GLU D 2 386 ? 168.846 160.194 77.098 1.00 142.38 390 GLU D CA 1
ATOM 23011 C C . GLU D 2 386 ? 170.192 159.693 76.591 1.00 142.98 390 GLU D C 1
ATOM 23012 O O . GLU D 2 386 ? 170.229 158.678 75.887 1.00 141.17 390 GLU D O 1
ATOM 23024 N N . GLN D 2 387 ? 171.293 160.361 76.936 1.00 145.31 391 GLN D N 1
ATOM 23025 C CA . GLN D 2 387 ? 172.611 160.008 76.418 1.00 146.97 391 GLN D CA 1
ATOM 23026 C C . GLN D 2 387 ? 173.264 158.889 77.223 1.00 148.07 391 GLN D C 1
ATOM 23027 O O . GLN D 2 387 ? 173.555 157.820 76.679 1.00 148.45 391 GLN D O 1
ATOM 23041 N N . GLY D 2 388 ? 173.496 159.111 78.505 1.00 146.15 392 GLY D N 1
ATOM 23042 C CA . GLY D 2 388 ? 174.122 158.122 79.364 1.00 145.22 392 GLY D CA 1
ATOM 23043 C C . GLY D 2 388 ? 175.041 158.771 80.380 1.00 141.88 392 GLY D C 1
ATOM 23044 O O . GLY D 2 388 ? 175.502 159.901 80.220 1.00 142.02 392 GLY D O 1
ATOM 23048 N N . VAL D 2 389 ? 175.320 158.029 81.449 1.00 139.42 393 VAL D N 1
ATOM 23049 C CA . VAL D 2 389 ? 176.148 158.505 82.553 1.00 137.73 393 VAL D CA 1
ATOM 23050 C C . VAL D 2 389 ? 177.226 157.470 82.834 1.00 136.30 393 VAL D C 1
ATOM 23051 O O . VAL D 2 389 ? 176.935 156.272 82.916 1.00 138.87 393 VAL D O 1
ATOM 23064 N N . VAL D 2 390 ? 178.464 157.932 82.988 1.00 134.98 394 VAL D N 1
ATOM 23065 C CA . VAL D 2 390 ? 179.597 157.084 83.344 1.00 135.60 394 VAL D CA 1
ATOM 23066 C C . VAL D 2 390 ? 180.100 157.534 84.707 1.00 132.60 394 VAL D C 1
ATOM 23067 O O . VAL D 2 390 ? 180.553 158.675 84.863 1.00 135.18 394 VAL D O 1
ATOM 23080 N N . LEU D 2 391 ? 180.028 156.642 85.688 1.00 130.30 395 LEU D N 1
ATOM 23081 C CA . LEU D 2 391 ? 180.499 156.909 87.040 1.00 130.93 395 LEU D CA 1
ATOM 23082 C C . LEU D 2 391 ? 181.781 156.125 87.275 1.00 132.18 395 LEU D C 1
ATOM 23083 O O . LEU D 2 391 ? 181.826 154.916 87.025 1.00 135.47 395 LEU D O 1
ATOM 23099 N N . VAL D 2 392 ? 182.817 156.811 87.748 1.00 133.51 396 VAL D N 1
ATOM 23100 C CA . VAL D 2 392 ? 184.120 156.211 88.005 1.00 136.66 396 VAL D CA 1
ATOM 23101 C C . VAL D 2 392 ? 184.428 156.367 89.485 1.00 134.20 396 VAL D C 1
ATOM 23102 O O . VAL D 2 392 ? 184.330 157.471 90.030 1.00 135.20 396 V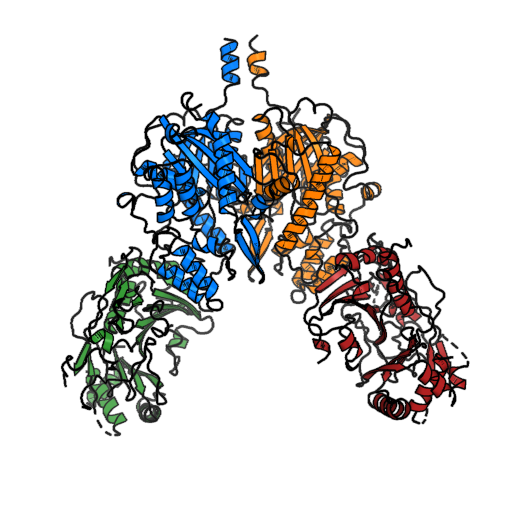AL D O 1
ATOM 23115 N N . LEU D 2 393 ? 184.802 155.265 90.131 1.00 134.46 397 LEU D N 1
ATOM 23116 C CA . LEU D 2 393 ? 185.047 155.253 91.565 1.00 135.46 397 LEU D CA 1
ATOM 23117 C C . LEU D 2 393 ? 186.299 154.441 91.857 1.00 139.94 397 LEU D C 1
ATOM 23118 O O . LEU D 2 393 ? 186.661 153.535 91.102 1.00 142.35 397 LEU D O 1
ATOM 23134 N N . ALA D 2 394 ? 186.958 154.775 92.965 1.00 141.58 398 ALA D N 1
ATOM 23135 C CA . ALA D 2 394 ? 188.148 154.044 93.372 1.00 144.07 398 ALA D CA 1
ATOM 23136 C C . ALA D 2 394 ? 187.801 152.593 93.681 1.00 146.65 398 ALA D C 1
ATOM 23137 O O . ALA D 2 394 ? 186.729 152.292 94.212 1.00 144.23 398 ALA D O 1
ATOM 23144 N N . GLY D 2 395 ? 188.717 151.692 93.343 1.00 149.64 399 GLY D N 1
ATOM 23145 C CA . GLY D 2 395 ? 188.513 150.281 93.574 1.00 147.75 399 GLY D CA 1
ATOM 23146 C C . GLY D 2 395 ? 188.735 149.904 95.021 1.00 148.54 399 GLY D C 1
ATOM 23147 O O . GLY D 2 395 ? 189.129 150.720 95.868 1.00 147.23 399 GLY D O 1
ATOM 23151 N N . PRO D 2 396 ? 188.474 148.631 95.330 1.00 148.15 400 PRO D N 1
ATOM 23152 C CA . PRO D 2 396 ? 188.622 148.133 96.716 1.00 145.57 400 PRO D CA 1
ATOM 23153 C C . PRO D 2 396 ? 190.073 147.847 97.087 1.00 149.02 400 PRO D C 1
ATOM 23154 O O . PRO D 2 396 ? 190.511 146.699 97.219 1.00 149.94 400 PRO D O 1
ATOM 23165 N N . GLU D 2 397 ? 190.843 148.920 97.271 1.00 151.57 401 GLU D N 1
ATOM 23166 C CA . GLU D 2 397 ? 192.248 148.811 97.647 1.00 154.18 401 GLU D CA 1
ATOM 23167 C C . GLU D 2 397 ? 192.969 147.810 96.749 1.00 156.29 401 GLU D C 1
ATOM 23168 O O . GLU D 2 397 ? 193.066 148.022 95.536 1.00 154.54 401 GLU D O 1
ATOM 23180 N N . GLU D 2 398 ? 193.470 146.719 97.324 1.00 159.19 402 GLU D N 1
ATOM 23181 C CA . GLU D 2 398 ? 194.176 145.702 96.553 1.00 159.20 402 GLU D CA 1
ATOM 23182 C C . GLU D 2 398 ? 193.282 144.489 96.319 1.00 156.05 402 GLU D C 1
ATOM 23183 O O . GLU D 2 398 ? 192.570 144.047 97.221 1.00 150.49 402 GLU D O 1
ATOM 23195 N N . ASP D 2 405 ? 197.745 147.531 93.803 1.00 157.63 409 ASP D N 1
ATOM 23196 C CA . ASP D 2 405 ? 196.748 146.809 93.022 1.00 164.81 409 ASP D CA 1
ATOM 23197 C C . ASP D 2 405 ? 195.399 147.519 93.090 1.00 165.76 409 ASP D C 1
ATOM 23198 O O . ASP D 2 405 ? 194.368 146.893 93.336 1.00 165.03 409 ASP D O 1
ATOM 23206 N N . ARG D 2 406 ? 195.414 148.831 92.871 1.00 164.16 410 ARG D N 1
ATOM 23207 C CA . ARG D 2 406 ? 194.187 149.614 92.922 1.00 161.43 410 ARG D CA 1
ATOM 23208 C C . ARG D 2 406 ? 193.288 149.265 91.742 1.00 161.38 410 ARG D C 1
ATOM 23209 O O . ARG D 2 406 ? 193.751 149.158 90.602 1.00 161.12 410 ARG D O 1
ATOM 23230 N N . GLY D 2 407 ? 191.999 149.093 92.017 1.00 159.36 411 GLY D N 1
ATOM 23231 C CA . GLY D 2 407 ? 191.016 148.786 91.004 1.00 158.89 411 GLY D CA 1
ATOM 23232 C C . GLY D 2 407 ? 190.207 150.001 90.598 1.00 156.47 411 GLY D C 1
ATOM 23233 O O . GLY D 2 407 ? 190.642 151.150 90.734 1.00 152.86 411 GLY D O 1
ATOM 23237 N N . SER D 2 408 ? 189.007 149.739 90.086 1.00 156.11 412 SER D N 1
ATOM 23238 C CA . SER D 2 408 ? 188.092 150.810 89.703 1.00 151.62 412 SER D CA 1
ATOM 23239 C C . SER D 2 408 ? 186.707 150.217 89.509 1.00 149.54 412 SER D C 1
ATOM 23240 O O . SER D 2 408 ? 186.546 149.255 88.749 1.00 151.77 412 SER D O 1
ATOM 23248 N N . THR D 2 409 ? 185.719 150.783 90.197 1.00 144.08 413 THR D N 1
ATOM 23249 C CA . THR D 2 409 ? 184.319 150.422 90.025 1.00 142.90 413 THR D CA 1
ATOM 23250 C C . THR D 2 409 ? 183.674 151.430 89.085 1.00 139.44 413 THR D C 1
ATOM 23251 O O . THR D 2 409 ? 183.833 152.641 89.267 1.00 139.13 413 THR D O 1
ATOM 23262 N N . VAL D 2 410 ? 182.948 150.934 88.086 1.00 139.59 414 VAL D N 1
ATOM 23263 C CA . VAL D 2 410 ? 182.423 151.764 87.010 1.00 139.85 414 VAL D CA 1
ATOM 23264 C C . VAL D 2 410 ? 180.935 151.462 86.899 1.00 137.02 414 VAL D C 1
ATOM 23265 O O . VAL D 2 410 ? 180.541 150.513 86.215 1.00 141.28 414 VAL D O 1
ATOM 23278 N N . THR D 2 411 ? 180.108 152.252 87.574 1.00 130.32 415 THR D N 1
ATOM 23279 C CA . THR D 2 411 ? 178.662 152.134 87.456 1.00 130.98 415 THR D CA 1
ATOM 23280 C C . THR D 2 411 ? 178.197 153.076 86.354 1.00 133.54 415 THR D C 1
ATOM 23281 O O . THR D 2 411 ? 178.309 154.298 86.492 1.00 136.22 415 THR D O 1
ATOM 23292 N N . VAL D 2 412 ? 177.678 152.515 85.266 1.00 136.46 416 VAL D N 1
ATOM 23293 C CA . VAL D 2 412 ? 177.415 153.284 84.057 1.00 138.53 416 VAL D CA 1
ATOM 23294 C C . VAL D 2 412 ? 176.051 152.892 83.509 1.00 138.62 416 VAL D C 1
ATOM 23295 O O . VAL D 2 412 ? 175.693 151.709 83.484 1.00 141.13 416 VAL D O 1
ATOM 23308 N N . VAL D 2 413 ? 175.297 153.890 83.057 1.00 139.01 417 VAL D N 1
ATOM 23309 C CA . VAL D 2 413 ? 173.972 153.698 82.477 1.00 143.07 417 VAL D CA 1
ATOM 23310 C C . VAL D 2 413 ? 174.018 154.189 81.039 1.00 145.03 417 VAL D C 1
ATOM 23311 O O . VAL D 2 413 ? 174.416 155.334 80.786 1.00 145.71 417 VAL D O 1
ATOM 23324 N N . LEU D 2 414 ? 173.606 153.337 80.106 1.00 148.71 418 LEU D N 1
ATOM 23325 C CA . LEU D 2 414 ? 173.545 153.673 78.691 1.00 150.87 418 LEU D CA 1
ATOM 23326 C C . LEU D 2 414 ? 172.217 153.221 78.114 1.00 153.81 418 LEU D C 1
ATOM 23327 O O . LEU D 2 414 ? 171.538 152.370 78.694 1.00 153.37 418 LEU D O 1
ATOM 23343 N N . PRO D 2 415 ? 171.821 153.761 76.962 1.00 155.52 419 PRO D N 1
ATOM 23344 C CA . PRO D 2 415 ? 170.732 153.133 76.206 1.00 156.25 419 PRO D CA 1
ATOM 23345 C C . PRO D 2 415 ? 171.112 151.710 75.824 1.00 157.59 419 PRO D C 1
ATOM 23346 O O . PRO D 2 415 ? 172.276 151.416 75.548 1.00 156.90 419 PRO D O 1
ATOM 23357 N N . GLU D 2 416 ? 170.112 150.826 75.813 1.00 158.58 420 GLU D N 1
ATOM 23358 C CA . GLU D 2 416 ? 170.360 149.391 75.695 1.00 158.81 420 GLU D CA 1
ATOM 23359 C C . GLU D 2 416 ? 171.386 149.056 74.614 1.00 159.90 420 GLU D C 1
ATOM 23360 O O . GLU D 2 416 ? 172.305 148.260 74.840 1.00 159.62 420 GLU D O 1
ATOM 23372 N N . ASN D 2 417 ? 171.252 149.661 73.433 1.00 159.51 421 ASN D N 1
ATOM 23373 C CA . ASN D 2 417 ? 172.147 149.326 72.329 1.00 158.13 421 ASN D CA 1
ATOM 23374 C C . ASN D 2 417 ? 173.584 149.724 72.643 1.00 158.67 421 ASN D C 1
ATOM 23375 O O . ASN D 2 417 ? 174.518 148.939 72.434 1.00 159.27 421 ASN D O 1
ATOM 23386 N N . GLN D 2 418 ? 173.781 150.946 73.144 1.00 158.06 422 GLN D N 1
ATOM 23387 C CA . GLN D 2 418 ? 175.128 151.403 73.469 1.00 158.08 422 GLN D CA 1
ATOM 23388 C C . GLN D 2 418 ? 175.741 150.554 74.574 1.00 159.36 422 GLN D C 1
ATOM 23389 O O . GLN D 2 418 ? 176.936 150.236 74.534 1.00 159.79 422 GLN D O 1
ATOM 23403 N N . LEU D 2 419 ? 174.937 150.180 75.571 1.00 158.96 423 LEU D N 1
ATOM 23404 C CA . LEU D 2 419 ? 175.433 149.303 76.624 1.00 159.85 423 LEU D CA 1
ATOM 23405 C C . LEU D 2 419 ? 175.861 147.959 76.054 1.00 160.74 423 LEU D C 1
ATOM 23406 O O . LEU D 2 419 ? 176.886 147.404 76.460 1.00 160.17 423 LEU D O 1
ATOM 23422 N N . GLU D 2 420 ? 175.085 147.414 75.114 1.00 161.85 424 GLU D N 1
ATOM 23423 C CA . GLU D 2 420 ? 175.458 146.141 74.507 1.00 161.81 424 GLU D CA 1
ATOM 23424 C C . GLU D 2 420 ? 176.764 146.261 73.732 1.00 162.50 424 GLU D C 1
ATOM 23425 O O . GLU D 2 420 ? 177.623 145.375 73.810 1.00 162.15 424 GLU D O 1
ATOM 23437 N N . LYS D 2 421 ? 176.934 147.347 72.972 1.00 163.91 425 LYS D N 1
ATOM 23438 C CA . LYS D 2 421 ? 178.187 147.521 72.237 1.00 163.17 425 LYS D CA 1
ATOM 23439 C C . LYS D 2 421 ? 179.368 147.644 73.192 1.00 163.13 425 LYS D C 1
ATOM 23440 O O . LYS D 2 421 ? 180.426 147.040 72.969 1.00 162.57 425 LYS D O 1
ATOM 23459 N N . LEU D 2 422 ? 179.208 148.428 74.261 1.00 163.15 426 LEU D N 1
ATOM 23460 C CA . LEU D 2 422 ? 180.283 148.570 75.236 1.00 164.38 426 LEU D CA 1
ATOM 23461 C C . LEU D 2 422 ? 180.609 147.232 75.886 1.00 165.66 426 LEU D C 1
ATOM 23462 O O . LEU D 2 422 ? 181.783 146.897 76.081 1.00 164.92 426 LEU D O 1
ATOM 23478 N N . MET D 2 423 ? 179.579 146.456 76.232 1.00 165.21 427 MET D N 1
ATOM 23479 C CA . MET D 2 423 ? 179.804 145.144 76.824 1.00 164.60 427 MET D CA 1
ATOM 23480 C C . MET D 2 423 ? 180.562 144.239 75.867 1.00 166.04 427 MET D C 1
ATOM 23481 O O . MET D 2 423 ? 181.488 143.531 76.275 1.00 166.51 427 MET D O 1
ATOM 23495 N N . ASN D 2 424 ? 180.183 144.247 74.588 1.00 165.07 428 ASN D N 1
ATOM 23496 C CA . ASN D 2 424 ? 180.865 143.403 73.612 1.00 164.78 428 ASN D CA 1
ATOM 23497 C C . ASN D 2 424 ? 182.332 143.795 73.485 1.00 166.26 428 ASN D C 1
ATOM 23498 O O . ASN D 2 424 ? 183.221 142.935 73.489 1.00 166.21 428 ASN D O 1
ATOM 23509 N N . GLU D 2 425 ? 182.605 145.097 73.379 1.00 166.62 429 GLU D N 1
ATOM 23510 C CA . GLU D 2 425 ? 183.988 145.541 73.229 1.00 167.36 429 GLU D CA 1
ATOM 23511 C C . GLU D 2 425 ? 184.813 145.206 74.467 1.00 167.33 429 GLU D C 1
ATOM 23512 O O . GLU D 2 425 ? 185.957 144.744 74.357 1.00 166.80 429 GLU D O 1
ATOM 23524 N N . LEU D 2 426 ? 184.248 145.422 75.657 1.00 166.82 430 LEU D N 1
ATOM 23525 C CA . LEU D 2 426 ? 184.995 145.147 76.877 1.00 168.41 430 LEU D CA 1
ATOM 23526 C C . LEU D 2 426 ? 185.178 143.652 77.100 1.00 169.59 430 LEU D C 1
ATOM 23527 O O . LEU D 2 426 ? 186.175 143.238 77.698 1.00 169.75 430 LEU D O 1
ATOM 23543 N N . ASN D 2 427 ? 184.239 142.828 76.632 1.00 168.92 431 ASN D N 1
ATOM 23544 C CA . ASN D 2 427 ? 184.437 141.385 76.693 1.00 169.68 431 ASN D CA 1
ATOM 23545 C C . ASN D 2 427 ? 185.520 140.945 75.719 1.00 170.23 431 ASN D C 1
ATOM 23546 O O . ASN D 2 427 ? 186.304 140.037 76.017 1.00 169.79 431 ASN D O 1
ATOM 23557 N N . GLN D 2 428 ? 185.578 141.577 74.545 1.00 169.77 432 GLN D N 1
ATOM 23558 C CA . GLN D 2 428 ? 186.649 141.274 73.604 1.00 169.38 432 GLN D CA 1
ATOM 23559 C C . GLN D 2 428 ? 188.005 141.643 74.193 1.00 170.00 432 GLN D C 1
ATOM 23560 O O . GLN D 2 428 ? 188.982 140.902 74.034 1.00 169.72 432 GLN D O 1
ATOM 23574 N N . GLU D 2 429 ? 188.083 142.783 74.881 1.00 170.31 433 GLU D N 1
ATOM 23575 C CA . GLU D 2 429 ? 189.374 143.259 75.372 1.00 171.01 433 GLU D CA 1
ATOM 23576 C C . GLU D 2 429 ? 189.778 142.569 76.675 1.00 171.71 433 GLU D C 1
ATOM 23577 O O . GLU D 2 429 ? 190.782 141.851 76.723 1.00 171.00 433 GLU D O 1
ATOM 23589 N N . TRP D 2 430 ? 189.006 142.776 77.743 1.00 171.44 434 TRP D N 1
ATOM 23590 C CA . TRP D 2 430 ? 189.335 142.260 79.067 1.00 171.65 434 TRP D CA 1
ATOM 23591 C C . TRP D 2 430 ? 188.388 141.158 79.530 1.00 172.09 434 TRP D C 1
ATOM 23592 O O . TRP D 2 430 ? 188.424 140.782 80.707 1.00 170.47 434 TRP D O 1
ATOM 23613 N N . ASN D 2 431 ? 187.545 140.632 78.643 1.00 172.69 435 ASN D N 1
ATOM 23614 C CA . ASN D 2 431 ? 186.569 139.606 79.015 1.00 171.75 435 ASN D CA 1
ATOM 23615 C C . ASN D 2 431 ? 185.655 140.100 80.133 1.00 170.28 435 ASN D C 1
ATOM 23616 O O . ASN D 2 431 ? 185.263 139.341 81.022 1.00 167.95 435 ASN D O 1
ATOM 23627 N N . LEU D 2 432 ? 185.309 141.384 80.087 1.00 171.11 436 LEU D N 1
ATOM 23628 C CA . LEU D 2 432 ? 184.451 142.008 81.085 1.00 170.50 436 LEU D CA 1
ATOM 23629 C C . LEU D 2 432 ? 183.043 142.139 80.519 1.00 170.34 436 LEU D C 1
ATOM 23630 O O . LEU D 2 432 ? 182.845 142.773 79.477 1.00 169.67 436 LEU D O 1
ATOM 23646 N N . ALA D 2 433 ? 182.073 141.543 81.205 1.00 170.72 437 ALA D N 1
ATOM 23647 C CA . ALA D 2 433 ? 180.680 141.605 80.778 1.00 170.32 437 ALA D CA 1
ATOM 23648 C C . ALA D 2 433 ? 179.762 141.044 81.860 1.00 168.87 437 ALA D C 1
ATOM 23649 O O . ALA D 2 433 ? 180.205 140.332 82.761 1.00 164.58 437 ALA D O 1
#